Protein AF-0000000087749338 (afdb_homodimer)

pLDDT: mean 83.45, std 19.47, range [20.22, 98.44]

Organism: NCBI:txid74557

Secondary structure (DSSP, 8-state):
-EE-SSEEEEE----SSPPP-SSTTHHHHHTTTS-HHHHHHHTTTT-EEEEE--GGGGHHHHHTTTT-EEEEEEE-SSSS--EEEESSHHHHHHHHHTT-EEEEEEPHHHHHHHHHHHHHHHT-GGGGB-TT--BSEEEEEEEEPTT-EEEEEB-SSEEEEEEEES-EEEEEE--S-SS-SS-B-TTS--HHHHHHHHHHHTTT-TT--SS----SGGG-EEEEE-TT-EEEE-TT-EEEEEE-SSS-EEEEEEEEPP-BHHHHHHHHHHHHHTTSHHHHSBP--SSHHHHHHHHHHHHHHHHHHHTT--HHHHS-HHHHHH-SB----GGGS-------------------------------EEETT-HHHHH-TT----TT--EEE-TTEEEEEGGGS-GGG-SS--TT-S-GGGEEEEEE---STT---SEEEEEE--TTTHHHHHHHHH--S-B-GGGSS---HHHHHHHHHHHHTTSEEE--/-EE-SSEEEEE----S-PPP-SSTTHHHHHTTTS-HHHHHHHTTTT-EEEEE--GGGGHHHHHTT----SEEEEE-SSSS--EEEES-HHHHHHHHHTT-EEEEEPPHHHHHHHHHHHHHHHT-GGGGB-TT--BSEEEEEEEEPTT-EEEEEB-SSEEEEEEEES-EEEEEE--S-SS-SS-B-TTS--HHHHHHHHHHHTTT-TT--SS----SGGG-EEEEE-TT-EEEE-TT-EEEEEE-SSS-EEEEEEEEPP-BHHHHHHHHHHHHHTTSHHHHSBP--SSHHHHHHHHHHHHHHHHHHHTT--HHHHS-HHHHHH-SS----GGGS-------------------------------EEETT-HHHHH-TT----TT--EEE-TTEEEEEGGGS-GGG-SS--TT-S-GGGEEEEEE---STT---SEEEEEE--TTTHHHHHHHHH--S-B-GGGSS---HHHHHHHHHHHHTTSEEE--

Structure (mmCIF, N/CA/C/O backbone):
data_AF-0000000087749338-model_v1
#
loop_
_entity.id
_entity.type
_entity.pdbx_description
1 polymer 'JmjC domain-containing protein'
#
loop_
_atom_site.group_PDB
_atom_site.id
_atom_site.type_symbol
_atom_site.label_atom_id
_atom_site.label_alt_id
_atom_site.label_comp_id
_atom_site.label_asym_id
_atom_site.label_entity_id
_atom_site.label_seq_id
_atom_site.pdbx_PDB_ins_code
_atom_site.Cartn_x
_atom_site.Cartn_y
_atom_site.Cartn_z
_atom_site.occupancy
_atom_site.B_iso_or_equiv
_atom_site.auth_seq_id
_atom_site.auth_comp_id
_atom_site.auth_asym_id
_atom_site.auth_atom_id
_atom_site.pdbx_PDB_model_num
ATOM 1 N N . MET A 1 1 ? -3.67 -40.688 -21.156 1 41.41 1 MET A N 1
ATOM 2 C CA . MET A 1 1 ? -3.916 -39.312 -20.719 1 41.41 1 MET A CA 1
ATOM 3 C C . MET A 1 1 ? -5.41 -39.062 -20.594 1 41.41 1 MET A C 1
ATOM 5 O O . MET A 1 1 ? -6.16 -39.219 -21.562 1 41.41 1 MET A O 1
ATOM 9 N N . VAL A 1 2 ? -6.051 -39.406 -19.5 1 46.66 2 VAL A N 1
ATOM 10 C CA . VAL A 1 2 ? -7.473 -39.125 -19.312 1 46.66 2 VAL A CA 1
ATOM 11 C C . VAL A 1 2 ? -7.664 -37.75 -18.719 1 46.66 2 VAL A C 1
ATOM 13 O O . VAL A 1 2 ? -6.957 -37.344 -17.797 1 46.66 2 VAL A O 1
ATOM 16 N N . GLY A 1 3 ? -7.898 -36.625 -19.609 1 56.88 3 GLY A N 1
ATOM 17 C CA . GLY A 1 3 ? -8.086 -35.281 -19.078 1 56.88 3 GLY A CA 1
ATOM 18 C C . GLY A 1 3 ? -9.328 -34.594 -19.625 1 56.88 3 GLY A C 1
ATOM 19 O O . GLY A 1 3 ? -9.93 -35.062 -20.594 1 56.88 3 GLY A O 1
ATOM 20 N N . ASN A 1 4 ? -10.102 -33.938 -18.812 1 68.31 4 ASN A N 1
ATOM 21 C CA . ASN A 1 4 ? -11.109 -32.969 -19.25 1 68.31 4 ASN A CA 1
ATOM 22 C C . ASN A 1 4 ? -10.602 -31.547 -19.141 1 68.31 4 ASN A C 1
ATOM 24 O O . ASN A 1 4 ? -9.398 -31.312 -19.047 1 68.31 4 ASN A O 1
ATOM 28 N N . ASP A 1 5 ? -11.367 -30.656 -19.391 1 81.69 5 ASP A N 1
ATOM 29 C CA . ASP A 1 5 ? -10.984 -29.234 -19.406 1 81.69 5 ASP A CA 1
ATOM 30 C C . ASP A 1 5 ? -10.508 -28.781 -18.031 1 81.69 5 ASP A C 1
ATOM 32 O O . ASP A 1 5 ? -9.875 -27.734 -17.906 1 81.69 5 ASP A O 1
ATOM 36 N N . ILE A 1 6 ? -10.641 -29.719 -17.078 1 86.19 6 ILE A N 1
ATOM 37 C CA . ILE A 1 6 ? -10.336 -29.344 -15.711 1 86.19 6 ILE A CA 1
ATOM 38 C C . ILE A 1 6 ? -8.953 -29.875 -15.32 1 86.19 6 ILE A C 1
ATOM 40 O O . ILE A 1 6 ? -8.148 -29.141 -14.734 1 86.19 6 ILE A O 1
ATOM 44 N N . VAL A 1 7 ? -8.672 -31.219 -15.664 1 93.69 7 VAL A N 1
ATOM 45 C CA . VAL A 1 7 ? -7.465 -31.859 -15.164 1 93.69 7 VAL A CA 1
ATOM 46 C C . VAL A 1 7 ? -6.957 -32.875 -16.188 1 93.69 7 VAL A C 1
ATOM 48 O O . VAL A 1 7 ? -7.746 -33.5 -16.891 1 93.69 7 VAL A O 1
ATOM 51 N N . THR A 1 8 ? -5.691 -33 -16.344 1 94.88 8 THR A N 1
ATOM 52 C CA . THR A 1 8 ? -5.027 -34.094 -17.062 1 94.88 8 THR A CA 1
ATOM 53 C C . THR A 1 8 ? -4.359 -35.031 -16.078 1 94.88 8 THR A C 1
ATOM 55 O O . THR A 1 8 ? -3.725 -34.594 -15.109 1 94.88 8 THR A O 1
ATOM 58 N N . ILE A 1 9 ? -4.586 -36.344 -16.266 1 94.88 9 ILE A N 1
ATOM 59 C CA . ILE A 1 9 ? -4.012 -37.375 -15.398 1 94.88 9 ILE A CA 1
ATOM 60 C C . ILE A 1 9 ? -2.986 -38.188 -16.188 1 94.88 9 ILE A C 1
ATOM 62 O O . ILE A 1 9 ? -3.312 -38.812 -17.203 1 94.88 9 ILE A O 1
ATOM 66 N N . LEU A 1 10 ? -1.801 -38.188 -15.703 1 93.69 10 LEU A N 1
ATOM 67 C CA . LEU A 1 10 ? -0.714 -38.938 -16.297 1 93.69 10 LEU A CA 1
ATOM 68 C C . LEU A 1 10 ? -0.201 -40 -15.32 1 93.69 10 LEU A C 1
ATOM 70 O O . LEU A 1 10 ? -0.314 -39.844 -14.109 1 93.69 10 LEU A O 1
ATOM 74 N N . HIS A 1 11 ? 0.268 -41.094 -15.906 1 91.31 11 HIS A N 1
ATOM 75 C CA . HIS A 1 11 ? 0.876 -42.188 -15.117 1 91.31 11 HIS A CA 1
ATOM 76 C C . HIS A 1 11 ? 2.324 -42.406 -15.539 1 91.31 11 HIS A C 1
ATOM 78 O O . HIS A 1 11 ? 2.621 -42.5 -16.734 1 91.31 11 HIS A O 1
ATOM 84 N N . GLU A 1 12 ? 3.133 -42.344 -14.586 1 80.75 12 GLU A N 1
ATOM 85 C CA . GLU A 1 12 ? 4.535 -42.688 -14.812 1 80.75 12 GLU A CA 1
ATOM 86 C C . GLU A 1 12 ? 4.844 -44.094 -14.336 1 80.75 12 GLU A C 1
ATOM 88 O O . GLU A 1 12 ? 4.777 -44.375 -13.141 1 80.75 12 GLU A O 1
ATOM 93 N N . ASN A 1 13 ? 4.969 -45.125 -15.18 1 70 13 ASN A N 1
ATOM 94 C CA . ASN A 1 13 ? 5.148 -46.531 -14.844 1 70 13 ASN A CA 1
ATOM 95 C C . ASN A 1 13 ? 6.625 -46.906 -14.773 1 70 13 ASN A C 1
ATOM 97 O O . ASN A 1 13 ? 6.977 -47.969 -14.258 1 70 13 ASN A O 1
ATOM 101 N N . ASP A 1 14 ? 7.602 -46.312 -15.5 1 61.22 14 ASP A N 1
ATOM 102 C CA . ASP A 1 14 ? 8.953 -46.812 -15.719 1 61.22 14 ASP A CA 1
ATOM 103 C C . ASP A 1 14 ? 9.914 -46.312 -14.648 1 61.22 14 ASP A C 1
ATOM 105 O O . ASP A 1 14 ? 10.789 -45.5 -14.93 1 61.22 14 ASP A O 1
ATOM 109 N N . SER A 1 15 ? 9.531 -46.188 -13.352 1 55.75 15 SER A N 1
ATOM 110 C CA . SER A 1 15 ? 10.188 -45.188 -12.516 1 55.75 15 SER A CA 1
ATOM 111 C C . SER A 1 15 ? 11.43 -45.75 -11.844 1 55.75 15 SER A C 1
ATOM 113 O O . SER A 1 15 ? 11.453 -45.938 -10.625 1 55.75 15 SER A O 1
ATOM 115 N N . SER A 1 16 ? 12.141 -46.656 -12.461 1 57.56 16 SER A N 1
ATOM 116 C CA . SER A 1 16 ? 13.172 -47.25 -11.625 1 57.56 16 SER A CA 1
ATOM 117 C C . SER A 1 16 ? 14.039 -46.188 -10.961 1 57.56 16 SER A C 1
ATOM 119 O O . SER A 1 16 ? 14.484 -46.375 -9.828 1 57.56 16 SER A O 1
ATOM 121 N N . GLU A 1 17 ? 14.5 -45.062 -11.617 1 66 17 GLU A N 1
ATOM 122 C CA . GLU A 1 17 ? 15.367 -44.125 -10.898 1 66 17 GLU A CA 1
ATOM 123 C C . GLU A 1 17 ? 14.859 -42.719 -11 1 66 17 GLU A C 1
ATOM 125 O O . GLU A 1 17 ? 14.82 -42.125 -12.094 1 66 17 GLU A O 1
ATOM 130 N N . TYR A 1 18 ? 14.086 -42.312 -9.961 1 74.81 18 TYR A N 1
ATOM 131 C CA . TYR A 1 18 ? 13.695 -40.906 -9.93 1 74.81 18 TYR A CA 1
ATOM 132 C C . TYR A 1 18 ? 14.867 -40.031 -9.539 1 74.81 18 TYR A C 1
ATOM 134 O O . TYR A 1 18 ? 15.703 -40.406 -8.711 1 74.81 18 TYR A O 1
ATOM 142 N N . PRO A 1 19 ? 14.945 -38.844 -10.273 1 70.44 19 PRO A N 1
ATOM 143 C CA . PRO A 1 19 ? 15.984 -37.906 -9.844 1 70.44 19 PRO A CA 1
ATOM 144 C C . PRO A 1 19 ? 15.805 -37.438 -8.406 1 70.44 19 PRO A C 1
ATOM 146 O O . PRO A 1 19 ? 14.688 -37.469 -7.879 1 70.44 19 PRO A O 1
ATOM 149 N N . SER A 1 20 ? 16.953 -37.156 -7.812 1 70.81 20 SER A N 1
ATOM 150 C CA . SER A 1 20 ? 16.906 -36.625 -6.461 1 70.81 20 SER A CA 1
ATOM 151 C C . SER A 1 20 ? 16.141 -35.312 -6.418 1 70.81 20 SER A C 1
ATOM 153 O O . SER A 1 20 ? 16.328 -34.438 -7.273 1 70.81 20 SER A O 1
ATOM 155 N N . PHE A 1 21 ? 15.258 -35.281 -5.492 1 75.75 21 PHE A N 1
ATOM 156 C CA . PHE A 1 21 ? 14.461 -34.062 -5.359 1 75.75 21 PHE A CA 1
ATOM 157 C C . PHE A 1 21 ? 15.273 -32.938 -4.695 1 75.75 21 PHE A C 1
ATOM 159 O O . PHE A 1 21 ? 15.391 -32.906 -3.471 1 75.75 21 PHE A O 1
ATOM 166 N N . ASP A 1 22 ? 15.961 -32.094 -5.488 1 79.38 22 ASP A N 1
ATOM 167 C CA . ASP A 1 22 ? 16.781 -30.969 -5.039 1 79.38 22 ASP A CA 1
ATOM 168 C C . ASP A 1 22 ? 16.422 -29.703 -5.801 1 79.38 22 ASP A C 1
ATOM 170 O O . ASP A 1 22 ? 15.422 -29.656 -6.523 1 79.38 22 ASP A O 1
ATOM 174 N N . GLU A 1 23 ? 17.094 -28.688 -5.582 1 84.81 23 GLU A N 1
ATOM 175 C CA . GLU A 1 23 ? 16.766 -27.359 -6.102 1 84.81 23 GLU A CA 1
ATOM 176 C C . GLU A 1 23 ? 17.078 -27.25 -7.59 1 84.81 23 GLU A C 1
ATOM 178 O O . GLU A 1 23 ? 16.625 -26.328 -8.266 1 84.81 23 GLU A O 1
ATOM 183 N N . ASP A 1 24 ? 17.797 -28.188 -8.125 1 87.62 24 ASP A N 1
ATOM 184 C CA . ASP A 1 24 ? 18.172 -28.109 -9.539 1 87.62 24 ASP A CA 1
ATOM 185 C C . ASP A 1 24 ? 17.047 -28.609 -10.43 1 87.62 24 ASP A C 1
ATOM 187 O O . ASP A 1 24 ? 16.594 -29.75 -10.312 1 87.62 24 ASP A O 1
ATOM 191 N N . ASP A 1 25 ? 16.562 -27.828 -11.305 1 90.62 25 ASP A N 1
ATOM 192 C CA . ASP A 1 25 ? 15.508 -28.141 -12.258 1 90.62 25 ASP A CA 1
ATOM 193 C C . ASP A 1 25 ? 14.297 -28.75 -11.555 1 90.62 25 ASP A C 1
ATOM 195 O O . ASP A 1 25 ? 13.797 -29.812 -11.961 1 90.62 25 ASP A O 1
ATOM 199 N N . ILE A 1 26 ? 13.914 -28.188 -10.555 1 93.19 26 ILE A N 1
ATOM 200 C CA . ILE A 1 26 ? 12.914 -28.75 -9.664 1 93.19 26 ILE A CA 1
ATOM 201 C C . ILE A 1 26 ? 11.578 -28.875 -10.398 1 93.19 26 ILE A C 1
ATOM 203 O O . ILE A 1 26 ? 10.852 -29.859 -10.219 1 93.19 26 ILE A O 1
ATOM 207 N N . LEU A 1 27 ? 11.227 -27.891 -11.219 1 96 27 LEU A N 1
ATOM 208 C CA . LEU A 1 27 ? 9.953 -27.969 -11.93 1 96 27 LEU A CA 1
ATOM 209 C C . LEU A 1 27 ? 9.914 -29.172 -12.859 1 96 27 LEU A C 1
ATOM 211 O O . LEU A 1 27 ? 8.906 -29.875 -12.922 1 96 27 LEU A O 1
ATOM 215 N N . SER A 1 28 ? 11.023 -29.422 -13.57 1 93.75 28 SER A N 1
ATOM 216 C CA . SER A 1 28 ? 11.094 -30.578 -14.453 1 93.75 28 SER A CA 1
ATOM 217 C C . SER A 1 28 ? 10.914 -31.875 -13.672 1 93.75 28 SER A C 1
ATOM 219 O O . SER A 1 28 ? 10.297 -32.812 -14.164 1 93.75 28 SER A O 1
ATOM 221 N N . LYS A 1 29 ? 11.453 -31.906 -12.5 1 91.12 29 LYS A N 1
ATOM 222 C CA . LYS A 1 29 ? 11.32 -33.094 -11.648 1 91.12 29 LYS A CA 1
ATOM 223 C C . LYS A 1 29 ? 9.883 -33.25 -11.164 1 91.12 29 LYS A C 1
ATOM 225 O O . LYS A 1 29 ? 9.359 -34.375 -11.133 1 91.12 29 LYS A O 1
ATOM 230 N N . LEU A 1 30 ? 9.258 -32.156 -10.805 1 93.75 30 LEU A N 1
ATOM 231 C CA . LEU A 1 30 ? 7.891 -32.188 -10.305 1 93.75 30 LEU A CA 1
ATOM 232 C C . LEU A 1 30 ? 6.922 -32.656 -11.375 1 93.75 30 LEU A C 1
ATOM 234 O O . LEU A 1 30 ? 6.012 -33.438 -11.094 1 93.75 30 LEU A O 1
ATOM 238 N N . VAL A 1 31 ? 7.199 -32.281 -12.641 1 94.81 31 VAL A N 1
ATOM 239 C CA . VAL A 1 31 ? 6.191 -32.562 -13.656 1 94.81 31 VAL A CA 1
ATOM 240 C C . VAL A 1 31 ? 6.645 -33.719 -14.539 1 94.81 31 VAL A C 1
ATOM 242 O O . VAL A 1 31 ? 6.039 -34 -15.578 1 94.81 31 VAL A O 1
ATOM 245 N N . HIS A 1 32 ? 7.723 -34.281 -14.102 1 90.19 32 HIS A N 1
ATOM 246 C CA . HIS A 1 32 ? 8.18 -35.469 -14.844 1 90.19 32 HIS A CA 1
ATOM 247 C C . HIS A 1 32 ? 7.09 -36.531 -14.922 1 90.19 32 HIS A C 1
ATOM 249 O O . HIS A 1 32 ? 6.449 -36.844 -13.914 1 90.19 32 HIS A O 1
ATOM 255 N N . PRO A 1 33 ? 6.766 -37.156 -16.078 1 90.38 33 PRO A N 1
ATOM 256 C CA . PRO A 1 33 ? 7.594 -37.188 -17.297 1 90.38 33 PRO A CA 1
ATOM 257 C C . PRO A 1 33 ? 7.164 -36.125 -18.312 1 90.38 33 PRO A C 1
ATOM 259 O O . PRO A 1 33 ? 7.621 -36.125 -19.453 1 90.38 33 PRO A O 1
ATOM 262 N N . LEU A 1 34 ? 6.332 -35.281 -18.016 1 92.25 34 LEU A N 1
ATOM 263 C CA . LEU A 1 34 ? 5.863 -34.219 -18.922 1 92.25 34 LEU A CA 1
ATOM 264 C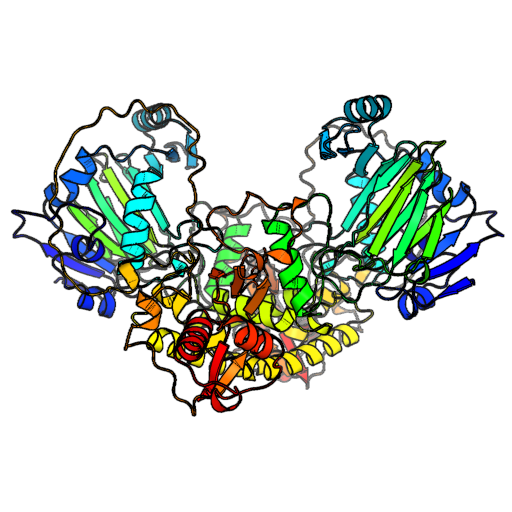 C . LEU A 1 34 ? 6.973 -33.219 -19.219 1 92.25 34 LEU A C 1
ATOM 266 O O . LEU A 1 34 ? 7.645 -32.75 -18.312 1 92.25 34 LEU A O 1
ATOM 270 N N . PRO A 1 35 ? 7.188 -32.906 -20.547 1 94.25 35 PRO A N 1
ATOM 271 C CA . PRO A 1 35 ? 8.18 -31.875 -20.859 1 94.25 35 PRO A CA 1
ATOM 272 C C . PRO A 1 35 ? 7.812 -30.516 -20.25 1 94.25 35 PRO A C 1
ATOM 274 O O . PRO A 1 35 ? 6.637 -30.156 -20.234 1 94.25 35 PRO A O 1
ATOM 277 N N . LEU A 1 36 ? 8.812 -29.844 -19.859 1 93.75 36 LEU A N 1
ATOM 278 C CA . LEU A 1 36 ? 8.633 -28.562 -19.188 1 93.75 36 LEU A CA 1
ATOM 279 C C . LEU A 1 36 ? 7.855 -27.578 -20.062 1 93.75 36 LEU A C 1
ATOM 281 O O . LEU A 1 36 ? 6.965 -26.891 -19.578 1 93.75 36 LEU A O 1
ATOM 285 N N . ASN A 1 37 ? 8.18 -27.5 -21.328 1 93.62 37 ASN A N 1
ATOM 286 C CA . ASN A 1 37 ? 7.52 -26.578 -22.234 1 93.62 37 ASN A CA 1
ATOM 287 C C . ASN A 1 37 ? 6.031 -26.891 -22.375 1 93.62 37 ASN A C 1
ATOM 289 O O . ASN A 1 37 ? 5.211 -25.969 -22.5 1 93.62 37 ASN A O 1
ATOM 293 N N . THR A 1 38 ? 5.73 -28.141 -22.344 1 95.88 38 THR A N 1
ATOM 294 C CA . THR A 1 38 ? 4.332 -28.547 -22.406 1 95.88 38 THR A CA 1
ATOM 295 C C . THR A 1 38 ? 3.582 -28.109 -21.156 1 95.88 38 THR A C 1
ATOM 297 O O . THR A 1 38 ? 2.461 -27.609 -21.234 1 95.88 38 THR A O 1
ATOM 300 N N . PHE A 1 39 ? 4.219 -28.328 -20.047 1 96.56 39 PHE A N 1
ATOM 301 C CA . PHE A 1 39 ? 3.594 -27.891 -18.797 1 96.56 39 PHE A CA 1
ATOM 302 C C . PHE A 1 39 ? 3.312 -26.406 -18.828 1 96.56 39 PHE A C 1
ATOM 304 O O . PHE A 1 39 ? 2.207 -25.969 -18.5 1 96.56 39 PHE A O 1
ATOM 311 N N . LYS A 1 40 ? 4.266 -25.609 -19.172 1 93.25 40 LYS A N 1
ATOM 312 C CA . LYS A 1 40 ? 4.156 -24.141 -19.141 1 93.25 40 LYS A CA 1
ATOM 313 C C . LYS A 1 40 ? 3.104 -23.656 -20.125 1 93.25 40 LYS A C 1
ATOM 315 O O . LYS A 1 40 ? 2.369 -22.703 -19.844 1 93.25 40 LYS A O 1
ATOM 320 N N . SER A 1 41 ? 3.008 -24.297 -21.234 1 92.62 41 SER A N 1
ATOM 321 C CA . SER A 1 41 ? 2.105 -23.828 -22.297 1 92.62 41 SER A CA 1
ATOM 322 C C . SER A 1 41 ? 0.677 -24.297 -22.031 1 92.62 41 SER A C 1
ATOM 324 O O . SER A 1 41 ? -0.278 -23.562 -22.297 1 92.62 41 SER A O 1
ATOM 326 N N . ASP A 1 42 ? 0.53 -25.5 -21.469 1 94.44 42 ASP A N 1
ATOM 327 C CA . ASP A 1 42 ? -0.79 -26.125 -21.484 1 94.44 42 ASP A CA 1
ATOM 328 C C . ASP A 1 42 ? -1.4 -26.172 -20.094 1 94.44 42 ASP A C 1
ATOM 330 O O . ASP A 1 42 ? -2.609 -26.359 -19.938 1 94.44 42 ASP A O 1
ATOM 334 N N . TYR A 1 43 ? -0.563 -26.016 -19.062 1 95.12 43 TYR A N 1
ATOM 335 C CA . TYR A 1 43 ? -1.105 -26.281 -17.734 1 95.12 43 TYR A CA 1
ATOM 336 C C . TYR A 1 43 ? -0.893 -25.094 -16.797 1 95.12 43 TYR A C 1
ATOM 338 O O . TYR A 1 43 ? -1.799 -24.719 -16.047 1 95.12 43 TYR A O 1
ATOM 346 N N . LEU A 1 44 ? 0.258 -24.516 -16.859 1 93.5 44 LEU A N 1
ATOM 347 C CA . LEU A 1 44 ? 0.583 -23.438 -15.93 1 93.5 44 LEU A CA 1
ATOM 348 C C . LEU A 1 44 ? -0.481 -22.344 -15.969 1 93.5 44 LEU A C 1
ATOM 350 O O . LEU A 1 44 ? -0.742 -21.766 -17.031 1 93.5 44 LEU A O 1
ATOM 354 N N . ARG A 1 45 ? -1.166 -22.156 -14.859 1 90.5 45 ARG A N 1
ATOM 355 C CA . ARG A 1 45 ? -2.182 -21.125 -14.617 1 90.5 45 ARG A CA 1
ATOM 356 C C . ARG A 1 45 ? -3.449 -21.422 -15.414 1 90.5 45 ARG A C 1
ATOM 358 O O . ARG A 1 45 ? -4.281 -20.531 -15.617 1 90.5 45 ARG A O 1
ATOM 365 N N . GLN A 1 46 ? -3.609 -22.594 -15.93 1 90.12 46 GLN A N 1
ATOM 366 C CA . GLN A 1 46 ? -4.734 -22.891 -16.812 1 90.12 46 GLN A CA 1
ATOM 367 C C . GLN A 1 46 ? -5.496 -24.125 -16.359 1 90.12 46 GLN A C 1
ATOM 369 O O . GLN A 1 46 ? -6.727 -24.094 -16.25 1 90.12 46 GLN A O 1
ATOM 374 N N . LYS A 1 47 ? -4.668 -25.141 -16.156 1 92.88 47 LYS A N 1
ATOM 375 C CA . LYS A 1 47 ? -5.285 -26.438 -15.953 1 92.88 47 LYS A CA 1
ATOM 376 C C . LYS A 1 47 ? -4.527 -27.25 -14.906 1 92.88 47 LYS A C 1
ATOM 378 O O . LYS A 1 47 ? -3.309 -27.125 -14.773 1 92.88 47 LYS A O 1
ATOM 383 N N . ALA A 1 48 ? -5.301 -28.141 -14.195 1 96.5 48 ALA A N 1
ATOM 384 C CA . ALA A 1 48 ? -4.66 -29 -13.211 1 96.5 48 ALA A CA 1
ATOM 385 C C . ALA A 1 48 ? -3.949 -30.172 -13.891 1 96.5 48 ALA A C 1
ATOM 387 O O . ALA A 1 48 ? -4.336 -30.594 -14.984 1 96.5 48 ALA A O 1
ATOM 388 N N . LEU A 1 49 ? -2.902 -30.672 -13.281 1 97.62 49 LEU A N 1
ATOM 389 C CA . LEU A 1 49 ? -2.109 -31.812 -13.758 1 97.62 49 LEU A CA 1
ATOM 390 C C . LEU A 1 49 ? -1.827 -32.781 -12.617 1 97.62 49 LEU A C 1
ATOM 392 O O . LEU A 1 49 ? -1.362 -32.375 -11.547 1 97.62 49 LEU A O 1
ATOM 396 N N . VAL A 1 50 ? -2.193 -34.031 -12.828 1 97.56 50 VAL A N 1
ATOM 397 C CA . VAL A 1 50 ? -1.883 -35.125 -11.883 1 97.56 50 VAL A CA 1
ATOM 398 C C . VAL A 1 50 ? -0.905 -36.094 -12.523 1 97.56 50 VAL A C 1
ATOM 400 O O . VAL A 1 50 ? -1.116 -36.562 -13.648 1 97.56 50 VAL A O 1
ATOM 403 N N . ILE A 1 51 ? 0.128 -36.375 -11.82 1 95.81 51 ILE A N 1
ATOM 404 C CA . ILE A 1 51 ? 1.064 -37.406 -12.258 1 95.81 51 ILE A CA 1
ATOM 405 C C . ILE A 1 51 ? 1.22 -38.469 -11.172 1 95.81 51 ILE A C 1
ATOM 407 O O . ILE A 1 51 ? 1.859 -38.219 -10.141 1 95.81 51 ILE A O 1
ATOM 411 N N . HIS A 1 52 ? 0.613 -39.625 -11.406 1 95 52 HIS A N 1
ATOM 412 C CA . HIS A 1 52 ? 0.827 -40.75 -10.516 1 95 52 HIS A CA 1
ATOM 413 C C . HIS A 1 52 ? 2.174 -41.406 -10.789 1 95 52 HIS A C 1
ATOM 415 O O . HIS A 1 52 ? 2.564 -41.594 -11.945 1 95 52 HIS A O 1
ATOM 421 N N . ALA A 1 53 ? 2.887 -41.688 -9.727 1 93 53 ALA A N 1
ATOM 422 C CA . ALA A 1 53 ? 4.18 -42.375 -9.812 1 93 53 ALA A CA 1
ATOM 423 C C . ALA A 1 53 ? 4.414 -43.281 -8.609 1 93 53 ALA A C 1
ATOM 425 O O . ALA A 1 53 ? 3.537 -43.406 -7.754 1 93 53 ALA A O 1
ATOM 426 N N . ALA A 1 54 ? 5.57 -43.938 -8.664 1 90.12 54 ALA A N 1
ATOM 427 C CA . ALA A 1 54 ? 5.914 -44.844 -7.566 1 90.12 54 ALA A CA 1
ATOM 428 C C . ALA A 1 54 ? 6.191 -44.062 -6.285 1 90.12 54 ALA A C 1
ATOM 430 O O . ALA A 1 54 ? 6.695 -42.938 -6.336 1 90.12 54 ALA A O 1
ATOM 431 N N . PRO A 1 55 ? 5.895 -44.656 -5.145 1 84.56 55 PRO A N 1
ATOM 432 C CA . PRO A 1 55 ? 6.129 -44 -3.861 1 84.56 55 PRO A CA 1
ATOM 433 C C . PRO A 1 55 ? 7.582 -43.562 -3.668 1 84.56 55 PRO A C 1
ATOM 435 O O . PRO A 1 55 ? 7.867 -42.656 -2.881 1 84.56 55 PRO A O 1
ATOM 438 N N . THR A 1 56 ? 8.508 -44.188 -4.387 1 84 56 THR A N 1
ATOM 439 C CA . THR A 1 56 ? 9.93 -43.938 -4.234 1 84 56 THR A CA 1
ATOM 440 C C . THR A 1 56 ? 10.281 -42.562 -4.793 1 84 56 THR A C 1
ATOM 442 O O . THR A 1 56 ? 11.367 -42.031 -4.52 1 84 56 THR A O 1
ATOM 445 N N . ARG A 1 57 ? 9.406 -41.938 -5.496 1 87 57 ARG A N 1
ATOM 446 C CA . ARG A 1 57 ? 9.633 -40.656 -6.121 1 87 57 ARG A CA 1
ATOM 447 C C . ARG A 1 57 ? 9.984 -39.594 -5.074 1 87 57 ARG A C 1
ATOM 449 O O . ARG A 1 57 ? 10.852 -38.75 -5.301 1 87 57 ARG A O 1
ATOM 456 N N . PHE A 1 58 ? 9.336 -39.719 -3.908 1 84.25 58 PHE A N 1
ATOM 457 C CA . PHE A 1 58 ? 9.531 -38.656 -2.904 1 84.25 58 PHE A CA 1
ATOM 458 C C . PHE A 1 58 ? 10.133 -39.25 -1.633 1 84.25 58 PHE A C 1
ATOM 460 O O . PHE A 1 58 ? 10.047 -38.656 -0.562 1 84.25 58 PHE A O 1
ATOM 467 N N . GLU A 1 59 ? 10.734 -40.375 -1.789 1 76.56 59 GLU A N 1
ATOM 468 C CA . GLU A 1 59 ? 11.297 -41.094 -0.641 1 76.56 59 GLU A CA 1
ATOM 469 C C . GLU A 1 59 ? 12.414 -40.281 0.015 1 76.56 59 GLU A C 1
ATOM 471 O O . GLU A 1 59 ? 12.539 -40.25 1.24 1 76.56 59 GLU A O 1
ATOM 476 N N . GLN A 1 60 ? 13.156 -39.594 -0.788 1 72.81 60 GLN A N 1
ATOM 477 C CA . GLN A 1 60 ? 14.273 -38.812 -0.261 1 72.81 60 GLN A CA 1
ATOM 478 C C . GLN A 1 60 ? 13.773 -37.656 0.606 1 72.81 60 GLN A C 1
ATOM 480 O O . GLN A 1 60 ? 14.414 -37.281 1.594 1 72.81 60 GLN A O 1
ATOM 485 N N . LEU A 1 61 ? 12.727 -37.062 0.215 1 71.06 61 LEU A N 1
ATOM 486 C CA . LEU A 1 61 ? 12.148 -35.969 0.994 1 71.06 61 LEU A CA 1
ATOM 487 C C . LEU A 1 61 ? 11.734 -36.438 2.379 1 71.06 61 LEU A C 1
ATOM 489 O O . LEU A 1 61 ? 11.914 -35.75 3.369 1 71.06 61 LEU A O 1
ATOM 493 N N . ILE A 1 62 ? 11.297 -37.594 2.469 1 64.38 62 ILE A N 1
ATOM 494 C CA . ILE A 1 62 ? 10.844 -38.188 3.715 1 64.38 62 ILE A CA 1
ATOM 495 C C . ILE A 1 62 ? 12.047 -38.562 4.586 1 64.38 62 ILE A C 1
ATOM 497 O O . ILE A 1 62 ? 12.07 -38.25 5.777 1 64.38 62 ILE A O 1
ATOM 501 N N . ALA A 1 63 ? 12.992 -39.156 3.855 1 61.09 63 ALA A N 1
ATOM 502 C CA . ALA A 1 63 ? 14.164 -39.656 4.566 1 61.09 63 ALA A CA 1
ATOM 503 C C . ALA A 1 63 ? 14.977 -38.5 5.164 1 61.09 63 ALA A C 1
ATOM 505 O O . ALA A 1 63 ? 15.547 -38.625 6.246 1 61.09 63 ALA A O 1
ATOM 506 N N . SER A 1 64 ? 15.102 -37.469 4.434 1 58.06 64 SER A N 1
ATOM 507 C CA . SER A 1 64 ? 15.922 -36.344 4.883 1 58.06 64 SER A CA 1
ATOM 508 C C . SER A 1 64 ? 15.273 -35.625 6.066 1 58.06 64 SER A C 1
ATOM 510 O O . SER A 1 64 ? 15.93 -34.844 6.754 1 58.06 64 SER A O 1
ATOM 512 N N . GLY A 1 65 ? 14.297 -35.969 6.535 1 54.84 65 GLY A N 1
ATOM 513 C CA . GLY A 1 65 ? 13.656 -35.344 7.672 1 54.84 65 GLY A CA 1
ATOM 514 C C . GLY A 1 65 ? 13.266 -33.906 7.395 1 54.84 65 GLY A C 1
ATOM 515 O O . GLY A 1 65 ? 13.07 -33.125 8.328 1 54.84 65 GLY A O 1
ATOM 516 N N . MET A 1 66 ? 13.625 -33.469 6.273 1 53.81 66 MET A N 1
ATOM 517 C CA . MET A 1 66 ? 13.609 -32.094 5.793 1 53.81 66 MET A CA 1
ATOM 518 C C . MET A 1 66 ? 12.32 -31.391 6.203 1 53.81 66 MET A C 1
ATOM 520 O O . MET A 1 66 ? 12.195 -30.172 6.039 1 53.81 66 MET A O 1
ATOM 524 N N . CYS A 1 67 ? 11.461 -32.25 6.758 1 53.69 67 CYS A N 1
ATOM 525 C CA . CYS A 1 67 ? 10.25 -31.547 7.145 1 53.69 67 CYS A CA 1
ATOM 526 C C . CYS A 1 67 ? 10.406 -30.922 8.531 1 53.69 67 CYS A C 1
ATOM 528 O O . CYS A 1 67 ? 9.414 -30.766 9.258 1 53.69 67 CYS A O 1
ATOM 530 N N . ASN A 1 68 ? 11.68 -30.672 8.891 1 56.44 68 ASN A N 1
ATOM 531 C CA . ASN A 1 68 ? 11.695 -29.938 10.156 1 56.44 68 ASN A CA 1
ATOM 532 C C . ASN A 1 68 ? 10.688 -28.797 10.156 1 56.44 68 ASN A C 1
ATOM 534 O O . ASN A 1 68 ? 10.57 -28.078 9.156 1 56.44 68 ASN A O 1
ATOM 538 N N . LEU A 1 69 ? 9.781 -28.891 11.18 1 59.53 69 LEU A N 1
ATOM 539 C CA . LEU A 1 69 ? 8.602 -28.047 11.266 1 59.53 69 LEU A CA 1
ATOM 540 C C . LEU A 1 69 ? 8.883 -26.828 12.148 1 59.53 69 LEU A C 1
ATOM 542 O O . LEU A 1 69 ? 9.539 -26.953 13.188 1 59.53 69 LEU A O 1
ATOM 546 N N . ASP A 1 70 ? 8.719 -25.656 11.625 1 59.91 70 ASP A N 1
ATOM 547 C CA . ASP A 1 70 ? 8.867 -24.438 12.406 1 59.91 70 ASP A CA 1
ATOM 548 C C . ASP A 1 70 ? 7.582 -24.094 13.156 1 59.91 70 ASP A C 1
ATOM 550 O O . ASP A 1 70 ? 7.621 -23.656 14.305 1 59.91 70 ASP A O 1
ATOM 554 N N . GLN A 1 71 ? 6.453 -24.172 12.508 1 56.94 71 GLN A N 1
ATOM 555 C CA . GLN A 1 71 ? 5.164 -23.812 13.086 1 56.94 71 GLN A CA 1
ATOM 556 C C . GLN A 1 71 ? 4.062 -24.766 12.625 1 56.94 71 GLN A C 1
ATOM 558 O O . GLN A 1 71 ? 4.09 -25.25 11.5 1 56.94 71 GLN A O 1
ATOM 563 N N . ALA A 1 72 ? 3.328 -25.25 13.602 1 58 72 ALA A N 1
ATOM 564 C CA . ALA A 1 72 ? 2.248 -26.172 13.258 1 58 72 ALA A CA 1
ATOM 565 C C . ALA A 1 72 ? 0.888 -25.578 13.625 1 58 72 ALA A C 1
ATOM 567 O O . ALA A 1 72 ? 0.769 -24.828 14.594 1 58 72 ALA A O 1
ATOM 568 N N . TRP A 1 73 ? 0.027 -25.656 12.641 1 57.72 73 TRP A N 1
ATOM 569 C CA . TRP A 1 73 ? -1.384 -25.375 12.898 1 57.72 73 TRP A CA 1
ATOM 570 C C . TRP A 1 73 ? -2.174 -26.672 13.016 1 57.72 73 TRP A C 1
ATOM 572 O O . TRP A 1 73 ? -1.914 -27.641 12.297 1 57.72 73 TRP A O 1
ATOM 582 N N . VAL A 1 74 ? -2.98 -26.688 14.141 1 56.47 74 VAL A N 1
ATOM 583 C CA . VAL A 1 74 ? -3.742 -27.891 14.43 1 56.47 74 VAL A CA 1
ATOM 584 C C . VAL A 1 74 ? -5.223 -27.641 14.156 1 56.47 74 VAL A C 1
ATOM 586 O O . VAL A 1 74 ? -5.797 -26.656 14.625 1 56.47 74 VAL A O 1
ATOM 589 N N . LEU A 1 75 ? -5.711 -28.375 13.219 1 57.31 75 LEU A N 1
ATOM 590 C CA . LEU A 1 75 ? -7.156 -28.438 13.047 1 57.31 75 LEU A CA 1
ATOM 591 C C . LEU A 1 75 ? -7.781 -29.406 14.047 1 57.31 75 LEU A C 1
ATOM 593 O O . LEU A 1 75 ? -7.5 -30.594 14.016 1 57.31 75 LEU A O 1
ATOM 597 N N . THR A 1 76 ? -8.617 -28.734 15.055 1 55 76 THR A N 1
ATOM 598 C CA . THR A 1 76 ? -9.148 -29.5 16.172 1 55 76 THR A CA 1
ATOM 599 C C . THR A 1 76 ? -10.352 -30.328 15.727 1 55 76 THR A C 1
ATOM 601 O O . THR A 1 76 ? -11.062 -29.953 14.789 1 55 76 THR A O 1
ATOM 604 N N . LYS A 1 77 ? -10.453 -31.641 16.219 1 55.34 77 LYS A N 1
ATOM 605 C CA . LYS A 1 77 ? -11.492 -32.625 15.93 1 55.34 77 LYS A CA 1
ATOM 606 C C . LYS A 1 77 ? -12.836 -32.188 16.5 1 55.34 77 LYS A C 1
ATOM 608 O O . LYS A 1 77 ? -13.883 -32.625 16.031 1 55.34 77 LYS A O 1
ATOM 613 N N . GLU A 1 78 ? -12.945 -31.312 17.406 1 50.75 78 GLU A N 1
ATOM 614 C CA . GLU A 1 78 ? -14.266 -31.047 17.969 1 50.75 78 GLU A CA 1
ATOM 615 C C . GLU A 1 78 ? -15.078 -30.125 17.062 1 50.75 78 GLU A C 1
ATOM 617 O O . GLU A 1 78 ? -14.602 -29.719 16 1 50.75 78 GLU A O 1
ATOM 622 N N . LYS A 1 79 ? -16.266 -29.562 17.516 1 48.22 79 LYS A N 1
ATOM 623 C CA . LYS A 1 79 ? -17.266 -28.812 16.766 1 48.22 79 LYS A CA 1
ATOM 624 C C . LYS A 1 79 ? -16.672 -27.547 16.172 1 48.22 79 LYS A C 1
ATOM 626 O O . LYS A 1 79 ? -17.234 -26.953 15.25 1 48.22 79 LYS A O 1
ATOM 631 N N . LYS A 1 80 ? -15.711 -27.219 16.781 1 48.12 80 LYS A N 1
ATOM 632 C CA . LYS A 1 80 ? -15.203 -25.969 16.234 1 48.12 80 LYS A CA 1
ATOM 633 C C . LYS A 1 80 ? -13.828 -26.156 15.602 1 48.12 80 LYS A C 1
ATOM 635 O O . LYS A 1 80 ? -12.867 -26.531 16.281 1 48.12 80 LYS A O 1
ATOM 640 N N . ILE A 1 81 ? -13.719 -26.453 14.312 1 48.41 81 ILE A N 1
ATOM 641 C CA . ILE A 1 81 ? -12.5 -26.578 13.516 1 48.41 81 ILE A CA 1
ATOM 642 C C . ILE A 1 81 ? -11.711 -25.266 13.594 1 48.41 81 ILE A C 1
ATOM 644 O O . ILE A 1 81 ? -12.078 -24.266 12.961 1 48.41 81 ILE A O 1
ATOM 648 N N . GLU A 1 82 ? -10.867 -25.125 14.688 1 56.38 82 GLU A N 1
ATOM 649 C CA . GLU A 1 82 ? -10.031 -23.938 14.773 1 56.38 82 GLU A CA 1
ATOM 650 C C . GLU A 1 82 ? -8.555 -24.297 14.641 1 56.38 82 GLU A C 1
ATOM 652 O O . GLU A 1 82 ? -8.133 -25.391 15.023 1 56.38 82 GLU A O 1
ATOM 657 N N . SER A 1 83 ? -7.883 -23.578 13.758 1 60.66 83 SER A N 1
ATOM 658 C CA . SER A 1 83 ? -6.434 -23.719 13.664 1 60.66 83 SER A CA 1
ATOM 659 C C . SER A 1 83 ? -5.738 -23.078 14.867 1 60.66 83 SER A C 1
ATOM 661 O O . SER A 1 83 ? -6.082 -21.969 15.273 1 60.66 83 SER A O 1
ATOM 663 N N . VAL A 1 84 ? -5.113 -23.938 15.648 1 63.03 84 VAL A N 1
ATOM 664 C CA . VAL A 1 84 ? -4.34 -23.453 16.797 1 63.03 84 VAL A CA 1
ATOM 665 C C . VAL A 1 84 ? -2.85 -23.531 16.469 1 63.03 84 VAL A C 1
ATOM 667 O O . VAL A 1 84 ? -2.371 -24.531 15.938 1 63.03 84 VAL A O 1
ATOM 670 N N . LYS A 1 85 ? -2.199 -22.5 16.734 1 66.44 85 LYS A N 1
ATOM 671 C CA . LYS A 1 85 ? -0.756 -22.438 16.531 1 66.44 85 LYS A CA 1
ATOM 672 C C . LYS A 1 85 ? -0.006 -23.125 17.672 1 66.44 85 LYS A C 1
ATOM 674 O O . LYS A 1 85 ? -0.329 -22.906 18.844 1 66.44 85 LYS A O 1
ATOM 679 N N . VAL A 1 86 ? 0.844 -24.078 17.266 1 64.81 86 VAL A N 1
ATOM 680 C CA . VAL A 1 86 ? 1.696 -24.719 18.266 1 64.81 86 VAL A CA 1
ATOM 681 C C . VAL A 1 86 ? 3.162 -24.406 17.969 1 64.81 86 VAL A C 1
ATOM 683 O O . VAL A 1 86 ? 3.527 -24.141 16.812 1 64.81 86 VAL A O 1
ATOM 686 N N . HIS A 1 87 ? 4.008 -24.312 18.984 1 62.66 87 HIS A N 1
ATOM 687 C CA . HIS A 1 87 ? 5.355 -23.766 18.859 1 62.66 87 HIS A CA 1
ATOM 688 C C . HIS A 1 87 ? 6.402 -24.859 18.875 1 62.66 87 HIS A C 1
ATOM 690 O O . HIS A 1 87 ? 7.605 -24.594 18.875 1 62.66 87 HIS A O 1
ATOM 696 N N . SER A 1 88 ? 5.965 -26.109 19.062 1 62.69 88 SER A N 1
ATOM 697 C CA . SER A 1 88 ? 6.949 -27.188 19.062 1 62.69 88 SER A CA 1
ATOM 698 C C . SER A 1 88 ? 6.422 -28.422 18.344 1 62.69 88 SER A C 1
ATOM 700 O O . SER A 1 88 ? 5.211 -28.641 18.281 1 62.69 88 SER A O 1
ATOM 702 N N . VAL A 1 89 ? 7.379 -29.188 17.734 1 64.75 89 VAL A N 1
ATOM 703 C CA . VAL A 1 89 ? 7.047 -30.422 17.047 1 64.75 89 VAL A CA 1
ATOM 704 C C . VAL A 1 89 ? 6.395 -31.406 18.016 1 64.75 89 VAL A C 1
ATOM 706 O O . VAL A 1 89 ? 5.441 -32.094 17.672 1 64.75 89 VAL A O 1
ATOM 709 N N . GLN A 1 90 ? 6.902 -31.375 19.141 1 65.81 90 GLN A N 1
ATOM 710 C CA . GLN A 1 90 ? 6.371 -32.281 20.156 1 65.81 90 GLN A CA 1
ATOM 711 C C . GLN A 1 90 ? 4.91 -31.969 20.469 1 65.81 90 GLN A C 1
ATOM 713 O O . GLN A 1 90 ? 4.086 -32.875 20.562 1 65.81 90 GLN A O 1
ATOM 718 N N . GLU A 1 91 ? 4.723 -30.719 20.562 1 69 91 GLU A N 1
ATOM 719 C CA . GLU A 1 91 ? 3.34 -30.312 20.797 1 69 91 GLU A CA 1
ATOM 720 C C . GLU A 1 91 ? 2.439 -30.688 19.625 1 69 91 GLU A C 1
ATOM 722 O O . GLU A 1 91 ? 1.316 -31.156 19.828 1 69 91 GLU A O 1
ATOM 727 N N . ALA A 1 92 ? 2.977 -30.516 18.484 1 69.56 92 ALA A N 1
ATOM 728 C CA . ALA A 1 92 ? 2.213 -30.859 17.281 1 69.56 92 ALA A CA 1
ATOM 729 C C . ALA A 1 92 ? 1.906 -32.344 17.25 1 69.56 92 ALA A C 1
ATOM 731 O O . ALA A 1 92 ? 0.78 -32.75 16.938 1 69.56 92 ALA A O 1
ATOM 732 N N . LEU A 1 93 ? 2.824 -33.094 17.578 1 69.06 93 LEU A N 1
ATOM 733 C CA . LEU A 1 93 ? 2.67 -34.562 17.547 1 69.06 93 LEU A CA 1
ATOM 734 C C . LEU A 1 93 ? 1.665 -35 18.609 1 69.06 93 LEU A C 1
ATOM 736 O O . LEU A 1 93 ? 0.889 -35.938 18.359 1 69.06 93 LEU A O 1
ATOM 740 N N . THR A 1 94 ? 1.744 -34.344 19.641 1 70.12 94 THR A N 1
ATOM 741 C CA . THR A 1 94 ? 0.799 -34.656 20.703 1 70.12 94 THR A CA 1
ATOM 742 C C . THR A 1 94 ? -0.635 -34.406 20.25 1 70.12 94 THR A C 1
ATOM 744 O O . THR A 1 94 ? -1.516 -35.25 20.469 1 70.12 94 THR A O 1
ATOM 747 N N . LEU A 1 95 ? -0.726 -33.406 19.625 1 69.88 95 LEU A N 1
ATOM 748 C CA . LEU A 1 95 ? -2.062 -33.062 19.156 1 69.88 95 LEU A CA 1
ATOM 749 C C . LEU A 1 95 ? -2.498 -34 18.031 1 69.88 95 LEU A C 1
ATOM 751 O O . LEU A 1 95 ? -3.666 -34.375 17.969 1 69.88 95 LEU A O 1
ATOM 755 N N . HIS A 1 96 ? -1.628 -34.344 17.234 1 75.5 96 HIS A N 1
ATOM 756 C CA . HIS A 1 96 ? -1.948 -35.281 16.172 1 75.5 96 HIS A CA 1
ATOM 757 C C . HIS A 1 96 ? -2.35 -36.625 16.734 1 75.5 96 HIS A C 1
ATOM 759 O O . HIS A 1 96 ? -3.311 -37.25 16.266 1 75.5 96 HIS A O 1
ATOM 765 N N . ARG A 1 97 ? -1.642 -36.969 17.672 1 73.94 97 ARG A N 1
ATOM 766 C CA . ARG A 1 97 ? -1.942 -38.25 18.312 1 73.94 97 ARG A CA 1
ATOM 767 C C . ARG A 1 97 ? -3.312 -38.219 18.984 1 73.94 97 ARG A C 1
ATOM 769 O O . ARG A 1 97 ? -4 -39.25 19.062 1 73.94 97 ARG A O 1
ATOM 776 N N . ALA A 1 98 ? -3.557 -37 19.375 1 71.44 98 ALA A N 1
ATOM 777 C CA . ALA A 1 98 ? -4.855 -36.812 20.031 1 71.44 98 ALA A CA 1
ATOM 778 C C . ALA A 1 98 ? -5.98 -36.781 19 1 71.44 98 ALA A C 1
ATOM 780 O O . ALA A 1 98 ? -7.148 -36.625 19.344 1 71.44 98 ALA A O 1
ATOM 781 N N . GLY A 1 99 ? -5.633 -36.906 17.734 1 73.44 99 GLY A N 1
ATOM 782 C CA . GLY A 1 99 ? -6.652 -37.062 16.719 1 73.44 99 GLY A CA 1
ATOM 783 C C . GLY A 1 99 ? -6.812 -35.812 15.859 1 73.44 99 GLY A C 1
ATOM 784 O O . GLY A 1 99 ? -7.688 -35.75 14.992 1 73.44 99 GLY A O 1
ATOM 785 N N . HIS A 1 100 ? -5.914 -34.875 16.094 1 75.12 100 HIS A N 1
ATOM 786 C CA . HIS A 1 100 ? -6.035 -33.625 15.336 1 75.12 100 HIS A CA 1
ATOM 787 C C . HIS A 1 100 ? -5.164 -33.656 14.086 1 75.12 100 HIS A C 1
ATOM 789 O O . HIS A 1 100 ? -4.094 -34.281 14.086 1 75.12 100 HIS A O 1
ATOM 795 N N . SER A 1 101 ? -5.758 -33.062 13.023 1 76.94 101 SER A N 1
ATOM 796 C CA . SER A 1 101 ? -4.949 -32.875 11.828 1 76.94 101 SER A CA 1
ATOM 797 C C . SER A 1 101 ? -4.031 -31.656 11.969 1 76.94 101 SER A C 1
ATOM 799 O O . SER A 1 101 ? -4.379 -30.688 12.641 1 76.94 101 SER A O 1
ATOM 801 N N . LEU A 1 102 ? -2.873 -31.875 11.344 1 77.31 102 LEU A N 1
ATOM 802 C CA . LEU A 1 102 ? -1.857 -30.844 11.492 1 77.31 102 LEU A CA 1
ATOM 803 C C . LEU A 1 102 ? -1.539 -30.188 10.148 1 77.31 102 LEU A C 1
ATOM 805 O O . LEU A 1 102 ? -1.468 -30.875 9.125 1 77.31 102 LEU A O 1
ATOM 809 N N . TYR A 1 103 ? -1.452 -28.906 10.203 1 78.69 103 TYR A N 1
ATOM 810 C CA . TYR A 1 103 ? -0.89 -28.094 9.125 1 78.69 103 TYR A CA 1
ATOM 811 C C . TYR A 1 103 ? 0.371 -27.375 9.586 1 78.69 103 TYR A C 1
ATOM 813 O O . TYR A 1 103 ? 0.336 -26.609 10.555 1 78.69 103 TYR A O 1
ATOM 821 N N . MET A 1 104 ? 1.478 -27.719 8.922 1 78.81 104 MET A N 1
ATOM 822 C CA . MET A 1 104 ? 2.746 -27.172 9.391 1 78.81 104 MET A CA 1
ATOM 823 C C . MET A 1 104 ? 3.486 -26.453 8.266 1 78.81 104 MET A C 1
ATOM 825 O O . MET A 1 104 ? 3.414 -26.875 7.109 1 78.81 104 MET A O 1
ATOM 829 N N . ARG A 1 105 ? 4.145 -25.422 8.695 1 80.75 105 ARG A N 1
ATOM 830 C CA . ARG A 1 105 ? 5.07 -24.797 7.758 1 80.75 105 ARG A CA 1
ATOM 831 C C . ARG A 1 105 ? 6.426 -25.5 7.777 1 80.75 105 ARG A C 1
ATOM 833 O O . ARG A 1 105 ? 6.914 -25.891 8.844 1 80.75 105 ARG A O 1
ATOM 840 N N . SER A 1 106 ? 7.02 -25.609 6.617 1 79.25 106 SER A N 1
ATOM 841 C CA . SER A 1 106 ? 8.336 -26.219 6.523 1 79.25 106 SER A CA 1
ATOM 842 C C . SER A 1 106 ? 9.398 -25.359 7.207 1 79.25 106 SER A C 1
ATOM 844 O O . SER A 1 106 ? 9.133 -24.203 7.57 1 79.25 106 SER A O 1
ATOM 846 N N . SER A 1 107 ? 10.516 -25.969 7.359 1 76.25 107 SER A N 1
ATOM 847 C CA . SER A 1 107 ? 11.648 -25.203 7.867 1 76.25 107 SER A CA 1
ATOM 848 C C . SER A 1 107 ? 12.055 -24.109 6.891 1 76.25 107 SER A C 1
ATOM 850 O O . SER A 1 107 ? 11.844 -24.234 5.684 1 76.25 107 SER A O 1
ATOM 852 N N . GLU A 1 108 ? 12.602 -23.109 7.449 1 80.88 108 GLU A N 1
ATOM 853 C CA . GLU A 1 108 ? 13.102 -22.016 6.625 1 80.88 108 GLU A CA 1
ATOM 854 C C . GLU A 1 108 ? 14.164 -22.5 5.648 1 80.88 108 GLU A C 1
ATOM 856 O O . GLU A 1 108 ? 14.266 -22 4.523 1 80.88 108 GLU A O 1
ATOM 861 N N . GLU A 1 109 ? 14.945 -23.422 6.035 1 80.88 109 GLU A N 1
ATOM 862 C CA . GLU A 1 109 ? 16.016 -23.969 5.199 1 80.88 109 GLU A CA 1
ATOM 863 C C . GLU A 1 109 ? 15.445 -24.625 3.943 1 80.88 109 GLU A C 1
ATOM 865 O O . GLU A 1 109 ? 15.93 -24.375 2.836 1 80.88 109 GLU A O 1
ATOM 870 N N . LEU A 1 110 ? 14.469 -25.422 4.152 1 83.44 110 LEU A N 1
ATOM 871 C CA . LEU A 1 110 ? 13.859 -26.109 3.018 1 83.44 110 LEU A CA 1
ATOM 872 C C . LEU A 1 110 ? 13.164 -25.125 2.088 1 83.44 110 LEU A C 1
ATOM 874 O O . LEU A 1 110 ? 13.312 -25.203 0.866 1 83.44 110 LEU A O 1
ATOM 878 N N . ALA A 1 111 ? 12.445 -24.266 2.662 1 88.12 111 ALA A N 1
ATOM 879 C CA . ALA A 1 111 ? 11.734 -23.266 1.874 1 88.12 111 ALA A CA 1
ATOM 880 C C . ALA A 1 111 ? 12.703 -22.391 1.088 1 88.12 111 ALA A C 1
ATOM 882 O O . ALA A 1 111 ? 12.477 -22.094 -0.087 1 88.12 111 ALA A O 1
ATOM 883 N N . SER A 1 112 ? 13.781 -21.969 1.734 1 87.94 112 SER A N 1
ATOM 884 C CA . SER A 1 112 ? 14.766 -21.094 1.103 1 87.94 112 SER A CA 1
ATOM 885 C C . SER A 1 112 ? 15.492 -21.812 -0.034 1 87.94 112 SER A C 1
ATOM 887 O O . SER A 1 112 ? 16.047 -21.156 -0.925 1 87.94 112 SER A O 1
ATOM 889 N N . LEU A 1 113 ? 15.445 -23.078 0.017 1 86.06 113 LEU A N 1
ATOM 890 C CA . LEU A 1 113 ? 16.109 -23.859 -1.017 1 86.06 113 LEU A CA 1
ATOM 891 C C . LEU A 1 113 ? 15.18 -24.109 -2.197 1 86.06 113 LEU A C 1
ATOM 893 O O . LEU A 1 113 ? 15.531 -23.828 -3.344 1 86.06 113 LEU A O 1
ATOM 897 N N . LEU A 1 114 ? 14.008 -24.516 -1.975 1 90.06 114 LEU A N 1
ATOM 898 C CA . LEU A 1 114 ? 13.156 -25.047 -3.035 1 90.06 114 LEU A CA 1
ATOM 899 C C . LEU A 1 114 ? 12.312 -23.938 -3.656 1 90.06 114 LEU A C 1
ATOM 901 O O . LEU A 1 114 ? 12.055 -23.953 -4.859 1 90.06 114 LEU A O 1
ATOM 905 N N . ILE A 1 115 ? 11.906 -23 -2.873 1 93.5 115 ILE A N 1
ATOM 906 C CA . ILE A 1 115 ? 10.945 -22 -3.352 1 93.5 115 ILE A CA 1
ATOM 907 C C . ILE A 1 115 ? 11.617 -21.109 -4.387 1 93.5 115 ILE A C 1
ATOM 909 O O . ILE A 1 115 ? 11.086 -20.906 -5.48 1 93.5 115 ILE A O 1
ATOM 913 N N . PRO A 1 116 ? 12.836 -20.578 -4.098 1 92.5 116 PRO A N 1
ATOM 914 C CA . PRO A 1 116 ? 13.469 -19.75 -5.133 1 92.5 116 PRO A CA 1
ATOM 915 C C . PRO A 1 116 ? 13.758 -20.547 -6.41 1 92.5 116 PRO A C 1
ATOM 917 O O . PRO A 1 116 ? 13.617 -20.016 -7.512 1 92.5 116 PRO A O 1
ATOM 920 N N . ALA A 1 117 ? 14.141 -21.766 -6.242 1 92.94 117 ALA A N 1
ATOM 921 C CA . ALA A 1 117 ? 14.43 -22.609 -7.395 1 92.94 117 ALA A CA 1
ATOM 922 C C . ALA A 1 117 ? 13.18 -22.828 -8.25 1 92.94 117 ALA A C 1
ATOM 924 O O . ALA A 1 117 ? 13.227 -22.703 -9.477 1 92.94 117 ALA A O 1
ATOM 925 N N . LEU A 1 118 ? 12.102 -23.125 -7.555 1 95.31 118 LEU A N 1
ATOM 926 C CA . LEU A 1 118 ? 10.844 -23.344 -8.273 1 95.31 118 LEU A CA 1
ATOM 927 C C . LEU A 1 118 ? 10.375 -22.047 -8.922 1 95.31 118 LEU A C 1
ATOM 929 O O . LEU A 1 118 ? 9.891 -22.047 -10.062 1 95.31 118 LEU A O 1
ATOM 933 N N . ALA A 1 119 ? 10.492 -20.953 -8.227 1 93.94 119 ALA A N 1
ATOM 934 C CA . ALA A 1 119 ? 10.117 -19.656 -8.766 1 93.94 119 ALA A CA 1
ATOM 935 C C . ALA A 1 119 ? 10.898 -19.328 -10.039 1 93.94 119 ALA A C 1
ATOM 937 O O . ALA A 1 119 ? 10.328 -18.844 -11.016 1 93.94 119 ALA A O 1
ATOM 938 N N . LYS A 1 120 ? 12.148 -19.625 -9.992 1 90.5 120 LYS A N 1
ATOM 939 C CA . LYS A 1 120 ? 12.992 -19.406 -11.164 1 90.5 120 LYS A CA 1
ATOM 940 C C . LYS A 1 120 ? 12.508 -20.234 -12.344 1 90.5 120 LYS A C 1
ATOM 942 O O . LYS A 1 120 ? 12.328 -19.719 -13.445 1 90.5 120 LYS A O 1
ATOM 947 N N . ASP A 1 121 ? 12.25 -21.469 -12.07 1 93.06 121 ASP A N 1
ATOM 948 C CA . ASP A 1 121 ? 11.82 -22.375 -13.141 1 93.06 121 ASP A CA 1
ATOM 949 C C . ASP A 1 121 ? 10.461 -21.953 -13.695 1 93.06 121 ASP A C 1
ATOM 951 O O . ASP A 1 121 ? 10.18 -22.141 -14.875 1 93.06 121 ASP A O 1
ATOM 955 N N . LEU A 1 122 ? 9.664 -21.312 -12.883 1 94 122 LEU A N 1
ATOM 956 C CA . LEU A 1 122 ? 8.32 -20.906 -13.281 1 94 122 LEU A CA 1
ATOM 957 C C . LEU A 1 122 ? 8.359 -19.594 -14.047 1 94 122 LEU A C 1
ATOM 959 O O . LEU A 1 122 ? 7.379 -19.203 -14.688 1 94 122 LEU A O 1
ATOM 963 N N . GLY A 1 123 ? 9.445 -18.844 -13.969 1 92.12 123 GLY A N 1
ATOM 964 C CA . GLY A 1 123 ? 9.578 -17.578 -14.672 1 92.12 123 GLY A CA 1
ATOM 965 C C . GLY A 1 123 ? 9.07 -16.391 -13.875 1 92.12 123 GLY A C 1
ATOM 966 O O . GLY A 1 123 ? 8.633 -15.391 -14.445 1 92.12 123 GLY A O 1
ATOM 967 N N . MET A 1 124 ? 9.125 -16.469 -12.57 1 93.25 124 MET A N 1
ATOM 968 C CA . MET A 1 124 ? 8.641 -15.383 -11.719 1 93.25 124 MET A CA 1
ATOM 969 C C . MET A 1 124 ? 9.625 -14.219 -11.711 1 93.25 124 MET A C 1
ATOM 971 O O . MET A 1 124 ? 9.242 -13.07 -11.477 1 93.25 124 MET A O 1
ATOM 975 N N . GLY A 1 125 ? 10.93 -14.508 -11.93 1 91.12 125 GLY A N 1
ATOM 976 C CA . GLY A 1 125 ? 11.953 -13.477 -12.023 1 91.12 125 GLY A CA 1
ATOM 977 C C . GLY A 1 125 ? 12.164 -12.734 -10.719 1 91.12 125 GLY A C 1
ATOM 978 O O . GLY A 1 125 ? 12.398 -13.352 -9.672 1 91.12 125 GLY A O 1
ATOM 979 N N . PHE A 1 126 ? 12.109 -11.367 -10.773 1 93.69 126 PHE A N 1
ATOM 980 C CA . PHE A 1 126 ? 12.406 -10.523 -9.625 1 93.69 126 PHE A CA 1
ATOM 981 C C . PHE A 1 126 ? 11.312 -10.656 -8.57 1 93.69 126 PHE A C 1
ATOM 983 O O . PHE A 1 126 ? 11.516 -10.266 -7.414 1 93.69 126 PHE A O 1
ATOM 990 N N . THR A 1 127 ? 10.188 -11.266 -8.898 1 94.62 127 THR A N 1
ATOM 991 C CA . THR A 1 127 ? 9.078 -11.375 -7.961 1 94.62 127 THR A CA 1
ATOM 992 C C . THR A 1 127 ? 9.203 -12.641 -7.113 1 94.62 127 THR A C 1
ATOM 994 O O . THR A 1 127 ? 8.297 -12.969 -6.348 1 94.62 127 THR A O 1
ATOM 997 N N . THR A 1 128 ? 10.32 -13.352 -7.246 1 92.75 128 THR A N 1
ATOM 998 C CA . THR A 1 128 ? 10.602 -14.484 -6.367 1 92.75 128 THR A CA 1
ATOM 999 C C . THR A 1 128 ? 10.562 -14.055 -4.902 1 92.75 128 THR A C 1
ATOM 1001 O O . THR A 1 128 ? 10.18 -14.836 -4.031 1 92.75 128 THR A O 1
ATOM 1004 N N . THR A 1 129 ? 10.906 -12.828 -4.715 1 92.12 129 THR A N 1
ATOM 1005 C CA . THR A 1 129 ? 10.875 -12.258 -3.375 1 92.12 129 THR A CA 1
ATOM 1006 C C . THR A 1 129 ? 10.109 -10.938 -3.367 1 92.12 129 THR A C 1
ATOM 1008 O O . THR A 1 129 ? 9.969 -10.289 -4.406 1 92.12 129 THR A O 1
ATOM 1011 N N . SER A 1 130 ? 9.625 -10.609 -2.176 1 91.81 130 SER A N 1
ATOM 1012 C CA . SER A 1 130 ? 9.07 -9.273 -1.975 1 91.81 130 SER A CA 1
ATOM 1013 C C . SER A 1 130 ? 10.172 -8.219 -1.932 1 91.81 130 SER A C 1
ATOM 1015 O O . SER A 1 130 ? 11.359 -8.555 -1.958 1 91.81 130 SER A O 1
ATOM 1017 N N . VAL A 1 131 ? 9.82 -6.984 -1.822 1 89.31 131 VAL A N 1
ATOM 1018 C CA . VAL A 1 131 ? 10.789 -5.891 -1.726 1 89.31 131 VAL A CA 1
ATOM 1019 C C . VAL A 1 131 ? 11.531 -5.977 -0.395 1 89.31 131 VAL A C 1
ATOM 1021 O O . VAL A 1 131 ? 12.586 -5.359 -0.226 1 89.31 131 VAL A O 1
ATOM 1024 N N . PHE A 1 132 ? 11.016 -6.723 0.551 1 88.19 132 PHE A N 1
ATOM 1025 C CA . PHE A 1 132 ? 11.656 -6.91 1.845 1 88.19 132 PHE A CA 1
ATOM 1026 C C . PHE A 1 132 ? 12.453 -8.211 1.872 1 88.19 132 PHE A C 1
ATOM 1028 O O . PHE A 1 132 ? 12.82 -8.695 2.943 1 88.19 132 PHE A O 1
ATOM 1035 N N . ASN A 1 133 ? 12.508 -8.883 0.724 1 87.56 133 ASN A N 1
ATOM 1036 C CA . ASN A 1 133 ? 13.312 -10.086 0.529 1 87.56 133 ASN A CA 1
ATOM 1037 C C . ASN A 1 133 ? 12.656 -11.305 1.156 1 87.56 133 ASN A C 1
ATOM 1039 O O . ASN A 1 133 ? 13.336 -12.266 1.526 1 87.56 133 ASN A O 1
ATOM 1043 N N . GLU A 1 134 ? 11.383 -11.156 1.333 1 90.38 134 GLU A N 1
ATOM 1044 C CA . GLU A 1 134 ? 10.625 -12.328 1.753 1 90.38 134 GLU A CA 1
ATOM 1045 C C . GLU A 1 134 ? 10.266 -13.211 0.56 1 90.38 134 GLU A C 1
ATOM 1047 O O . GLU A 1 134 ? 9.914 -12.703 -0.51 1 90.38 134 GLU A O 1
ATOM 1052 N N . LEU A 1 135 ? 10.289 -14.5 0.772 1 91.44 135 LEU A N 1
ATOM 1053 C CA . LEU A 1 135 ? 9.969 -15.422 -0.311 1 91.44 135 LEU A CA 1
ATOM 1054 C C . LEU A 1 135 ? 8.5 -15.289 -0.723 1 91.44 135 LEU A C 1
ATOM 1056 O O . LEU A 1 135 ? 7.621 -15.188 0.132 1 91.44 135 LEU A O 1
ATOM 1060 N N . ASN A 1 136 ? 8.297 -15.281 -1.972 1 92.19 136 ASN A N 1
ATOM 1061 C CA . ASN A 1 136 ? 6.93 -15.312 -2.48 1 92.19 136 ASN A CA 1
ATOM 1062 C C . ASN A 1 136 ? 6.453 -16.734 -2.721 1 92.19 136 ASN A C 1
ATOM 1064 O O . ASN A 1 136 ? 6.047 -17.078 -3.834 1 92.19 136 ASN A O 1
ATOM 1068 N N . GLY A 1 137 ? 6.445 -17.453 -1.73 1 94.19 137 GLY A N 1
ATOM 1069 C CA . GLY A 1 137 ? 6.031 -18.859 -1.673 1 94.19 137 GLY A CA 1
ATOM 1070 C C . GLY A 1 137 ? 6.258 -19.484 -0.314 1 94.19 137 GLY A C 1
ATOM 1071 O O . GLY A 1 137 ? 6.961 -18.922 0.528 1 94.19 137 GLY A O 1
ATOM 1072 N N . GLU A 1 138 ? 5.613 -20.625 -0.142 1 92.12 138 GLU A N 1
ATOM 1073 C CA . GLU A 1 138 ? 5.777 -21.344 1.116 1 92.12 138 GLU A CA 1
ATOM 1074 C C . GLU A 1 138 ? 5.594 -22.844 0.919 1 92.12 138 GLU A C 1
ATOM 1076 O O . GLU A 1 138 ? 5.074 -23.281 -0.11 1 92.12 138 GLU A O 1
ATOM 1081 N N . ILE A 1 139 ? 6.137 -23.531 1.817 1 90.38 139 ILE A N 1
ATOM 1082 C CA . ILE A 1 139 ? 5.961 -24.984 1.854 1 90.38 139 ILE A CA 1
ATOM 1083 C C . ILE A 1 139 ? 5.188 -25.375 3.109 1 90.38 139 ILE A C 1
ATOM 1085 O O . ILE A 1 139 ? 5.57 -25.016 4.223 1 90.38 139 ILE A O 1
ATOM 1089 N N . GLU A 1 140 ? 4.133 -26.078 2.842 1 87.75 140 GLU A N 1
ATOM 1090 C CA . GLU A 1 140 ? 3.299 -26.562 3.941 1 87.75 140 GLU A CA 1
ATOM 1091 C C . GLU A 1 140 ? 3.232 -28.078 3.965 1 87.75 140 GLU A C 1
ATOM 1093 O O . GLU A 1 140 ? 3.209 -28.719 2.912 1 87.75 140 GLU A O 1
ATOM 1098 N N . ILE A 1 141 ? 3.213 -28.547 5.152 1 85.38 141 ILE A N 1
ATOM 1099 C CA . ILE A 1 141 ? 3.037 -29.984 5.348 1 85.38 141 ILE A CA 1
ATOM 1100 C C . ILE A 1 141 ? 1.688 -30.266 6.008 1 85.38 141 ILE A C 1
ATOM 1102 O O . ILE A 1 141 ? 1.382 -29.688 7.062 1 85.38 141 ILE A O 1
ATOM 1106 N N . PHE A 1 142 ? 0.938 -31.109 5.379 1 87.38 142 PHE A N 1
ATOM 1107 C CA . PHE A 1 142 ? -0.386 -31.469 5.883 1 87.38 142 PHE A CA 1
ATOM 1108 C C . PHE A 1 142 ? -0.401 -32.875 6.422 1 87.38 142 PHE A C 1
ATOM 1110 O O . PHE A 1 142 ? -0.188 -33.844 5.676 1 87.38 142 PHE A O 1
ATOM 1117 N N . CYS A 1 143 ? -0.662 -32.969 7.656 1 85.5 143 CYS A N 1
ATOM 1118 C CA . CYS A 1 143 ? -0.841 -34.281 8.305 1 85.5 143 CYS A CA 1
ATOM 1119 C C . CYS A 1 143 ? -2.303 -34.5 8.672 1 85.5 143 CYS A C 1
ATOM 1121 O O . CYS A 1 143 ? -2.746 -34.125 9.75 1 85.5 143 CYS A O 1
ATOM 1123 N N . GLY A 1 144 ? -2.936 -35.125 7.797 1 86.44 144 GLY A N 1
ATOM 1124 C CA . GLY A 1 144 ? -4.363 -35.312 7.98 1 86.44 144 GLY A CA 1
ATOM 1125 C C . GLY A 1 144 ? -4.691 -36.625 8.664 1 86.44 144 GLY A C 1
ATOM 1126 O O . GLY A 1 144 ? -4.098 -37.656 8.359 1 86.44 144 GLY A O 1
ATOM 1127 N N . LYS A 1 145 ? -5.645 -36.562 9.594 1 85.12 145 LYS A N 1
ATOM 1128 C CA . LYS A 1 145 ? -6.164 -37.781 10.227 1 85.12 145 LYS A CA 1
ATOM 1129 C C . LYS A 1 145 ? -7.172 -38.5 9.32 1 85.12 145 LYS A C 1
ATOM 1131 O O . LYS A 1 145 ? -7.789 -37.844 8.461 1 85.12 145 LYS A O 1
ATOM 1136 N N . ALA A 1 146 ? -7.324 -39.75 9.609 1 86.44 146 ALA A N 1
ATOM 1137 C CA . ALA A 1 146 ? -8.305 -40.531 8.867 1 86.44 146 ALA A CA 1
ATOM 1138 C C . ALA A 1 146 ? -9.688 -39.875 8.945 1 86.44 146 ALA A C 1
ATOM 1140 O O . ALA A 1 146 ? -10.125 -39.469 10.016 1 86.44 146 ALA A O 1
ATOM 1141 N N . GLY A 1 147 ? -10.258 -39.656 7.715 1 86.44 147 GLY A N 1
ATOM 1142 C CA . GLY A 1 147 ? -11.625 -39.156 7.645 1 86.44 147 GLY A CA 1
ATOM 1143 C C . GLY A 1 147 ? -11.703 -37.656 7.617 1 86.44 147 GLY A C 1
ATOM 1144 O O . GLY A 1 147 ? -12.773 -37.062 7.422 1 86.44 147 GLY A O 1
ATOM 1145 N N . HIS A 1 148 ? -10.633 -37 7.777 1 86.06 148 HIS A N 1
ATOM 1146 C CA . HIS A 1 148 ? -10.625 -35.531 7.77 1 86.06 148 HIS A CA 1
ATOM 1147 C C . HIS A 1 148 ? -10.984 -35 6.391 1 86.06 148 HIS A C 1
ATOM 1149 O O . HIS A 1 148 ? -10.562 -35.531 5.371 1 86.06 148 HIS A O 1
ATOM 1155 N N . THR A 1 149 ? -11.781 -33.875 6.422 1 87.19 149 THR A N 1
ATOM 1156 C CA . THR A 1 149 ? -12.18 -33.25 5.164 1 87.19 149 THR A CA 1
ATOM 1157 C C . THR A 1 149 ? -11.969 -31.734 5.219 1 87.19 149 THR A C 1
ATOM 1159 O O . THR A 1 149 ? -12.297 -31.094 6.219 1 87.19 149 THR A O 1
ATOM 1162 N N . THR A 1 150 ? -11.266 -31.219 4.293 1 87.56 150 THR A N 1
ATOM 1163 C CA . THR A 1 150 ? -11.289 -29.781 4.027 1 87.56 150 THR A CA 1
ATOM 1164 C C . THR A 1 150 ? -12.305 -29.453 2.938 1 87.56 150 THR A C 1
ATOM 1166 O O . THR A 1 150 ? -12.164 -29.891 1.794 1 87.56 150 THR A O 1
ATOM 1169 N N . ASP A 1 151 ? -13.258 -28.703 3.244 1 88.44 151 ASP A N 1
ATOM 1170 C CA . ASP A 1 151 ? -14.398 -28.469 2.361 1 88.44 151 ASP A CA 1
ATOM 1171 C C . ASP A 1 151 ? -14.016 -27.531 1.214 1 88.44 151 ASP A C 1
ATOM 1173 O O . ASP A 1 151 ? -12.891 -27.031 1.156 1 88.44 151 ASP A O 1
ATOM 1177 N N . TRP A 1 152 ? -14.938 -27.344 0.321 1 90.69 152 TRP A N 1
ATOM 1178 C CA . TRP A 1 152 ? -14.727 -26.609 -0.926 1 90.69 152 TRP A CA 1
ATOM 1179 C C . TRP A 1 152 ? -14.156 -25.219 -0.656 1 90.69 152 TRP A C 1
ATOM 1181 O O . TRP A 1 152 ? -14.672 -24.484 0.184 1 90.69 152 TRP A O 1
ATOM 1191 N N . HIS A 1 153 ? -13.102 -24.859 -1.329 1 92.12 153 HIS A N 1
ATOM 1192 C CA . HIS A 1 153 ? -12.477 -23.547 -1.343 1 92.12 153 HIS A CA 1
ATOM 1193 C C . HIS A 1 153 ? -11.531 -23.391 -2.527 1 92.12 153 HIS A C 1
ATOM 1195 O O . HIS A 1 153 ? -11.258 -24.375 -3.234 1 92.12 153 HIS A O 1
ATOM 1201 N N . PHE A 1 154 ? -11.148 -22.266 -2.875 1 93.19 154 PHE A N 1
ATOM 1202 C CA . PHE A 1 154 ? -10.047 -22.078 -3.814 1 93.19 154 PHE A CA 1
ATOM 1203 C C . PHE A 1 154 ? -9.031 -21.078 -3.273 1 93.19 154 PHE A C 1
ATOM 1205 O O . PHE A 1 154 ? -9.383 -20.188 -2.512 1 93.19 154 PHE A O 1
ATOM 1212 N N . ASP A 1 155 ? -7.82 -21.359 -3.566 1 93.81 155 ASP A N 1
ATOM 1213 C CA . ASP A 1 155 ? -6.691 -20.5 -3.232 1 93.81 155 ASP A CA 1
ATOM 1214 C C . ASP A 1 155 ? -6.363 -19.547 -4.383 1 93.81 155 ASP A C 1
ATOM 1216 O O . ASP A 1 155 ? -6.859 -19.719 -5.5 1 93.81 155 ASP A O 1
ATOM 1220 N N . PHE A 1 156 ? -5.605 -18.5 -4.055 1 93.75 156 PHE A N 1
ATOM 1221 C CA . PHE A 1 156 ? -5.215 -17.594 -5.117 1 93.75 156 PHE A CA 1
ATOM 1222 C C . PHE A 1 156 ? -3.805 -17.906 -5.605 1 93.75 156 PHE A C 1
ATOM 1224 O O . PHE A 1 156 ? -3.357 -17.359 -6.617 1 93.75 156 PHE A O 1
ATOM 1231 N N . MET A 1 157 ? -3.102 -18.828 -5 1 93.44 157 MET A N 1
ATOM 1232 C CA . MET A 1 157 ? -1.748 -19.234 -5.363 1 93.44 157 MET A CA 1
ATOM 1233 C C . MET A 1 157 ? -1.775 -20.438 -6.293 1 93.44 157 MET A C 1
ATOM 1235 O O . MET A 1 157 ? -2.756 -21.188 -6.316 1 93.44 157 MET A O 1
ATOM 1239 N N . GLY A 1 158 ? -0.704 -20.578 -7.102 1 94.75 158 GLY A N 1
ATOM 1240 C CA . GLY A 1 158 ? -0.458 -21.875 -7.723 1 94.75 158 GLY A CA 1
ATOM 1241 C C . GLY A 1 158 ? 0.148 -22.891 -6.773 1 94.75 158 GLY A C 1
ATOM 1242 O O . GLY A 1 158 ? 1.064 -22.562 -6.012 1 94.75 158 GLY A O 1
ATOM 1243 N N . ASN A 1 159 ? -0.38 -24.141 -6.852 1 97.31 159 ASN A N 1
ATOM 1244 C CA . ASN A 1 159 ? 0.012 -25.109 -5.84 1 97.31 159 ASN A CA 1
ATOM 1245 C C . ASN A 1 159 ? 0.542 -26.406 -6.473 1 97.31 159 ASN A C 1
ATOM 1247 O O . ASN A 1 159 ? 0.003 -26.875 -7.477 1 97.31 159 ASN A O 1
ATOM 1251 N N . PHE A 1 160 ? 1.617 -26.922 -5.961 1 97.75 160 PHE A N 1
ATOM 1252 C CA . PHE A 1 160 ? 2.137 -28.266 -6.215 1 97.75 160 PHE A CA 1
ATOM 1253 C C . PHE A 1 160 ? 2.02 -29.141 -4.969 1 97.75 160 PHE A C 1
ATOM 1255 O O . PHE A 1 160 ? 2.748 -28.938 -3.994 1 97.75 160 PHE A O 1
ATOM 1262 N N . THR A 1 161 ? 1.127 -30.078 -5.004 1 97.31 161 THR A N 1
ATOM 1263 C CA . THR A 1 161 ? 0.932 -30.984 -3.877 1 97.31 161 THR A CA 1
ATOM 1264 C C . THR A 1 161 ? 1.611 -32.344 -4.133 1 97.31 161 THR A C 1
ATOM 1266 O O . THR A 1 161 ? 1.39 -32.969 -5.172 1 97.31 161 THR A O 1
ATOM 1269 N N . LEU A 1 162 ? 2.434 -32.719 -3.199 1 94.31 162 LEU A N 1
ATOM 1270 C CA . LEU A 1 162 ? 3.107 -34.031 -3.232 1 94.31 162 LEU A CA 1
ATOM 1271 C C . LEU A 1 162 ? 2.537 -34.969 -2.172 1 94.31 162 LEU A C 1
ATOM 1273 O O . LEU A 1 162 ? 2.602 -34.656 -0.977 1 94.31 162 LEU A O 1
ATOM 1277 N N . GLN A 1 163 ? 1.997 -36.031 -2.641 1 94.19 163 GLN A N 1
ATOM 1278 C CA . GLN A 1 163 ? 1.5 -37.031 -1.685 1 94.19 163 GLN A CA 1
ATOM 1279 C C . GLN A 1 163 ? 2.629 -37.938 -1.179 1 94.19 163 GLN A C 1
ATOM 1281 O O . GLN A 1 163 ? 3.236 -38.656 -1.955 1 94.19 163 GLN A O 1
ATOM 1286 N N . LEU A 1 164 ? 2.834 -37.906 0.11 1 88.38 164 LEU A N 1
ATOM 1287 C CA . LEU A 1 164 ? 3.984 -38.594 0.684 1 88.38 164 LEU A CA 1
ATOM 1288 C C . LEU A 1 164 ? 3.564 -39.906 1.33 1 88.38 164 LEU A C 1
ATOM 1290 O O . LEU A 1 164 ? 4.25 -40.906 1.185 1 88.38 164 LEU A O 1
ATOM 1294 N N . GLN A 1 165 ? 2.545 -39.844 2.105 1 87.81 165 GLN A N 1
ATOM 1295 C CA . GLN A 1 165 ? 2.023 -41.031 2.801 1 87.81 165 GLN A CA 1
ATOM 1296 C C . GLN A 1 165 ? 0.497 -41.031 2.797 1 87.81 165 GLN A C 1
ATOM 1298 O O . GLN A 1 165 ? -0.134 -39.969 2.863 1 87.81 165 GLN A O 1
ATOM 1303 N N . GLY A 1 166 ? -0.036 -42.25 2.775 1 91.38 166 GLY A N 1
ATOM 1304 C CA . GLY A 1 166 ? -1.486 -42.375 2.766 1 91.38 166 GLY A CA 1
ATOM 1305 C C . GLY A 1 166 ? -2.117 -41.812 1.507 1 91.38 166 GLY A C 1
ATOM 1306 O O . GLY A 1 166 ? -1.416 -41.469 0.545 1 91.38 166 GLY A O 1
ATOM 1307 N N . THR A 1 167 ? -3.453 -41.844 1.496 1 94.44 167 THR A N 1
ATOM 1308 C CA . THR A 1 167 ? -4.141 -41.375 0.298 1 94.44 167 THR A CA 1
ATOM 1309 C C . THR A 1 167 ? -5.109 -40.219 0.636 1 94.44 167 THR A C 1
ATOM 1311 O O . THR A 1 167 ? -5.629 -40.156 1.753 1 94.44 167 THR A O 1
ATOM 1314 N N . LYS A 1 168 ? -5.293 -39.281 -0.296 1 95.38 168 LYS A N 1
ATOM 1315 C CA . LYS A 1 168 ? -6.273 -38.188 -0.247 1 95.38 168 LYS A CA 1
ATOM 1316 C C . LYS A 1 168 ? -7.055 -38.094 -1.555 1 95.38 168 LYS A C 1
ATOM 1318 O O . LYS A 1 168 ? -6.48 -38.219 -2.639 1 95.38 168 LYS A O 1
ATOM 1323 N N . THR A 1 169 ? -8.281 -37.969 -1.352 1 96.75 169 THR A N 1
ATOM 1324 C CA . THR A 1 169 ? -9.125 -37.75 -2.525 1 96.75 169 THR A CA 1
ATOM 1325 C C . THR A 1 169 ? -9.438 -36.281 -2.713 1 96.75 169 THR A C 1
ATOM 1327 O O . THR A 1 169 ? -9.906 -35.594 -1.789 1 96.75 169 THR A O 1
ATOM 1330 N N . TRP A 1 170 ? -9.133 -35.812 -3.957 1 96.19 170 TRP A N 1
ATOM 1331 C CA . TRP A 1 170 ? -9.352 -34.406 -4.336 1 96.19 170 TRP A CA 1
ATOM 1332 C C . TRP A 1 170 ? -10.508 -34.312 -5.328 1 96.19 170 TRP A C 1
ATOM 1334 O O . TRP A 1 170 ? -10.539 -35 -6.336 1 96.19 170 TRP A O 1
ATOM 1344 N N . LYS A 1 171 ? -11.422 -33.469 -4.98 1 93.31 171 LYS A N 1
ATOM 1345 C CA . LYS A 1 171 ? -12.422 -33.031 -5.949 1 93.31 171 LYS A CA 1
ATOM 1346 C C . LYS A 1 171 ? -12.094 -31.672 -6.512 1 93.31 171 LYS A C 1
ATOM 1348 O O . LYS A 1 171 ? -11.906 -30.703 -5.758 1 93.31 171 LYS A O 1
ATOM 1353 N N . LEU A 1 172 ? -11.969 -31.578 -7.82 1 94.12 172 LEU A N 1
ATOM 1354 C CA . LEU A 1 172 ? -11.539 -30.344 -8.484 1 94.12 172 LEU A CA 1
ATOM 1355 C C . LEU A 1 172 ? -12.633 -29.812 -9.406 1 94.12 172 LEU A C 1
ATOM 1357 O O . LEU A 1 172 ? -13.281 -30.594 -10.117 1 94.12 172 LEU A O 1
ATOM 1361 N N . LYS A 1 173 ? -12.859 -28.562 -9.359 1 90.69 173 LYS A N 1
ATOM 1362 C CA . LYS A 1 173 ? -13.812 -27.859 -10.219 1 90.69 173 LYS A CA 1
ATOM 1363 C C . LYS A 1 173 ? -13.258 -26.516 -10.68 1 90.69 173 LYS A C 1
ATOM 1365 O O . LYS A 1 173 ? -12.633 -25.797 -9.898 1 90.69 173 LYS A O 1
ATOM 1370 N N . LYS A 1 174 ? -13.438 -26.219 -11.938 1 86.06 174 LYS A N 1
ATOM 1371 C CA . LYS A 1 174 ? -12.977 -24.938 -12.469 1 86.06 174 LYS A CA 1
ATOM 1372 C C . LYS A 1 174 ? -13.789 -23.781 -11.898 1 86.06 174 LYS A C 1
ATOM 1374 O O . LYS A 1 174 ? -15 -23.906 -11.695 1 86.06 174 LYS A O 1
ATOM 1379 N N . SER A 1 175 ? -13.086 -22.75 -11.625 1 81.75 175 SER A N 1
ATOM 1380 C CA . SER A 1 175 ? -13.789 -21.531 -11.242 1 81.75 175 SER A CA 1
ATOM 1381 C C . SER A 1 175 ? -13.93 -20.578 -12.422 1 81.75 175 SER A C 1
ATOM 1383 O O . SER A 1 175 ? -13.281 -20.766 -13.461 1 81.75 175 SER A O 1
ATOM 1385 N N . ASN A 1 176 ? -14.719 -19.578 -12.25 1 81.81 176 ASN A N 1
ATOM 1386 C CA . ASN A 1 176 ? -14.898 -18.547 -13.258 1 81.81 176 ASN A CA 1
ATOM 1387 C C . ASN A 1 176 ? -14.031 -17.328 -12.961 1 81.81 176 ASN A C 1
ATOM 1389 O O . ASN A 1 176 ? -14.219 -16.266 -13.562 1 81.81 176 ASN A O 1
ATOM 1393 N N . ILE A 1 177 ? -13.133 -17.484 -12.055 1 88.56 177 ILE A N 1
ATOM 1394 C CA . ILE A 1 177 ? -12.312 -16.344 -11.68 1 88.56 177 ILE A CA 1
ATOM 1395 C C . ILE A 1 177 ? -10.859 -16.609 -12.078 1 88.56 177 ILE A C 1
ATOM 1397 O O . ILE A 1 177 ? -10.078 -17.156 -11.289 1 88.56 177 ILE A O 1
ATOM 1401 N N . PRO A 1 178 ? -10.531 -16.172 -13.242 1 89.81 178 PRO A N 1
ATOM 1402 C CA . PRO A 1 178 ? -9.109 -16.297 -13.578 1 89.81 178 PRO A CA 1
ATOM 1403 C C . PRO A 1 178 ? -8.227 -15.344 -12.766 1 89.81 178 PRO A C 1
ATOM 1405 O O . PRO A 1 178 ? -8.641 -14.227 -12.461 1 89.81 178 PRO A O 1
ATOM 1408 N N . HIS A 1 179 ? -7.113 -15.797 -12.359 1 92.75 179 HIS A N 1
ATOM 1409 C CA . HIS A 1 179 ? -6.098 -15.016 -11.664 1 92.75 179 HIS A CA 1
ATOM 1410 C C . HIS A 1 179 ? -6.68 -14.32 -10.445 1 92.75 179 HIS A C 1
ATOM 1412 O O . HIS A 1 179 ? -6.551 -13.102 -10.289 1 92.75 179 HIS A O 1
ATOM 1418 N N . PRO A 1 180 ? -7.258 -15.102 -9.594 1 94.31 180 PRO A N 1
ATOM 1419 C CA . PRO A 1 180 ? -7.797 -14.453 -8.398 1 94.31 180 PRO A CA 1
ATOM 1420 C C . PRO A 1 180 ? -6.715 -13.797 -7.543 1 94.31 180 PRO A C 1
ATOM 1422 O O . PRO A 1 180 ? -5.613 -14.328 -7.418 1 94.31 180 PRO A O 1
ATOM 1425 N N . VAL A 1 181 ? -7.051 -12.617 -7 1 93.81 181 VAL A N 1
ATOM 1426 C CA . VAL A 1 181 ? -6.082 -11.922 -6.164 1 93.81 181 VAL A CA 1
ATOM 1427 C C . VAL A 1 181 ? -6.328 -12.258 -4.695 1 93.81 181 VAL A C 1
ATOM 1429 O O . VAL A 1 181 ? -5.547 -11.867 -3.822 1 93.81 181 VAL A O 1
ATOM 1432 N N . ARG A 1 182 ? -7.402 -12.922 -4.422 1 92.75 182 ARG A N 1
ATOM 1433 C CA . ARG A 1 182 ? -7.75 -13.461 -3.111 1 92.75 182 ARG A CA 1
ATOM 1434 C C . ARG A 1 182 ? -8.375 -14.844 -3.238 1 92.75 182 ARG A C 1
ATOM 1436 O O . ARG A 1 182 ? -8.945 -15.18 -4.281 1 92.75 182 ARG A O 1
ATOM 1443 N N . GLY A 1 183 ? -8.258 -15.625 -2.145 1 93 183 GLY A N 1
ATOM 1444 C CA . GLY A 1 183 ? -8.945 -16.906 -2.123 1 93 183 GLY A CA 1
ATOM 1445 C C . GLY A 1 183 ? -10.414 -16.781 -1.767 1 93 183 GLY A C 1
ATOM 1446 O O . GLY A 1 183 ? -10.93 -15.68 -1.608 1 93 183 GLY A O 1
ATOM 1447 N N . CYS A 1 184 ? -11.023 -17.844 -1.785 1 91.62 184 CYS A N 1
ATOM 1448 C CA . CYS A 1 184 ? -12.406 -17.984 -1.329 1 91.62 184 CYS A CA 1
ATOM 1449 C C . CYS A 1 184 ? -12.555 -19.219 -0.444 1 91.62 184 CYS A C 1
ATOM 1451 O O . CYS A 1 184 ? -12.305 -20.344 -0.886 1 91.62 184 CYS A O 1
ATOM 1453 N N . THR A 1 185 ? -12.836 -18.953 0.796 1 86.25 185 THR A N 1
ATOM 1454 C CA . THR A 1 185 ? -12.977 -20.031 1.776 1 86.25 185 THR A CA 1
ATOM 1455 C C . THR A 1 185 ? -14.344 -19.969 2.451 1 86.25 185 THR A C 1
ATOM 1457 O O . THR A 1 185 ? -14.492 -19.375 3.521 1 86.25 185 THR A O 1
ATOM 1460 N N . PRO A 1 186 ? -15.32 -20.688 2.111 1 74.31 186 PRO A N 1
ATOM 1461 C CA . PRO A 1 186 ? -16.703 -20.578 2.592 1 74.31 186 PRO A CA 1
ATOM 1462 C C . PRO A 1 186 ? -16.891 -21.156 3.988 1 74.31 186 PRO A C 1
ATOM 1464 O O . PRO A 1 186 ? -17.953 -21 4.59 1 74.31 186 PRO A O 1
ATOM 1467 N N . HIS A 1 187 ? -15.992 -21.766 4.672 1 69.5 187 HIS A N 1
ATOM 1468 C CA . HIS A 1 187 ? -16.312 -22.469 5.902 1 69.5 187 HIS A CA 1
ATOM 1469 C C . HIS A 1 187 ? -15.703 -21.781 7.117 1 69.5 187 HIS A C 1
ATOM 1471 O O . HIS A 1 187 ? -16.031 -22.125 8.258 1 69.5 187 HIS A O 1
ATOM 1477 N N . TYR A 1 188 ? -14.812 -20.906 7.047 1 67.31 188 TYR A N 1
ATOM 1478 C CA . TYR A 1 188 ? -14.211 -20.469 8.305 1 67.31 188 TYR A CA 1
ATOM 1479 C C . TYR A 1 188 ? -13.938 -18.969 8.289 1 67.31 188 TYR A C 1
ATOM 1481 O O . TYR A 1 188 ? -13.188 -18.453 9.125 1 67.31 188 TYR A O 1
ATOM 1489 N N . LYS A 1 189 ? -14.758 -18.359 7.566 1 74 189 LYS A N 1
ATOM 1490 C CA . LYS A 1 189 ? -14.367 -16.953 7.512 1 74 189 LYS A CA 1
ATOM 1491 C C . LYS A 1 189 ? -15.398 -16.062 8.203 1 74 189 LYS A C 1
ATOM 1493 O O . LYS A 1 189 ? -16.578 -16.422 8.289 1 74 189 LYS A O 1
ATOM 1498 N N . THR A 1 190 ? -14.906 -14.977 8.734 1 86.19 190 THR A N 1
ATOM 1499 C CA . THR A 1 190 ? -15.766 -13.938 9.297 1 86.19 190 THR A CA 1
ATOM 1500 C C . THR A 1 190 ? -16.547 -13.227 8.195 1 86.19 190 THR A C 1
ATOM 1502 O O . THR A 1 190 ? -16.219 -13.344 7.016 1 86.19 190 THR A O 1
ATOM 1505 N N . GLN A 1 191 ? -17.594 -12.602 8.586 1 90.06 191 GLN A N 1
ATOM 1506 C CA . GLN A 1 191 ? -18.422 -11.859 7.645 1 90.06 191 GLN A CA 1
ATOM 1507 C C . GLN A 1 191 ? -17.594 -10.859 6.852 1 90.06 191 GLN A C 1
ATOM 1509 O O . GLN A 1 191 ? -17.766 -10.719 5.641 1 90.06 191 GLN A O 1
ATOM 1514 N N . ASP A 1 192 ? -16.672 -10.18 7.531 1 89.62 192 ASP A N 1
ATOM 1515 C CA . ASP A 1 192 ? -15.844 -9.172 6.883 1 89.62 192 ASP A CA 1
ATOM 1516 C C . ASP A 1 192 ? -14.984 -9.797 5.781 1 89.62 192 ASP A C 1
ATOM 1518 O O . ASP A 1 192 ? -14.828 -9.211 4.711 1 89.62 192 ASP A O 1
ATOM 1522 N N . VAL A 1 193 ? -14.492 -10.945 6.07 1 91.25 193 VAL A N 1
ATOM 1523 C CA . VAL A 1 193 ? -13.641 -11.625 5.094 1 91.25 193 VAL A CA 1
ATOM 1524 C C . VAL A 1 193 ? -14.484 -12.07 3.898 1 91.25 193 VAL A C 1
ATOM 1526 O O . VAL A 1 193 ? -14.055 -11.938 2.75 1 91.25 193 VAL A O 1
ATOM 1529 N N . VAL A 1 194 ? -15.672 -12.562 4.18 1 92.75 194 VAL A N 1
ATOM 1530 C CA . VAL A 1 194 ? -16.562 -13.008 3.119 1 92.75 194 VAL A CA 1
ATOM 1531 C C . VAL A 1 194 ? -16.938 -11.828 2.221 1 92.75 194 VAL A C 1
ATOM 1533 O O . VAL A 1 194 ? -16.891 -11.938 0.994 1 92.75 194 VAL A O 1
ATOM 1536 N N . GLU A 1 195 ? -17.25 -10.719 2.818 1 93.38 195 GLU A N 1
ATOM 1537 C CA . GLU A 1 195 ? -17.578 -9.508 2.062 1 93.38 195 GLU A CA 1
ATOM 1538 C C . GLU A 1 195 ? -16.422 -9.094 1.157 1 93.38 195 GLU A C 1
ATOM 1540 O O . GLU A 1 195 ? -16.641 -8.727 -0 1 93.38 195 GLU A O 1
ATOM 1545 N N . GLN A 1 196 ? -15.273 -9.156 1.736 1 94 196 GLN A N 1
ATOM 1546 C CA . GLN A 1 196 ? -14.086 -8.781 0.975 1 94 196 GLN A CA 1
ATOM 1547 C C . GLN A 1 196 ? -13.883 -9.711 -0.219 1 94 196 GLN A C 1
ATOM 1549 O O . GLN A 1 196 ? -13.625 -9.25 -1.333 1 94 196 GLN A O 1
ATOM 1554 N N . GLN A 1 197 ? -14.016 -10.984 0.006 1 94.19 197 GLN A N 1
ATOM 1555 C CA . GLN A 1 197 ? -13.82 -11.961 -1.062 1 94.19 197 GLN A CA 1
ATOM 1556 C C . GLN A 1 197 ? -14.883 -11.805 -2.146 1 94.19 197 GLN A C 1
ATOM 1558 O O . GLN A 1 197 ? -14.57 -11.836 -3.34 1 94.19 197 GLN A O 1
ATOM 1563 N N . LEU A 1 198 ? -16.109 -11.547 -1.731 1 94.69 198 LEU A N 1
ATOM 1564 C CA . LEU A 1 198 ? -17.203 -11.383 -2.68 1 94.69 198 LEU A CA 1
ATOM 1565 C C . LEU A 1 198 ? -16.984 -10.164 -3.566 1 94.69 198 LEU A C 1
ATOM 1567 O O . LEU A 1 198 ? -17.078 -10.258 -4.793 1 94.69 198 LEU A O 1
ATOM 1571 N N . LYS A 1 199 ? -16.672 -9.047 -2.939 1 95.94 199 LYS A N 1
ATOM 1572 C CA . LYS A 1 199 ? -16.562 -7.836 -3.744 1 95.94 199 LYS A CA 1
ATOM 1573 C C . LYS A 1 199 ? -15.383 -7.934 -4.711 1 95.94 199 LYS A C 1
ATOM 1575 O O . LYS A 1 199 ? -15.445 -7.43 -5.832 1 95.94 199 LYS A O 1
ATOM 1580 N N . LEU A 1 200 ? -14.328 -8.586 -4.355 1 96.12 200 LEU A N 1
ATOM 1581 C CA . LEU A 1 200 ? -13.164 -8.703 -5.23 1 96.12 200 LEU A CA 1
ATOM 1582 C C . LEU A 1 200 ? -13.461 -9.641 -6.395 1 96.12 200 LEU A C 1
ATOM 1584 O O . LEU A 1 200 ? -13.156 -9.32 -7.547 1 96.12 200 LEU A O 1
ATOM 1588 N N . HIS A 1 201 ? -14.047 -10.781 -6.105 1 95.75 201 HIS A N 1
ATOM 1589 C CA . HIS A 1 201 ? -14.312 -11.742 -7.168 1 95.75 201 HIS A CA 1
ATOM 1590 C C . HIS A 1 201 ? -15.398 -11.242 -8.109 1 95.75 201 HIS A C 1
ATOM 1592 O O . HIS A 1 201 ? -15.406 -11.578 -9.297 1 95.75 201 HIS A O 1
ATOM 1598 N N . ARG A 1 202 ? -16.203 -10.398 -7.609 1 95.12 202 ARG A N 1
ATOM 1599 C CA . ARG A 1 202 ? -17.297 -9.875 -8.43 1 95.12 202 ARG A CA 1
ATOM 1600 C C . ARG A 1 202 ? -16.781 -8.781 -9.367 1 95.12 202 ARG A C 1
ATOM 1602 O O . ARG A 1 202 ? -17.516 -8.336 -10.258 1 95.12 202 ARG A O 1
ATOM 1609 N N . LEU A 1 203 ? -15.562 -8.344 -9.164 1 94.5 203 LEU A N 1
ATOM 1610 C CA . LEU A 1 203 ? -14.93 -7.508 -10.172 1 94.5 203 LEU A CA 1
ATOM 1611 C C . LEU A 1 203 ? -14.781 -8.258 -11.492 1 94.5 203 LEU A C 1
ATOM 1613 O O . LEU A 1 203 ? -14.852 -7.656 -12.57 1 94.5 203 LEU A O 1
ATOM 1617 N N . THR A 1 204 ? -14.547 -9.516 -11.391 1 93.38 204 THR A N 1
ATOM 1618 C CA . THR A 1 204 ? -14.375 -10.367 -12.562 1 93.38 204 THR A CA 1
ATOM 1619 C C . THR A 1 204 ? -15.711 -10.945 -13.008 1 93.38 204 THR A C 1
ATOM 1621 O O . THR A 1 204 ? -16.031 -10.938 -14.195 1 93.38 204 THR A O 1
ATOM 1624 N N . ASP A 1 205 ? -16.469 -11.414 -12.07 1 92.19 205 ASP A N 1
ATOM 1625 C CA . ASP A 1 205 ? -17.781 -12.016 -12.32 1 92.19 205 ASP A CA 1
ATOM 1626 C C . ASP A 1 205 ? -18.828 -11.438 -11.375 1 92.19 205 ASP A C 1
ATOM 1628 O O . ASP A 1 205 ? -18.938 -11.867 -10.227 1 92.19 205 ASP A O 1
ATOM 1632 N N . PRO A 1 206 ? -19.625 -10.57 -11.836 1 89.94 206 PRO A N 1
ATOM 1633 C CA . PRO A 1 206 ? -20.625 -9.914 -10.984 1 89.94 206 PRO A CA 1
ATOM 1634 C C . PRO A 1 206 ? -21.578 -10.906 -10.32 1 89.94 206 PRO A C 1
ATOM 1636 O O . PRO A 1 206 ? -22.219 -10.57 -9.32 1 89.94 206 PRO A O 1
ATOM 1639 N N . ASN A 1 207 ? -21.641 -12.148 -10.859 1 88.81 207 ASN A N 1
ATOM 1640 C CA . ASN A 1 207 ? -22.578 -13.141 -10.328 1 88.81 207 ASN A CA 1
ATOM 1641 C C . ASN A 1 207 ? -21.859 -14.156 -9.438 1 88.81 207 ASN A C 1
ATOM 1643 O O . ASN A 1 207 ? -22.438 -15.18 -9.07 1 88.81 207 ASN A O 1
ATOM 1647 N N . PHE A 1 208 ? -20.656 -13.844 -9.156 1 91.81 208 PHE A N 1
ATOM 1648 C CA . PHE A 1 208 ? -19.906 -14.773 -8.32 1 91.81 208 PHE A CA 1
ATOM 1649 C C . PHE A 1 208 ? -20.609 -15 -6.988 1 91.81 208 PHE A C 1
ATOM 1651 O O . PHE A 1 208 ? -21.031 -14.047 -6.328 1 91.81 208 PHE A O 1
ATOM 1658 N N . GLY A 1 209 ? -20.734 -16.234 -6.621 1 86.38 209 GLY A N 1
ATOM 1659 C CA . GLY A 1 209 ? -21.297 -16.625 -5.336 1 86.38 209 GLY A CA 1
ATOM 1660 C C . GLY A 1 209 ? -20.281 -17.297 -4.426 1 86.38 209 GLY A C 1
ATOM 1661 O O . GLY A 1 209 ? -19.25 -17.797 -4.891 1 86.38 209 GLY A O 1
ATOM 1662 N N . TYR A 1 210 ? -20.516 -17.25 -3.111 1 79.75 210 TYR A N 1
ATOM 1663 C CA . TYR A 1 210 ? -19.578 -17.75 -2.109 1 79.75 210 TYR A CA 1
ATOM 1664 C C . TYR A 1 210 ? -19.75 -19.266 -1.916 1 79.75 210 TYR A C 1
ATOM 1666 O O . TYR A 1 210 ? -19.766 -19.75 -0.784 1 79.75 210 TYR A O 1
ATOM 1674 N N . ASN A 1 211 ? -20.219 -19.938 -2.859 1 76.5 211 ASN A N 1
ATOM 1675 C CA . ASN A 1 211 ? -20.328 -21.391 -2.887 1 76.5 211 ASN A CA 1
ATOM 1676 C C . ASN A 1 211 ? -20.031 -21.938 -4.277 1 76.5 211 ASN A C 1
ATOM 1678 O O . ASN A 1 211 ? -20.312 -21.281 -5.285 1 76.5 211 ASN A O 1
ATOM 1682 N N . PRO A 1 212 ? -19.234 -23.062 -4.355 1 65.75 212 PRO A N 1
ATOM 1683 C CA . PRO A 1 212 ? -18.906 -23.625 -5.672 1 65.75 212 PRO A CA 1
ATOM 1684 C C . PRO A 1 212 ? -20.141 -24.031 -6.465 1 65.75 212 PRO A C 1
ATOM 1686 O O . PRO A 1 212 ? -20.047 -24.344 -7.652 1 65.75 212 PRO A O 1
ATOM 1689 N N . GLN A 1 213 ? -21.25 -23.516 -6.211 1 63.22 213 GLN A N 1
ATOM 1690 C CA . GLN A 1 213 ? -22.484 -23.922 -6.852 1 63.22 213 GLN A CA 1
ATOM 1691 C C . GLN A 1 213 ? -22.406 -25.375 -7.32 1 63.22 213 GLN A C 1
ATOM 1693 O O . GLN A 1 213 ? -21.984 -25.641 -8.445 1 63.22 213 GLN A O 1
ATOM 1698 N N . MET A 1 214 ? -22.438 -26.312 -6.391 1 61.34 214 MET A N 1
ATOM 1699 C CA . MET A 1 214 ? -22.297 -27.734 -6.699 1 61.34 214 MET A CA 1
ATOM 1700 C C . MET A 1 214 ? -23.531 -28.25 -7.441 1 61.34 214 MET A C 1
ATOM 1702 O O . MET A 1 214 ? -24.656 -28.078 -6.984 1 61.34 214 MET A O 1
ATOM 1706 N N . GLY A 1 215 ? -23.625 -27.906 -8.703 1 52.56 215 GLY A N 1
ATOM 1707 C CA . GLY A 1 215 ? -24.734 -28.594 -9.359 1 52.56 215 GLY A CA 1
ATOM 1708 C C . GLY A 1 215 ? -24.641 -30.094 -9.281 1 52.56 215 GLY A C 1
ATOM 1709 O O . GLY A 1 215 ? -24.422 -30.656 -8.211 1 52.56 215 GLY A O 1
ATOM 1710 N N . THR A 1 216 ? -24.609 -30.703 -10.508 1 54.91 216 THR A N 1
ATOM 1711 C CA . THR A 1 216 ? -24.578 -32.156 -10.719 1 54.91 216 THR A CA 1
ATOM 1712 C C . THR A 1 216 ? -23.156 -32.688 -10.672 1 54.91 216 THR A C 1
ATOM 1714 O O . THR A 1 216 ? -22.203 -31.906 -10.805 1 54.91 216 THR A O 1
ATOM 1717 N N . GLU A 1 217 ? -22.953 -33.938 -10.086 1 55.72 217 GLU A N 1
ATOM 1718 C CA . GLU A 1 217 ? -21.703 -34.656 -10.078 1 55.72 217 GLU A CA 1
ATOM 1719 C C . GLU A 1 217 ? -20.891 -34.406 -11.344 1 55.72 217 GLU A C 1
ATOM 1721 O O . GLU A 1 217 ? -19.672 -34.562 -11.359 1 55.72 217 GLU A O 1
ATOM 1726 N N . GLU A 1 218 ? -21.5 -33.719 -12.273 1 61.25 218 GLU A N 1
ATOM 1727 C CA . GLU A 1 218 ? -20.812 -33.531 -13.547 1 61.25 218 GLU A CA 1
ATOM 1728 C C . GLU A 1 218 ? -19.938 -32.281 -13.516 1 61.25 218 GLU A C 1
ATOM 1730 O O . GLU A 1 218 ? -19.094 -32.094 -14.391 1 61.25 218 GLU A O 1
ATOM 1735 N N . ASP A 1 219 ? -19.953 -31.641 -12.297 1 77.25 219 ASP A N 1
ATOM 1736 C CA . ASP A 1 219 ? -19.328 -30.328 -12.328 1 77.25 219 ASP A CA 1
ATOM 1737 C C . ASP A 1 219 ? -17.906 -30.391 -11.758 1 77.25 219 ASP A C 1
ATOM 1739 O O . ASP A 1 219 ? -17.156 -29.406 -11.828 1 77.25 219 ASP A O 1
ATOM 1743 N N . TYR A 1 220 ? -17.578 -31.578 -11.18 1 87.06 220 TYR A N 1
ATOM 1744 C CA . TYR A 1 220 ? -16.234 -31.688 -10.625 1 87.06 220 TYR A CA 1
ATOM 1745 C C . TYR A 1 220 ? -15.602 -33.031 -11 1 87.06 220 TYR A C 1
ATOM 1747 O O . TYR A 1 220 ? -16.281 -33.938 -11.484 1 87.06 220 TYR A O 1
ATOM 1755 N N . ILE A 1 221 ? -14.328 -33.156 -10.945 1 90.94 221 ILE A N 1
ATOM 1756 C CA . ILE A 1 221 ? -13.586 -34.406 -11.125 1 90.94 221 ILE A CA 1
ATOM 1757 C C . ILE A 1 221 ? -12.977 -34.844 -9.789 1 90.94 221 ILE A C 1
ATOM 1759 O O . ILE A 1 221 ? -12.492 -34 -9.023 1 90.94 221 ILE A O 1
ATOM 1763 N N . SER A 1 222 ? -13.094 -36.156 -9.523 1 93.44 222 SER A N 1
ATOM 1764 C CA . SER A 1 222 ? -12.531 -36.719 -8.297 1 93.44 222 SER A CA 1
ATOM 1765 C C . SER A 1 222 ? -11.266 -37.5 -8.594 1 93.44 222 SER A C 1
ATOM 1767 O O . SER A 1 222 ? -11.258 -38.375 -9.469 1 93.44 222 SER A O 1
ATOM 1769 N N . ILE A 1 223 ? -10.203 -37.219 -7.891 1 95.44 223 ILE A N 1
ATOM 1770 C CA . ILE A 1 223 ? -8.922 -37.875 -8.07 1 95.44 223 ILE A CA 1
ATOM 1771 C C . ILE A 1 223 ? -8.344 -38.281 -6.715 1 95.44 223 ILE A C 1
ATOM 1773 O O . ILE A 1 223 ? -8.336 -37.469 -5.781 1 95.44 223 ILE A O 1
ATOM 1777 N N . THR A 1 224 ? -7.898 -39.469 -6.645 1 97.06 224 THR A N 1
ATOM 1778 C CA . THR A 1 224 ? -7.242 -39.938 -5.422 1 97.06 224 THR A CA 1
ATOM 1779 C C . THR A 1 224 ? -5.727 -39.938 -5.594 1 97.06 224 THR A C 1
ATOM 1781 O O . THR A 1 224 ? -5.199 -40.594 -6.492 1 97.06 224 THR A O 1
ATOM 1784 N N . LEU A 1 225 ? -5.074 -39.219 -4.75 1 97.5 225 LEU A N 1
ATOM 1785 C CA . LEU A 1 225 ? -3.617 -39.188 -4.754 1 97.5 225 LEU A CA 1
ATOM 1786 C C . LEU A 1 225 ? -3.043 -40.312 -3.889 1 97.5 225 LEU A C 1
ATOM 1788 O O . LEU A 1 225 ? -3.539 -40.562 -2.791 1 97.5 225 LEU A O 1
ATOM 1792 N N . GLN A 1 226 ? -2.047 -40.938 -4.422 1 94.56 226 GLN A N 1
ATOM 1793 C CA . GLN A 1 226 ? -1.293 -41.969 -3.711 1 94.56 226 GLN A CA 1
ATOM 1794 C C . GLN A 1 226 ? 0.165 -41.562 -3.531 1 94.56 226 GLN A C 1
ATOM 1796 O O . GLN A 1 226 ? 0.646 -40.656 -4.207 1 94.56 226 GLN A O 1
ATOM 1801 N N . PRO A 1 227 ? 0.807 -42.219 -2.512 1 90.94 227 PRO A N 1
ATOM 1802 C CA . PRO A 1 227 ? 2.219 -41.844 -2.354 1 90.94 227 PRO A CA 1
ATOM 1803 C C . PRO A 1 227 ? 2.982 -41.875 -3.676 1 90.94 227 PRO A C 1
ATOM 1805 O O . PRO A 1 227 ? 2.883 -42.812 -4.441 1 90.94 227 PRO A O 1
ATOM 1808 N N . GLY A 1 228 ? 3.68 -40.719 -3.953 1 91.19 228 GLY A N 1
ATOM 1809 C CA . GLY A 1 228 ? 4.41 -40.562 -5.203 1 91.19 228 GLY A CA 1
ATOM 1810 C C . GLY A 1 228 ? 3.689 -39.688 -6.211 1 91.19 228 GLY A C 1
ATOM 1811 O O . GLY A 1 228 ? 4.277 -39.281 -7.211 1 91.19 228 GLY A O 1
ATOM 1812 N N . THR A 1 229 ? 2.445 -39.375 -5.914 1 95.81 229 THR A N 1
ATOM 1813 C CA . THR A 1 229 ? 1.648 -38.562 -6.832 1 95.81 229 THR A CA 1
ATOM 1814 C C . THR A 1 229 ? 1.958 -37.094 -6.656 1 95.81 229 THR A C 1
ATOM 1816 O O . THR A 1 229 ? 2.109 -36.594 -5.531 1 95.81 229 THR A O 1
ATOM 1819 N N . MET A 1 230 ? 2.088 -36.375 -7.773 1 96.56 230 MET A N 1
ATOM 1820 C CA . MET A 1 230 ? 2.145 -34.906 -7.805 1 96.56 230 MET A CA 1
ATOM 1821 C C . MET A 1 230 ? 0.872 -34.344 -8.406 1 96.56 230 MET A C 1
ATOM 1823 O O . MET A 1 230 ? 0.412 -34.781 -9.453 1 96.56 230 MET A O 1
ATOM 1827 N N . LEU A 1 231 ? 0.276 -33.375 -7.746 1 98.38 231 LEU A N 1
ATOM 1828 C CA . LEU A 1 231 ? -0.864 -32.594 -8.242 1 98.38 231 LEU A CA 1
ATOM 1829 C C . LEU A 1 231 ? -0.52 -31.125 -8.359 1 98.38 231 LEU A C 1
ATOM 1831 O O . LEU A 1 231 ? -0.173 -30.484 -7.363 1 98.38 231 LEU A O 1
ATOM 1835 N N . TYR A 1 232 ? -0.528 -30.578 -9.586 1 98.12 232 TYR A N 1
ATOM 1836 C CA . TYR A 1 232 ? -0.517 -29.141 -9.797 1 98.12 232 TYR A CA 1
ATOM 1837 C C . TYR A 1 232 ? -1.926 -28.609 -10.047 1 98.12 232 TYR A C 1
ATOM 1839 O O . TYR A 1 232 ? -2.682 -29.188 -10.836 1 98.12 232 TYR A O 1
ATOM 1847 N N . PHE A 1 233 ? -2.324 -27.562 -9.43 1 96.88 233 PHE A N 1
ATOM 1848 C CA . PHE A 1 233 ? -3.562 -26.875 -9.781 1 96.88 233 PHE A CA 1
ATOM 1849 C C . PHE A 1 233 ? -3.41 -25.359 -9.633 1 96.88 233 PHE A C 1
ATOM 1851 O O . PHE A 1 233 ? -2.756 -24.891 -8.695 1 96.88 233 PHE A O 1
ATOM 1858 N N . PRO A 1 234 ? -3.887 -24.594 -10.602 1 94.94 234 PRO A N 1
ATOM 1859 C CA . PRO A 1 234 ? -3.729 -23.141 -10.602 1 94.94 234 PRO A CA 1
ATOM 1860 C C . PRO A 1 234 ? -4.613 -22.453 -9.562 1 94.94 234 PRO A C 1
ATOM 1862 O O . PRO A 1 234 ? -5.551 -23.062 -9.039 1 94.94 234 PRO A O 1
ATOM 1865 N N . GLY A 1 235 ? -4.227 -21.203 -9.266 1 93.81 235 GLY A N 1
ATOM 1866 C CA . GLY A 1 235 ? -5.09 -20.391 -8.422 1 93.81 235 GLY A CA 1
ATOM 1867 C C . GLY A 1 235 ? -6.5 -20.266 -8.969 1 93.81 235 GLY A C 1
ATOM 1868 O O . GLY A 1 235 ? -6.691 -20.125 -10.18 1 93.81 235 GLY A O 1
ATOM 1869 N N . GLY A 1 236 ? -7.441 -20.281 -8.039 1 92.69 236 GLY A N 1
ATOM 1870 C CA . GLY A 1 236 ? -8.828 -20.094 -8.43 1 92.69 236 GLY A CA 1
ATOM 1871 C C . GLY A 1 236 ? -9.578 -21.406 -8.578 1 92.69 236 GLY A C 1
ATOM 1872 O O . GLY A 1 236 ? -10.805 -21.422 -8.656 1 92.69 236 GLY A O 1
ATOM 1873 N N . MET A 1 237 ? -8.906 -22.5 -8.648 1 93.19 237 MET A N 1
ATOM 1874 C CA . MET A 1 237 ? -9.57 -23.797 -8.82 1 93.19 237 MET A CA 1
ATOM 1875 C C . MET A 1 237 ? -10.234 -24.25 -7.527 1 93.19 237 MET A C 1
ATOM 1877 O O . MET A 1 237 ? -9.57 -24.359 -6.496 1 93.19 237 MET A O 1
ATOM 1881 N N . TRP A 1 238 ? -11.531 -24.5 -7.652 1 93.12 238 TRP A N 1
ATOM 1882 C CA . TRP A 1 238 ? -12.242 -25.062 -6.504 1 93.12 238 TRP A CA 1
ATOM 1883 C C . TRP A 1 238 ? -11.727 -26.469 -6.184 1 93.12 238 TRP A C 1
ATOM 1885 O O . TRP A 1 238 ? -11.516 -27.281 -7.086 1 93.12 238 TRP A O 1
ATOM 1895 N N . HIS A 1 239 ? -11.555 -26.703 -4.891 1 94.31 239 HIS A N 1
ATOM 1896 C CA . HIS A 1 239 ? -11.156 -28.047 -4.516 1 94.31 239 HIS A CA 1
ATOM 1897 C C . HIS A 1 239 ? -11.68 -28.422 -3.131 1 94.31 239 HIS A C 1
ATOM 1899 O O . HIS A 1 239 ? -11.875 -27.531 -2.285 1 94.31 239 HIS A O 1
ATOM 1905 N N . ARG A 1 240 ? -12.016 -29.562 -2.973 1 92.62 240 ARG A N 1
ATOM 1906 C CA . ARG A 1 240 ? -12.391 -30.25 -1.737 1 92.62 240 ARG A CA 1
ATOM 1907 C C . ARG A 1 240 ? -11.508 -31.469 -1.499 1 92.62 240 ARG A C 1
ATOM 1909 O O . ARG A 1 240 ? -11.305 -32.281 -2.404 1 92.62 240 ARG A O 1
ATOM 1916 N N . VAL A 1 241 ? -10.961 -31.625 -0.319 1 93.81 241 VAL A N 1
ATOM 1917 C CA . VAL A 1 241 ? -9.953 -32.625 -0.053 1 93.81 241 VAL A CA 1
ATOM 1918 C C . VAL A 1 241 ? -10.422 -33.562 1.081 1 93.81 241 VAL A C 1
ATOM 1920 O O . VAL A 1 241 ? -10.781 -33.062 2.156 1 93.81 241 VAL A O 1
ATOM 1923 N N . GLU A 1 242 ? -10.336 -34.844 0.812 1 93.94 242 GLU A N 1
ATOM 1924 C CA . GLU A 1 242 ? -10.789 -35.812 1.783 1 93.94 242 GLU A CA 1
ATOM 1925 C C . GLU A 1 242 ? -9.703 -36.875 2.055 1 93.94 242 GLU A C 1
ATOM 1927 O O . GLU A 1 242 ? -9.219 -37.531 1.128 1 93.94 242 GLU A O 1
ATOM 1932 N N . CYS A 1 243 ? -9.398 -37 3.307 1 91.69 243 CYS A N 1
ATOM 1933 C CA . CYS A 1 243 ? -8.5 -38.094 3.691 1 91.69 243 CYS A CA 1
ATOM 1934 C C . CYS A 1 243 ? -9.234 -39.438 3.719 1 91.69 243 CYS A C 1
ATOM 1936 O O . CYS A 1 243 ? -10.414 -39.469 4.066 1 91.69 243 CYS A O 1
ATOM 1938 N N . ALA A 1 244 ? -8.469 -40.469 3.406 1 91 244 ALA A N 1
ATOM 1939 C CA . ALA A 1 244 ? -9.055 -41.781 3.492 1 91 244 ALA A CA 1
ATOM 1940 C C . ALA A 1 244 ? -9.539 -42.094 4.91 1 91 244 ALA A C 1
ATOM 1942 O O . ALA A 1 244 ? -8.984 -41.562 5.879 1 91 244 ALA A O 1
ATOM 1943 N N . ASP A 1 245 ? -10.484 -43 4.988 1 87.38 245 ASP A N 1
ATOM 1944 C CA . ASP A 1 245 ? -11.094 -43.281 6.277 1 87.38 245 ASP A CA 1
ATOM 1945 C C . ASP A 1 245 ? -10.203 -44.219 7.102 1 87.38 245 ASP A C 1
ATOM 1947 O O . ASP A 1 245 ? -10.32 -44.281 8.328 1 87.38 245 ASP A O 1
ATOM 1951 N N . ASP A 1 246 ? -9.359 -44.844 6.492 1 88.5 246 ASP A N 1
ATOM 1952 C CA . ASP A 1 246 ? -8.703 -45.938 7.18 1 88.5 246 ASP A CA 1
ATOM 1953 C C . ASP A 1 246 ? -7.242 -45.625 7.48 1 88.5 246 ASP A C 1
ATOM 1955 O O . ASP A 1 246 ? -6.539 -46.438 8.102 1 88.5 246 ASP A O 1
ATOM 1959 N N . GLN A 1 247 ? -6.762 -44.531 7.051 1 87 247 GLN A N 1
ATOM 1960 C CA . GLN A 1 247 ? -5.352 -44.25 7.277 1 87 247 GLN A CA 1
ATOM 1961 C C . GLN A 1 247 ? -5.105 -42.75 7.355 1 87 247 GLN A C 1
ATOM 1963 O O . GLN A 1 247 ? -5.832 -41.938 6.742 1 87 247 GLN A O 1
ATOM 1968 N N . ASP A 1 248 ? -4.07 -42.438 8.133 1 86.56 248 ASP A N 1
ATOM 1969 C CA . ASP A 1 248 ? -3.58 -41.062 8.148 1 86.56 248 ASP A CA 1
ATOM 1970 C C . ASP A 1 248 ? -2.877 -40.719 6.836 1 86.56 248 ASP A C 1
ATOM 1972 O O . ASP A 1 248 ? -2.494 -41.625 6.078 1 86.56 248 ASP A O 1
ATOM 1976 N N . SER A 1 249 ? -2.852 -39.438 6.551 1 89.31 249 SER A N 1
ATOM 1977 C CA . SER A 1 249 ? -2.252 -39 5.301 1 89.31 249 SER A CA 1
ATOM 1978 C C . SER A 1 249 ? -1.271 -37.844 5.539 1 89.31 249 SER A C 1
ATOM 1980 O O . SER A 1 249 ? -1.514 -37 6.383 1 89.31 249 SER A O 1
ATOM 1982 N N . ILE A 1 250 ? -0.124 -37.875 4.812 1 85.94 250 ILE A N 1
ATOM 1983 C CA . ILE A 1 250 ? 0.846 -36.781 4.844 1 85.94 250 ILE A CA 1
ATOM 1984 C C . ILE A 1 250 ? 1.104 -36.281 3.426 1 85.94 250 ILE A C 1
ATOM 1986 O O . ILE A 1 250 ? 1.367 -37.062 2.518 1 85.94 250 ILE A O 1
ATOM 1990 N N . SER A 1 251 ? 0.975 -35.031 3.236 1 91.38 251 SER A N 1
ATOM 1991 C CA . SER A 1 251 ? 1.295 -34.406 1.957 1 91.38 251 SER A CA 1
ATOM 1992 C C . SER A 1 251 ? 2.084 -33.125 2.154 1 91.38 251 SER A C 1
ATOM 1994 O O . SER A 1 251 ? 2.049 -32.531 3.232 1 91.38 251 SER A O 1
ATOM 1996 N N . MET A 1 252 ? 2.867 -32.781 1.166 1 89.94 252 MET A N 1
ATOM 1997 C CA . MET A 1 252 ? 3.613 -31.531 1.116 1 89.94 252 MET A CA 1
ATOM 1998 C C . MET A 1 252 ? 3.096 -30.641 -0.004 1 89.94 252 MET A C 1
ATOM 2000 O O . MET A 1 252 ? 2.885 -31.094 -1.127 1 89.94 252 MET A O 1
ATOM 2004 N N . ASN A 1 253 ? 2.885 -29.422 0.363 1 94.38 253 ASN A N 1
ATOM 2005 C CA . ASN A 1 253 ? 2.381 -28.469 -0.61 1 94.38 253 ASN A CA 1
ATOM 2006 C C . ASN A 1 253 ? 3.363 -27.312 -0.827 1 94.38 253 ASN A C 1
ATOM 2008 O O . ASN A 1 253 ? 3.805 -26.688 0.132 1 94.38 253 ASN A O 1
ATOM 2012 N N . LEU A 1 254 ? 3.82 -27.109 -2.043 1 95.06 254 LEU A N 1
ATOM 2013 C CA . LEU A 1 254 ? 4.531 -25.891 -2.441 1 95.06 254 LEU A CA 1
ATOM 2014 C C . LEU A 1 254 ? 3.57 -24.875 -3.037 1 95.06 254 LEU A C 1
ATOM 2016 O O . LEU A 1 254 ? 3.055 -25.062 -4.141 1 95.06 254 LEU A O 1
ATOM 2020 N N . SER A 1 255 ? 3.314 -23.828 -2.281 1 96.25 255 SER A N 1
ATOM 2021 C CA . SER A 1 255 ? 2.406 -22.766 -2.697 1 96.25 255 SER A CA 1
ATOM 2022 C C . SER A 1 255 ? 3.176 -21.547 -3.205 1 96.25 255 SER A C 1
ATOM 2024 O O . SER A 1 255 ? 3.963 -20.953 -2.465 1 96.25 255 SER A O 1
ATOM 2026 N N . MET A 1 256 ? 2.982 -21.172 -4.422 1 95.94 256 MET A N 1
ATOM 2027 C CA . MET A 1 256 ? 3.721 -20.078 -5.035 1 95.94 256 MET A CA 1
ATOM 2028 C C . MET A 1 256 ? 2.867 -18.812 -5.09 1 95.94 256 MET A C 1
ATOM 2030 O O . MET A 1 256 ? 1.818 -18.797 -5.738 1 95.94 256 MET A O 1
ATOM 2034 N N . PHE A 1 257 ? 3.385 -17.75 -4.363 1 90.69 257 PHE A N 1
ATOM 2035 C CA . PHE A 1 257 ? 2.658 -16.484 -4.332 1 90.69 257 PHE A CA 1
ATOM 2036 C C . PHE A 1 257 ? 2.938 -15.672 -5.59 1 90.69 257 PHE A C 1
ATOM 2038 O O . PHE A 1 257 ? 4.082 -15.586 -6.039 1 90.69 257 PHE A O 1
ATOM 2045 N N . SER A 1 258 ? 1.979 -15.227 -6.16 1 79.25 258 SER A N 1
ATOM 2046 C CA . SER A 1 258 ? 2.143 -14.461 -7.395 1 79.25 258 SER A CA 1
ATOM 2047 C C . SER A 1 258 ? 2.094 -12.961 -7.121 1 79.25 258 SER A C 1
ATOM 2049 O O . SER A 1 258 ? 1.455 -12.516 -6.164 1 79.25 258 SER A O 1
ATOM 2051 N N . THR A 1 259 ? 2.869 -12.156 -7.844 1 93.25 259 THR A N 1
ATOM 2052 C CA . THR A 1 259 ? 2.822 -10.703 -7.871 1 93.25 259 THR A CA 1
ATOM 2053 C C . THR A 1 259 ? 2.096 -10.211 -9.117 1 93.25 259 THR A C 1
ATOM 2055 O O . THR A 1 259 ? 2.652 -10.242 -10.219 1 93.25 259 THR A O 1
ATOM 2058 N N . PRO A 1 260 ? 0.902 -9.742 -8.93 1 95.94 260 PRO A N 1
ATOM 2059 C CA . PRO A 1 260 ? 0.159 -9.258 -10.102 1 95.94 260 PRO A CA 1
ATOM 2060 C C . PRO A 1 260 ? 0.793 -8.023 -10.734 1 95.94 260 PRO A C 1
ATOM 2062 O O . PRO A 1 260 ? 1.406 -7.215 -10.039 1 95.94 260 PRO A O 1
ATOM 2065 N N . TYR A 1 261 ? 0.635 -7.855 -12.023 1 97.25 261 TYR A N 1
ATOM 2066 C CA . TYR A 1 261 ? 1.162 -6.703 -12.742 1 97.25 261 TYR A CA 1
ATOM 2067 C C . TYR A 1 261 ? 0.583 -5.402 -12.195 1 97.25 261 TYR A C 1
ATOM 2069 O O . TYR A 1 261 ? 1.254 -4.367 -12.195 1 97.25 261 TYR A O 1
ATOM 2077 N N . VAL A 1 262 ? -0.627 -5.445 -11.703 1 97.62 262 VAL A N 1
ATOM 2078 C CA . VAL A 1 262 ? -1.271 -4.23 -11.211 1 97.62 262 VAL A CA 1
ATOM 2079 C C . VAL A 1 262 ? -0.442 -3.631 -10.078 1 97.62 262 VAL A C 1
ATOM 2081 O O . VAL A 1 262 ? -0.325 -2.408 -9.961 1 97.62 262 VAL A O 1
ATOM 2084 N N . ASP A 1 263 ? 0.15 -4.449 -9.281 1 96.69 263 ASP A N 1
ATOM 2085 C CA . ASP A 1 263 ? 0.939 -3.961 -8.156 1 96.69 263 ASP A CA 1
ATOM 2086 C C . ASP A 1 263 ? 2.24 -3.318 -8.633 1 96.69 263 ASP A C 1
ATOM 2088 O O . ASP A 1 263 ? 2.609 -2.236 -8.172 1 96.69 263 ASP A O 1
ATOM 2092 N N . VAL A 1 264 ? 2.896 -3.959 -9.57 1 96.94 264 VAL A N 1
ATOM 2093 C CA . VAL A 1 264 ? 4.152 -3.455 -10.117 1 96.94 264 VAL A CA 1
ATOM 2094 C C . VAL A 1 264 ? 3.908 -2.121 -10.82 1 96.94 264 VAL A C 1
ATOM 2096 O O . VAL A 1 264 ? 4.648 -1.157 -10.602 1 96.94 264 VAL A O 1
ATOM 2099 N N . MET A 1 265 ? 2.869 -2.08 -11.547 1 97.62 265 MET A N 1
ATOM 2100 C CA . MET A 1 265 ? 2.586 -0.911 -12.375 1 97.62 265 MET A CA 1
ATOM 2101 C C . MET A 1 265 ? 2.115 0.26 -11.516 1 97.62 265 MET A C 1
ATOM 2103 O O . MET A 1 265 ? 2.516 1.402 -11.75 1 97.62 265 MET A O 1
ATOM 2107 N N . THR A 1 266 ? 1.255 0.051 -10.562 1 97.5 266 THR A N 1
ATOM 2108 C CA . THR A 1 266 ? 0.76 1.14 -9.727 1 97.5 266 THR A CA 1
ATOM 2109 C C . THR A 1 266 ? 1.868 1.674 -8.82 1 97.5 266 THR A C 1
ATOM 2111 O O . THR A 1 266 ? 1.906 2.869 -8.523 1 97.5 266 THR A O 1
ATOM 2114 N N . ASP A 1 267 ? 2.766 0.8 -8.398 1 97.44 267 ASP A N 1
ATOM 2115 C CA . ASP A 1 267 ? 3.93 1.261 -7.648 1 97.44 267 ASP A CA 1
ATOM 2116 C C . ASP A 1 267 ? 4.797 2.188 -8.492 1 97.44 267 ASP A C 1
ATOM 2118 O O . ASP A 1 267 ? 5.266 3.223 -8.016 1 97.44 267 ASP A O 1
ATOM 2122 N N . ALA A 1 268 ? 5.023 1.757 -9.711 1 98 268 ALA A N 1
ATOM 2123 C CA . ALA A 1 268 ? 5.816 2.582 -10.617 1 98 268 ALA A CA 1
ATOM 2124 C C . ALA A 1 268 ? 5.152 3.936 -10.852 1 98 268 ALA A C 1
ATOM 2126 O O . ALA A 1 268 ? 5.82 4.973 -10.852 1 98 268 ALA A O 1
ATOM 2127 N N . LEU A 1 269 ? 3.865 3.926 -11.039 1 98 269 LEU A N 1
ATOM 2128 C CA . LEU A 1 269 ? 3.127 5.168 -11.25 1 98 269 LEU A CA 1
ATOM 2129 C C . LEU A 1 269 ? 3.229 6.07 -10.023 1 98 269 LEU A C 1
ATOM 2131 O O . LEU A 1 269 ? 3.486 7.27 -10.148 1 98 269 LEU A O 1
ATOM 2135 N N . ARG A 1 270 ? 3.023 5.488 -8.898 1 97.94 270 ARG A N 1
ATOM 2136 C CA . ARG A 1 270 ? 3.127 6.266 -7.668 1 97.94 270 ARG A CA 1
ATOM 2137 C C . ARG A 1 270 ? 4.492 6.934 -7.555 1 97.94 270 ARG A C 1
ATOM 2139 O O . ARG A 1 270 ? 4.586 8.125 -7.246 1 97.94 270 ARG A O 1
ATOM 2146 N N . ASN A 1 271 ? 5.523 6.133 -7.793 1 98.31 271 ASN A N 1
ATOM 2147 C CA . ASN A 1 271 ? 6.883 6.664 -7.77 1 98.31 271 ASN A CA 1
ATOM 2148 C C . ASN A 1 271 ? 7.027 7.879 -8.68 1 98.31 271 ASN A C 1
ATOM 2150 O O . ASN A 1 271 ? 7.547 8.914 -8.266 1 98.31 271 ASN A O 1
ATOM 2154 N N . PHE A 1 272 ? 6.539 7.805 -9.852 1 98.25 272 PHE A N 1
ATOM 2155 C CA . PHE A 1 272 ? 6.648 8.859 -10.852 1 98.25 272 PHE A CA 1
ATOM 2156 C C . PHE A 1 272 ? 5.859 10.086 -10.438 1 98.25 272 PHE A C 1
ATOM 2158 O O . PHE A 1 272 ? 6.348 11.219 -10.555 1 98.25 272 PHE A O 1
ATOM 2165 N N . LEU A 1 273 ? 4.676 9.844 -9.93 1 98 273 LEU A N 1
ATOM 2166 C CA . LEU A 1 273 ? 3.764 10.93 -9.602 1 98 273 LEU A CA 1
ATOM 2167 C C . LEU A 1 273 ? 4.254 11.711 -8.391 1 98 273 LEU A C 1
ATOM 2169 O O . LEU A 1 273 ? 3.961 12.898 -8.25 1 98 273 LEU A O 1
ATOM 2173 N N . LEU A 1 274 ? 5.035 11.125 -7.547 1 97.25 274 LEU A N 1
ATOM 2174 C CA . LEU A 1 274 ? 5.578 11.766 -6.355 1 97.25 274 LEU A CA 1
ATOM 2175 C C . LEU A 1 274 ? 6.527 12.898 -6.73 1 97.25 274 LEU A C 1
ATOM 2177 O O . LEU A 1 274 ? 6.875 13.727 -5.891 1 97.25 274 LEU A O 1
ATOM 2181 N N . LYS A 1 275 ? 6.922 12.977 -7.961 1 96 275 LYS A N 1
ATOM 2182 C CA . LYS A 1 275 ? 7.809 14.047 -8.414 1 96 275 LYS A CA 1
ATOM 2183 C C . LYS A 1 275 ? 7.082 15.391 -8.438 1 96 275 LYS A C 1
ATOM 2185 O O . LYS A 1 275 ? 7.719 16.438 -8.438 1 96 275 LYS A O 1
ATOM 2190 N N . SER A 1 276 ? 5.781 15.312 -8.43 1 96.12 276 SER A N 1
ATOM 2191 C CA . SER A 1 276 ? 4.977 16.516 -8.57 1 96.12 276 SER A CA 1
ATOM 2192 C C . SER A 1 276 ? 4.395 16.953 -7.23 1 96.12 276 SER A C 1
ATOM 2194 O O . SER A 1 276 ? 3.877 16.125 -6.477 1 96.12 276 SER A O 1
ATOM 2196 N N . ASP A 1 277 ? 4.418 18.297 -7.051 1 95.06 277 ASP A N 1
ATOM 2197 C CA . ASP A 1 277 ? 3.842 18.859 -5.836 1 95.06 277 ASP A CA 1
ATOM 2198 C C . ASP A 1 277 ? 2.348 18.562 -5.742 1 95.06 277 ASP A C 1
ATOM 2200 O O . ASP A 1 277 ? 1.838 18.25 -4.668 1 95.06 277 ASP A O 1
ATOM 2204 N N . ALA A 1 278 ? 1.702 18.656 -6.836 1 95.94 278 ALA A N 1
ATOM 2205 C CA . ALA A 1 278 ? 0.251 18.484 -6.859 1 95.94 278 ALA A CA 1
ATOM 2206 C C . ALA A 1 278 ? -0.154 17.094 -6.395 1 95.94 278 ALA A C 1
ATOM 2208 O O . ALA A 1 278 ? -1.2 16.922 -5.762 1 95.94 278 ALA A O 1
ATOM 2209 N N . TRP A 1 279 ? 0.669 16.125 -6.711 1 97.44 279 TRP A N 1
ATOM 2210 C CA . TRP A 1 279 ? 0.375 14.75 -6.344 1 97.44 279 TRP A CA 1
ATOM 2211 C C . TRP A 1 279 ? 0.781 14.469 -4.898 1 97.44 279 TRP A C 1
ATOM 2213 O O . TRP A 1 279 ? 0.161 13.648 -4.223 1 97.44 279 TRP A O 1
ATOM 2223 N N . ARG A 1 280 ? 1.818 15.156 -4.363 1 95.94 280 ARG A N 1
ATOM 2224 C CA . ARG A 1 280 ? 2.268 15.008 -2.982 1 95.94 280 ARG A CA 1
ATOM 2225 C C . ARG A 1 280 ? 1.367 15.781 -2.023 1 95.94 280 ARG A C 1
ATOM 2227 O O . ARG A 1 280 ? 1.343 15.5 -0.824 1 95.94 280 ARG A O 1
ATOM 2234 N N . ALA A 1 281 ? 0.681 16.734 -2.561 1 94.56 281 ALA A N 1
ATOM 2235 C CA . ALA A 1 281 ? -0.186 17.547 -1.715 1 94.56 281 ALA A CA 1
ATOM 2236 C C . ALA A 1 281 ? -1.263 16.703 -1.049 1 94.56 281 ALA A C 1
ATOM 2238 O O . ALA A 1 281 ? -1.811 15.781 -1.669 1 94.56 281 ALA A O 1
ATOM 2239 N N . ASP A 1 282 ? -1.592 17.062 0.164 1 94.25 282 ASP A N 1
ATOM 2240 C CA . ASP A 1 282 ? -2.602 16.328 0.928 1 94.25 282 ASP A CA 1
ATOM 2241 C C . ASP A 1 282 ? -4.008 16.688 0.451 1 94.25 282 ASP A C 1
ATOM 2243 O O . ASP A 1 282 ? -4.246 17.797 -0.036 1 94.25 282 ASP A O 1
ATOM 2247 N N . VAL A 1 283 ? -4.879 15.812 0.703 1 94.25 283 VAL A N 1
ATOM 2248 C CA . VAL A 1 283 ? -6.293 16.062 0.435 1 94.25 283 VAL A CA 1
ATOM 2249 C C . VAL A 1 283 ? -6.82 17.141 1.374 1 94.25 283 VAL A C 1
ATOM 2251 O O . VAL A 1 283 ? -6.719 17.016 2.598 1 94.25 283 VAL A O 1
ATOM 2254 N N . TYR A 1 284 ? -7.203 18.156 0.845 1 91.62 284 TYR A N 1
ATOM 2255 C CA . TYR A 1 284 ? -7.82 19.312 1.5 1 91.62 284 TYR A CA 1
ATOM 2256 C C . TYR A 1 284 ? -8.867 19.953 0.602 1 91.62 284 TYR A C 1
ATOM 2258 O O . TYR A 1 284 ? -8.625 20.188 -0.583 1 91.62 284 TYR A O 1
ATOM 2266 N N . TYR A 1 285 ? -10.07 20.125 1.146 1 92.69 285 TYR A N 1
ATOM 2267 C CA . TYR A 1 285 ? -11.133 20.734 0.346 1 92.69 285 TYR A CA 1
ATOM 2268 C C . TYR A 1 285 ? -12.18 21.391 1.235 1 92.69 285 TYR A C 1
ATOM 2270 O O . TYR A 1 285 ? -12.328 21.016 2.404 1 92.69 285 TYR A O 1
ATOM 2278 N N . HIS A 1 286 ? -12.922 22.359 0.644 1 89.81 286 HIS A N 1
ATOM 2279 C CA . HIS A 1 286 ? -13.977 23.031 1.39 1 89.81 286 HIS A CA 1
ATOM 2280 C C . HIS A 1 286 ? -15.352 22.75 0.794 1 89.81 286 HIS A C 1
ATOM 2282 O O . HIS A 1 286 ? -16.375 23.156 1.354 1 89.81 286 HIS A O 1
ATOM 2288 N N . SER A 1 287 ? -15.344 22.141 -0.358 1 94.62 287 SER A N 1
ATOM 2289 C CA . SER A 1 287 ? -16.594 21.734 -0.995 1 94.62 287 SER A CA 1
ATOM 2290 C C . SER A 1 287 ? -16.391 20.5 -1.871 1 94.62 287 SER A C 1
ATOM 2292 O O . SER A 1 287 ? -15.258 20.172 -2.234 1 94.62 287 SER A O 1
ATOM 2294 N N . VAL A 1 288 ? -17.469 19.859 -2.178 1 96.44 288 VAL A N 1
ATOM 2295 C CA . VAL A 1 288 ? -17.438 18.703 -3.062 1 96.44 288 VAL A CA 1
ATOM 2296 C C . VAL A 1 288 ? -16.906 19.109 -4.43 1 96.44 288 VAL A C 1
ATOM 2298 O O . VAL A 1 288 ? -16.047 18.422 -5 1 96.44 288 VAL A O 1
ATOM 2301 N N . GLN A 1 289 ? -17.344 20.234 -4.879 1 97.12 289 GLN A N 1
ATOM 2302 C CA . GLN A 1 289 ? -16.938 20.703 -6.195 1 97.12 289 GLN A CA 1
ATOM 2303 C C . GLN A 1 289 ? -15.43 20.969 -6.242 1 97.12 289 GLN A C 1
ATOM 2305 O O . GLN A 1 289 ? -14.766 20.609 -7.211 1 97.12 289 GLN A O 1
ATOM 2310 N N . GLU A 1 290 ? -14.914 21.578 -5.211 1 96.19 290 GLU A N 1
ATOM 2311 C CA . GLU A 1 290 ? -13.484 21.859 -5.148 1 96.19 290 GLU A CA 1
ATOM 2312 C C . GLU A 1 290 ? -12.672 20.562 -5.191 1 96.19 290 GLU A C 1
ATOM 2314 O O . GLU A 1 290 ? -11.664 20.484 -5.895 1 96.19 290 GLU A O 1
ATOM 2319 N N . ALA A 1 291 ? -13.125 19.594 -4.441 1 97.06 291 ALA A N 1
ATOM 2320 C CA . ALA A 1 291 ? -12.453 18.312 -4.438 1 97.06 291 ALA A CA 1
ATOM 2321 C C . ALA A 1 291 ? -12.477 17.672 -5.824 1 97.06 291 ALA A C 1
ATOM 2323 O O . ALA A 1 291 ? -11.453 17.172 -6.309 1 97.06 291 ALA A O 1
ATOM 2324 N N . HIS A 1 292 ? -13.625 17.719 -6.492 1 98.06 292 HIS A N 1
ATOM 2325 C CA . HIS A 1 292 ? -13.781 17.109 -7.812 1 98.06 292 HIS A CA 1
ATOM 2326 C C . HIS A 1 292 ? -12.922 17.828 -8.852 1 98.06 292 HIS A C 1
ATOM 2328 O O . HIS A 1 292 ? -12.32 17.203 -9.719 1 98.06 292 HIS A O 1
ATOM 2334 N N . ASP A 1 293 ? -12.898 19.156 -8.742 1 97.88 293 ASP A N 1
ATOM 2335 C CA . ASP A 1 293 ? -12.078 19.922 -9.672 1 97.88 293 ASP A CA 1
ATOM 2336 C C . ASP A 1 293 ? -10.609 19.547 -9.547 1 97.88 293 ASP A C 1
ATOM 2338 O O . ASP A 1 293 ? -9.906 19.422 -10.555 1 97.88 293 ASP A O 1
ATOM 2342 N N . HIS A 1 294 ? -10.195 19.422 -8.336 1 97.31 294 HIS A N 1
ATOM 2343 C CA . HIS A 1 294 ? -8.805 19.047 -8.117 1 97.31 294 HIS A CA 1
ATOM 2344 C C . HIS A 1 294 ? -8.516 17.672 -8.68 1 97.31 294 HIS A C 1
ATOM 2346 O O . HIS A 1 294 ? -7.492 17.469 -9.344 1 97.31 294 HIS A O 1
ATOM 2352 N N . VAL A 1 295 ? -9.359 16.719 -8.453 1 98.06 295 VAL A N 1
ATOM 2353 C CA . VAL A 1 295 ? -9.188 15.352 -8.953 1 98.06 295 VAL A CA 1
ATOM 2354 C C . VAL A 1 295 ? -9.188 15.352 -10.477 1 98.06 295 VAL A C 1
ATOM 2356 O O . VAL A 1 295 ? -8.406 14.633 -11.109 1 98.06 295 VAL A O 1
ATOM 2359 N N . GLN A 1 296 ? -10.062 16.156 -11.023 1 97.94 296 GLN A N 1
ATOM 2360 C CA . GLN A 1 296 ? -10.086 16.25 -12.484 1 97.94 296 GLN A CA 1
ATOM 2361 C C . GLN A 1 296 ? -8.75 16.75 -13.023 1 97.94 296 GLN A C 1
ATOM 2363 O O . GLN A 1 296 ? -8.25 16.234 -14.023 1 97.94 296 GLN A O 1
ATOM 2368 N N . MET A 1 297 ? -8.242 17.719 -12.391 1 97.94 297 MET A N 1
ATOM 2369 C CA . MET A 1 297 ? -6.93 18.234 -12.773 1 97.94 297 MET A CA 1
ATOM 2370 C C . MET A 1 297 ? -5.871 17.141 -12.703 1 97.94 297 MET A C 1
ATOM 2372 O O . MET A 1 297 ? -5.043 17.016 -13.602 1 97.94 297 MET A O 1
ATOM 2376 N N . LEU A 1 298 ? -5.883 16.344 -11.711 1 98 298 LEU A N 1
ATOM 2377 C CA . LEU A 1 298 ? -4.91 15.273 -11.531 1 98 298 LEU A CA 1
ATOM 2378 C C . LEU A 1 298 ? -5.102 14.188 -12.578 1 98 298 LEU A C 1
ATOM 2380 O O . LEU A 1 298 ? -4.125 13.625 -13.086 1 98 298 LEU A O 1
ATOM 2384 N N . LEU A 1 299 ? -6.359 13.82 -12.867 1 97.44 299 LEU A N 1
ATOM 2385 C CA . LEU A 1 299 ? -6.625 12.836 -13.914 1 97.44 299 LEU A CA 1
ATOM 2386 C C . LEU A 1 299 ? -6.047 13.289 -15.25 1 97.44 299 LEU A C 1
ATOM 2388 O O . LEU A 1 299 ? -5.465 12.484 -15.984 1 97.44 299 LEU A O 1
ATOM 2392 N N . ASN A 1 300 ? -6.199 14.562 -15.531 1 96.5 300 ASN A N 1
ATOM 2393 C CA . ASN A 1 300 ? -5.629 15.117 -16.75 1 96.5 300 ASN A CA 1
ATOM 2394 C C . ASN A 1 300 ? -4.105 15.023 -16.75 1 96.5 300 ASN A C 1
ATOM 2396 O O . ASN A 1 300 ? -3.5 14.664 -17.766 1 96.5 300 ASN A O 1
ATOM 2400 N N . ASP A 1 301 ? -3.523 15.352 -15.656 1 97.19 301 ASP A N 1
ATOM 2401 C CA . ASP A 1 301 ? -2.07 15.273 -15.531 1 97.19 301 ASP A CA 1
ATOM 2402 C C . ASP A 1 301 ? -1.587 13.828 -15.648 1 97.19 301 ASP A C 1
ATOM 2404 O O . ASP A 1 301 ? -0.537 13.562 -16.234 1 97.19 301 ASP A O 1
ATOM 2408 N N . LEU A 1 302 ? -2.324 12.914 -15.07 1 97 302 LEU A N 1
ATOM 2409 C CA . LEU A 1 302 ? -1.978 11.492 -15.055 1 97 302 LEU A CA 1
ATOM 2410 C C . LEU A 1 302 ? -1.826 10.961 -16.469 1 97 302 LEU A C 1
ATOM 2412 O O . LEU A 1 302 ? -0.868 10.242 -16.781 1 97 302 LEU A O 1
ATOM 2416 N N . THR A 1 303 ? -2.693 11.297 -17.359 1 93.94 303 THR A N 1
ATOM 2417 C CA . THR A 1 303 ? -2.643 10.844 -18.75 1 93.94 303 THR A CA 1
ATOM 2418 C C . THR A 1 303 ? -1.36 11.32 -19.422 1 93.94 303 THR A C 1
ATOM 2420 O O . THR A 1 303 ? -0.708 10.555 -20.141 1 93.94 303 THR A O 1
ATOM 2423 N N . LYS A 1 304 ? -1.027 12.492 -19.125 1 93.38 304 LYS A N 1
ATOM 2424 C CA . LYS A 1 304 ? 0.193 13.047 -19.703 1 93.38 304 LYS A CA 1
ATOM 2425 C C . LYS A 1 304 ? 1.431 12.336 -19.172 1 93.38 304 LYS A C 1
ATOM 2427 O O . LYS A 1 304 ? 2.357 12.031 -19.922 1 93.38 304 LYS A O 1
ATOM 2432 N N . ARG A 1 305 ? 1.442 12.102 -17.938 1 94.38 305 ARG A N 1
ATOM 2433 C CA . ARG A 1 305 ? 2.586 11.484 -17.281 1 94.38 305 ARG A CA 1
ATOM 2434 C C . ARG A 1 305 ? 2.793 10.055 -17.766 1 94.38 305 ARG A C 1
ATOM 2436 O O . ARG A 1 305 ? 3.928 9.617 -17.969 1 94.38 305 ARG A O 1
ATOM 2443 N N . ILE A 1 306 ? 1.742 9.32 -17.969 1 94.69 306 ILE A N 1
ATOM 2444 C CA . ILE A 1 306 ? 1.822 7.934 -18.406 1 94.69 306 ILE A CA 1
ATOM 2445 C C . ILE A 1 306 ? 2.516 7.863 -19.766 1 94.69 306 ILE A C 1
ATOM 2447 O O . ILE A 1 306 ? 3.283 6.934 -20.031 1 94.69 306 ILE A O 1
ATOM 2451 N N . ASP A 1 307 ? 2.311 8.867 -20.578 1 93.25 307 ASP A N 1
ATOM 2452 C CA . ASP A 1 307 ? 2.885 8.898 -21.922 1 93.25 307 ASP A CA 1
ATOM 2453 C C . ASP A 1 307 ? 4.402 9.062 -21.859 1 93.25 307 ASP A C 1
ATOM 2455 O O . ASP A 1 307 ? 5.098 8.797 -22.844 1 93.25 307 ASP A O 1
ATOM 2459 N N . GLU A 1 308 ? 4.902 9.438 -20.75 1 94.31 308 GLU A N 1
ATOM 2460 C CA . GLU A 1 308 ? 6.336 9.672 -20.594 1 94.31 308 GLU A CA 1
ATOM 2461 C C . GLU A 1 308 ? 7.062 8.398 -20.188 1 94.31 308 GLU A C 1
ATOM 2463 O O . GLU A 1 308 ? 8.297 8.328 -20.25 1 94.31 308 GLU A O 1
ATOM 2468 N N . LEU A 1 309 ? 6.391 7.383 -19.797 1 96.44 309 LEU A N 1
ATOM 2469 C CA . LEU A 1 309 ? 7.008 6.168 -19.266 1 96.44 309 LEU A CA 1
ATOM 2470 C C . LEU A 1 309 ? 7.191 5.133 -20.375 1 96.44 309 LEU A C 1
ATOM 2472 O O . LEU A 1 309 ? 6.359 5.023 -21.281 1 96.44 309 LEU A O 1
ATOM 2476 N N . THR A 1 310 ? 8.25 4.398 -20.266 1 97.06 310 THR A N 1
ATOM 2477 C CA . THR A 1 310 ? 8.492 3.227 -21.109 1 97.06 310 THR A CA 1
ATOM 2478 C C . THR A 1 310 ? 8.609 1.97 -20.25 1 97.06 310 THR A C 1
ATOM 2480 O O . THR A 1 310 ? 8.852 2.055 -19.047 1 97.06 310 THR A O 1
ATOM 2483 N N . PRO A 1 311 ? 8.445 0.812 -20.891 1 98.06 311 PRO A N 1
ATOM 2484 C CA . PRO A 1 311 ? 8.586 -0.43 -20.125 1 98.06 311 PRO A CA 1
ATOM 2485 C C . PRO A 1 311 ? 9.938 -0.547 -19.438 1 98.06 311 PRO A C 1
ATOM 2487 O O . PRO A 1 311 ? 10.023 -1.026 -18.297 1 98.06 311 PRO A O 1
ATOM 2490 N N . ALA A 1 312 ? 10.969 -0.005 -20.062 1 98.12 312 ALA A N 1
ATOM 2491 C CA . ALA A 1 312 ? 12.32 -0.128 -19.531 1 98.12 312 ALA A CA 1
ATOM 2492 C C . ALA A 1 312 ? 12.492 0.738 -18.281 1 98.12 312 ALA A C 1
ATOM 2494 O O . ALA A 1 312 ? 13.344 0.458 -17.438 1 98.12 312 ALA A O 1
ATOM 2495 N N . ASP A 1 313 ? 11.711 1.824 -18.188 1 98.44 313 ASP A N 1
ATOM 2496 C CA . ASP A 1 313 ? 11.734 2.621 -16.953 1 98.44 313 ASP A CA 1
ATOM 2497 C C . ASP A 1 313 ? 11.25 1.803 -15.758 1 98.44 313 ASP A C 1
ATOM 2499 O O . ASP A 1 313 ? 11.812 1.897 -14.672 1 98.44 313 ASP A O 1
ATOM 2503 N N . ILE A 1 314 ? 10.25 1.007 -16.016 1 98.31 314 ILE A N 1
ATOM 2504 C CA . ILE A 1 314 ? 9.547 0.286 -14.953 1 98.31 314 ILE A CA 1
ATOM 2505 C C . ILE A 1 314 ? 10.297 -1.004 -14.625 1 98.31 314 ILE A C 1
ATOM 2507 O O . ILE A 1 314 ? 10.469 -1.346 -13.453 1 98.31 314 ILE A O 1
ATOM 2511 N N . LEU A 1 315 ? 10.68 -1.688 -15.664 1 98 315 LEU A N 1
ATOM 2512 C CA . LEU A 1 315 ? 11.375 -2.965 -15.523 1 98 315 LEU A CA 1
ATOM 2513 C C . LEU A 1 315 ? 12.703 -2.949 -16.266 1 98 315 LEU A C 1
ATOM 2515 O O . LEU A 1 315 ? 12.812 -3.516 -17.359 1 98 315 LEU A O 1
ATOM 2519 N N . PRO A 1 316 ? 13.711 -2.352 -15.648 1 97.75 316 PRO A N 1
ATOM 2520 C CA . PRO A 1 316 ? 15.016 -2.387 -16.328 1 97.75 316 PRO A CA 1
ATOM 2521 C C . PRO A 1 316 ? 15.547 -3.805 -16.5 1 97.75 316 PRO A C 1
ATOM 2523 O O . PRO A 1 316 ? 15.141 -4.719 -15.773 1 97.75 316 PRO A O 1
ATOM 2526 N N . GLU A 1 317 ? 16.438 -3.934 -17.406 1 96.69 317 GLU A N 1
ATOM 2527 C CA . GLU A 1 317 ? 16.953 -5.242 -17.812 1 96.69 317 GLU A CA 1
ATOM 2528 C C . GLU A 1 317 ? 17.547 -5.988 -16.625 1 96.69 317 GLU A C 1
ATOM 2530 O O . GLU A 1 317 ? 17.281 -7.176 -16.422 1 96.69 317 GLU A O 1
ATOM 2535 N N . ARG A 1 318 ? 18.297 -5.344 -15.836 1 96.12 318 ARG A N 1
ATOM 2536 C CA . ARG A 1 318 ? 18.969 -5.992 -14.719 1 96.12 318 ARG A CA 1
ATOM 2537 C C . ARG A 1 318 ? 17.969 -6.598 -13.75 1 96.12 318 ARG A C 1
ATOM 2539 O O . ARG A 1 318 ? 18.172 -7.699 -13.234 1 96.12 318 ARG A O 1
ATOM 2546 N N . LEU A 1 319 ? 16.953 -5.863 -13.438 1 95.94 319 LEU A N 1
ATOM 2547 C CA . LEU A 1 319 ? 15.914 -6.359 -12.539 1 95.94 319 LEU A CA 1
ATOM 2548 C C . LEU A 1 319 ? 15.305 -7.652 -13.07 1 95.94 319 LEU A C 1
ATOM 2550 O O . LEU A 1 319 ? 15.117 -8.609 -12.312 1 95.94 319 LEU A O 1
ATOM 2554 N N . LEU A 1 320 ? 15.062 -7.66 -14.328 1 95.56 320 LEU A N 1
ATOM 2555 C CA . LEU A 1 320 ? 14.43 -8.805 -14.969 1 95.56 320 LEU A CA 1
ATOM 2556 C C . LEU A 1 320 ? 15.383 -10 -15.016 1 95.56 320 LEU A C 1
ATOM 2558 O O . LEU A 1 320 ? 14.953 -11.148 -14.891 1 95.56 320 LEU A O 1
ATOM 2562 N N . MET A 1 321 ? 16.625 -9.742 -15.125 1 92.75 321 MET A N 1
ATOM 2563 C CA . MET A 1 321 ? 17.594 -10.812 -15.359 1 92.75 321 MET A CA 1
ATOM 2564 C C . MET A 1 321 ? 18.156 -11.328 -14.039 1 92.75 321 MET A C 1
ATOM 2566 O O . MET A 1 321 ? 18.406 -12.523 -13.891 1 92.75 321 MET A O 1
ATOM 2570 N N . HIS A 1 322 ? 18.297 -10.344 -13.008 1 88.56 322 HIS A N 1
ATOM 2571 C CA . HIS A 1 322 ? 19.078 -10.719 -11.836 1 88.56 322 HIS A CA 1
ATOM 2572 C C . HIS A 1 322 ? 18.297 -10.508 -10.555 1 88.56 322 HIS A C 1
ATOM 2574 O O . HIS A 1 322 ? 18.781 -10.805 -9.461 1 88.56 322 HIS A O 1
ATOM 2580 N N . GLY A 1 323 ? 17.156 -10.047 -10.68 1 89.31 323 GLY A N 1
ATOM 2581 C CA . GLY A 1 323 ? 16.328 -9.867 -9.492 1 89.31 323 GLY A CA 1
ATOM 2582 C C . GLY A 1 323 ? 16.688 -8.617 -8.703 1 89.31 323 GLY A C 1
ATOM 2583 O O . GLY A 1 323 ? 17.328 -7.707 -9.234 1 89.31 323 GLY A O 1
ATOM 2584 N N . ARG A 1 324 ? 16.25 -8.586 -7.516 1 85.31 324 ARG A N 1
ATOM 2585 C CA . ARG A 1 324 ? 16.312 -7.371 -6.711 1 85.31 324 ARG A CA 1
ATOM 2586 C C . ARG A 1 324 ? 17.719 -7.16 -6.145 1 85.31 324 ARG A C 1
ATOM 2588 O O . ARG A 1 324 ? 18.109 -6.027 -5.855 1 85.31 324 ARG A O 1
ATOM 2595 N N . ASP A 1 325 ? 18.344 -8.398 -5.68 1 68.81 325 ASP A N 1
ATOM 2596 C CA . ASP A 1 325 ? 19.625 -8.328 -4.98 1 68.81 325 ASP A CA 1
ATOM 2597 C C . ASP A 1 325 ? 20.75 -7.973 -5.941 1 68.81 325 ASP A C 1
ATOM 2599 O O . ASP A 1 325 ? 20.828 -8.5 -7.051 1 68.81 325 ASP A O 1
ATOM 2603 N N . GLY A 1 326 ? 21 -6.922 -6.348 1 51.5 326 GLY A N 1
ATOM 2604 C CA . GLY A 1 326 ? 22.078 -6.344 -7.137 1 51.5 326 GLY A CA 1
ATOM 2605 C C . GLY A 1 326 ? 23.312 -7.227 -7.199 1 51.5 326 GLY A C 1
ATOM 2606 O O . GLY A 1 326 ? 24.375 -6.777 -7.617 1 51.5 326 GLY A O 1
ATOM 2607 N N . GLN A 1 327 ? 23.391 -8.359 -6.473 1 42.84 327 GLN A N 1
ATOM 2608 C CA . GLN A 1 327 ? 24.688 -9.023 -6.531 1 42.84 327 GLN A CA 1
ATOM 2609 C C . GLN A 1 327 ? 24.984 -9.508 -7.949 1 42.84 327 GLN A C 1
ATOM 2611 O O . GLN A 1 327 ? 24.172 -10.188 -8.57 1 42.84 327 GLN A O 1
ATOM 2616 N N . LEU A 1 328 ? 25.797 -8.805 -8.641 1 39.09 328 LEU A N 1
ATOM 2617 C CA . LEU A 1 328 ? 26.406 -9.383 -9.828 1 39.09 328 LEU A CA 1
ATOM 2618 C C . LEU A 1 328 ? 27.109 -10.695 -9.5 1 39.09 328 LEU A C 1
ATOM 2620 O O . LEU A 1 328 ? 28.047 -10.719 -8.695 1 39.09 328 LEU A O 1
ATOM 2624 N N . ASN A 1 329 ? 26.5 -11.742 -9.297 1 37.09 329 ASN A N 1
ATOM 2625 C CA . ASN A 1 329 ? 27.438 -12.867 -9.281 1 37.09 329 ASN A CA 1
ATOM 2626 C C . ASN A 1 329 ? 28.531 -12.688 -10.32 1 37.09 329 ASN A C 1
ATOM 2628 O O . ASN A 1 329 ? 28.281 -12.219 -11.43 1 37.09 329 ASN A O 1
ATOM 2632 N N . GLN A 1 330 ? 29.812 -12.617 -9.883 1 35 330 GLN A N 1
ATOM 2633 C CA . GLN A 1 330 ? 30.938 -12.617 -10.812 1 35 330 GLN A CA 1
ATOM 2634 C C . GLN A 1 330 ? 30.688 -13.57 -11.977 1 35 330 GLN A C 1
ATOM 2636 O O . GLN A 1 330 ? 31.328 -13.461 -13.023 1 35 330 GLN A O 1
ATOM 2641 N N . ASP A 1 331 ? 30.078 -14.695 -11.664 1 35.56 331 ASP A N 1
ATOM 2642 C CA . ASP A 1 331 ? 29.953 -15.656 -12.766 1 35.56 331 ASP A CA 1
ATOM 2643 C C . ASP A 1 331 ? 29.047 -15.117 -13.867 1 35.56 331 ASP A C 1
ATOM 2645 O O . ASP A 1 331 ? 28.875 -15.758 -14.906 1 35.56 331 ASP A O 1
ATOM 2649 N N . ASP A 1 332 ? 28.25 -14.227 -13.461 1 34.91 332 ASP A N 1
ATOM 2650 C CA . ASP A 1 332 ? 27.172 -13.977 -14.422 1 34.91 332 ASP A CA 1
ATOM 2651 C C . ASP A 1 332 ? 27.688 -13.219 -15.633 1 34.91 332 ASP A C 1
ATOM 2653 O O . ASP A 1 332 ? 26.922 -12.859 -16.531 1 34.91 332 ASP A O 1
ATOM 2657 N N . ILE A 1 333 ? 28.875 -12.609 -15.516 1 31.75 333 ILE A N 1
ATOM 2658 C CA . ILE A 1 333 ? 29.359 -12.164 -16.812 1 31.75 333 ILE A CA 1
ATOM 2659 C C . ILE A 1 333 ? 29.844 -13.359 -17.625 1 31.75 333 ILE A C 1
ATOM 2661 O O . ILE A 1 333 ? 30.172 -13.227 -18.812 1 31.75 333 ILE A O 1
ATOM 2665 N N . HIS A 1 334 ? 30.484 -14.336 -16.922 1 29.61 334 HIS A N 1
ATOM 2666 C CA . HIS A 1 334 ? 31.094 -15.391 -17.719 1 29.61 334 HIS A CA 1
ATOM 2667 C C . HIS A 1 334 ? 30.062 -16.422 -18.141 1 29.61 334 HIS A C 1
ATOM 2669 O O . HIS A 1 334 ? 29.75 -17.344 -17.391 1 29.61 334 HIS A O 1
ATOM 2675 N N . ASP A 1 335 ? 29.031 -16.125 -18.766 1 28.61 335 ASP A N 1
ATOM 2676 C CA . ASP A 1 335 ? 28.234 -17.266 -19.188 1 28.61 335 ASP A CA 1
ATOM 2677 C C . ASP A 1 335 ? 29.094 -18.328 -19.859 1 28.61 335 ASP A C 1
ATOM 2679 O O . ASP A 1 335 ? 28.594 -19.125 -20.656 1 28.61 335 ASP A O 1
ATOM 2683 N N . SER A 1 336 ? 30.469 -18.125 -19.906 1 23.61 336 SER A N 1
ATOM 2684 C CA . SER A 1 336 ? 31 -19.297 -20.609 1 23.61 336 SER A CA 1
ATOM 2685 C C . SER A 1 336 ? 30.984 -20.531 -19.703 1 23.61 336 SER A C 1
ATOM 2687 O O . SER A 1 336 ? 31.156 -20.422 -18.484 1 23.61 336 SER A O 1
ATOM 2689 N N . HIS A 1 337 ? 30.438 -21.719 -20.062 1 23.22 337 HIS A N 1
ATOM 2690 C CA . HIS A 1 337 ? 30.078 -23.062 -19.609 1 23.22 337 HIS A CA 1
ATOM 2691 C C . HIS A 1 337 ? 31.297 -23.766 -19 1 23.22 337 HIS A C 1
ATOM 2693 O O . HIS A 1 337 ? 31.266 -24.969 -18.781 1 23.22 337 HIS A O 1
ATOM 2699 N N . ASP A 1 338 ? 32.5 -23.156 -18.734 1 22.06 338 ASP A N 1
ATOM 2700 C CA . ASP A 1 338 ? 33.406 -24.297 -18.547 1 22.06 338 ASP A CA 1
ATOM 2701 C C . ASP A 1 338 ? 33.281 -24.891 -17.156 1 22.06 338 ASP A C 1
ATOM 2703 O O . ASP A 1 338 ? 33.5 -24.203 -16.156 1 22.06 338 ASP A O 1
ATOM 2707 N N . ASP A 1 339 ? 32.469 -25.906 -16.875 1 22.08 339 ASP A N 1
ATOM 2708 C CA . ASP A 1 339 ? 31.969 -26.656 -15.719 1 22.08 339 ASP A CA 1
ATOM 2709 C C . ASP A 1 339 ? 33.125 -27.375 -15.008 1 22.08 339 ASP A C 1
ATOM 2711 O O . ASP A 1 339 ? 32.875 -28.219 -14.141 1 22.08 339 ASP A O 1
ATOM 2715 N N . ASN A 1 340 ? 34.438 -27.344 -15.195 1 20.23 340 ASN A N 1
ATOM 2716 C CA . ASN A 1 340 ? 35.062 -28.594 -14.773 1 20.23 340 ASN A CA 1
ATOM 2717 C C . ASN A 1 340 ? 35.406 -28.578 -13.281 1 20.23 340 ASN A C 1
ATOM 2719 O O . ASN A 1 340 ? 36.281 -29.312 -12.82 1 20.23 340 ASN A O 1
ATOM 2723 N N . GLU A 1 341 ? 34.906 -27.703 -12.414 1 20.81 341 GLU A N 1
ATOM 2724 C CA . GLU A 1 341 ? 35.719 -27.672 -11.219 1 20.81 341 GLU A CA 1
ATOM 2725 C C . GLU A 1 341 ? 35.5 -28.875 -10.328 1 20.81 341 GLU A C 1
ATOM 2727 O O . GLU A 1 341 ? 34.344 -29.344 -10.211 1 20.81 341 GLU A O 1
ATOM 2732 N N . ASP A 1 342 ? 36.531 -29.672 -9.922 1 20.69 342 ASP A N 1
ATOM 2733 C CA . ASP A 1 342 ? 36.781 -30.891 -9.156 1 20.69 342 ASP A CA 1
ATOM 2734 C C . ASP A 1 342 ? 36.438 -30.688 -7.68 1 20.69 342 ASP A C 1
ATOM 2736 O O . ASP A 1 342 ? 36.75 -29.641 -7.105 1 20.69 342 ASP A O 1
ATOM 2740 N N . ASP A 1 343 ? 35.469 -31.516 -7.117 1 20.98 343 ASP A N 1
ATOM 2741 C CA . ASP A 1 343 ? 34.719 -31.641 -5.879 1 20.98 343 ASP A CA 1
ATOM 2742 C C . ASP A 1 343 ? 35.625 -32.125 -4.734 1 20.98 343 ASP A C 1
ATOM 2744 O O . ASP A 1 343 ? 35.562 -33.281 -4.352 1 20.98 343 ASP A O 1
ATOM 2748 N N . SER A 1 344 ? 36.875 -31.672 -4.41 1 21.67 344 SER A N 1
ATOM 2749 C CA . SER A 1 344 ? 37.5 -32.438 -3.336 1 21.67 344 SER A CA 1
ATOM 2750 C C . SER A 1 344 ? 36.844 -32.125 -1.989 1 21.67 344 SER A C 1
ATOM 2752 O O . SER A 1 344 ? 36.469 -30.984 -1.72 1 21.67 344 SER A O 1
ATOM 2754 N N . ASP A 1 345 ? 36.406 -33.188 -1.217 1 21.48 345 ASP A N 1
ATOM 2755 C CA . ASP A 1 345 ? 35.531 -33.5 -0.083 1 21.48 345 ASP A CA 1
ATOM 2756 C C . ASP A 1 345 ? 36.219 -33.125 1.238 1 21.48 345 ASP A C 1
ATOM 2758 O O . ASP A 1 345 ? 35.75 -33.531 2.309 1 21.48 345 ASP A O 1
ATOM 2762 N N . GLU A 1 346 ? 37.156 -32.25 1.498 1 22.16 346 GLU A N 1
ATOM 2763 C CA . GLU A 1 346 ? 37.719 -32.406 2.828 1 22.16 346 GLU A CA 1
ATOM 2764 C C . GLU A 1 346 ? 36.75 -31.969 3.914 1 22.16 346 GLU A C 1
ATOM 2766 O O . GLU A 1 346 ? 36.062 -30.953 3.76 1 22.16 346 GLU A O 1
ATOM 2771 N N . GLU A 1 347 ? 36.406 -32.781 4.914 1 23.41 347 GLU A N 1
ATOM 2772 C CA . GLU A 1 347 ? 35.5 -32.938 6.039 1 23.41 347 GLU A CA 1
ATOM 2773 C C . GLU A 1 347 ? 35.844 -31.953 7.164 1 23.41 347 GLU A C 1
ATOM 2775 O O . GLU A 1 347 ? 36.844 -32.156 7.875 1 23.41 347 GLU A O 1
ATOM 2780 N N . GLU A 1 348 ? 36.156 -30.688 7.094 1 22.56 348 GLU A N 1
ATOM 2781 C CA . GLU A 1 348 ? 36.562 -30.016 8.328 1 22.56 348 GLU A CA 1
ATOM 2782 C C . GLU A 1 348 ? 35.406 -29.859 9.281 1 22.56 348 GLU A C 1
ATOM 2784 O O . GLU A 1 348 ? 34.25 -29.703 8.852 1 22.56 348 GLU A O 1
ATOM 2789 N N . ASN A 1 349 ? 35.5 -30.188 10.617 1 22.67 349 ASN A N 1
ATOM 2790 C CA . ASN A 1 349 ? 34.781 -30.234 11.875 1 22.67 349 ASN A CA 1
ATOM 2791 C C . ASN A 1 349 ? 34.281 -28.859 12.289 1 22.67 349 ASN A C 1
ATOM 2793 O O . ASN A 1 349 ? 35.062 -27.922 12.414 1 22.67 349 ASN A O 1
ATOM 2797 N N . ALA A 1 350 ? 32.906 -28.562 12.086 1 24.41 350 ALA A N 1
ATOM 2798 C CA . ALA A 1 350 ? 32.219 -27.281 12.227 1 24.41 350 ALA A CA 1
ATOM 2799 C C . ALA A 1 350 ? 31.938 -26.953 13.688 1 24.41 350 ALA A C 1
ATOM 2801 O O . ALA A 1 350 ? 31.078 -27.578 14.312 1 24.41 350 ALA A O 1
ATOM 2802 N N . ASN A 1 351 ? 32.875 -26.844 14.617 1 24.69 351 ASN A N 1
ATOM 2803 C CA . ASN A 1 351 ? 32.469 -26.25 15.891 1 24.69 351 ASN A CA 1
ATOM 2804 C C . ASN A 1 351 ? 31.719 -24.953 15.695 1 24.69 351 ASN A C 1
ATOM 2806 O O . ASN A 1 351 ? 32.219 -24 15.102 1 24.69 351 ASN A O 1
ATOM 2810 N N . GLU A 1 352 ? 30.375 -25.094 15.695 1 25.48 352 GLU A N 1
ATOM 2811 C CA . GLU A 1 352 ? 29.391 -24.062 15.336 1 25.48 352 GLU A CA 1
ATOM 2812 C C . GLU A 1 352 ? 29.297 -22.984 16.422 1 25.48 352 GLU A C 1
ATOM 2814 O O . GLU A 1 352 ? 28.672 -23.203 17.453 1 25.48 352 GLU A O 1
ATOM 2819 N N . GLU A 1 353 ? 30.406 -22.438 17.047 1 27.97 353 GLU A N 1
ATOM 2820 C CA . GLU A 1 353 ? 30.141 -21.203 17.781 1 27.97 353 GLU A CA 1
ATOM 2821 C C . GLU A 1 353 ? 29.156 -20.312 17.016 1 27.97 353 GLU A C 1
ATOM 2823 O O . GLU A 1 353 ? 29.312 -20.109 15.812 1 27.97 353 GLU A O 1
ATOM 2828 N N . ASP A 1 354 ? 27.938 -20.281 17.594 1 27.86 354 ASP A N 1
ATOM 2829 C CA . ASP A 1 354 ? 26.844 -19.453 17.109 1 27.86 354 ASP A CA 1
ATOM 2830 C C . ASP A 1 354 ? 27.266 -18 16.953 1 27.86 354 ASP A C 1
ATOM 2832 O O . ASP A 1 354 ? 27.219 -17.219 17.906 1 27.86 354 ASP A O 1
ATOM 2836 N N . GLU A 1 355 ? 28.531 -17.719 16.625 1 29.62 355 GLU A N 1
ATOM 2837 C CA . GLU A 1 355 ? 28.656 -16.328 16.172 1 29.62 355 GLU A CA 1
ATOM 2838 C C . GLU A 1 355 ? 27.484 -15.93 15.273 1 29.62 355 GLU A C 1
ATOM 2840 O O . GLU A 1 355 ? 27.141 -16.656 14.336 1 29.62 355 GLU A O 1
ATOM 2845 N N . HIS A 1 356 ? 26.484 -15.305 15.969 1 31.3 356 HIS A N 1
ATOM 2846 C CA . HIS A 1 356 ? 25.609 -14.523 15.102 1 31.3 356 HIS A CA 1
ATOM 2847 C C . HIS A 1 356 ? 26.359 -13.992 13.891 1 31.3 356 HIS A C 1
ATOM 2849 O O . HIS A 1 356 ? 27.219 -13.117 14.031 1 31.3 356 HIS A O 1
ATOM 2855 N N . ASP A 1 357 ? 26.703 -14.852 13.062 1 30.36 357 ASP A N 1
ATOM 2856 C CA . ASP A 1 357 ? 27.172 -14.492 11.734 1 30.36 357 ASP A CA 1
ATOM 2857 C C . ASP A 1 357 ? 26.359 -13.32 11.164 1 30.36 357 ASP A C 1
ATOM 2859 O O . ASP A 1 357 ? 25.172 -13.461 10.898 1 30.36 357 ASP A O 1
ATOM 2863 N N . GLN A 1 358 ? 26.547 -12.141 11.789 1 32.94 358 GLN A N 1
ATOM 2864 C CA . GLN A 1 358 ? 26.25 -11.047 10.875 1 32.94 358 GLN A CA 1
ATOM 2865 C C . GLN A 1 358 ? 26.484 -11.469 9.422 1 32.94 358 GLN A C 1
ATOM 2867 O O . GLN A 1 358 ? 27.625 -11.758 9.031 1 32.94 358 GLN A O 1
ATOM 2872 N N . ASP A 1 359 ? 25.688 -12.312 8.938 1 35.28 359 ASP A N 1
ATOM 2873 C CA . ASP A 1 359 ? 25.75 -12.562 7.5 1 35.28 359 ASP A CA 1
ATOM 2874 C C . ASP A 1 359 ? 26.375 -11.383 6.762 1 35.28 359 ASP A C 1
ATOM 2876 O O . ASP A 1 359 ? 25.859 -10.258 6.828 1 35.28 359 ASP A O 1
ATOM 2880 N N . ASP A 1 360 ? 27.594 -11.281 6.758 1 36.91 360 ASP A N 1
ATOM 2881 C CA . ASP A 1 360 ? 28.297 -10.484 5.762 1 36.91 360 ASP A CA 1
ATOM 2882 C C . ASP A 1 360 ? 27.5 -10.383 4.469 1 36.91 360 ASP A C 1
ATOM 2884 O O . ASP A 1 360 ? 27.578 -11.258 3.607 1 36.91 360 ASP A O 1
ATOM 2888 N N . VAL A 1 361 ? 26.344 -9.984 4.625 1 40.94 361 VAL A N 1
ATOM 2889 C CA . VAL A 1 361 ? 25.844 -9.609 3.307 1 40.94 361 VAL A CA 1
ATOM 2890 C C . VAL A 1 361 ? 26.969 -9.016 2.471 1 40.94 361 VAL A C 1
ATOM 2892 O O . VAL A 1 361 ? 27.484 -7.941 2.785 1 40.94 361 VAL A O 1
ATOM 2895 N N . GLU A 1 362 ? 27.859 -9.742 2.066 1 46.12 362 GLU A N 1
ATOM 2896 C CA . GLU A 1 362 ? 28.828 -9.273 1.071 1 46.12 362 GLU A CA 1
ATOM 2897 C C . GLU A 1 362 ? 28.188 -8.266 0.117 1 46.12 362 GLU A C 1
ATOM 2899 O O . GLU A 1 362 ? 27.266 -8.609 -0.627 1 46.12 362 GLU A O 1
ATOM 2904 N N . ASN A 1 363 ? 27.969 -7.102 0.618 1 56.31 363 ASN A N 1
ATOM 2905 C CA . ASN A 1 363 ? 27.531 -6.027 -0.265 1 56.31 363 ASN A CA 1
ATOM 2906 C C . ASN A 1 363 ? 28.281 -6.047 -1.591 1 56.31 363 ASN A C 1
ATOM 2908 O O . ASN A 1 363 ? 29.516 -5.953 -1.611 1 56.31 363 ASN A O 1
ATOM 2912 N N . ASN A 1 364 ? 27.75 -6.723 -2.605 1 77.38 364 ASN A N 1
ATOM 2913 C CA . ASN A 1 364 ? 28.391 -6.828 -3.906 1 77.38 364 ASN A CA 1
ATOM 2914 C C . ASN A 1 364 ? 28.391 -5.492 -4.645 1 77.38 364 ASN A C 1
ATOM 2916 O O . ASN A 1 364 ? 27.328 -4.953 -4.953 1 77.38 364 ASN A O 1
ATOM 2920 N N . VAL A 1 365 ? 29.484 -4.789 -4.598 1 91.88 365 VAL A N 1
ATOM 2921 C CA . VAL A 1 365 ? 29.734 -3.539 -5.312 1 91.88 365 VAL A CA 1
ATOM 2922 C C . VAL A 1 365 ? 30.234 -3.84 -6.723 1 91.88 365 VAL A C 1
ATOM 2924 O O . VAL A 1 365 ? 31.188 -4.609 -6.895 1 91.88 365 VAL A O 1
ATOM 2927 N N . VAL A 1 366 ? 29.578 -3.342 -7.699 1 93.62 366 VAL A N 1
ATOM 2928 C CA . VAL A 1 366 ? 30.016 -3.51 -9.078 1 93.62 366 VAL A CA 1
ATOM 2929 C C . VAL A 1 366 ? 31.141 -2.514 -9.383 1 93.62 366 VAL A C 1
ATOM 2931 O O . VAL A 1 366 ? 30.953 -1.303 -9.25 1 93.62 366 VAL A O 1
ATOM 2934 N N . ASP A 1 367 ? 32.281 -3.018 -9.797 1 95.38 367 ASP A N 1
ATOM 2935 C CA . ASP A 1 367 ? 33.406 -2.16 -10.156 1 95.38 367 ASP A CA 1
ATOM 2936 C C . ASP A 1 367 ? 33.5 -1.973 -11.672 1 95.38 367 ASP A C 1
ATOM 2938 O O . ASP A 1 367 ? 33.875 -2.889 -12.391 1 95.38 367 ASP A O 1
ATOM 2942 N N . LEU A 1 368 ? 33.219 -0.78 -12.148 1 96.38 368 LEU A N 1
ATOM 2943 C CA . LEU A 1 368 ? 33.156 -0.543 -13.586 1 96.38 368 LEU A CA 1
ATOM 2944 C C . LEU A 1 368 ? 34.531 -0.371 -14.195 1 96.38 368 LEU A C 1
ATOM 2946 O O . LEU A 1 368 ? 34.656 -0.254 -15.414 1 96.38 368 LEU A O 1
ATOM 2950 N N . SER A 1 369 ? 35.531 -0.38 -13.391 1 92.94 369 SER A N 1
ATOM 2951 C CA . SER A 1 369 ? 36.906 -0.347 -13.875 1 92.94 369 SER A CA 1
ATOM 2952 C C . SER A 1 369 ? 37.5 -1.754 -13.992 1 92.94 369 SER A C 1
ATOM 2954 O O . SER A 1 369 ? 38.656 -1.923 -14.352 1 92.94 369 SER A O 1
ATOM 2956 N N . ASP A 1 370 ? 36.719 -2.715 -13.656 1 93.69 370 ASP A N 1
ATOM 2957 C CA . ASP A 1 370 ? 37.125 -4.105 -13.773 1 93.69 370 ASP A CA 1
ATOM 2958 C C . ASP A 1 370 ? 37.625 -4.414 -15.195 1 93.69 370 ASP A C 1
ATOM 2960 O O . ASP A 1 370 ? 36.875 -4.207 -16.156 1 93.69 370 ASP A O 1
ATOM 2964 N N . PRO A 1 371 ? 38.781 -4.934 -15.312 1 94.5 371 PRO A N 1
ATOM 2965 C CA . PRO A 1 371 ? 39.344 -5.23 -16.641 1 94.5 371 PRO A CA 1
ATOM 2966 C C . PRO A 1 371 ? 38.469 -6.207 -17.438 1 94.5 371 PRO A C 1
ATOM 2968 O O . PRO A 1 371 ? 38.375 -6.109 -18.656 1 94.5 371 PRO A O 1
ATOM 2971 N N . ASN A 1 372 ? 37.875 -7.094 -16.75 1 93.75 372 ASN A N 1
ATOM 2972 C CA . ASN A 1 372 ? 37 -8.039 -17.438 1 93.75 372 ASN A CA 1
ATOM 2973 C C . ASN A 1 372 ? 35.812 -7.336 -18.094 1 93.75 372 ASN A C 1
ATOM 2975 O O . ASN A 1 372 ? 35.375 -7.711 -19.188 1 93.75 372 ASN A O 1
ATOM 2979 N N . LEU A 1 373 ? 35.312 -6.344 -17.469 1 93.62 373 LEU A N 1
ATOM 2980 C CA . LEU A 1 373 ? 34.219 -5.559 -18.031 1 93.62 373 LEU A CA 1
ATOM 2981 C C . LEU A 1 373 ? 34.719 -4.695 -19.188 1 93.62 373 LEU A C 1
ATOM 2983 O O . LEU A 1 373 ? 34.062 -4.609 -20.219 1 93.62 373 LEU A O 1
ATOM 2987 N N . LEU A 1 374 ? 35.812 -4.156 -19 1 94.88 374 LEU A N 1
ATOM 2988 C CA . LEU A 1 374 ? 36.344 -3.227 -20 1 94.88 374 LEU A CA 1
ATOM 2989 C C . LEU A 1 374 ? 36.75 -3.959 -21.281 1 94.88 374 LEU A C 1
ATOM 2991 O O . LEU A 1 374 ? 36.688 -3.381 -22.359 1 94.88 374 LEU A O 1
ATOM 2995 N N . THR A 1 375 ? 37.031 -5.234 -21.125 1 95.12 375 THR A N 1
ATOM 2996 C CA . THR A 1 375 ? 37.469 -5.965 -22.312 1 95.12 375 THR A CA 1
ATOM 2997 C C . THR A 1 375 ? 36.344 -6.809 -22.875 1 95.12 375 THR A C 1
ATOM 2999 O O . THR A 1 375 ? 36.5 -7.43 -23.938 1 95.12 375 THR A O 1
ATOM 3002 N N . ASP A 1 376 ? 35.25 -6.875 -22.219 1 94.5 376 ASP A N 1
ATOM 3003 C CA . ASP A 1 376 ? 34.125 -7.652 -22.688 1 94.5 376 ASP A CA 1
ATOM 3004 C C . ASP A 1 376 ? 33.562 -7.086 -24 1 94.5 376 ASP A C 1
ATOM 3006 O O . ASP A 1 376 ? 32.969 -6.008 -24.016 1 94.5 376 ASP A O 1
ATOM 3010 N N . SER A 1 377 ? 33.625 -7.754 -25.062 1 93.06 377 SER A N 1
ATOM 3011 C CA . SER A 1 377 ? 33.281 -7.273 -26.406 1 93.06 377 SER A CA 1
ATOM 3012 C C . SER A 1 377 ? 31.781 -7.258 -26.609 1 93.06 377 SER A C 1
ATOM 3014 O O . SER A 1 377 ? 31.281 -6.648 -27.547 1 93.06 377 SER A O 1
ATOM 3016 N N . THR A 1 378 ? 31.047 -7.848 -25.719 1 92.06 378 THR A N 1
ATOM 3017 C CA . THR A 1 378 ? 29.594 -7.887 -25.859 1 92.06 378 THR A CA 1
ATOM 3018 C C . THR A 1 378 ? 28.984 -6.57 -25.391 1 92.06 378 THR A C 1
ATOM 3020 O O . THR A 1 378 ? 27.828 -6.285 -25.688 1 92.06 378 THR A O 1
ATOM 3023 N N . ILE A 1 379 ? 29.719 -5.863 -24.656 1 94.25 379 ILE A N 1
ATOM 3024 C CA . ILE A 1 379 ? 29.25 -4.555 -24.203 1 94.25 379 ILE A CA 1
ATOM 3025 C C . ILE A 1 379 ? 29.469 -3.523 -25.312 1 94.25 379 ILE A C 1
ATOM 3027 O O . ILE A 1 379 ? 30.594 -3.098 -25.562 1 94.25 379 ILE A O 1
ATOM 3031 N N . VAL A 1 380 ? 28.438 -3.223 -26.016 1 91.25 380 VAL A N 1
ATOM 3032 C CA . VAL A 1 380 ? 28.516 -2.291 -27.141 1 91.25 380 VAL A CA 1
ATOM 3033 C C . VAL A 1 380 ? 27.406 -1.244 -27.016 1 91.25 380 VAL A C 1
ATOM 3035 O O . VAL A 1 380 ? 26.266 -1.569 -26.656 1 91.25 380 VAL A O 1
ATOM 3038 N N . VAL A 1 381 ? 27.75 0.008 -27.203 1 92.88 381 VAL A N 1
ATOM 3039 C CA . VAL A 1 381 ? 26.797 1.11 -27.266 1 92.88 381 VAL A CA 1
ATOM 3040 C C . VAL A 1 381 ? 26.938 1.838 -28.594 1 92.88 381 VAL A C 1
ATOM 3042 O O . VAL A 1 381 ? 28.031 2.275 -28.953 1 92.88 381 VAL A O 1
ATOM 3045 N N . GLU A 1 382 ? 25.844 1.917 -29.312 1 90.31 382 GLU A N 1
ATOM 3046 C CA . GLU A 1 382 ? 25.875 2.637 -30.578 1 90.31 382 GLU A CA 1
ATOM 3047 C C . GLU A 1 382 ? 26.016 4.141 -30.359 1 90.31 382 GLU A C 1
ATOM 3049 O O . GLU A 1 382 ? 25.297 4.719 -29.531 1 90.31 382 GLU A O 1
ATOM 3054 N N . PRO A 1 383 ? 26.859 4.738 -31.125 1 86.88 383 PRO A N 1
ATOM 3055 C CA . PRO A 1 383 ? 27.047 6.18 -30.953 1 86.88 383 PRO A CA 1
ATOM 3056 C C . PRO A 1 383 ? 25.781 6.984 -31.219 1 86.88 383 PRO A C 1
ATOM 3058 O O . PRO A 1 383 ? 25.625 8.094 -30.703 1 86.88 383 PRO A O 1
ATOM 3061 N N . SER A 1 384 ? 24.859 6.398 -32 1 88.62 384 SER A N 1
ATOM 3062 C CA . SER A 1 384 ? 23.641 7.113 -32.375 1 88.62 384 SER A CA 1
ATOM 3063 C C . SER A 1 384 ? 22.531 6.832 -31.359 1 88.62 384 SER A C 1
ATOM 3065 O O . SER A 1 384 ? 21.438 7.398 -31.469 1 88.62 384 SER A O 1
ATOM 3067 N N . ALA A 1 385 ? 22.859 5.969 -30.438 1 93.5 385 ALA A N 1
ATOM 3068 C CA . ALA A 1 385 ? 21.828 5.637 -29.453 1 93.5 385 ALA A CA 1
ATOM 3069 C C . ALA A 1 385 ? 21.438 6.867 -28.641 1 93.5 385 ALA A C 1
ATOM 3071 O O . ALA A 1 385 ? 22.281 7.688 -28.297 1 93.5 385 ALA A O 1
ATOM 3072 N N . GLN A 1 386 ? 20.141 6.992 -28.422 1 95.38 386 GLN A N 1
ATOM 3073 C CA . GLN A 1 386 ? 19.625 8.094 -27.609 1 95.38 386 GLN A CA 1
ATOM 3074 C C . GLN A 1 386 ? 19.188 7.609 -26.234 1 95.38 386 GLN A C 1
ATOM 3076 O O . GLN A 1 386 ? 18.484 6.605 -26.125 1 95.38 386 GLN A O 1
ATOM 3081 N N . PHE A 1 387 ? 19.641 8.352 -25.219 1 96.5 387 PHE A N 1
ATOM 3082 C CA . PHE A 1 387 ? 19.344 7.984 -23.844 1 96.5 387 PHE A CA 1
ATOM 3083 C C . PHE A 1 387 ? 18.672 9.141 -23.109 1 96.5 387 PHE A C 1
ATOM 3085 O O . PHE A 1 387 ? 18.812 10.297 -23.5 1 96.5 387 PHE A O 1
ATOM 3092 N N . ARG A 1 388 ? 17.906 8.852 -22.156 1 97 388 ARG A N 1
ATOM 3093 C CA . ARG A 1 388 ? 17.422 9.805 -21.156 1 97 388 ARG A CA 1
ATOM 3094 C C . ARG A 1 388 ? 17.5 9.211 -19.75 1 97 388 ARG A C 1
ATOM 3096 O O . ARG A 1 388 ? 17.641 7.996 -19.594 1 97 388 ARG A O 1
ATOM 3103 N N . LEU A 1 389 ? 17.484 10.047 -18.781 1 97.12 389 LEU A N 1
ATOM 3104 C CA . LEU A 1 389 ? 17.406 9.562 -17.406 1 97.12 389 LEU A CA 1
ATOM 3105 C C . LEU A 1 389 ? 16.078 8.859 -17.156 1 97.12 389 LEU A C 1
ATOM 3107 O O . LEU A 1 389 ? 15.031 9.297 -17.656 1 97.12 389 LEU A O 1
ATOM 3111 N N . ASN A 1 390 ? 16.109 7.762 -16.484 1 97.56 390 ASN A N 1
ATOM 3112 C CA . ASN A 1 390 ? 14.906 7.082 -16 1 97.56 390 ASN A CA 1
ATOM 3113 C C . ASN A 1 390 ? 14.242 7.855 -14.867 1 97.56 390 ASN A C 1
ATOM 3115 O O . ASN A 1 390 ? 14.828 8.039 -13.805 1 97.56 390 ASN A O 1
ATOM 3119 N N . PRO A 1 391 ? 13.031 8.281 -15.094 1 96.31 391 PRO A N 1
ATOM 3120 C CA . PRO A 1 391 ? 12.383 9.102 -14.07 1 96.31 391 PRO A CA 1
ATOM 3121 C C . PRO A 1 391 ? 12.078 8.32 -12.797 1 96.31 391 PRO A C 1
ATOM 3123 O O . PRO A 1 391 ? 11.719 8.914 -11.773 1 96.31 391 PRO A O 1
ATOM 3126 N N . LEU A 1 392 ? 12.242 7.023 -12.766 1 97.81 392 LEU A N 1
ATOM 3127 C CA . LEU A 1 392 ? 11.938 6.199 -11.602 1 97.81 392 LEU A CA 1
ATOM 3128 C C . LEU A 1 392 ? 13.211 5.828 -10.852 1 97.81 392 LEU A C 1
ATOM 3130 O O . LEU A 1 392 ? 13.18 4.977 -9.961 1 97.81 392 LEU A O 1
ATOM 3134 N N . ALA A 1 393 ? 14.289 6.457 -11.203 1 97.56 393 ALA A N 1
ATOM 3135 C CA . ALA A 1 393 ? 15.578 6.105 -10.625 1 97.56 393 ALA A CA 1
ATOM 3136 C C . ALA A 1 393 ? 16.125 7.246 -9.773 1 97.56 393 ALA A C 1
ATOM 3138 O O . ALA A 1 393 ? 15.789 8.414 -9.992 1 97.56 393 ALA A O 1
ATOM 3139 N N . ASN A 1 394 ? 16.891 6.918 -8.789 1 97.44 394 ASN A N 1
ATOM 3140 C CA . ASN A 1 394 ? 17.656 7.867 -7.988 1 97.44 394 ASN A CA 1
ATOM 3141 C C . ASN A 1 394 ? 19.109 7.422 -7.832 1 97.44 394 ASN A C 1
ATOM 3143 O O . ASN A 1 394 ? 19.375 6.273 -7.473 1 97.44 394 ASN A O 1
ATOM 3147 N N . LEU A 1 395 ? 19.969 8.258 -8.203 1 97.56 395 LEU A N 1
ATOM 3148 C CA . LEU A 1 395 ? 21.406 8.008 -8.047 1 97.56 395 LEU A CA 1
ATOM 3149 C C . LEU A 1 395 ? 22 8.953 -7.008 1 97.56 395 LEU A C 1
ATOM 3151 O O . LEU A 1 395 ? 21.812 10.172 -7.078 1 97.56 395 LEU A O 1
ATOM 3155 N N . MET A 1 396 ? 22.719 8.406 -6.051 1 96.88 396 MET A N 1
ATOM 3156 C CA . MET A 1 396 ? 23.391 9.25 -5.059 1 96.88 396 MET A CA 1
ATOM 3157 C C . MET A 1 396 ? 24.812 8.781 -4.816 1 96.88 396 MET A C 1
ATOM 3159 O O . MET A 1 396 ? 25.125 7.598 -4.957 1 96.88 396 MET A O 1
ATOM 3163 N N . ALA A 1 397 ? 25.641 9.734 -4.547 1 96.5 397 ALA A N 1
ATOM 3164 C CA . ALA A 1 397 ? 26.984 9.383 -4.086 1 96.5 397 ALA A CA 1
ATOM 3165 C C . ALA A 1 397 ? 26.953 8.828 -2.662 1 96.5 397 ALA A C 1
ATOM 3167 O O . ALA A 1 397 ? 26.172 9.297 -1.828 1 96.5 397 ALA A O 1
ATOM 3168 N N . PHE A 1 398 ? 27.766 7.844 -2.402 1 95.88 398 PHE A N 1
ATOM 3169 C CA . PHE A 1 398 ? 27.844 7.293 -1.054 1 95.88 398 PHE A CA 1
ATOM 3170 C C . PHE A 1 398 ? 28.172 8.375 -0.04 1 95.88 398 PHE A C 1
ATOM 3172 O O . PHE A 1 398 ? 27.672 8.359 1.087 1 95.88 398 PHE A O 1
ATOM 3179 N N . THR A 1 399 ? 28.906 9.352 -0.453 1 94.75 399 THR A N 1
ATOM 3180 C CA . THR A 1 399 ? 29.375 10.422 0.421 1 94.75 399 THR A CA 1
ATOM 3181 C C . THR A 1 399 ? 28.25 11.414 0.708 1 94.75 399 THR A C 1
ATOM 3183 O O . THR A 1 399 ? 28.391 12.297 1.559 1 94.75 399 THR A O 1
ATOM 3186 N N . ASP A 1 400 ? 27.172 11.305 -0.008 1 93.81 400 ASP A N 1
ATOM 3187 C CA . ASP A 1 400 ? 26 12.109 0.328 1 93.81 400 ASP A CA 1
ATOM 3188 C C . ASP A 1 400 ? 25.438 11.727 1.691 1 93.81 400 ASP A C 1
ATOM 3190 O O . ASP A 1 400 ? 24.688 12.492 2.305 1 93.81 400 ASP A O 1
ATOM 3194 N N . ILE A 1 401 ? 25.703 10.516 2.131 1 93 401 ILE A N 1
ATOM 3195 C CA . ILE A 1 401 ? 25.281 10.023 3.441 1 93 401 ILE A CA 1
ATOM 3196 C C . ILE A 1 401 ? 26.344 10.391 4.484 1 93 401 ILE A C 1
ATOM 3198 O O . ILE A 1 401 ? 27.484 9.914 4.418 1 93 401 ILE A O 1
ATOM 3202 N N . PRO A 1 402 ? 25.953 11.188 5.355 1 90.25 402 PRO A N 1
ATOM 3203 C CA . PRO A 1 402 ? 26.938 11.531 6.387 1 90.25 402 PRO A CA 1
ATOM 3204 C C . PRO A 1 402 ? 27.516 10.305 7.074 1 90.25 402 PRO A C 1
ATOM 3206 O O . PRO A 1 402 ? 26.797 9.336 7.328 1 90.25 402 PRO A O 1
ATOM 3209 N N . SER A 1 403 ? 28.797 10.391 7.512 1 89.5 403 SER A N 1
ATOM 3210 C CA . SER A 1 403 ? 29.547 9.242 8 1 89.5 403 SER A CA 1
ATOM 3211 C C . SER A 1 403 ? 28.969 8.711 9.312 1 89.5 403 SER A C 1
ATOM 3213 O O . SER A 1 403 ? 29.047 7.516 9.602 1 89.5 403 SER A O 1
ATOM 3215 N N . ILE A 1 404 ? 28.344 9.555 10.062 1 86.88 404 ILE A N 1
ATOM 3216 C CA . ILE A 1 404 ? 27.812 9.172 11.367 1 86.88 404 ILE A CA 1
ATOM 3217 C C . ILE A 1 404 ? 26.703 8.133 11.188 1 86.88 404 ILE A C 1
ATOM 3219 O O . ILE A 1 404 ? 26.359 7.41 12.125 1 86.88 404 ILE A O 1
ATOM 3223 N N . HIS A 1 405 ? 26.188 8.094 9.953 1 89.38 405 HIS A N 1
ATOM 3224 C CA . HIS A 1 405 ? 25.047 7.215 9.719 1 89.38 405 HIS A CA 1
ATOM 3225 C C . HIS A 1 405 ? 25.484 5.898 9.078 1 89.38 405 HIS A C 1
ATOM 3227 O O . HIS A 1 405 ? 24.656 4.992 8.898 1 89.38 405 HIS A O 1
ATOM 3233 N N . HIS A 1 406 ? 26.719 5.762 8.727 1 90.06 406 HIS A N 1
ATOM 3234 C CA . HIS A 1 406 ? 27.188 4.566 8.031 1 90.06 406 HIS A CA 1
ATOM 3235 C C . HIS A 1 406 ? 27.016 3.324 8.898 1 90.06 406 HIS A C 1
ATOM 3237 O O . HIS A 1 406 ? 27.312 3.348 10.094 1 90.06 406 HIS A O 1
ATOM 3243 N N . THR A 1 407 ? 26.516 2.32 8.281 1 86.38 407 THR A N 1
ATOM 3244 C CA . THR A 1 407 ? 26.344 1.048 8.977 1 86.38 407 THR A CA 1
ATOM 3245 C C . THR A 1 407 ? 27.703 0.421 9.281 1 86.38 407 THR A C 1
ATOM 3247 O O . THR A 1 407 ? 27.891 -0.184 10.336 1 86.38 407 THR A O 1
ATOM 3250 N N . ARG A 1 408 ? 28.578 0.517 8.32 1 85 408 ARG A N 1
ATOM 3251 C CA . ARG A 1 408 ? 29.922 -0.044 8.438 1 85 408 ARG A CA 1
ATOM 3252 C C . ARG A 1 408 ? 30.922 0.746 7.598 1 85 408 ARG A C 1
ATOM 3254 O O . ARG A 1 408 ? 30.531 1.413 6.637 1 85 408 ARG A O 1
ATOM 3261 N N . PRO A 1 409 ? 32.062 0.675 8.055 1 86.88 409 PRO A N 1
ATOM 3262 C CA . PRO A 1 409 ? 33.062 1.263 7.168 1 86.88 409 PRO A CA 1
ATOM 3263 C C . PRO A 1 409 ? 33.188 0.529 5.836 1 86.88 409 PRO A C 1
ATOM 3265 O O . PRO A 1 409 ? 33 -0.692 5.781 1 86.88 409 PRO A O 1
ATOM 3268 N N . ARG A 1 410 ? 33.344 1.23 4.828 1 90.69 410 ARG A N 1
ATOM 3269 C CA . ARG A 1 410 ? 33.406 0.633 3.498 1 90.69 410 ARG A CA 1
ATOM 3270 C C . ARG A 1 410 ? 34.875 0.318 3.133 1 90.69 410 ARG A C 1
ATOM 3272 O O . ARG A 1 410 ? 35.438 0.918 2.211 1 90.69 410 ARG A O 1
ATOM 3279 N N . LEU A 1 411 ? 35.375 -0.696 3.729 1 88.19 411 LEU A N 1
ATOM 3280 C CA . LEU A 1 411 ? 36.75 -1.111 3.498 1 88.19 411 LEU A CA 1
ATOM 3281 C C . LEU A 1 411 ? 36.875 -1.878 2.186 1 88.19 411 LEU A C 1
ATOM 3283 O O . LEU A 1 411 ? 38 -2.068 1.677 1 88.19 411 LEU A O 1
ATOM 3287 N N . ASP A 1 412 ? 35.812 -2.252 1.61 1 86.38 412 ASP A N 1
ATOM 3288 C CA . ASP A 1 412 ? 35.781 -3.033 0.377 1 86.38 412 ASP A CA 1
ATOM 3289 C C . ASP A 1 412 ? 35.938 -2.135 -0.847 1 86.38 412 ASP A C 1
ATOM 3291 O O . ASP A 1 412 ? 36.094 -2.625 -1.969 1 86.38 412 ASP A O 1
ATOM 3295 N N . VAL A 1 413 ? 35.938 -0.834 -0.579 1 90.88 413 VAL A N 1
ATOM 3296 C CA . VAL A 1 413 ? 36.031 0.129 -1.669 1 90.88 413 VAL A CA 1
ATOM 3297 C C . VAL A 1 413 ? 37.281 0.988 -1.478 1 90.88 413 VAL A C 1
ATOM 3299 O O . VAL A 1 413 ? 37.5 1.521 -0.39 1 90.88 413 VAL A O 1
ATOM 3302 N N . GLN A 1 414 ? 38.094 1.079 -2.512 1 90.81 414 GLN A N 1
ATOM 3303 C CA . GLN A 1 414 ? 39.375 1.821 -2.43 1 90.81 414 GLN A CA 1
ATOM 3304 C C . GLN A 1 414 ? 39.094 3.312 -2.225 1 90.81 414 GLN A C 1
ATOM 3306 O O . GLN A 1 414 ? 39.781 3.961 -1.431 1 90.81 414 GLN A O 1
ATOM 3311 N N . ASP A 1 415 ? 38.188 3.875 -2.951 1 94.25 415 ASP A N 1
ATOM 3312 C CA . ASP A 1 415 ? 37.844 5.293 -2.889 1 94.25 415 ASP A CA 1
ATOM 3313 C C . ASP A 1 415 ? 36.344 5.488 -2.779 1 94.25 415 ASP A C 1
ATOM 3315 O O . ASP A 1 415 ? 35.625 5.406 -3.779 1 94.25 415 ASP A O 1
ATOM 3319 N N . VAL A 1 416 ? 35.906 5.879 -1.646 1 94.81 416 VAL A N 1
ATOM 3320 C CA . VAL A 1 416 ? 34.469 5.988 -1.373 1 94.81 416 VAL A CA 1
ATOM 3321 C C . VAL A 1 416 ? 33.875 7.176 -2.137 1 94.81 416 VAL A C 1
ATOM 3323 O O . VAL A 1 416 ? 32.656 7.27 -2.316 1 94.81 416 VAL A O 1
ATOM 3326 N N . GLU A 1 417 ? 34.719 8.102 -2.609 1 95.25 417 GLU A N 1
ATOM 3327 C CA . GLU A 1 417 ? 34.281 9.242 -3.389 1 95.25 417 GLU A CA 1
ATOM 3328 C C . GLU A 1 417 ? 33.75 8.805 -4.754 1 95.25 417 GLU A C 1
ATOM 3330 O O . GLU A 1 417 ? 33.062 9.578 -5.441 1 95.25 417 GLU A O 1
ATOM 3335 N N . LYS A 1 418 ? 34.094 7.609 -5.133 1 97.44 418 LYS A N 1
ATOM 3336 C CA . LYS A 1 418 ? 33.688 7.086 -6.438 1 97.44 418 LYS A CA 1
ATOM 3337 C C . LYS A 1 418 ? 32.625 6.012 -6.297 1 97.44 418 LYS A C 1
ATOM 3339 O O . LYS A 1 418 ? 32.312 5.316 -7.262 1 97.44 418 LYS A O 1
ATOM 3344 N N . LEU A 1 419 ? 32.156 5.809 -5.094 1 97 419 LEU A N 1
ATOM 3345 C CA . LEU A 1 419 ? 31.094 4.844 -4.801 1 97 419 LEU A CA 1
ATOM 3346 C C . LEU A 1 419 ? 29.719 5.492 -4.906 1 97 419 LEU A C 1
ATOM 3348 O O . LEU A 1 419 ? 29.484 6.547 -4.309 1 97 419 LEU A O 1
ATOM 3352 N N . PHE A 1 420 ? 28.859 4.867 -5.703 1 97.75 420 PHE A N 1
ATOM 3353 C CA . PHE A 1 420 ? 27.516 5.391 -5.922 1 97.75 420 PHE A CA 1
ATOM 3354 C C . PHE A 1 420 ? 26.469 4.34 -5.59 1 97.75 420 PHE A C 1
ATOM 3356 O O . PHE A 1 420 ? 26.75 3.141 -5.629 1 97.75 420 PHE A O 1
ATOM 3363 N N . ILE A 1 421 ? 25.297 4.801 -5.184 1 96.5 421 ILE A N 1
ATOM 3364 C CA . ILE A 1 421 ? 24.156 3.963 -4.871 1 96.5 421 ILE A CA 1
ATOM 3365 C C . ILE A 1 421 ? 23 4.293 -5.82 1 96.5 421 ILE A C 1
ATOM 3367 O O . ILE A 1 421 ? 22.578 5.445 -5.918 1 96.5 421 ILE A O 1
ATOM 3371 N N . LEU A 1 422 ? 22.547 3.309 -6.512 1 97.19 422 LEU A N 1
ATOM 3372 C CA . LEU A 1 422 ? 21.422 3.453 -7.43 1 97.19 422 LEU A CA 1
ATOM 3373 C C . LEU A 1 422 ? 20.172 2.766 -6.879 1 97.19 422 LEU A C 1
ATOM 3375 O O . LEU A 1 422 ? 20.234 1.604 -6.469 1 97.19 422 LEU A O 1
ATOM 3379 N N . ASN A 1 423 ? 19.094 3.521 -6.797 1 96.75 423 ASN A N 1
ATOM 3380 C CA . ASN A 1 423 ? 17.781 3 -6.426 1 96.75 423 ASN A CA 1
ATOM 3381 C C . ASN A 1 423 ? 16.797 3.055 -7.598 1 96.75 423 ASN A C 1
ATOM 3383 O O . ASN A 1 423 ? 16.656 4.094 -8.242 1 96.75 423 ASN A O 1
ATOM 3387 N N . ILE A 1 424 ? 16.188 1.913 -7.84 1 97 424 ILE A N 1
ATOM 3388 C CA . ILE A 1 424 ? 15.203 1.84 -8.914 1 97 424 ILE A CA 1
ATOM 3389 C C . ILE A 1 424 ? 13.836 1.482 -8.336 1 97 424 ILE A C 1
ATOM 3391 O O . ILE A 1 424 ? 13.711 0.532 -7.559 1 97 424 ILE A O 1
ATOM 3395 N N . GLY A 1 425 ? 12.82 2.254 -8.734 1 97.12 425 GLY A N 1
ATOM 3396 C CA . GLY A 1 425 ? 11.461 1.934 -8.328 1 97.12 425 GLY A CA 1
ATOM 3397 C C . GLY A 1 425 ? 11.273 1.926 -6.82 1 97.12 425 GLY A C 1
ATOM 3398 O O . GLY A 1 425 ? 11.547 0.92 -6.16 1 97.12 425 GLY A O 1
ATOM 3399 N N . PHE A 1 426 ? 10.742 2.938 -6.258 1 97.31 426 PHE A N 1
ATOM 3400 C CA . PHE A 1 426 ? 10.531 3.01 -4.816 1 97.31 426 PHE A CA 1
ATOM 3401 C C . PHE A 1 426 ? 9.195 3.682 -4.504 1 97.31 426 PHE A C 1
ATOM 3403 O O . PHE A 1 426 ? 9.102 4.473 -3.561 1 97.31 426 PHE A O 1
ATOM 3410 N N . GLY A 1 427 ? 8.188 3.295 -5.293 1 96.19 427 GLY A N 1
ATOM 3411 C CA . GLY A 1 427 ? 6.828 3.781 -5.109 1 96.19 427 GLY A CA 1
ATOM 3412 C C . GLY A 1 427 ? 6.02 2.941 -4.137 1 96.19 427 GLY A C 1
ATOM 3413 O O . GLY A 1 427 ? 4.863 3.254 -3.852 1 96.19 427 GLY A O 1
ATOM 3414 N N . HIS A 1 428 ? 6.629 1.881 -3.619 1 92.75 428 HIS A N 1
ATOM 3415 C CA . HIS A 1 428 ? 5.977 1.067 -2.6 1 92.75 428 HIS A CA 1
ATOM 3416 C C . HIS A 1 428 ? 5.609 1.906 -1.38 1 92.75 428 HIS A C 1
ATOM 3418 O O . HIS A 1 428 ? 6.25 2.922 -1.101 1 92.75 428 HIS A O 1
ATOM 3424 N N . ALA A 1 429 ? 4.59 1.432 -0.65 1 89.69 429 ALA A N 1
ATOM 3425 C CA . ALA A 1 429 ? 4.117 2.191 0.505 1 89.69 429 ALA A CA 1
ATOM 3426 C C . ALA A 1 429 ? 5.25 2.428 1.503 1 89.69 429 ALA A C 1
ATOM 3428 O O . ALA A 1 429 ? 5.289 3.461 2.174 1 89.69 429 ALA A O 1
ATOM 3429 N N . SER A 1 430 ? 6.184 1.518 1.523 1 91.44 430 SER A N 1
ATOM 3430 C CA . SER A 1 430 ? 7.32 1.646 2.428 1 91.44 430 SER A CA 1
ATOM 3431 C C . SER A 1 430 ? 8.445 2.461 1.792 1 91.44 430 SER A C 1
ATOM 3433 O O . SER A 1 430 ? 9.453 2.754 2.441 1 91.44 430 SER A O 1
ATOM 3435 N N . TYR A 1 431 ? 8.383 2.748 0.565 1 94.69 431 TYR A N 1
ATOM 3436 C CA . TYR A 1 431 ? 9.367 3.482 -0.223 1 94.69 431 TYR A CA 1
ATOM 3437 C C . TYR A 1 431 ? 10.641 2.664 -0.411 1 94.69 431 TYR A C 1
ATOM 3439 O O . TYR A 1 431 ? 11.695 3.215 -0.729 1 94.69 431 TYR A O 1
ATOM 3447 N N . THR A 1 432 ? 10.516 1.356 -0.122 1 94.38 432 THR A N 1
ATOM 3448 C CA . THR A 1 432 ? 11.625 0.456 -0.408 1 94.38 432 THR A CA 1
ATOM 3449 C C . THR A 1 432 ? 11.828 0.309 -1.913 1 94.38 432 THR A C 1
ATOM 3451 O O . THR A 1 432 ? 10.859 0.188 -2.668 1 94.38 432 THR A O 1
ATOM 3454 N N . SER A 1 433 ? 13.055 0.287 -2.299 1 96.06 433 SER A N 1
ATOM 3455 C CA . SER A 1 433 ? 13.367 0.198 -3.721 1 96.06 433 SER A CA 1
ATOM 3456 C C . SER A 1 433 ? 13.141 -1.215 -4.25 1 96.06 433 SER A C 1
ATOM 3458 O O . SER A 1 433 ? 13.422 -2.195 -3.557 1 96.06 433 SER A O 1
ATOM 3460 N N . CYS A 1 434 ? 12.688 -1.288 -5.449 1 95.69 434 CYS A N 1
ATOM 3461 C CA . CYS A 1 434 ? 12.57 -2.57 -6.137 1 95.69 434 CYS A CA 1
ATOM 3462 C C . CYS A 1 434 ? 13.945 -3.174 -6.402 1 95.69 434 CYS A C 1
ATOM 3464 O O . CYS A 1 434 ? 14.094 -4.398 -6.406 1 95.69 434 CYS A O 1
ATOM 3466 N N . MET A 1 435 ? 14.875 -2.301 -6.652 1 95.44 435 MET A N 1
ATOM 3467 C CA . MET A 1 435 ? 16.266 -2.705 -6.855 1 95.44 435 MET A CA 1
ATOM 3468 C C . MET A 1 435 ? 17.219 -1.648 -6.312 1 95.44 435 MET A C 1
ATOM 3470 O O . MET A 1 435 ? 17 -0.45 -6.492 1 95.44 435 MET A O 1
ATOM 3474 N N . ARG A 1 436 ? 18.219 -2.021 -5.664 1 94.75 436 ARG A N 1
ATOM 3475 C CA . ARG A 1 436 ? 19.297 -1.185 -5.117 1 94.75 436 ARG A CA 1
ATOM 3476 C C . ARG A 1 436 ? 20.656 -1.731 -5.492 1 94.75 436 ARG A C 1
ATOM 3478 O O . ARG A 1 436 ? 20.984 -2.885 -5.191 1 94.75 436 ARG A O 1
ATOM 3485 N N . VAL A 1 437 ? 21.516 -0.909 -6.148 1 94.88 437 VAL A N 1
ATOM 3486 C CA . VAL A 1 437 ? 22.812 -1.356 -6.633 1 94.88 437 VAL A CA 1
ATOM 3487 C C . VAL A 1 437 ? 23.891 -0.377 -6.188 1 94.88 437 VAL A C 1
ATOM 3489 O O . VAL A 1 437 ? 23.719 0.84 -6.277 1 94.88 437 VAL A O 1
ATOM 3492 N N . GLU A 1 438 ? 24.969 -0.89 -5.715 1 95.12 438 GLU A N 1
ATOM 3493 C CA . GLU A 1 438 ? 26.172 -0.096 -5.469 1 95.12 438 GLU A CA 1
ATOM 3494 C C . GLU A 1 438 ? 27.219 -0.329 -6.555 1 95.12 438 GLU A C 1
ATOM 3496 O O . GLU A 1 438 ? 27.438 -1.466 -6.98 1 95.12 438 GLU A O 1
ATOM 3501 N N . PHE A 1 439 ? 27.828 0.725 -7.016 1 96.44 439 PHE A N 1
ATOM 3502 C CA . PHE A 1 439 ? 28.875 0.55 -8.016 1 96.44 439 PHE A CA 1
ATOM 3503 C C . PHE A 1 439 ? 29.938 1.621 -7.863 1 96.44 439 PHE A C 1
ATOM 3505 O O . PHE A 1 439 ? 29.688 2.689 -7.301 1 96.44 439 PHE A O 1
ATOM 3512 N N . VAL A 1 440 ? 31.141 1.315 -8.297 1 97.25 440 VAL A N 1
ATOM 3513 C CA . VAL A 1 440 ? 32.25 2.242 -8.289 1 97.25 440 VAL A CA 1
ATOM 3514 C C . VAL A 1 440 ? 32.688 2.562 -9.719 1 97.25 440 VAL A C 1
ATOM 3516 O O . VAL A 1 440 ? 32.688 1.682 -10.578 1 97.25 440 VAL A O 1
ATOM 3519 N N . VAL A 1 441 ? 33.031 3.775 -9.93 1 97.56 441 VAL A N 1
ATOM 3520 C CA . VAL A 1 441 ? 33.469 4.195 -11.25 1 97.56 441 VAL A CA 1
ATOM 3521 C C . VAL A 1 441 ? 34.969 4.559 -11.18 1 97.56 441 VAL A C 1
ATOM 3523 O O . VAL A 1 441 ? 35.5 4.832 -10.102 1 97.56 441 VAL A O 1
ATOM 3526 N N . SER A 1 442 ? 35.656 4.531 -12.328 1 95.44 442 SER 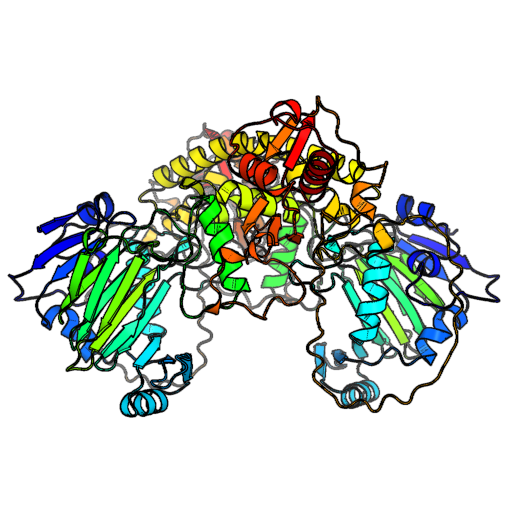A N 1
ATOM 3527 C CA . SER A 1 442 ? 37.062 4.926 -12.414 1 95.44 442 SER A CA 1
ATOM 3528 C C . SER A 1 442 ? 37.188 6.441 -12.516 1 95.44 442 SER A C 1
ATOM 3530 O O . SER A 1 442 ? 36.219 7.152 -12.703 1 95.44 442 SER A O 1
ATOM 3532 N N . ASP A 1 443 ? 38.469 6.914 -12.398 1 95.5 443 ASP A N 1
ATOM 3533 C CA . ASP A 1 443 ? 38.781 8.328 -12.594 1 95.5 443 ASP A CA 1
ATOM 3534 C C . ASP A 1 443 ? 38.375 8.797 -13.984 1 95.5 443 ASP A C 1
ATOM 3536 O O . ASP A 1 443 ? 37.938 9.938 -14.172 1 95.5 443 ASP A O 1
ATOM 3540 N N . ALA A 1 444 ? 38.469 7.91 -14.883 1 93.81 444 ALA A N 1
ATOM 3541 C CA . ALA A 1 444 ? 38.188 8.234 -16.266 1 93.81 444 ALA A CA 1
ATOM 3542 C C . ALA A 1 444 ? 36.656 8.328 -16.484 1 93.81 444 ALA A C 1
ATOM 3544 O O . ALA A 1 444 ? 36.188 9.086 -17.344 1 93.81 444 ALA A O 1
ATOM 3545 N N . GLN A 1 445 ? 35.875 7.613 -15.734 1 95.44 445 GLN A N 1
ATOM 3546 C CA . GLN A 1 445 ? 34.438 7.516 -15.914 1 95.44 445 GLN A CA 1
ATOM 3547 C C . GLN A 1 445 ? 33.719 8.609 -15.133 1 95.44 445 GLN A C 1
ATOM 3549 O O . GLN A 1 445 ? 32.625 9.023 -15.508 1 95.44 445 GLN A O 1
ATOM 3554 N N . LEU A 1 446 ? 34.25 9.055 -14.102 1 96.19 446 LEU A N 1
ATOM 3555 C CA . LEU A 1 446 ? 33.594 9.938 -13.133 1 96.19 446 LEU A CA 1
ATOM 3556 C C . LEU A 1 446 ? 33.156 11.227 -13.797 1 96.19 446 LEU A C 1
ATOM 3558 O O . LEU A 1 446 ? 32 11.664 -13.602 1 96.19 446 LEU A O 1
ATOM 3562 N N . PRO A 1 447 ? 33.938 11.883 -14.617 1 93.69 447 PRO A N 1
ATOM 3563 C CA . PRO A 1 447 ? 33.469 13.109 -15.258 1 93.69 447 PRO A CA 1
ATOM 3564 C C . PRO A 1 447 ? 32.25 12.891 -16.141 1 93.69 447 PRO A C 1
ATOM 3566 O O . PRO A 1 447 ? 31.344 13.719 -16.156 1 93.69 447 PRO A O 1
ATOM 3569 N N . THR A 1 448 ? 32.281 11.781 -16.844 1 93.75 448 THR A N 1
ATOM 3570 C CA . THR A 1 448 ? 31.125 11.453 -17.688 1 93.75 448 THR A CA 1
ATOM 3571 C C . THR A 1 448 ? 29.875 11.227 -16.844 1 93.75 448 THR A C 1
ATOM 3573 O O . THR A 1 448 ? 28.797 11.711 -17.188 1 93.75 448 THR A O 1
ATOM 3576 N N . LEU A 1 449 ? 30 10.484 -15.781 1 96.25 449 LEU A N 1
ATOM 3577 C CA . LEU A 1 449 ? 28.875 10.234 -14.898 1 96.25 449 LEU A CA 1
ATOM 3578 C C . LEU A 1 449 ? 28.312 11.539 -14.352 1 96.25 449 LEU A C 1
ATOM 3580 O O . LEU A 1 449 ? 27.094 11.734 -14.336 1 96.25 449 LEU A O 1
ATOM 3584 N N . LYS A 1 450 ? 29.172 12.43 -13.922 1 94.31 450 LYS A N 1
ATOM 3585 C CA . LYS A 1 450 ? 28.734 13.719 -13.391 1 94.31 450 LYS A CA 1
ATOM 3586 C C . LYS A 1 450 ? 27.969 14.516 -14.453 1 94.31 450 LYS A C 1
ATOM 3588 O O . LYS A 1 450 ? 26.969 15.172 -14.148 1 94.31 450 LYS A O 1
ATOM 3593 N N . LYS A 1 451 ? 28.438 14.453 -15.656 1 93.25 451 LYS A N 1
ATOM 3594 C CA . LYS A 1 451 ? 27.75 15.125 -16.75 1 93.25 451 LYS A CA 1
ATOM 3595 C C . LYS A 1 451 ? 26.359 14.531 -16.984 1 93.25 451 LYS A C 1
ATOM 3597 O O . LYS A 1 451 ? 25.406 15.266 -17.203 1 93.25 451 LYS A O 1
ATOM 3602 N N . ILE A 1 452 ? 26.297 13.211 -16.953 1 94.81 452 ILE A N 1
ATOM 3603 C CA . ILE A 1 452 ? 25.031 12.516 -17.141 1 94.81 452 ILE A CA 1
ATOM 3604 C C . ILE A 1 452 ? 24.031 12.938 -16.062 1 94.81 452 ILE A C 1
ATOM 3606 O O . ILE A 1 452 ? 22.875 13.227 -16.344 1 94.81 452 ILE A O 1
ATOM 3610 N N . ILE A 1 453 ? 24.453 13.023 -14.836 1 94.25 453 ILE A N 1
ATOM 3611 C CA . ILE A 1 453 ? 23.625 13.383 -13.695 1 94.25 453 ILE A CA 1
ATOM 3612 C C . ILE A 1 453 ? 23.062 14.789 -13.891 1 94.25 453 ILE A C 1
ATOM 3614 O O . ILE A 1 453 ? 21.922 15.07 -13.516 1 94.25 453 ILE A O 1
ATOM 3618 N N . ALA A 1 454 ? 23.766 15.57 -14.539 1 91.19 454 ALA A N 1
ATOM 3619 C CA . ALA A 1 454 ? 23.406 16.984 -14.68 1 91.19 454 ALA A CA 1
ATOM 3620 C C . ALA A 1 454 ? 22.5 17.188 -15.875 1 91.19 454 ALA A C 1
ATOM 3622 O O . ALA A 1 454 ? 21.859 18.25 -16 1 91.19 454 ALA A O 1
ATOM 3623 N N . ILE A 1 455 ? 22.422 16.141 -16.703 1 88 455 ILE A N 1
ATOM 3624 C CA . ILE A 1 455 ? 21.672 16.297 -17.938 1 88 455 ILE A CA 1
ATOM 3625 C C . ILE A 1 455 ? 20.172 16.203 -17.641 1 88 455 ILE A C 1
ATOM 3627 O O . ILE A 1 455 ? 19.734 15.328 -16.891 1 88 455 ILE A O 1
ATOM 3631 N N . LYS A 1 456 ? 19.375 17.078 -18.203 1 83.12 456 LYS A N 1
ATOM 3632 C CA . LYS A 1 456 ? 17.938 17.109 -17.953 1 83.12 456 LYS A CA 1
ATOM 3633 C C . LYS A 1 456 ? 17.172 16.594 -19.172 1 83.12 456 LYS A C 1
ATOM 3635 O O . LYS A 1 456 ? 15.969 16.312 -19.078 1 83.12 456 LYS A O 1
ATOM 3640 N N . SER A 1 457 ? 17.875 16.438 -20.344 1 87.56 457 SER A N 1
ATOM 3641 C CA . SER A 1 457 ? 17.219 16.062 -21.578 1 87.56 457 SER A CA 1
ATOM 3642 C C . SER A 1 457 ? 17.859 14.797 -22.172 1 87.56 457 SER A C 1
ATOM 3644 O O . SER A 1 457 ? 18.828 14.273 -21.625 1 87.56 457 SER A O 1
ATOM 3646 N N . ALA A 1 458 ? 17.188 14.328 -23.219 1 93.56 458 ALA A N 1
ATOM 3647 C CA . ALA A 1 458 ? 17.75 13.188 -23.938 1 93.56 458 ALA A CA 1
ATOM 3648 C C . ALA A 1 458 ? 19.109 13.539 -24.531 1 93.56 458 ALA A C 1
ATOM 3650 O O . ALA A 1 458 ? 19.375 14.695 -24.875 1 93.56 458 ALA A O 1
ATOM 3651 N N . PHE A 1 459 ? 19.984 12.547 -24.609 1 93.75 459 PHE A N 1
ATOM 3652 C CA . PHE A 1 459 ? 21.344 12.781 -25.094 1 93.75 459 PHE A CA 1
ATOM 3653 C C . PHE A 1 459 ? 21.844 11.594 -25.891 1 93.75 459 PHE A C 1
ATOM 3655 O O . PHE A 1 459 ? 21.234 10.523 -25.891 1 93.75 459 PHE A O 1
ATOM 3662 N N . THR A 1 460 ? 22.859 11.828 -26.609 1 92 460 THR A N 1
ATOM 3663 C CA . THR A 1 460 ? 23.578 10.789 -27.344 1 92 460 THR A CA 1
ATOM 3664 C C . THR A 1 460 ? 25.031 10.703 -26.875 1 92 460 THR A C 1
ATOM 3666 O O . THR A 1 460 ? 25.562 11.664 -26.328 1 92 460 THR A O 1
ATOM 3669 N N . PRO A 1 461 ? 25.609 9.555 -27.047 1 86.88 461 PRO A N 1
ATOM 3670 C CA . PRO A 1 461 ? 27.016 9.422 -26.656 1 86.88 461 PRO A CA 1
ATOM 3671 C C . PRO A 1 461 ? 27.922 10.445 -27.344 1 86.88 461 PRO A C 1
ATOM 3673 O O . PRO A 1 461 ? 28.984 10.789 -26.812 1 86.88 461 PRO A O 1
ATOM 3676 N N . LYS A 1 462 ? 27.594 10.945 -28.438 1 81 462 LYS A N 1
ATOM 3677 C CA . LYS A 1 462 ? 28.391 11.93 -29.172 1 81 462 LYS A CA 1
ATOM 3678 C C . LYS A 1 462 ? 28.469 13.242 -28.406 1 81 462 LYS A C 1
ATOM 3680 O O . LYS A 1 462 ? 29.359 14.07 -28.672 1 81 462 LYS A O 1
ATOM 3685 N N . ASP A 1 463 ? 27.531 13.367 -27.547 1 80.5 463 ASP A N 1
ATOM 3686 C CA . ASP A 1 463 ? 27.484 14.594 -26.766 1 80.5 463 ASP A CA 1
ATOM 3687 C C . ASP A 1 463 ? 28.641 14.656 -25.75 1 80.5 463 ASP A C 1
ATOM 3689 O O . ASP A 1 463 ? 28.906 15.703 -25.172 1 80.5 463 ASP A O 1
ATOM 3693 N N . PHE A 1 464 ? 29.25 13.469 -25.672 1 81.62 464 PHE A N 1
ATOM 3694 C CA . PHE A 1 464 ? 30.359 13.445 -24.734 1 81.62 464 PHE A CA 1
ATOM 3695 C C . PHE A 1 464 ? 31.688 13.547 -25.469 1 81.62 464 PHE A C 1
ATOM 3697 O O . PHE A 1 464 ? 31.828 13.055 -26.594 1 81.62 464 PHE A O 1
ATOM 3704 N N . ASP A 1 465 ? 32.656 14.289 -24.953 1 70.69 465 ASP A N 1
ATOM 3705 C CA . ASP A 1 465 ? 33.875 14.664 -25.625 1 70.69 465 ASP A CA 1
ATOM 3706 C C . ASP A 1 465 ? 34.75 13.43 -25.938 1 70.69 465 ASP A C 1
ATOM 3708 O O . ASP A 1 465 ? 35.406 13.367 -26.969 1 70.69 465 ASP A O 1
ATOM 3712 N N . LYS A 1 466 ? 34.781 12.484 -25.047 1 74.88 466 LYS A N 1
ATOM 3713 C CA . LYS A 1 466 ? 35.656 11.32 -25.266 1 74.88 466 LYS A CA 1
ATOM 3714 C C . LYS A 1 466 ? 34.844 10.039 -25.312 1 74.88 466 LYS A C 1
ATOM 3716 O O . LYS A 1 466 ? 34.156 9.688 -24.344 1 74.88 466 LYS A O 1
ATOM 3721 N N . TRP A 1 467 ? 34.844 9.469 -26.562 1 82.19 467 TRP A N 1
ATOM 3722 C CA . TRP A 1 467 ? 34.188 8.172 -26.75 1 82.19 467 TRP A CA 1
ATOM 3723 C C . TRP A 1 467 ? 35.188 7.031 -26.5 1 82.19 467 TRP A C 1
ATOM 3725 O O . TRP A 1 467 ? 35.75 6.492 -27.438 1 82.19 467 TRP A O 1
ATOM 3735 N N . THR A 1 468 ? 35.375 6.777 -25.25 1 89.38 468 THR A N 1
ATOM 3736 C CA . THR A 1 468 ? 36.344 5.77 -24.828 1 89.38 468 THR A CA 1
ATOM 3737 C C . THR A 1 468 ? 35.625 4.48 -24.422 1 89.38 468 THR A C 1
ATOM 3739 O O . THR A 1 468 ? 34.406 4.453 -24.297 1 89.38 468 THR A O 1
ATOM 3742 N N . ARG A 1 469 ? 36.344 3.486 -24.375 1 92.62 469 ARG A N 1
ATOM 3743 C CA . ARG A 1 469 ? 35.812 2.213 -23.891 1 92.62 469 ARG A CA 1
ATOM 3744 C C . ARG A 1 469 ? 35.219 2.371 -22.5 1 92.62 469 ARG A C 1
ATOM 3746 O O . ARG A 1 469 ? 34.156 1.788 -22.219 1 92.62 469 ARG A O 1
ATOM 3753 N N . GLU A 1 470 ? 35.812 3.199 -21.656 1 92.88 470 GLU A N 1
ATOM 3754 C CA . GLU A 1 470 ? 35.312 3.467 -20.312 1 92.88 470 GLU A CA 1
ATOM 3755 C C . GLU A 1 470 ? 33.938 4.09 -20.359 1 92.88 470 GLU A C 1
ATOM 3757 O O . GLU A 1 470 ? 33.062 3.709 -19.578 1 92.88 470 GLU A O 1
ATOM 3762 N N . THR A 1 471 ? 33.781 4.945 -21.234 1 92.19 471 THR A N 1
ATOM 3763 C CA . THR A 1 471 ? 32.469 5.613 -21.375 1 92.19 471 THR A CA 1
ATOM 3764 C C . THR A 1 471 ? 31.422 4.633 -21.875 1 92.19 471 THR A C 1
ATOM 3766 O O . THR A 1 471 ? 30.281 4.652 -21.406 1 92.19 471 THR A O 1
ATOM 3769 N N . GLN A 1 472 ? 31.812 3.809 -22.781 1 92.88 472 GLN A N 1
ATOM 3770 C CA . GLN A 1 472 ? 30.875 2.814 -23.312 1 92.88 472 GLN A CA 1
ATOM 3771 C C . GLN A 1 472 ? 30.406 1.868 -22.219 1 92.88 472 GLN A C 1
ATOM 3773 O O . GLN A 1 472 ? 29.203 1.6 -22.094 1 92.88 472 GLN A O 1
ATOM 3778 N N . VAL A 1 473 ? 31.312 1.411 -21.469 1 95.44 473 VAL A N 1
ATOM 3779 C CA . VAL A 1 473 ? 31 0.485 -20.391 1 95.44 473 VAL A CA 1
ATOM 3780 C C . VAL A 1 473 ? 30.094 1.173 -19.375 1 95.44 473 VAL A C 1
ATOM 3782 O O . VAL A 1 473 ? 29.109 0.583 -18.906 1 95.44 473 VAL A O 1
ATOM 3785 N N . LEU A 1 474 ? 30.359 2.453 -19.062 1 96.25 474 LEU A N 1
ATOM 3786 C CA . LEU A 1 474 ? 29.547 3.211 -18.125 1 96.25 474 LEU A CA 1
ATOM 3787 C C . LEU A 1 474 ? 28.109 3.355 -18.625 1 96.25 474 LEU A C 1
ATOM 3789 O O . LEU A 1 474 ? 27.156 3.053 -17.906 1 96.25 474 LEU A O 1
ATOM 3793 N N . LEU A 1 475 ? 27.969 3.75 -19.859 1 95.56 475 LEU A N 1
ATOM 3794 C CA . LEU A 1 475 ? 26.656 3.975 -20.438 1 95.56 475 LEU A CA 1
ATOM 3795 C C . LEU A 1 475 ? 25.859 2.67 -20.516 1 95.56 475 LEU A C 1
ATOM 3797 O O . LEU A 1 475 ? 24.672 2.643 -20.188 1 95.56 475 LEU A O 1
ATOM 3801 N N . HIS A 1 476 ? 26.547 1.625 -20.969 1 96.5 476 HIS A N 1
ATOM 3802 C CA . HIS A 1 476 ? 25.906 0.317 -21.031 1 96.5 476 HIS A CA 1
ATOM 3803 C C . HIS A 1 476 ? 25.406 -0.127 -19.656 1 96.5 476 HIS A C 1
ATOM 3805 O O . HIS A 1 476 ? 24.281 -0.594 -19.531 1 96.5 476 HIS A O 1
ATOM 3811 N N . PHE A 1 477 ? 26.25 0.073 -18.688 1 97.06 477 PHE A N 1
ATOM 3812 C CA . PHE A 1 477 ? 25.906 -0.329 -17.328 1 97.06 477 PHE A CA 1
ATOM 3813 C C . PHE A 1 477 ? 24.719 0.468 -16.812 1 97.06 477 PHE A C 1
ATOM 3815 O O . PHE A 1 477 ? 23.766 -0.105 -16.281 1 97.06 477 PHE A O 1
ATOM 3822 N N . LEU A 1 478 ? 24.75 1.796 -16.984 1 97.88 478 LEU A N 1
ATOM 3823 C CA . LEU A 1 478 ? 23.688 2.67 -16.484 1 97.88 478 LEU A CA 1
ATOM 3824 C C . LEU A 1 478 ? 22.359 2.357 -17.141 1 97.88 478 LEU A C 1
ATOM 3826 O O . LEU A 1 478 ? 21.297 2.484 -16.516 1 97.88 478 LEU A O 1
ATOM 3830 N N . CYS A 1 479 ? 22.406 1.972 -18.359 1 97.38 479 CYS A N 1
ATOM 3831 C CA . CYS A 1 479 ? 21.188 1.557 -19.047 1 97.38 479 CYS A CA 1
ATOM 3832 C C . CYS A 1 479 ? 20.703 0.2 -18.547 1 97.38 479 CYS A C 1
ATOM 3834 O O . CYS A 1 479 ? 19.516 0.014 -18.297 1 97.38 479 CYS A O 1
ATOM 3836 N N . HIS A 1 480 ? 21.656 -0.701 -18.344 1 96.75 480 HIS A N 1
ATOM 3837 C CA . HIS A 1 480 ? 21.344 -2.053 -17.891 1 96.75 480 HIS A CA 1
ATOM 3838 C C . HIS A 1 480 ? 20.688 -2.037 -16.516 1 96.75 480 HIS A C 1
ATOM 3840 O O . HIS A 1 480 ? 19.688 -2.742 -16.281 1 96.75 480 HIS A O 1
ATOM 3846 N N . VAL A 1 481 ? 21.156 -1.135 -15.648 1 96.94 481 VAL A N 1
ATOM 3847 C CA . VAL A 1 481 ? 20.672 -1.123 -14.273 1 96.94 481 VAL A CA 1
ATOM 3848 C C . VAL A 1 481 ? 19.484 -0.177 -14.156 1 96.94 481 VAL A C 1
ATOM 3850 O O . VAL A 1 481 ? 18.859 -0.068 -13.094 1 96.94 481 VAL A O 1
ATOM 3853 N N . GLY A 1 482 ? 19.172 0.549 -15.164 1 97.75 482 GLY A N 1
ATOM 3854 C CA . GLY A 1 482 ? 17.922 1.28 -15.219 1 97.75 482 GLY A CA 1
ATOM 3855 C C . GLY A 1 482 ? 18.062 2.73 -14.797 1 97.75 482 GLY A C 1
ATOM 3856 O O . GLY A 1 482 ? 17.062 3.385 -14.469 1 97.75 482 GLY A O 1
ATOM 3857 N N . TYR A 1 483 ? 19.359 3.273 -14.75 1 98.19 483 TYR A N 1
ATOM 3858 C CA . TYR A 1 483 ? 19.5 4.707 -14.516 1 98.19 483 TYR A CA 1
ATOM 3859 C C . TYR A 1 483 ? 19.219 5.496 -15.789 1 98.19 483 TYR A C 1
ATOM 3861 O O . TYR A 1 483 ? 18.703 6.621 -15.734 1 98.19 483 TYR A O 1
ATOM 3869 N N . LEU A 1 484 ? 19.531 4.879 -16.859 1 97.88 484 LEU A N 1
ATOM 3870 C CA . LEU A 1 484 ? 19.234 5.43 -18.172 1 97.88 484 LEU A CA 1
ATOM 3871 C C . LEU A 1 484 ? 18.234 4.543 -18.922 1 97.88 484 LEU A C 1
ATOM 3873 O O . LEU A 1 484 ? 18.234 3.324 -18.734 1 97.88 484 LEU A O 1
ATOM 3877 N N . THR A 1 485 ? 17.422 5.129 -19.719 1 97.81 485 THR A N 1
ATOM 3878 C CA . THR A 1 485 ? 16.547 4.422 -20.641 1 97.81 485 THR A CA 1
ATOM 3879 C C . THR A 1 485 ? 16.906 4.746 -22.078 1 97.81 485 THR A C 1
ATOM 3881 O O . THR A 1 485 ? 17.047 5.914 -22.453 1 97.81 485 THR A O 1
ATOM 3884 N N . LYS A 1 486 ? 17.125 3.721 -22.828 1 96.25 486 LYS A N 1
ATOM 3885 C CA . LYS A 1 486 ? 17.422 3.895 -24.25 1 96.25 486 LYS A CA 1
ATOM 3886 C C . LYS A 1 486 ? 16.156 4.195 -25.047 1 96.25 486 LYS A C 1
ATOM 3888 O O . LYS A 1 486 ? 15.18 3.445 -24.969 1 96.25 486 LYS A O 1
ATOM 3893 N N . LEU A 1 487 ? 16.062 5.188 -25.828 1 93.81 487 LEU A N 1
ATOM 3894 C CA . LEU A 1 487 ? 14.898 5.617 -26.594 1 93.81 487 LEU A CA 1
ATOM 3895 C C . LEU A 1 487 ? 14.938 5.059 -28.016 1 93.81 487 LEU A C 1
ATOM 3897 O O . LEU A 1 487 ? 13.898 4.742 -28.594 1 93.81 487 LEU A O 1
ATOM 3901 N N . LYS A 1 488 ? 16.078 5.172 -28.656 1 85.38 488 LYS A N 1
ATOM 3902 C CA . LYS A 1 488 ? 16.297 4.684 -30.016 1 85.38 488 LYS A CA 1
ATOM 3903 C C . LYS A 1 488 ? 17.641 3.961 -30.141 1 85.38 488 LYS A C 1
ATOM 3905 O O . LYS A 1 488 ? 18.594 4.293 -29.422 1 85.38 488 LYS A O 1
ATOM 3910 N N . MET B 1 1 ? 3.016 42.938 13.602 1 40.94 1 MET B N 1
ATOM 3911 C CA . MET B 1 1 ? 3.193 41.688 12.844 1 40.94 1 MET B CA 1
ATOM 3912 C C . MET B 1 1 ? 4.598 41.625 12.25 1 40.94 1 MET B C 1
ATOM 3914 O O . MET B 1 1 ? 5.004 42.5 11.492 1 40.94 1 MET B O 1
ATOM 3918 N N . VAL B 1 2 ? 5.617 41.188 12.992 1 46.34 2 VAL B N 1
ATOM 3919 C CA . VAL B 1 2 ? 6.965 41.094 12.453 1 46.34 2 VAL B CA 1
ATOM 3920 C C . VAL B 1 2 ? 7.137 39.719 11.781 1 46.34 2 VAL B C 1
ATOM 3922 O O . VAL B 1 2 ? 6.734 38.688 12.328 1 46.34 2 VAL B O 1
ATOM 3925 N N . GLY B 1 3 ? 6.867 39.562 10.375 1 56.72 3 GLY B N 1
ATOM 3926 C CA . GLY B 1 3 ? 7.02 38.281 9.695 1 56.72 3 GLY B CA 1
ATOM 3927 C C . GLY B 1 3 ? 7.918 38.375 8.477 1 56.72 3 GLY B C 1
ATOM 3928 O O . GLY B 1 3 ? 8.234 39.469 7.996 1 56.72 3 GLY B O 1
ATOM 3929 N N . ASN B 1 4 ? 8.82 37.438 8.297 1 68.12 4 ASN B N 1
ATOM 3930 C CA . ASN B 1 4 ? 9.484 37.219 7.02 1 68.12 4 ASN B CA 1
ATOM 3931 C C . ASN B 1 4 ? 8.844 36.062 6.246 1 68.12 4 ASN B C 1
ATOM 3933 O O . ASN B 1 4 ? 7.711 35.688 6.531 1 68.12 4 ASN B O 1
ATOM 3937 N N . ASP B 1 5 ? 9.359 35.719 5.219 1 81.62 5 ASP B N 1
ATOM 3938 C CA . ASP B 1 5 ? 8.797 34.688 4.34 1 81.62 5 ASP B CA 1
ATOM 3939 C C . ASP B 1 5 ? 8.719 33.344 5.051 1 81.62 5 ASP B C 1
ATOM 3941 O O . ASP B 1 5 ? 8.031 32.438 4.59 1 81.62 5 ASP B O 1
ATOM 3945 N N . ILE B 1 6 ? 9.273 33.344 6.266 1 86 6 ILE B N 1
ATOM 3946 C CA . ILE B 1 6 ? 9.367 32.062 6.969 1 86 6 ILE B CA 1
ATOM 3947 C C . ILE B 1 6 ? 8.273 31.984 8.031 1 86 6 ILE B C 1
ATOM 3949 O O . ILE B 1 6 ? 7.605 30.953 8.156 1 86 6 ILE B O 1
ATOM 3953 N N . VAL B 1 7 ? 8.086 33.125 8.844 1 93.69 7 VAL B N 1
ATOM 3954 C CA . VAL B 1 7 ? 7.203 33.062 10 1 93.69 7 VAL B CA 1
ATOM 3955 C C . VAL B 1 7 ? 6.543 34.438 10.227 1 93.69 7 VAL B C 1
ATOM 3957 O O . VAL B 1 7 ? 7.141 35.469 9.953 1 93.69 7 VAL B O 1
ATOM 3960 N N . THR B 1 8 ? 5.32 34.469 10.617 1 94.88 8 THR B N 1
ATOM 3961 C CA . THR B 1 8 ? 4.625 35.625 11.156 1 94.88 8 THR B CA 1
ATOM 3962 C C . THR B 1 8 ? 4.445 35.5 12.664 1 94.88 8 THR B C 1
ATOM 3964 O O . THR B 1 8 ? 4.094 34.438 13.172 1 94.88 8 THR B O 1
ATOM 3967 N N . ILE B 1 9 ? 4.777 36.594 13.398 1 94.88 9 ILE B N 1
ATOM 3968 C CA . ILE B 1 9 ? 4.656 36.625 14.852 1 94.88 9 ILE B CA 1
ATOM 3969 C C . ILE B 1 9 ? 3.561 37.594 15.258 1 94.88 9 ILE B C 1
ATOM 3971 O O . ILE B 1 9 ? 3.623 38.781 14.922 1 94.88 9 ILE B O 1
ATOM 3975 N N . LEU B 1 10 ? 2.604 37.094 15.938 1 93.62 10 LEU B N 1
ATOM 3976 C CA . LEU B 1 10 ? 1.505 37.906 16.453 1 93.62 10 LEU B CA 1
ATOM 3977 C C . LEU B 1 10 ? 1.483 37.875 17.984 1 93.62 10 LEU B C 1
ATOM 3979 O O . LEU B 1 10 ? 1.957 36.906 18.594 1 93.62 10 LEU B O 1
ATOM 3983 N N . HIS B 1 11 ? 1.009 38.969 18.531 1 91.25 11 HIS B N 1
ATOM 3984 C CA . HIS B 1 11 ? 0.838 39.094 19.969 1 91.25 11 HIS B CA 1
ATOM 3985 C C . HIS B 1 11 ? -0.619 39.344 20.344 1 91.25 11 HIS B C 1
ATOM 3987 O O . HIS B 1 11 ? -1.267 40.219 19.75 1 91.25 11 HIS B O 1
ATOM 3993 N N . GLU B 1 12 ? -1.094 38.531 21.156 1 80.81 12 GLU B N 1
ATOM 3994 C CA . GLU B 1 12 ? -2.434 38.75 21.703 1 80.81 12 GLU B CA 1
ATOM 3995 C C . GLU B 1 12 ? -2.373 39.344 23.109 1 80.81 12 GLU B C 1
ATOM 3997 O O . GLU B 1 12 ? -1.892 38.688 24.031 1 80.81 12 GLU B O 1
ATOM 4002 N N . ASN B 1 13 ? -2.633 40.594 23.328 1 69.12 13 ASN B N 1
ATOM 4003 C CA . ASN B 1 13 ? -2.508 41.312 24.594 1 69.12 13 ASN B CA 1
ATOM 4004 C C . ASN B 1 13 ? -3.824 41.312 25.359 1 69.12 13 ASN B C 1
ATOM 4006 O O . ASN B 1 13 ? -3.852 41.656 26.547 1 69.12 13 ASN B O 1
ATOM 4010 N N . ASP B 1 14 ? -5.051 41.219 24.781 1 61.91 14 ASP B N 1
ATOM 4011 C CA . ASP B 1 14 ? -6.32 41.531 25.422 1 61.91 14 ASP B CA 1
ATOM 4012 C C . ASP B 1 14 ? -6.902 40.25 26.078 1 61.91 14 ASP B C 1
ATOM 4014 O O . ASP B 1 14 ? -7.617 39.5 25.438 1 61.91 14 ASP B O 1
ATOM 4018 N N . SER B 1 15 ? -6.121 39.594 26.922 1 55.38 15 SER B N 1
ATOM 4019 C CA . SER B 1 15 ? -6.219 38.188 27.281 1 55.38 15 SER B CA 1
ATOM 4020 C C . SER B 1 15 ? -7.391 37.906 28.219 1 55.38 15 SER B C 1
ATOM 4022 O O . SER B 1 15 ? -7.449 36.875 28.875 1 55.38 15 SER B O 1
ATOM 4024 N N . SER B 1 16 ? -8.25 38.844 28.578 1 57.5 16 SER B N 1
ATOM 4025 C CA . SER B 1 16 ? -8.938 38.531 29.812 1 57.5 16 SER B CA 1
ATOM 4026 C C . SER B 1 16 ? -9.688 37.219 29.719 1 57.5 16 SER B C 1
ATOM 4028 O O . SER B 1 16 ? -9.773 36.469 30.703 1 57.5 16 SER B O 1
ATOM 4030 N N . GLU B 1 17 ? -10.414 36.812 28.609 1 65.44 17 GLU B N 1
ATOM 4031 C CA . GLU B 1 17 ? -11.148 35.531 28.688 1 65.44 17 GLU B CA 1
ATOM 4032 C C . GLU B 1 17 ? -10.898 34.688 27.438 1 65.44 17 GLU B C 1
ATOM 4034 O O . GLU B 1 17 ? -11.289 35.062 26.328 1 65.44 17 GLU B O 1
ATOM 4039 N N . TYR B 1 18 ? -9.883 33.75 27.594 1 74.19 18 TYR B N 1
ATOM 4040 C CA . TYR B 1 18 ? -9.703 32.812 26.484 1 74.19 18 TYR B CA 1
ATOM 4041 C C . TYR B 1 18 ? -10.805 31.766 26.5 1 74.19 18 TYR B C 1
ATOM 4043 O O . TYR B 1 18 ? -11.258 31.328 27.562 1 74.19 18 TYR B O 1
ATOM 4051 N N . PRO B 1 19 ? -11.273 31.469 25.25 1 69.44 19 PRO B N 1
ATOM 4052 C CA . PRO B 1 19 ? -12.242 30.375 25.188 1 69.44 19 PRO B CA 1
ATOM 4053 C C . PRO B 1 19 ? -11.68 29.047 25.719 1 69.44 19 PRO B C 1
ATOM 4055 O O . PRO B 1 19 ? -10.461 28.844 25.688 1 69.44 19 PRO B O 1
ATOM 4058 N N . SER B 1 20 ? -12.594 28.266 26.234 1 69.5 20 SER B N 1
ATOM 4059 C CA . SER B 1 20 ? -12.195 26.922 26.688 1 69.5 20 SER B CA 1
ATOM 4060 C C . SER B 1 20 ? -11.664 26.094 25.531 1 69.5 20 SER B C 1
ATOM 4062 O O . SER B 1 20 ? -12.242 26.078 24.453 1 69.5 20 SER B O 1
ATOM 4064 N N . PHE B 1 21 ? -10.539 25.547 25.797 1 75.19 21 PHE B N 1
ATOM 4065 C CA . PHE B 1 21 ? -9.922 24.719 24.766 1 75.19 21 PHE B CA 1
ATOM 4066 C C . PHE B 1 21 ? -10.625 23.375 24.656 1 75.19 21 PHE B C 1
ATOM 4068 O O . PHE B 1 21 ? -10.359 22.469 25.453 1 75.19 21 PHE B O 1
ATOM 4075 N N . ASP B 1 22 ? -11.641 23.25 23.781 1 78.88 22 ASP B N 1
ATOM 4076 C CA . ASP B 1 22 ? -12.422 22.047 23.531 1 78.88 22 ASP B CA 1
ATOM 4077 C C . ASP B 1 22 ? -12.516 21.734 22.031 1 78.88 22 ASP B C 1
ATOM 4079 O O . ASP B 1 22 ? -11.812 22.359 21.234 1 78.88 22 ASP B O 1
ATOM 4083 N N . GLU B 1 23 ? -13.234 20.797 21.688 1 84.56 23 GLU B N 1
ATOM 4084 C CA . GLU B 1 23 ? -13.281 20.281 20.312 1 84.56 23 GLU B CA 1
ATOM 4085 C C . GLU B 1 23 ? -14.062 21.219 19.391 1 84.56 23 GLU B C 1
ATOM 4087 O O . GLU B 1 23 ? -13.977 21.109 18.172 1 84.56 23 GLU B O 1
ATOM 4092 N N . ASP B 1 24 ? -14.758 22.156 19.953 1 87.31 24 ASP B N 1
ATOM 4093 C CA . ASP B 1 24 ? -15.57 23.047 19.125 1 87.31 24 ASP B CA 1
ATOM 4094 C C . ASP B 1 24 ? -14.719 24.172 18.531 1 87.31 24 ASP B C 1
ATOM 4096 O O . ASP B 1 24 ? -14.102 24.953 19.281 1 87.31 24 ASP B O 1
ATOM 4100 N N . ASP B 1 25 ? -14.664 24.312 17.281 1 90.5 25 ASP B N 1
ATOM 4101 C CA . ASP B 1 25 ? -13.93 25.344 16.562 1 90.5 25 ASP B CA 1
ATOM 4102 C C . ASP B 1 25 ? -12.484 25.438 17.047 1 90.5 25 ASP B C 1
ATOM 4104 O O . ASP B 1 25 ? -12 26.531 17.375 1 90.5 25 ASP B O 1
ATOM 4108 N N . ILE B 1 26 ? -11.898 24.375 17.156 1 93.12 26 ILE B N 1
ATOM 4109 C CA . ILE B 1 26 ? -10.594 24.281 17.812 1 93.12 26 ILE B CA 1
ATOM 4110 C C . ILE B 1 26 ? -9.562 25.062 17 1 93.12 26 ILE B C 1
ATOM 4112 O O . ILE B 1 26 ? -8.68 25.719 17.578 1 93.12 26 ILE B O 1
ATOM 4116 N N . LEU B 1 27 ? -9.633 25.016 15.68 1 95.88 27 LEU B N 1
ATOM 4117 C CA . LEU B 1 27 ? -8.656 25.734 14.867 1 95.88 27 LEU B CA 1
ATOM 4118 C C . LEU B 1 27 ? -8.75 27.234 15.109 1 95.88 27 LEU B C 1
ATOM 4120 O O . LEU B 1 27 ? -7.723 27.906 15.242 1 95.88 27 LEU B O 1
ATOM 4124 N N . SER B 1 28 ? -9.969 27.766 15.195 1 93.69 28 SER B N 1
ATOM 4125 C CA . SER B 1 28 ? -10.156 29.188 15.477 1 93.69 28 SER B CA 1
ATOM 4126 C C . SER B 1 28 ? -9.562 29.562 16.828 1 93.69 28 SER B C 1
ATOM 4128 O O . SER B 1 28 ? -9.008 30.656 16.984 1 93.69 28 SER B O 1
ATOM 4130 N N . LYS B 1 29 ? -9.672 28.688 17.766 1 90.94 29 LYS B N 1
ATOM 4131 C CA . LYS B 1 29 ? -9.117 28.922 19.094 1 90.94 29 LYS B CA 1
ATOM 4132 C C . LYS B 1 29 ? -7.594 28.891 19.062 1 90.94 29 LYS B C 1
ATOM 4134 O O . LYS B 1 29 ? -6.938 29.703 19.703 1 90.94 29 LYS B O 1
ATOM 4139 N N . LEU B 1 30 ? -7.055 27.953 18.312 1 93.56 30 LEU B N 1
ATOM 4140 C CA . LEU B 1 30 ? -5.609 27.797 18.219 1 93.56 30 LEU B CA 1
ATOM 4141 C C . LEU B 1 30 ? -4.973 29.016 17.562 1 93.56 30 LEU B C 1
ATOM 4143 O O . LEU B 1 30 ? -3.916 29.484 18 1 93.56 30 LEU B O 1
ATOM 4147 N N . VAL B 1 31 ? -5.684 29.609 16.594 1 94.75 31 VAL B N 1
ATOM 4148 C CA . VAL B 1 31 ? -5.02 30.656 15.82 1 94.75 31 VAL B CA 1
ATOM 4149 C C . VAL B 1 31 ? -5.559 32.031 16.234 1 94.75 31 VAL B C 1
ATOM 4151 O O . VAL B 1 31 ? -5.285 33.031 15.57 1 94.75 31 VAL B O 1
ATOM 4154 N N . HIS B 1 32 ? -6.355 31.969 17.25 1 90.06 32 HIS B N 1
ATOM 4155 C CA . HIS B 1 32 ? -6.852 33.25 17.75 1 90.06 32 HIS B CA 1
ATOM 4156 C C . HIS B 1 32 ? -5.703 34.188 18.109 1 90.06 32 HIS B C 1
ATOM 4158 O O . HIS B 1 32 ? -4.738 33.781 18.75 1 90.06 32 HIS B O 1
ATOM 4164 N N . PRO B 1 33 ? -5.695 35.5 17.703 1 90.25 33 PRO B N 1
ATOM 4165 C CA . PRO B 1 33 ? -6.848 36.25 17.219 1 90.25 33 PRO B CA 1
ATOM 4166 C C . PRO B 1 33 ? -6.918 36.281 15.688 1 90.25 33 PRO B C 1
ATOM 4168 O O . PRO B 1 33 ? -7.703 37.062 15.125 1 90.25 33 PRO B O 1
ATOM 4171 N N . LEU B 1 34 ? -6.16 35.594 15.008 1 92.25 34 LEU B N 1
ATOM 4172 C CA . LEU B 1 34 ? -6.152 35.562 13.555 1 92.25 34 LEU B CA 1
ATOM 4173 C C . LEU B 1 34 ? -7.43 34.938 13.008 1 92.25 34 LEU B C 1
ATOM 4175 O O . LEU B 1 34 ? -7.836 33.875 13.469 1 92.25 34 LEU B O 1
ATOM 4179 N N . PRO B 1 35 ? -8.094 35.625 12.016 1 94.12 35 PRO B N 1
ATOM 4180 C CA . PRO B 1 35 ? -9.266 35 11.414 1 94.12 35 PRO B CA 1
ATOM 4181 C C . PRO B 1 35 ? -8.922 33.688 10.719 1 94.12 35 PRO B C 1
ATOM 4183 O O . PRO B 1 35 ? -7.859 33.562 10.102 1 94.12 35 PRO B O 1
ATOM 4186 N N . LEU B 1 36 ? -9.836 32.781 10.797 1 93.69 36 LEU B N 1
ATOM 4187 C CA . LEU B 1 36 ? -9.633 31.453 10.266 1 93.69 36 LEU B CA 1
ATOM 4188 C C . LEU B 1 36 ? -9.32 31.484 8.773 1 93.69 36 LEU B C 1
ATOM 4190 O O . LEU B 1 36 ? -8.43 30.781 8.305 1 93.69 36 LEU B O 1
ATOM 4194 N N . ASN B 1 37 ? -10.016 32.281 8.031 1 93.75 37 ASN B N 1
ATOM 4195 C CA . ASN B 1 37 ? -9.82 32.375 6.59 1 93.75 37 ASN B CA 1
ATOM 4196 C C . ASN B 1 37 ? -8.422 32.875 6.246 1 93.75 37 AS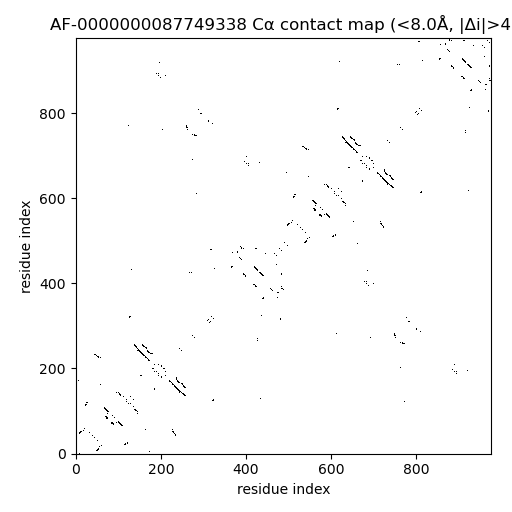N B C 1
ATOM 4198 O O . ASN B 1 37 ? -7.824 32.438 5.258 1 93.75 37 ASN B O 1
ATOM 4202 N N . THR B 1 38 ? -7.961 33.75 7.055 1 95.94 38 THR B N 1
ATOM 4203 C CA . THR B 1 38 ? -6.613 34.281 6.848 1 95.94 38 THR B CA 1
ATOM 4204 C C . THR B 1 38 ? -5.57 33.188 7.102 1 95.94 38 THR B C 1
ATOM 4206 O O . THR B 1 38 ? -4.617 33.062 6.332 1 95.94 38 THR B O 1
ATOM 4209 N N . PHE B 1 39 ? -5.793 32.469 8.164 1 96.5 39 PHE B N 1
ATOM 4210 C CA . PHE B 1 39 ? -4.871 31.391 8.445 1 96.5 39 PHE B CA 1
ATOM 4211 C C . PHE B 1 39 ? -4.828 30.406 7.281 1 96.5 39 PHE B C 1
ATOM 4213 O O . PHE B 1 39 ? -3.746 30.031 6.824 1 96.5 39 PHE B O 1
ATOM 4220 N N . LYS B 1 40 ? -5.934 29.953 6.801 1 93.31 40 LYS B N 1
ATOM 4221 C CA . LYS B 1 40 ? -6.027 28.938 5.758 1 93.31 40 LYS B CA 1
ATOM 4222 C C . LYS B 1 40 ? -5.422 29.438 4.449 1 93.31 40 LYS B C 1
ATOM 4224 O O . LYS B 1 40 ? -4.773 28.672 3.727 1 93.31 40 LYS B O 1
ATOM 4229 N N . SER B 1 41 ? -5.605 30.688 4.164 1 92.81 41 SER B N 1
ATOM 4230 C CA . SER B 1 41 ? -5.152 31.219 2.885 1 92.81 41 SER B CA 1
ATOM 4231 C C . SER B 1 41 ? -3.668 31.562 2.922 1 92.81 41 SER B C 1
ATOM 4233 O O . SER B 1 41 ? -2.955 31.359 1.937 1 92.81 41 SER B O 1
ATOM 4235 N N . ASP B 1 42 ? -3.172 32 4.09 1 94.44 42 ASP B N 1
ATOM 4236 C CA . ASP B 1 42 ? -1.854 32.625 4.094 1 94.44 42 ASP B CA 1
ATOM 4237 C C . ASP B 1 42 ? -0.832 31.766 4.82 1 94.44 42 ASP B C 1
ATOM 4239 O O . ASP B 1 42 ? 0.376 31.953 4.664 1 94.44 42 ASP B O 1
ATOM 4243 N N . TYR B 1 43 ? -1.315 30.812 5.633 1 95.12 43 TYR B N 1
ATOM 4244 C CA . TYR B 1 43 ? -0.348 30.141 6.492 1 95.12 43 TYR B CA 1
ATOM 4245 C C . TYR B 1 43 ? -0.42 28.625 6.309 1 95.12 43 TYR B C 1
ATOM 4247 O O . TYR B 1 43 ? 0.612 27.953 6.219 1 95.12 43 TYR B O 1
ATOM 4255 N N . LEU B 1 44 ? -1.597 28.109 6.219 1 93.56 44 LEU B N 1
ATOM 4256 C CA . LEU B 1 44 ? -1.758 26.672 6.16 1 93.56 44 LEU B CA 1
ATOM 4257 C C . LEU B 1 44 ? -0.925 26.078 5.027 1 93.56 44 LEU B C 1
ATOM 4259 O O . LEU B 1 44 ? -1.095 26.453 3.865 1 93.56 44 LEU B O 1
ATOM 4263 N N . ARG B 1 45 ? 0.033 25.234 5.371 1 90.62 45 ARG B N 1
ATOM 4264 C CA . ARG B 1 45 ? 0.917 24.484 4.477 1 90.62 45 ARG B CA 1
ATOM 4265 C C . ARG B 1 45 ? 1.891 25.422 3.77 1 90.62 45 ARG B C 1
ATOM 4267 O O . ARG B 1 45 ? 2.479 25.062 2.748 1 90.62 45 ARG B O 1
ATOM 4274 N N . GLN B 1 46 ? 2.043 26.641 4.227 1 90.12 46 GLN B N 1
ATOM 4275 C CA . GLN B 1 46 ? 2.857 27.625 3.508 1 90.12 46 GLN B CA 1
ATOM 4276 C C . GLN B 1 46 ? 3.896 28.25 4.43 1 90.12 46 GLN B C 1
ATOM 4278 O O . GLN B 1 46 ? 5.078 28.328 4.082 1 90.12 46 GLN B O 1
ATOM 4283 N N . LYS B 1 47 ? 3.33 28.703 5.547 1 92.88 47 LYS B N 1
ATOM 4284 C CA . LYS B 1 47 ? 4.156 29.562 6.398 1 92.88 47 LYS B CA 1
ATOM 4285 C C . LYS B 1 47 ? 3.891 29.281 7.875 1 92.88 47 LYS B C 1
ATOM 4287 O O . LYS B 1 47 ? 2.77 28.938 8.258 1 92.88 47 LYS B O 1
ATOM 4292 N N . ALA B 1 48 ? 4.965 29.5 8.695 1 96.5 48 ALA B N 1
ATOM 4293 C CA . ALA B 1 48 ? 4.793 29.328 10.141 1 96.5 48 ALA B CA 1
ATOM 4294 C C . ALA B 1 48 ? 4.078 30.516 10.758 1 96.5 48 ALA B C 1
ATOM 4296 O O . ALA B 1 48 ? 4.152 31.641 10.234 1 96.5 48 ALA B O 1
ATOM 4297 N N . LEU B 1 49 ? 3.357 30.297 11.836 1 97.62 49 LEU B N 1
ATOM 4298 C CA . LEU B 1 49 ? 2.623 31.312 12.586 1 97.62 49 LEU B CA 1
ATOM 4299 C C . LEU B 1 49 ? 2.855 31.156 14.086 1 97.62 49 LEU B C 1
ATOM 4301 O O . LEU B 1 49 ? 2.703 30.062 14.633 1 97.62 49 LEU B O 1
ATOM 4305 N N . VAL B 1 50 ? 3.305 32.219 14.719 1 97.56 50 VAL B N 1
ATOM 4306 C CA . VAL B 1 50 ? 3.465 32.281 16.172 1 97.56 50 VAL B CA 1
ATOM 4307 C C . VAL B 1 50 ? 2.482 33.281 16.766 1 97.56 50 VAL B C 1
ATOM 4309 O O . VAL B 1 50 ? 2.383 34.406 16.297 1 97.56 50 VAL B O 1
ATOM 4312 N N . ILE B 1 51 ? 1.782 32.844 17.734 1 95.81 51 ILE B N 1
ATOM 4313 C CA . ILE B 1 51 ? 0.907 33.719 18.484 1 95.81 51 ILE B CA 1
ATOM 4314 C C . ILE B 1 51 ? 1.255 33.688 19.969 1 95.81 51 ILE B C 1
ATOM 4316 O O . ILE B 1 51 ? 0.943 32.688 20.656 1 95.81 51 ILE B O 1
ATOM 4320 N N . HIS B 1 52 ? 1.911 34.719 20.453 1 95 52 HIS B N 1
ATOM 4321 C CA . HIS B 1 52 ? 2.146 34.875 21.891 1 95 52 HIS B CA 1
ATOM 4322 C C . HIS B 1 52 ? 0.889 35.344 22.609 1 95 52 HIS B C 1
ATOM 4324 O O . HIS B 1 52 ? 0.183 36.219 22.125 1 95 52 HIS B O 1
ATOM 4330 N N . ALA B 1 53 ? 0.597 34.688 23.703 1 92.88 53 ALA B N 1
ATOM 4331 C CA . ALA B 1 53 ? -0.551 35.062 24.531 1 92.88 53 ALA B CA 1
ATOM 4332 C C . ALA B 1 53 ? -0.264 34.812 26.016 1 92.88 53 ALA B C 1
ATOM 4334 O O . ALA B 1 53 ? 0.851 34.406 26.375 1 92.88 53 ALA B O 1
ATOM 4335 N N . ALA B 1 54 ? -1.279 35.125 26.812 1 89.88 54 ALA B N 1
ATOM 4336 C CA . ALA B 1 54 ? -1.128 34.938 28.266 1 89.88 54 ALA B CA 1
ATOM 4337 C C . ALA B 1 54 ? -1.087 33.469 28.609 1 89.88 54 ALA B C 1
ATOM 4339 O O . ALA B 1 54 ? -1.722 32.625 27.938 1 89.88 54 ALA B O 1
ATOM 4340 N N . PRO B 1 55 ? -0.359 33.094 29.656 1 84.31 55 PRO B N 1
ATOM 4341 C CA . PRO B 1 55 ? -0.254 31.703 30.078 1 84.31 55 PRO B CA 1
ATOM 4342 C C . PRO B 1 55 ? -1.612 31.078 30.375 1 84.31 55 PRO B C 1
ATOM 4344 O O . PRO B 1 55 ? -1.751 29.844 30.328 1 84.31 55 PRO B O 1
ATOM 4347 N N . THR B 1 56 ? -2.613 31.891 30.656 1 83.5 56 THR B N 1
ATOM 4348 C CA . THR B 1 56 ? -3.936 31.406 31.031 1 83.5 56 THR B CA 1
ATOM 4349 C C . THR B 1 56 ? -4.637 30.797 29.812 1 83.5 56 THR B C 1
ATOM 4351 O O . THR B 1 56 ? -5.633 30.078 29.969 1 83.5 56 THR B O 1
ATOM 4354 N N . ARG B 1 57 ? -4.133 30.984 28.656 1 86.5 57 ARG B N 1
ATOM 4355 C CA . ARG B 1 57 ? -4.727 30.5 27.422 1 86.5 57 ARG B CA 1
ATOM 4356 C C . ARG B 1 57 ? -4.867 28.984 27.438 1 86.5 57 ARG B C 1
ATOM 4358 O O . ARG B 1 57 ? -5.875 28.438 26.984 1 86.5 57 ARG B O 1
ATOM 4365 N N . PHE B 1 58 ? -3.873 28.312 28.047 1 83.44 58 PHE B N 1
ATOM 4366 C CA . PHE B 1 58 ? -3.879 26.859 28.016 1 83.44 58 PHE B CA 1
ATOM 4367 C C . PHE B 1 58 ? -3.963 26.266 29.422 1 83.44 58 PHE B C 1
ATOM 4369 O O . PHE B 1 58 ? -3.607 25.109 29.625 1 83.44 58 PHE B O 1
ATOM 4376 N N . GLU B 1 59 ? -4.426 27.078 30.312 1 75.81 59 GLU B N 1
ATOM 4377 C CA . GLU B 1 59 ? -4.488 26.672 31.719 1 75.81 59 GLU B CA 1
ATOM 4378 C C . GLU B 1 59 ? -5.422 25.469 31.906 1 75.81 59 GLU B C 1
ATOM 4380 O O . GLU B 1 59 ? -5.148 24.578 32.719 1 75.81 59 GLU B O 1
ATOM 4385 N N . GLN B 1 60 ? -6.473 25.453 31.156 1 71.81 60 GLN B N 1
ATOM 4386 C CA . GLN B 1 60 ? -7.445 24.375 31.281 1 71.81 60 GLN B CA 1
ATOM 4387 C C . GLN B 1 60 ? -6.852 23.047 30.844 1 71.81 60 GLN B C 1
ATOM 4389 O O . GLN B 1 60 ? -7.176 22 31.406 1 71.81 60 GLN B O 1
ATOM 4394 N N . LEU B 1 61 ? -6.098 23.062 29.828 1 70.38 61 LEU B N 1
ATOM 4395 C CA . LEU B 1 61 ? -5.441 21.844 29.359 1 70.38 61 LEU B CA 1
ATOM 4396 C C . LEU B 1 61 ? -4.527 21.266 30.438 1 70.38 61 LEU B C 1
ATOM 4398 O O . LEU B 1 61 ? -4.453 20.047 30.594 1 70.38 61 LEU B O 1
ATOM 4402 N N . ILE B 1 62 ? -3.938 22.062 31.172 1 63.12 62 ILE B N 1
ATOM 4403 C CA . ILE B 1 62 ? -3.021 21.672 32.25 1 63.12 62 ILE B CA 1
ATOM 4404 C C . ILE B 1 62 ? -3.811 21.094 33.406 1 63.12 62 ILE B C 1
ATOM 4406 O O . ILE B 1 62 ? -3.463 20.031 33.938 1 63.12 62 ILE B O 1
ATOM 4410 N N . ALA B 1 63 ? -4.883 21.859 33.688 1 60.25 63 ALA B N 1
ATOM 4411 C CA . ALA B 1 63 ? -5.688 21.484 34.844 1 60.25 63 ALA B CA 1
ATOM 4412 C C . ALA B 1 63 ? -6.371 20.125 34.625 1 60.25 63 ALA B C 1
ATOM 4414 O O . ALA B 1 63 ? -6.559 19.359 35.562 1 60.25 63 ALA B O 1
ATOM 4415 N N . SER B 1 64 ? -6.875 19.922 33.5 1 57.09 64 SER B N 1
ATOM 4416 C CA . SER B 1 64 ? -7.609 18.688 33.25 1 57.09 64 SER B CA 1
ATOM 4417 C C . SER B 1 64 ? -6.695 17.484 33.281 1 57.09 64 SER B C 1
ATOM 4419 O O . SER B 1 64 ? -7.168 16.344 33.375 1 57.09 64 SER B O 1
ATOM 4421 N N . GLY B 1 65 ? -5.566 17.547 33.688 1 54.28 65 GLY B N 1
ATOM 4422 C CA . GLY B 1 65 ? -4.668 16.422 33.875 1 54.28 65 GLY B CA 1
ATOM 4423 C C . GLY B 1 65 ? -4.449 15.609 32.594 1 54.28 65 GLY B C 1
ATOM 4424 O O . GLY B 1 65 ? -4.059 14.445 32.656 1 54.28 65 GLY B O 1
ATOM 4425 N N . MET B 1 66 ? -5.152 15.938 31.672 1 51.94 66 MET B N 1
ATOM 4426 C CA . MET B 1 66 ? -5.449 15.258 30.406 1 51.94 66 MET B CA 1
ATOM 4427 C C . MET B 1 66 ? -4.234 14.484 29.906 1 51.94 66 MET B C 1
ATOM 4429 O O . MET B 1 66 ? -4.316 13.789 28.891 1 51.94 66 MET B O 1
ATOM 4433 N N . CYS B 1 67 ? -3.148 14.695 30.688 1 50.31 67 CYS B N 1
ATOM 4434 C CA . CYS B 1 67 ? -2.098 13.953 29.984 1 50.31 67 CYS B CA 1
ATOM 4435 C C . CYS B 1 67 ? -2.076 12.492 30.438 1 50.31 67 CYS B C 1
ATOM 4437 O O . CYS B 1 67 ? -1.121 12.047 31.062 1 50.31 67 CYS B O 1
ATOM 4439 N N . ASN B 1 68 ? -3.24 11.977 30.797 1 53.38 68 ASN B N 1
ATOM 4440 C CA . ASN B 1 68 ? -3.004 10.539 30.922 1 53.38 68 ASN B CA 1
ATOM 4441 C C . ASN B 1 68 ? -2.164 10.016 29.766 1 53.38 68 ASN B C 1
ATOM 4443 O O . ASN B 1 68 ? -2.459 10.289 28.594 1 53.38 68 ASN B O 1
ATOM 4447 N N . LEU B 1 69 ? -0.913 9.664 30.156 1 57.53 69 LEU B N 1
ATOM 4448 C CA . LEU B 1 69 ? 0.118 9.266 29.203 1 57.53 69 LEU B CA 1
ATOM 4449 C C . LEU B 1 69 ? 0.036 7.773 28.906 1 57.53 69 LEU B C 1
ATOM 4451 O O . LEU B 1 69 ? -0.14 6.965 29.812 1 57.53 69 LEU B O 1
ATOM 4455 N N . ASP B 1 70 ? -0.238 7.395 27.719 1 58.62 70 ASP B N 1
ATOM 4456 C CA . ASP B 1 70 ? -0.262 5.988 27.328 1 58.62 70 ASP B CA 1
ATOM 4457 C C . ASP B 1 70 ? 1.152 5.453 27.125 1 58.62 70 ASP B C 1
ATOM 4459 O O . ASP B 1 70 ? 1.449 4.312 27.484 1 58.62 70 ASP B O 1
ATOM 4463 N N . GLN B 1 71 ? 2.018 6.176 26.469 1 56.31 71 GLN B N 1
ATOM 4464 C CA . GLN B 1 71 ? 3.373 5.746 26.141 1 56.31 71 GLN B CA 1
ATOM 4465 C C . GLN B 1 71 ? 4.352 6.918 26.203 1 56.31 71 GLN B C 1
ATOM 4467 O O . GLN B 1 71 ? 3.994 8.047 25.859 1 56.31 71 GLN B O 1
ATOM 4472 N N . ALA B 1 72 ? 5.426 6.707 26.922 1 57.69 72 ALA B N 1
ATOM 4473 C CA . ALA B 1 72 ? 6.434 7.762 27.016 1 57.69 72 ALA B CA 1
ATOM 4474 C C . ALA B 1 72 ? 7.762 7.301 26.422 1 57.69 72 ALA B C 1
ATOM 4476 O O . ALA B 1 72 ? 8.102 6.117 26.5 1 57.69 72 ALA B O 1
ATOM 4477 N N . TRP B 1 73 ? 8.273 8.148 25.562 1 57.81 73 TRP B N 1
ATOM 4478 C CA . TRP B 1 73 ? 9.648 7.984 25.094 1 57.81 73 TRP B CA 1
ATOM 4479 C C . TRP B 1 73 ? 10.594 8.906 25.859 1 57.81 73 TRP B C 1
ATOM 4481 O O . TRP B 1 73 ? 10.25 10.055 26.156 1 57.81 73 TRP B O 1
ATOM 4491 N N . VAL B 1 74 ? 11.672 8.211 26.344 1 56.09 74 VAL B N 1
ATOM 4492 C CA . VAL B 1 74 ? 12.633 8.938 27.156 1 56.09 74 VAL B CA 1
ATOM 4493 C C . VAL B 1 74 ? 13.914 9.18 26.359 1 56.09 74 VAL B C 1
ATOM 4495 O O . VAL B 1 74 ? 14.477 8.242 25.781 1 56.09 74 VAL B O 1
ATOM 4498 N N . LEU B 1 75 ? 14.188 10.406 26.125 1 57.5 75 LEU B N 1
ATOM 4499 C CA . LEU B 1 75 ? 15.508 10.773 25.625 1 57.5 75 LEU B CA 1
ATOM 4500 C C . LEU B 1 75 ? 16.531 10.836 26.75 1 57.5 75 LEU B C 1
ATOM 4502 O O . LEU B 1 75 ? 16.391 11.656 27.672 1 57.5 75 LEU B O 1
ATOM 4506 N N . THR B 1 76 ? 17.531 9.766 26.656 1 56.12 76 THR B N 1
ATOM 4507 C CA . THR B 1 76 ? 18.484 9.602 27.766 1 56.12 76 THR B CA 1
ATOM 4508 C C . THR B 1 76 ? 19.609 10.625 27.656 1 56.12 76 THR B C 1
ATOM 4510 O O . THR B 1 76 ? 19.953 11.078 26.562 1 56.12 76 THR B O 1
ATOM 4513 N N . LYS B 1 77 ? 20.016 11.273 28.844 1 56.09 77 LYS B N 1
ATOM 4514 C CA . LYS B 1 77 ? 21.047 12.297 29.016 1 56.09 77 LYS B CA 1
ATOM 4515 C C . LYS B 1 77 ? 22.438 11.742 28.672 1 56.09 77 LYS B C 1
ATOM 4517 O O . LYS B 1 77 ? 23.359 12.508 28.375 1 56.09 77 LYS B O 1
ATOM 4522 N N . GLU B 1 78 ? 22.641 10.516 28.625 1 50.88 78 GLU B N 1
ATOM 4523 C CA . GLU B 1 78 ? 24.031 10.109 28.406 1 50.88 78 GLU B CA 1
ATOM 4524 C C . GLU B 1 78 ? 24.406 10.227 26.938 1 50.88 78 GLU B C 1
ATOM 4526 O O . GLU B 1 78 ? 23.594 10.617 26.094 1 50.88 78 GLU B O 1
ATOM 4531 N N . LYS B 1 79 ? 25.578 9.75 26.469 1 48.22 79 LYS B N 1
ATOM 4532 C CA . LYS B 1 79 ? 26.203 9.906 25.172 1 48.22 79 LYS B CA 1
ATOM 4533 C C . LYS B 1 79 ? 25.312 9.352 24.062 1 48.22 79 LYS B C 1
ATOM 4535 O O . LYS B 1 79 ? 25.516 9.648 22.875 1 48.22 79 LYS B O 1
ATOM 4540 N N . LYS B 1 80 ? 24.562 8.57 24.5 1 48.31 80 LYS B N 1
ATOM 4541 C CA . LYS B 1 80 ? 23.75 8.016 23.422 1 48.31 80 LYS B CA 1
ATOM 4542 C C . LYS B 1 80 ? 22.281 8.375 23.578 1 48.31 80 LYS B C 1
ATOM 4544 O O . LYS B 1 80 ? 21.672 8.047 24.594 1 48.31 80 LYS B O 1
ATOM 4549 N N . ILE B 1 81 ? 21.781 9.453 22.938 1 48.47 81 ILE B N 1
ATOM 4550 C CA . ILE B 1 81 ? 20.391 9.891 22.891 1 48.47 81 ILE B CA 1
ATOM 4551 C C . ILE B 1 81 ? 19.516 8.781 22.297 1 48.47 81 ILE B C 1
ATOM 4553 O O . ILE B 1 81 ? 19.547 8.531 21.094 1 48.47 81 ILE B O 1
ATOM 4557 N N . GLU B 1 82 ? 19.094 7.816 23.203 1 57.09 82 GLU B N 1
ATOM 4558 C CA . GLU B 1 82 ? 18.188 6.781 22.703 1 57.09 82 GLU B CA 1
ATOM 4559 C C . GLU B 1 82 ? 16.797 6.926 23.312 1 57.09 82 GLU B C 1
ATOM 4561 O O . GLU B 1 82 ? 16.656 7.379 24.453 1 57.09 82 GLU B O 1
ATOM 4566 N N . SER B 1 83 ? 15.812 6.945 22.453 1 61.62 83 SER B N 1
ATOM 4567 C CA . SER B 1 83 ? 14.438 6.91 22.938 1 61.62 83 SER B CA 1
ATOM 4568 C C . SER B 1 83 ? 14.078 5.535 23.484 1 61.62 83 SER B C 1
ATOM 4570 O O . SER B 1 83 ? 14.391 4.512 22.875 1 61.62 83 SER B O 1
ATOM 4572 N N . VAL B 1 84 ? 13.82 5.508 24.781 1 63.62 84 VAL B N 1
ATOM 4573 C CA . VAL B 1 84 ? 13.375 4.273 25.406 1 63.62 84 VAL B CA 1
ATOM 4574 C C . VAL B 1 84 ? 11.875 4.352 25.703 1 63.62 84 VAL B C 1
ATOM 4576 O O . VAL B 1 84 ? 11.391 5.367 26.188 1 63.62 84 VAL B O 1
ATOM 4579 N N . LYS B 1 85 ? 11.227 3.359 25.312 1 67.25 85 LYS B N 1
ATOM 4580 C CA . LYS B 1 85 ? 9.789 3.273 25.562 1 67.25 85 LYS B CA 1
ATOM 4581 C C . LYS B 1 85 ? 9.5 2.807 26.984 1 67.25 85 LYS B C 1
ATOM 4583 O O . LYS B 1 85 ? 10.117 1.854 27.469 1 67.25 85 LYS B O 1
ATOM 4588 N N . VAL B 1 86 ? 8.727 3.672 27.688 1 65.44 86 VAL B N 1
ATOM 4589 C CA . VAL B 1 86 ? 8.289 3.27 29.016 1 65.44 86 VAL B CA 1
ATOM 4590 C C . VAL B 1 86 ? 6.773 3.115 29.047 1 65.44 86 VAL B C 1
ATOM 4592 O O . VAL B 1 86 ? 6.066 3.73 28.25 1 65.44 86 VAL B O 1
ATOM 4595 N N . HIS B 1 87 ? 6.238 2.211 29.906 1 63.5 87 HIS B N 1
ATOM 4596 C CA . HIS B 1 87 ? 4.84 1.796 29.828 1 63.5 87 HIS B CA 1
ATOM 4597 C C . HIS B 1 87 ? 4.035 2.363 31 1 63.5 87 HIS B C 1
ATOM 4599 O O . HIS B 1 87 ? 2.871 2.004 31.188 1 63.5 87 HIS B O 1
ATOM 4605 N N . SER B 1 88 ? 4.711 3.127 31.891 1 62.97 88 SER B N 1
ATOM 4606 C CA . SER B 1 88 ? 3.955 3.717 33 1 62.97 88 SER B CA 1
ATOM 4607 C C . SER B 1 88 ? 4.391 5.156 33.25 1 62.97 88 SER B C 1
ATOM 4609 O O . SER B 1 88 ? 5.535 5.523 32.969 1 62.97 88 SER B O 1
ATOM 4611 N N . VAL B 1 89 ? 3.404 5.957 33.75 1 64.56 89 VAL B N 1
ATOM 4612 C CA . VAL B 1 89 ? 3.67 7.348 34.094 1 64.56 89 VAL B CA 1
ATOM 4613 C C . VAL B 1 89 ? 4.738 7.406 35.188 1 64.56 89 VAL B C 1
ATOM 4615 O O . VAL B 1 89 ? 5.617 8.273 35.156 1 64.56 89 VAL B O 1
ATOM 4618 N N . GLN B 1 90 ? 4.613 6.516 36.031 1 66.19 90 GLN B N 1
ATOM 4619 C CA . GLN B 1 90 ? 5.566 6.488 37.125 1 66.19 90 GLN B CA 1
ATOM 4620 C C . GLN B 1 90 ? 6.988 6.266 36.625 1 66.19 90 GLN B C 1
ATOM 4622 O O . GLN B 1 90 ? 7.922 6.938 37.062 1 66.19 90 GLN B O 1
ATOM 4627 N N . GLU B 1 91 ? 7.016 5.367 35.75 1 69.5 91 GLU B N 1
ATOM 4628 C CA . GLU B 1 91 ? 8.328 5.117 35.156 1 69.5 91 GLU B CA 1
ATOM 4629 C C . GLU B 1 91 ? 8.844 6.348 34.406 1 69.5 91 GLU B C 1
ATOM 4631 O O . GLU B 1 91 ? 10.023 6.688 34.5 1 69.5 91 GLU B O 1
ATOM 4636 N N . ALA B 1 92 ? 7.938 6.965 33.719 1 69.75 92 ALA B N 1
ATOM 4637 C CA . ALA B 1 92 ? 8.312 8.164 32.969 1 69.75 92 ALA B CA 1
ATOM 4638 C C . ALA B 1 92 ? 8.789 9.266 33.906 1 69.75 92 ALA B C 1
ATOM 4640 O O . ALA B 1 92 ? 9.797 9.922 33.656 1 69.75 92 ALA B O 1
ATOM 4641 N N . LEU B 1 93 ? 8.133 9.406 34.938 1 69.44 93 LEU B N 1
ATOM 4642 C CA . LEU B 1 93 ? 8.469 10.445 35.906 1 69.44 93 LEU B CA 1
ATOM 4643 C C . LEU B 1 93 ? 9.812 10.164 36.562 1 69.44 93 LEU B C 1
ATOM 4645 O O . LEU B 1 93 ? 10.586 11.086 36.844 1 69.44 93 LEU B O 1
ATOM 4649 N N . THR B 1 94 ? 9.992 8.953 36.781 1 70.5 94 THR B N 1
ATOM 4650 C CA . THR B 1 94 ? 11.266 8.562 37.375 1 70.5 94 THR B CA 1
ATOM 4651 C C . THR B 1 94 ? 12.422 8.922 36.469 1 70.5 94 THR B C 1
ATOM 4653 O O . THR B 1 94 ? 13.43 9.477 36.906 1 70.5 94 THR B O 1
ATOM 4656 N N . LEU B 1 95 ? 12.172 8.672 35.312 1 70.38 95 LEU B N 1
ATOM 4657 C CA . LEU B 1 95 ? 13.227 8.953 34.344 1 70.38 95 LEU B CA 1
ATOM 4658 C C . LEU B 1 95 ? 13.406 10.461 34.156 1 70.38 95 LEU B C 1
ATOM 4660 O O . LEU B 1 95 ? 14.531 10.945 34.031 1 70.38 95 LEU B O 1
ATOM 4664 N N . HIS B 1 96 ? 12.375 11.141 34.188 1 75.62 96 HIS B N 1
ATOM 4665 C CA . HIS B 1 96 ? 12.461 12.586 34.062 1 75.62 96 HIS B CA 1
ATOM 4666 C C . HIS B 1 96 ? 13.203 13.188 35.25 1 75.62 96 HIS B C 1
ATOM 4668 O O . HIS B 1 96 ? 14.039 14.078 35.094 1 75.62 96 HIS B O 1
ATOM 4674 N N . ARG B 1 97 ? 12.891 12.672 36.312 1 74.19 97 ARG B N 1
ATOM 4675 C CA . ARG B 1 97 ? 13.547 13.141 37.531 1 74.19 97 ARG B CA 1
ATOM 4676 C C . ARG B 1 97 ? 15.039 12.828 37.5 1 74.19 97 ARG B C 1
ATOM 4678 O O . ARG B 1 97 ? 15.852 13.578 38.062 1 74.19 97 ARG B O 1
ATOM 4685 N N . ALA B 1 98 ? 15.211 11.734 36.812 1 71.88 98 ALA B N 1
ATOM 4686 C CA . ALA B 1 98 ? 16.609 11.336 36.688 1 71.88 98 ALA B CA 1
ATOM 4687 C C . ALA B 1 98 ? 17.344 12.203 35.656 1 71.88 98 ALA B C 1
ATOM 4689 O O . ALA B 1 98 ? 18.531 12.016 35.406 1 71.88 98 ALA B O 1
ATOM 4690 N N . GLY B 1 99 ? 16.625 13.125 35.062 1 73.88 99 GLY B N 1
ATOM 4691 C CA . GLY B 1 99 ? 17.281 14.094 34.188 1 73.88 99 GLY B CA 1
ATOM 4692 C C . GLY B 1 99 ? 16.984 13.852 32.719 1 73.88 99 GLY B C 1
ATOM 4693 O O . GLY B 1 99 ? 17.531 14.547 31.859 1 73.88 99 GLY B O 1
ATOM 4694 N N . HIS B 1 100 ? 16.094 12.938 32.469 1 75.88 100 HIS B N 1
ATOM 4695 C CA . HIS B 1 100 ? 15.805 12.617 31.094 1 75.88 100 HIS B CA 1
ATOM 4696 C C . HIS B 1 100 ? 14.594 13.391 30.594 1 75.88 100 HIS B C 1
ATOM 4698 O O . HIS B 1 100 ? 13.672 13.68 31.359 1 75.88 100 HIS B O 1
ATOM 4704 N N . SER B 1 101 ? 14.734 13.805 29.297 1 77.31 101 SER B N 1
ATOM 4705 C CA . SER B 1 101 ? 13.57 14.398 28.656 1 77.31 101 SER B CA 1
ATOM 4706 C C . SER B 1 101 ? 12.586 13.328 28.188 1 77.31 101 SER B C 1
ATOM 4708 O O . SER B 1 101 ? 12.992 12.219 27.828 1 77.31 101 SER B O 1
ATOM 4710 N N . LEU B 1 102 ? 11.328 13.75 28.312 1 77.75 102 LEU B N 1
ATOM 4711 C CA . LEU B 1 102 ? 10.281 12.789 28 1 77.75 102 LEU B CA 1
ATOM 4712 C C . LEU B 1 102 ? 9.469 13.242 26.781 1 77.75 102 LEU B C 1
ATOM 4714 O O . LEU B 1 102 ? 9.164 14.43 26.641 1 77.75 102 LEU B O 1
ATOM 4718 N N . TYR B 1 103 ? 9.211 12.312 25.922 1 79 103 TYR B N 1
ATOM 4719 C CA . TYR B 1 103 ? 8.227 12.438 24.859 1 79 103 TYR B CA 1
ATOM 4720 C C . TYR B 1 103 ? 7.09 11.438 25.031 1 79 103 TYR B C 1
ATOM 4722 O O . TYR B 1 103 ? 7.316 10.227 25.078 1 79 103 TYR B O 1
ATOM 4730 N N . MET B 1 104 ? 5.891 12 25.203 1 79.12 104 MET B N 1
ATOM 4731 C CA . MET B 1 104 ? 4.77 11.117 25.531 1 79.12 104 MET B CA 1
ATOM 4732 C C . MET B 1 104 ? 3.625 11.312 24.547 1 79.12 104 MET B C 1
ATOM 4734 O O . MET B 1 104 ? 3.369 12.43 24.094 1 79.12 104 MET B O 1
ATOM 4738 N N . ARG B 1 105 ? 3.008 10.188 24.281 1 80.69 105 ARG B N 1
ATOM 4739 C CA . ARG B 1 105 ? 1.759 10.281 23.531 1 80.69 105 ARG B CA 1
ATOM 4740 C C . ARG B 1 105 ? 0.583 10.562 24.469 1 80.69 105 ARG B C 1
ATOM 4742 O O . ARG B 1 105 ? 0.517 10.016 25.578 1 80.69 105 ARG B O 1
ATOM 4749 N N . SER B 1 106 ? -0.323 11.375 24 1 78.69 106 SER B N 1
ATOM 4750 C CA . SER B 1 106 ? -1.507 11.688 24.797 1 78.69 106 SER B CA 1
ATOM 4751 C C . SER B 1 106 ? -2.4 10.461 24.953 1 78.69 106 SER B C 1
ATOM 4753 O O . SER B 1 106 ? -2.193 9.445 24.297 1 78.69 106 SER B O 1
ATOM 4755 N N . SER B 1 107 ? -3.307 10.625 25.844 1 75.69 107 SER B N 1
ATOM 4756 C CA . SER B 1 107 ? -4.32 9.586 25.984 1 75.69 107 SER B CA 1
ATOM 4757 C C . SER B 1 107 ? -5.168 9.461 24.719 1 75.69 107 SER B C 1
ATOM 4759 O O . SER B 1 107 ? -5.328 10.438 23.984 1 75.69 107 SER B O 1
ATOM 4761 N N . GLU B 1 108 ? -5.656 8.305 24.547 1 80.06 108 GLU B N 1
ATOM 4762 C CA . GLU B 1 108 ? -6.547 8.062 23.422 1 80.06 108 GLU B CA 1
ATOM 4763 C C . GLU B 1 108 ? -7.785 8.953 23.5 1 80.06 108 GLU B C 1
ATOM 4765 O O . GLU B 1 108 ? -8.305 9.391 22.469 1 80.06 108 GLU B O 1
ATOM 4770 N N . GLU B 1 109 ? -8.266 9.211 24.656 1 80.31 109 GLU B N 1
ATOM 4771 C CA . GLU B 1 109 ? -9.453 10.039 24.844 1 80.31 109 GLU B CA 1
ATOM 4772 C C . GLU B 1 109 ? -9.227 11.461 24.344 1 80.31 109 GLU B C 1
ATOM 4774 O O . GLU B 1 109 ? -10.062 12.008 23.625 1 80.31 109 GLU B O 1
ATOM 4779 N N . LEU B 1 110 ? -8.133 11.992 24.719 1 82.69 110 LEU B N 1
ATOM 4780 C CA . LEU B 1 110 ? -7.824 13.352 24.297 1 82.69 110 LEU B CA 1
ATOM 4781 C C . LEU B 1 110 ? -7.609 13.422 22.797 1 82.69 110 LEU B C 1
ATOM 4783 O O . LEU B 1 110 ? -8.125 14.32 22.125 1 82.69 110 LEU B O 1
ATOM 4787 N N . ALA B 1 111 ? -6.867 12.508 22.312 1 87.62 111 ALA B N 1
ATOM 4788 C CA . ALA B 1 111 ? -6.594 12.469 20.875 1 87.62 111 ALA B CA 1
ATOM 4789 C C . ALA B 1 111 ? -7.883 12.289 20.078 1 87.62 111 ALA B C 1
ATOM 4791 O O . ALA B 1 111 ? -8.086 12.945 19.047 1 87.62 111 ALA B O 1
ATOM 4792 N N . SER B 1 112 ? -8.742 11.398 20.531 1 87.75 112 SER B N 1
ATOM 4793 C CA . SER B 1 112 ? -9.992 11.109 19.828 1 87.75 112 SER B CA 1
ATOM 4794 C C . SER B 1 112 ? -10.93 12.312 19.844 1 87.75 112 SER B C 1
ATOM 4796 O O . SER B 1 112 ? -11.82 12.414 19 1 87.75 112 SER B O 1
ATOM 4798 N N . LEU B 1 113 ? -10.695 13.156 20.766 1 85.75 113 LEU B N 1
ATOM 4799 C CA . LEU B 1 113 ? -11.531 14.344 20.875 1 85.75 113 LEU B CA 1
ATOM 4800 C C . LEU B 1 113 ? -11 15.477 20 1 85.75 113 LEU B C 1
ATOM 4802 O O . LEU B 1 113 ? -11.734 16.047 19.188 1 85.75 113 LEU B O 1
ATOM 4806 N N . LEU B 1 114 ? -9.766 15.766 20.062 1 89.75 114 LEU B N 1
ATOM 4807 C CA . LEU B 1 114 ? -9.227 16.984 19.5 1 89.75 114 LEU B CA 1
ATOM 4808 C C . LEU B 1 114 ? -8.789 16.766 18.047 1 89.75 114 LEU B C 1
ATOM 4810 O O . LEU B 1 114 ? -8.93 17.672 17.203 1 89.75 114 LEU B O 1
ATOM 4814 N N . ILE B 1 115 ? -8.297 15.617 17.75 1 93.5 115 ILE B N 1
ATOM 4815 C CA . ILE B 1 115 ? -7.695 15.391 16.438 1 93.5 115 ILE B CA 1
ATOM 4816 C C . ILE B 1 115 ? -8.781 15.406 15.359 1 93.5 115 ILE B C 1
ATOM 4818 O O . ILE B 1 115 ? -8.656 16.109 14.359 1 93.5 115 ILE B O 1
ATOM 4822 N N . PRO B 1 116 ? -9.906 14.672 15.555 1 92.62 116 PRO B N 1
ATOM 4823 C CA . PRO B 1 116 ? -10.945 14.75 14.531 1 92.62 116 PRO B CA 1
ATOM 4824 C C . PRO B 1 116 ? -11.508 16.156 14.367 1 92.62 116 PRO B C 1
ATOM 4826 O O . PRO B 1 116 ? -11.805 16.594 13.25 1 92.62 116 PRO B O 1
ATOM 4829 N N . ALA B 1 117 ? -11.641 16.844 15.461 1 92.94 117 ALA B N 1
ATOM 4830 C CA . ALA B 1 117 ? -12.156 18.203 15.422 1 92.94 117 ALA B CA 1
ATOM 4831 C C . ALA B 1 117 ? -11.227 19.125 14.633 1 92.94 117 ALA B C 1
ATOM 4833 O O . ALA B 1 117 ? -11.68 19.906 13.789 1 92.94 117 ALA B O 1
ATOM 4834 N N . LEU B 1 118 ? -9.953 18.984 14.938 1 95.38 118 LEU B N 1
ATOM 4835 C CA . LEU B 1 118 ? -8.977 19.812 14.227 1 95.38 118 LEU B CA 1
ATOM 4836 C C . LEU B 1 118 ? -8.922 19.438 12.75 1 95.38 118 LEU B C 1
ATOM 4838 O O . LEU B 1 118 ? -8.836 20.312 11.891 1 95.38 118 LEU B O 1
ATOM 4842 N N . ALA B 1 119 ? -8.961 18.156 12.469 1 94.25 119 ALA B N 1
ATOM 4843 C CA . ALA B 1 119 ? -8.969 17.688 11.086 1 94.25 119 ALA B CA 1
ATOM 4844 C C . ALA B 1 119 ? -10.148 18.266 10.312 1 94.25 119 ALA B C 1
ATOM 4846 O O . ALA B 1 119 ? -10 18.688 9.164 1 94.25 119 ALA B O 1
ATOM 4847 N N . LYS B 1 120 ? -11.273 18.266 10.945 1 90.88 120 LYS B N 1
ATOM 4848 C CA . LYS B 1 120 ? -12.469 18.844 10.328 1 90.88 120 LYS B CA 1
ATOM 4849 C C . LYS B 1 120 ? -12.266 20.312 10 1 90.88 120 LYS B C 1
ATOM 4851 O O . LYS B 1 120 ? -12.531 20.75 8.875 1 90.88 120 LYS B O 1
ATOM 4856 N N . ASP B 1 121 ? -11.766 21.016 10.953 1 93.06 121 ASP B N 1
ATOM 4857 C CA . ASP B 1 121 ? -11.57 22.453 10.766 1 93.06 121 ASP B CA 1
ATOM 4858 C C . ASP B 1 121 ? -10.531 22.734 9.68 1 93.06 121 ASP B C 1
ATOM 4860 O O . ASP B 1 121 ? -10.617 23.734 8.977 1 93.06 121 ASP B O 1
ATOM 4864 N N . LEU B 1 122 ? -9.617 21.812 9.5 1 94.12 122 LEU B N 1
ATOM 4865 C CA . LEU B 1 122 ? -8.547 21.984 8.523 1 94.12 122 LEU B CA 1
ATOM 4866 C C . LEU B 1 122 ? -9.016 21.609 7.125 1 94.12 122 LEU B C 1
ATOM 4868 O O . LEU B 1 122 ? -8.367 21.938 6.133 1 94.12 122 LEU B O 1
ATOM 4872 N N . GLY B 1 123 ? -10.109 20.859 7.008 1 92.25 123 GLY B N 1
ATOM 4873 C CA . GLY B 1 123 ? -10.633 20.453 5.715 1 92.25 123 GLY B CA 1
ATOM 4874 C C . GLY B 1 123 ? -10.07 19.125 5.227 1 92.25 123 GLY B C 1
ATOM 4875 O O . GLY B 1 123 ? -9.992 18.891 4.02 1 92.25 123 GLY B O 1
ATOM 4876 N N . MET B 1 124 ? -9.695 18.266 6.125 1 93.44 124 MET B N 1
ATOM 4877 C CA . MET B 1 124 ? -9.133 16.969 5.746 1 93.44 124 MET B CA 1
ATOM 4878 C C . MET B 1 124 ? -10.211 16.016 5.25 1 93.44 124 MET B C 1
ATOM 4880 O O . MET B 1 124 ? -9.938 15.109 4.469 1 93.44 124 MET B O 1
ATOM 4884 N N . GLY B 1 125 ? -11.461 16.203 5.727 1 91.44 125 GLY B N 1
ATOM 4885 C CA . GLY B 1 125 ? -12.594 15.414 5.27 1 91.44 125 GLY B CA 1
ATOM 4886 C C . GLY B 1 125 ? -12.477 13.945 5.637 1 91.44 125 GLY B C 1
ATOM 4887 O O . GLY B 1 125 ? -12.273 13.602 6.805 1 91.44 125 GLY B O 1
ATOM 4888 N N . PHE B 1 126 ? -12.625 13.047 4.621 1 93.94 126 PHE B N 1
ATOM 4889 C CA . PHE B 1 126 ? -12.648 11.602 4.84 1 93.94 126 PHE B CA 1
ATOM 4890 C C . PHE B 1 126 ? -11.273 11.094 5.254 1 93.94 126 PHE B C 1
ATOM 4892 O O . PHE B 1 126 ? -11.148 9.984 5.766 1 93.94 126 PHE B O 1
ATOM 4899 N N . THR B 1 127 ? -10.242 11.906 5.121 1 94.88 127 THR B N 1
ATOM 4900 C CA . THR B 1 127 ? -8.891 11.469 5.438 1 94.88 127 THR B CA 1
ATOM 4901 C C . THR B 1 127 ? -8.562 11.742 6.906 1 94.88 127 THR B C 1
ATOM 4903 O O . THR B 1 127 ? -7.422 11.562 7.336 1 94.88 127 THR B O 1
ATOM 4906 N N . THR B 1 128 ? -9.555 12.18 7.684 1 93.12 128 THR B N 1
ATOM 4907 C CA . THR B 1 128 ? -9.391 12.305 9.125 1 93.12 128 THR B CA 1
ATOM 4908 C C . THR B 1 128 ? -8.945 10.977 9.734 1 93.12 128 THR B C 1
ATOM 4910 O O . THR B 1 128 ? -8.203 10.953 10.719 1 93.12 128 THR B O 1
ATOM 4913 N N . THR B 1 129 ? -9.375 9.93 9.086 1 92.44 129 THR B N 1
ATOM 4914 C CA . THR B 1 129 ? -8.992 8.586 9.516 1 92.44 129 THR B CA 1
ATOM 4915 C C . THR B 1 129 ? -8.453 7.777 8.344 1 92.44 129 THR B C 1
ATOM 4917 O O . THR B 1 129 ? -8.742 8.078 7.188 1 92.44 129 THR B O 1
ATOM 4920 N N . SER B 1 130 ? -7.66 6.777 8.719 1 92 130 SER B N 1
ATOM 4921 C CA . SER B 1 130 ? -7.262 5.789 7.727 1 92 130 SER B CA 1
ATOM 4922 C C . SER B 1 130 ? -8.422 4.875 7.359 1 92 130 SER B C 1
ATOM 4924 O O . SER B 1 130 ? -9.5 4.957 7.957 1 92 130 SER B O 1
ATOM 4926 N N . VAL B 1 131 ? -8.227 3.988 6.441 1 89.56 131 VAL B N 1
ATOM 4927 C CA . VAL B 1 131 ? -9.25 3.029 6.039 1 89.56 131 VAL B CA 1
ATOM 4928 C C . VAL B 1 131 ? -9.508 2.039 7.172 1 89.56 131 VAL B C 1
ATOM 4930 O O . VAL B 1 131 ? -10.523 1.34 7.176 1 89.56 131 VAL B O 1
ATOM 4933 N N . PHE B 1 132 ? -8.617 1.968 8.133 1 88.56 132 PHE B N 1
ATOM 4934 C CA . PHE B 1 132 ? -8.781 1.09 9.281 1 88.56 132 PHE B CA 1
ATOM 4935 C C . PHE B 1 132 ? -9.336 1.86 10.477 1 88.56 132 PHE B C 1
ATOM 4937 O O . PHE B 1 132 ? -9.273 1.387 11.609 1 88.56 132 PHE B O 1
ATOM 4944 N N . ASN B 1 133 ? -9.664 3.133 10.242 1 87.75 133 ASN B N 1
ATOM 4945 C CA . ASN B 1 133 ? -10.32 3.99 11.227 1 87.75 133 ASN B CA 1
ATOM 4946 C C . ASN B 1 133 ? -9.336 4.492 12.273 1 87.75 133 ASN B C 1
ATOM 4948 O O . ASN B 1 133 ? -9.727 4.797 13.406 1 87.75 133 ASN B O 1
ATOM 4952 N N . GLU B 1 134 ? -8.102 4.445 11.875 1 90.44 134 GLU B N 1
ATOM 4953 C CA . GLU B 1 134 ? -7.098 5.066 12.734 1 90.44 134 GLU B CA 1
ATOM 4954 C C . GLU B 1 134 ? -7.02 6.57 12.484 1 90.44 134 GLU B C 1
ATOM 4956 O O . GLU B 1 134 ? -7.102 7.023 11.344 1 90.44 134 GLU B O 1
ATOM 4961 N N . LEU B 1 135 ? -6.805 7.316 13.531 1 91.5 135 LEU B N 1
ATOM 4962 C CA . LEU B 1 135 ? -6.723 8.766 13.391 1 91.5 135 LEU B CA 1
ATOM 4963 C C . LEU B 1 135 ? -5.496 9.164 12.578 1 91.5 135 LEU B C 1
ATOM 4965 O O . LEU B 1 135 ? -4.41 8.617 12.766 1 91.5 135 LEU B O 1
ATOM 4969 N N . ASN B 1 136 ? -5.699 10.078 11.711 1 92.31 136 ASN B N 1
ATOM 4970 C CA . ASN B 1 136 ? -4.574 10.648 10.977 1 92.31 136 ASN B CA 1
ATOM 4971 C C . ASN B 1 136 ? -4.016 11.883 11.68 1 92.31 136 ASN B C 1
ATOM 4973 O O . ASN B 1 136 ? -3.963 12.961 11.094 1 92.31 136 ASN B O 1
ATOM 4977 N N . GLY B 1 137 ? -3.578 11.688 12.805 1 94.31 137 GLY B N 1
ATOM 4978 C CA . GLY B 1 137 ? -2.988 12.672 13.695 1 94.31 137 GLY B CA 1
ATOM 4979 C C . GLY B 1 137 ? -2.686 12.133 15.078 1 94.31 137 GLY B C 1
ATOM 4980 O O . GLY B 1 137 ? -3.15 11.047 15.438 1 94.31 137 GLY B O 1
ATOM 4981 N N . GLU B 1 138 ? -1.868 12.883 15.781 1 91.94 138 GLU B N 1
ATOM 4982 C CA . GLU B 1 138 ? -1.523 12.469 17.141 1 91.94 138 GLU B CA 1
ATOM 4983 C C . GLU B 1 138 ? -1.203 13.68 18.016 1 91.94 138 GLU B C 1
ATOM 4985 O O . GLU B 1 138 ? -0.99 14.781 17.5 1 91.94 138 GLU B O 1
ATOM 4990 N N . ILE B 1 139 ? -1.317 13.453 19.25 1 90.19 139 ILE B N 1
ATOM 4991 C CA . ILE B 1 139 ? -0.94 14.461 20.234 1 90.19 139 ILE B CA 1
ATOM 4992 C C . ILE B 1 139 ? 0.242 13.953 21.062 1 90.19 139 ILE B C 1
ATOM 4994 O O . ILE B 1 139 ? 0.188 12.859 21.625 1 90.19 139 ILE B O 1
ATOM 4998 N N . GLU B 1 140 ? 1.25 14.773 21.047 1 87.69 140 GLU B N 1
ATOM 4999 C CA . GLU B 1 140 ? 2.447 14.438 21.812 1 87.69 140 GLU B CA 1
ATOM 5000 C C . GLU B 1 140 ? 2.734 15.492 22.875 1 87.69 140 GLU B C 1
ATOM 5002 O O . GLU B 1 140 ? 2.518 16.688 22.656 1 87.69 140 GLU B O 1
ATOM 5007 N N . ILE B 1 141 ? 3.205 15 23.969 1 85.25 141 ILE B N 1
ATOM 5008 C CA . ILE B 1 141 ? 3.633 15.883 25.047 1 85.25 141 ILE B CA 1
ATOM 5009 C C . ILE B 1 141 ? 5.145 15.781 25.219 1 85.25 141 ILE B C 1
ATOM 5011 O O . ILE B 1 141 ? 5.688 14.688 25.391 1 85.25 141 ILE B O 1
ATOM 5015 N N . PHE B 1 142 ? 5.762 16.922 25.203 1 87.5 142 PHE B N 1
ATOM 5016 C CA . PHE B 1 142 ? 7.211 16.984 25.344 1 87.5 142 PHE B CA 1
ATOM 5017 C C . PHE B 1 142 ? 7.594 17.594 26.688 1 87.5 142 PHE B C 1
ATOM 5019 O O . PHE B 1 142 ? 7.281 18.766 26.953 1 87.5 142 PHE B O 1
ATOM 5026 N N . CYS B 1 143 ? 8.242 16.828 27.453 1 85.56 143 CYS B N 1
ATOM 5027 C CA . CYS B 1 143 ? 8.797 17.297 28.719 1 85.56 143 CYS B CA 1
ATOM 5028 C C . CYS B 1 143 ? 10.32 17.391 28.641 1 85.56 143 CYS B C 1
ATOM 5030 O O . CYS B 1 143 ? 11.023 16.422 28.906 1 85.56 143 CYS B O 1
ATOM 5032 N N . GLY B 1 144 ? 10.719 18.516 28.312 1 86.38 144 GLY B N 1
ATOM 5033 C CA . GLY B 1 144 ? 12.141 18.719 28.125 1 86.38 144 GLY B CA 1
ATOM 5034 C C . GLY B 1 144 ? 12.852 19.203 29.375 1 86.38 144 GLY B C 1
ATOM 5035 O O . GLY B 1 144 ? 12.344 20.062 30.094 1 86.38 144 GLY B O 1
ATOM 5036 N N . LYS B 1 145 ? 14.031 18.641 29.609 1 85.19 145 LYS B N 1
ATOM 5037 C CA . LYS B 1 145 ? 14.891 19.109 30.703 1 85.19 145 LYS B CA 1
ATOM 5038 C C . LYS B 1 145 ? 15.648 20.375 30.297 1 85.19 145 LYS B C 1
ATOM 5040 O O . LYS B 1 145 ? 15.867 20.625 29.109 1 85.19 145 LYS B O 1
ATOM 5045 N N . ALA B 1 146 ? 16.062 21.062 31.328 1 86.25 146 ALA B N 1
ATOM 5046 C CA . ALA B 1 146 ? 16.859 22.266 31.094 1 86.25 146 ALA B CA 1
ATOM 5047 C C . ALA B 1 146 ? 18.094 21.953 30.234 1 86.25 146 ALA B C 1
ATOM 5049 O O . ALA B 1 146 ? 18.781 20.953 30.484 1 86.25 146 ALA B O 1
ATOM 5050 N N . GLY B 1 147 ? 18.203 22.734 29.109 1 86.38 147 GLY B N 1
ATOM 5051 C CA . GLY B 1 147 ? 19.391 22.609 28.281 1 86.38 147 GLY B CA 1
ATOM 5052 C C . GLY B 1 147 ? 19.234 21.594 27.172 1 86.38 147 GLY B C 1
ATOM 5053 O O . GLY B 1 147 ? 20.094 21.469 26.297 1 86.38 147 GLY B O 1
ATOM 5054 N N . HIS B 1 148 ? 18.188 20.891 27.156 1 86.12 148 HIS B N 1
ATOM 5055 C CA . HIS B 1 148 ? 17.969 19.875 26.141 1 86.12 148 HIS B CA 1
ATOM 5056 C C . HIS B 1 148 ? 17.797 20.516 24.766 1 86.12 148 HIS B C 1
ATOM 5058 O O . HIS B 1 148 ? 17.156 21.578 24.641 1 86.12 148 HIS B O 1
ATOM 5064 N N . THR B 1 149 ? 18.391 19.828 23.734 1 87.44 149 THR B N 1
ATOM 5065 C CA . THR B 1 149 ? 18.281 20.328 22.375 1 87.44 149 THR B CA 1
ATOM 5066 C C . THR B 1 149 ? 17.891 19.203 21.406 1 87.44 149 THR B C 1
ATOM 5068 O O . THR B 1 149 ? 18.422 18.109 21.484 1 87.44 149 THR B O 1
ATOM 5071 N N . THR B 1 150 ? 16.859 19.406 20.672 1 87.88 150 THR B N 1
ATOM 5072 C CA . THR B 1 150 ? 16.594 18.594 19.484 1 87.88 150 THR B CA 1
ATOM 5073 C C . THR B 1 150 ? 17.156 19.266 18.234 1 87.88 150 THR B C 1
ATOM 5075 O O . THR B 1 150 ? 16.734 20.375 17.875 1 87.88 150 THR B O 1
ATOM 5078 N N . ASP B 1 151 ? 18.047 18.656 17.609 1 88.69 151 ASP B N 1
ATOM 5079 C CA . ASP B 1 151 ? 18.797 19.266 16.516 1 88.69 151 ASP B CA 1
ATOM 5080 C C . ASP B 1 151 ? 17.953 19.375 15.25 1 88.69 151 ASP B C 1
ATOM 5082 O O . ASP B 1 151 ? 16.812 18.922 15.227 1 88.69 151 ASP B O 1
ATOM 5086 N N . TRP B 1 152 ? 18.5 19.984 14.266 1 90.88 152 TRP B N 1
ATOM 5087 C CA . TRP B 1 152 ? 17.812 20.344 13.023 1 90.88 152 TRP B CA 1
ATOM 5088 C C . TRP B 1 152 ? 17.172 19.109 12.398 1 90.88 152 TRP B C 1
ATOM 5090 O O . TRP B 1 152 ? 17.812 18.062 12.242 1 90.88 152 TRP B O 1
ATOM 5100 N N . HIS B 1 153 ? 15.922 19.188 12.047 1 92.31 153 HIS B N 1
ATOM 5101 C CA . HIS B 1 153 ? 15.141 18.203 11.305 1 92.31 153 HIS B CA 1
ATOM 5102 C C . HIS B 1 153 ? 13.859 18.797 10.75 1 92.31 153 HIS B C 1
ATOM 5104 O O . HIS B 1 153 ? 13.516 19.938 11.086 1 92.31 153 HIS B O 1
ATOM 5110 N N . PHE B 1 154 ? 13.242 18.203 9.852 1 93.31 154 PHE B N 1
ATOM 5111 C CA . PHE B 1 154 ? 11.883 18.594 9.484 1 93.31 154 PHE B CA 1
ATOM 5112 C C . PHE B 1 154 ? 10.961 17.391 9.453 1 93.31 154 PHE B C 1
ATOM 5114 O O . PHE B 1 154 ? 11.398 16.266 9.188 1 93.31 154 PHE B O 1
ATOM 5121 N N . ASP B 1 155 ? 9.758 17.625 9.836 1 93.94 155 ASP B N 1
ATOM 5122 C CA . ASP B 1 155 ? 8.688 16.641 9.805 1 93.94 155 ASP B CA 1
ATOM 5123 C C . ASP B 1 155 ? 7.879 16.734 8.508 1 93.94 155 ASP B C 1
ATOM 5125 O O . ASP B 1 155 ? 8.023 17.703 7.762 1 93.94 155 ASP B O 1
ATOM 5129 N N . PHE B 1 156 ? 7.129 15.68 8.227 1 93.88 156 PHE B N 1
ATOM 5130 C CA . PHE B 1 156 ? 6.297 15.734 7.027 1 93.88 156 PHE B CA 1
ATOM 5131 C C . PHE B 1 156 ? 4.863 16.109 7.387 1 93.88 156 PHE B C 1
ATOM 5133 O O . PHE B 1 156 ? 4.047 16.375 6.504 1 93.88 156 PHE B O 1
ATOM 5140 N N . MET B 1 157 ? 4.523 16.234 8.641 1 93.44 157 MET B N 1
ATOM 5141 C CA . MET B 1 157 ? 3.191 16.594 9.125 1 93.44 157 MET B CA 1
ATOM 5142 C C . MET B 1 157 ? 3.092 18.094 9.398 1 93.44 157 MET B C 1
ATOM 5144 O O . MET B 1 157 ? 4.105 18.75 9.617 1 93.44 157 MET B O 1
ATOM 5148 N N . GLY B 1 158 ? 1.855 18.609 9.328 1 94.81 158 GLY B N 1
ATOM 5149 C CA . GLY B 1 158 ? 1.607 19.922 9.93 1 94.81 158 GLY B CA 1
ATOM 5150 C C . GLY B 1 158 ? 1.482 19.859 11.438 1 94.81 158 GLY B C 1
ATOM 5151 O O . GLY B 1 158 ? 0.831 18.969 11.984 1 94.81 158 GLY B O 1
ATOM 5152 N N . ASN B 1 159 ? 2.125 20.875 12.102 1 97.31 159 ASN B N 1
ATOM 5153 C CA . ASN B 1 159 ? 2.213 20.781 13.562 1 97.31 159 ASN B CA 1
ATOM 5154 C C . ASN B 1 159 ? 1.693 22.062 14.227 1 97.31 159 ASN B C 1
ATOM 5156 O O . ASN 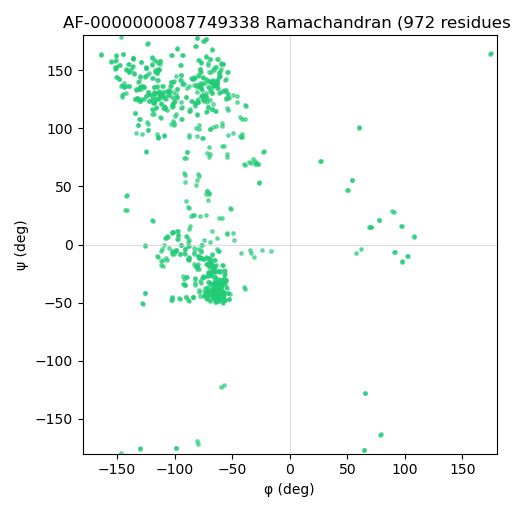B 1 159 ? 1.942 23.156 13.75 1 97.31 159 ASN B O 1
ATOM 5160 N N . PHE B 1 160 ? 0.929 21.906 15.266 1 97.69 160 PHE B N 1
ATOM 5161 C CA . PHE B 1 160 ? 0.547 22.953 16.219 1 97.69 160 PHE B CA 1
ATOM 5162 C C . PHE B 1 160 ? 1.173 22.688 17.578 1 97.69 160 PHE B C 1
ATOM 5164 O O . PHE B 1 160 ? 0.769 21.766 18.297 1 97.69 160 PHE B O 1
ATOM 5171 N N . THR B 1 161 ? 2.127 23.516 17.938 1 97.25 161 THR B N 1
ATOM 5172 C CA . THR B 1 161 ? 2.795 23.375 19.234 1 97.25 161 THR B CA 1
ATOM 5173 C C . THR B 1 161 ? 2.268 24.391 20.234 1 97.25 161 THR B C 1
ATOM 5175 O O . THR B 1 161 ? 2.234 25.594 19.938 1 97.25 161 THR B O 1
ATOM 5178 N N . LEU B 1 162 ? 1.857 23.891 21.359 1 94.12 162 LEU B N 1
ATOM 5179 C CA . LEU B 1 162 ? 1.397 24.734 22.469 1 94.12 162 LEU B CA 1
ATOM 5180 C C . LEU B 1 162 ? 2.4 24.703 23.625 1 94.12 162 LEU B C 1
ATOM 5182 O O . LEU B 1 162 ? 2.684 23.656 24.188 1 94.12 162 LEU B O 1
ATOM 5186 N N . GLN B 1 163 ? 2.906 25.875 23.922 1 94.19 163 GLN B N 1
ATOM 5187 C CA . GLN B 1 163 ? 3.814 25.953 25.062 1 94.19 163 GLN B CA 1
ATOM 5188 C C . GLN B 1 163 ? 3.043 26.062 26.375 1 94.19 163 GLN B C 1
ATOM 5190 O O . GLN B 1 163 ? 2.33 27.047 26.594 1 94.19 163 GLN B O 1
ATOM 5195 N N . LEU B 1 164 ? 3.262 25.125 27.234 1 88.31 164 LEU B N 1
ATOM 5196 C CA . LEU B 1 164 ? 2.461 25.047 28.453 1 88.31 164 LEU B CA 1
ATOM 5197 C C . LEU B 1 164 ? 3.244 25.562 29.656 1 88.31 164 LEU B C 1
ATOM 5199 O O . LEU B 1 164 ? 2.697 26.266 30.5 1 88.31 164 LEU B O 1
ATOM 5203 N N . GLN B 1 165 ? 4.438 25.109 29.781 1 87.75 165 GLN B N 1
ATOM 5204 C CA . GLN B 1 165 ? 5.312 25.5 30.875 1 87.75 165 GLN B CA 1
ATOM 5205 C C . GLN B 1 165 ? 6.742 25.703 30.391 1 87.75 165 GLN B C 1
ATOM 5207 O O . GLN B 1 165 ? 7.203 25.016 29.484 1 87.75 165 GLN B O 1
ATOM 5212 N N . GLY B 1 166 ? 7.406 26.656 31.094 1 91.31 166 GLY B N 1
ATOM 5213 C CA . GLY B 1 166 ? 8.773 26.938 30.703 1 91.31 166 GLY B CA 1
ATOM 5214 C C . GLY B 1 166 ? 8.891 27.516 29.297 1 91.31 166 GLY B C 1
ATOM 5215 O O . GLY B 1 166 ? 7.879 27.859 28.688 1 91.31 166 GLY B O 1
ATOM 5216 N N . THR B 1 167 ? 10.148 27.719 28.875 1 94.38 167 THR B N 1
ATOM 5217 C CA . THR B 1 167 ? 10.344 28.328 27.578 1 94.38 167 THR B CA 1
ATOM 5218 C C . THR B 1 167 ? 11.203 27.438 26.688 1 94.38 167 THR B C 1
ATOM 5220 O O . THR B 1 167 ? 12.031 26.672 27.172 1 94.38 167 THR B O 1
ATOM 5223 N N . LYS B 1 168 ? 10.922 27.438 25.344 1 95.38 168 LYS B N 1
ATOM 5224 C CA . LYS B 1 168 ? 11.703 26.781 24.297 1 95.38 168 LYS B CA 1
ATOM 5225 C C . LYS B 1 168 ? 12.008 27.75 23.156 1 95.38 168 LYS B C 1
ATOM 5227 O O . LYS B 1 168 ? 11.141 28.516 22.75 1 95.38 168 LYS B O 1
ATOM 5232 N N . THR B 1 169 ? 13.219 27.688 22.812 1 96.75 169 THR B N 1
ATOM 5233 C CA . THR B 1 169 ? 13.602 28.484 21.656 1 96.75 169 THR B CA 1
ATOM 5234 C C . THR B 1 169 ? 13.625 27.625 20.391 1 96.75 169 THR B C 1
ATOM 5236 O O . THR B 1 169 ? 14.281 26.578 20.359 1 96.75 169 THR B O 1
ATOM 5239 N N . TRP B 1 170 ? 12.875 28.125 19.359 1 96.25 170 TRP B N 1
ATOM 5240 C CA . TRP B 1 170 ? 12.773 27.453 18.062 1 96.25 170 TRP B CA 1
ATOM 5241 C C . TRP B 1 170 ? 13.523 28.234 16.984 1 96.25 170 TRP B C 1
ATOM 5243 O O . TRP B 1 170 ? 13.328 29.438 16.828 1 96.25 170 TRP B O 1
ATOM 5253 N N . LYS B 1 171 ? 14.383 27.547 16.344 1 93.38 171 LYS B N 1
ATOM 5254 C CA . LYS B 1 171 ? 14.953 28.062 15.109 1 93.38 171 LYS B CA 1
ATOM 5255 C C . LYS B 1 171 ? 14.273 27.453 13.891 1 93.38 171 LYS B C 1
ATOM 5257 O O . LYS B 1 171 ? 14.203 26.234 13.75 1 93.38 171 LYS B O 1
ATOM 5262 N N . LEU B 1 172 ? 13.727 28.297 13.023 1 94.12 172 LEU B N 1
ATOM 5263 C CA . LEU B 1 172 ? 12.938 27.859 11.875 1 94.12 172 LEU B CA 1
ATOM 5264 C C . LEU B 1 172 ? 13.602 28.281 10.57 1 94.12 172 LEU B C 1
ATOM 5266 O O . LEU B 1 172 ? 14.086 29.406 10.453 1 94.12 172 LEU B O 1
ATOM 5270 N N . LYS B 1 173 ? 13.656 27.406 9.648 1 90.62 173 LYS B N 1
ATOM 5271 C CA . LYS B 1 173 ? 14.172 27.656 8.312 1 90.62 173 LYS B CA 1
ATOM 5272 C C . LYS B 1 173 ? 13.32 26.969 7.25 1 90.62 173 LYS B C 1
ATOM 5274 O O . LYS B 1 173 ? 12.883 25.828 7.441 1 90.62 173 LYS B O 1
ATOM 5279 N N . LYS B 1 174 ? 13.047 27.672 6.18 1 86 174 LYS B N 1
ATOM 5280 C CA . LYS B 1 174 ? 12.266 27.094 5.09 1 86 174 LYS B CA 1
ATOM 5281 C C . LYS B 1 174 ? 13.047 26 4.367 1 86 174 LYS B C 1
ATOM 5283 O O . LYS B 1 174 ? 14.266 26.109 4.203 1 86 174 LYS B O 1
ATOM 5288 N N . SER B 1 175 ? 12.328 24.984 4.047 1 81.62 175 SER B N 1
ATOM 5289 C CA . SER B 1 175 ? 12.938 23.953 3.201 1 81.62 175 SER B CA 1
ATOM 5290 C C . SER B 1 175 ? 12.555 24.156 1.738 1 81.62 175 SER B C 1
ATOM 5292 O O . SER B 1 175 ? 11.641 24.922 1.427 1 81.62 175 SER B O 1
ATOM 5294 N N . ASN B 1 176 ? 13.219 23.453 0.894 1 81.88 176 ASN B N 1
ATOM 5295 C CA . ASN B 1 176 ? 12.914 23.469 -0.532 1 81.88 176 ASN B CA 1
ATOM 5296 C C . ASN B 1 176 ? 12.023 22.297 -0.929 1 81.88 176 ASN B C 1
ATOM 5298 O O . ASN B 1 176 ? 11.844 22.031 -2.117 1 81.88 176 ASN B O 1
ATOM 5302 N N . ILE B 1 177 ? 11.492 21.641 0.048 1 88.75 177 ILE B N 1
ATOM 5303 C CA . ILE B 1 177 ? 10.672 20.469 -0.254 1 88.75 177 ILE B CA 1
ATOM 5304 C C . ILE B 1 177 ? 9.227 20.734 0.143 1 88.75 177 ILE B C 1
ATOM 5306 O O . ILE B 1 177 ? 8.828 20.469 1.278 1 88.75 177 ILE B O 1
ATOM 5310 N N . PRO B 1 178 ? 8.484 21.203 -0.791 1 89.94 178 PRO B N 1
ATOM 5311 C CA . PRO B 1 178 ? 7.059 21.344 -0.47 1 89.94 178 PRO B CA 1
ATOM 5312 C C . PRO B 1 178 ? 6.359 19.984 -0.335 1 89.94 178 PRO B C 1
ATOM 5314 O O . PRO B 1 178 ? 6.684 19.047 -1.062 1 89.94 178 PRO B O 1
ATOM 5317 N N . HIS B 1 179 ? 5.504 19.859 0.593 1 92.81 179 HIS B N 1
ATOM 5318 C CA . HIS B 1 179 ? 4.664 18.688 0.81 1 92.81 179 HIS B CA 1
ATOM 5319 C C . HIS B 1 179 ? 5.508 17.422 0.904 1 92.81 179 HIS B C 1
ATOM 5321 O O . HIS B 1 179 ? 5.262 16.453 0.181 1 92.81 179 HIS B O 1
ATOM 5327 N N . PRO B 1 180 ? 6.426 17.453 1.806 1 94.5 180 PRO B N 1
ATOM 5328 C CA . PRO B 1 180 ? 7.223 16.219 1.928 1 94.5 180 PRO B CA 1
ATOM 5329 C C . PRO B 1 180 ? 6.387 15.016 2.346 1 94.5 180 PRO B C 1
ATOM 5331 O O . PRO B 1 180 ? 5.469 15.148 3.158 1 94.5 180 PRO B O 1
ATOM 5334 N N . VAL B 1 181 ? 6.715 13.859 1.752 1 93.75 181 VAL B N 1
ATOM 5335 C CA . VAL B 1 181 ? 5.98 12.648 2.1 1 93.75 181 VAL B CA 1
ATOM 5336 C C . VAL B 1 181 ? 6.73 11.875 3.184 1 93.75 181 VAL B C 1
ATOM 5338 O O . VAL B 1 181 ? 6.23 10.883 3.709 1 93.75 181 VAL B O 1
ATOM 5341 N N . ARG B 1 182 ? 7.914 12.305 3.482 1 92.88 182 ARG B N 1
ATOM 5342 C CA . ARG B 1 182 ? 8.734 11.797 4.582 1 92.88 182 ARG B CA 1
ATOM 5343 C C . ARG B 1 182 ? 9.477 12.938 5.277 1 92.88 182 ARG B C 1
ATOM 5345 O O . ARG B 1 182 ? 9.719 13.984 4.676 1 92.88 182 ARG B O 1
ATOM 5352 N N . GLY B 1 183 ? 9.828 12.695 6.551 1 93.25 183 GLY B N 1
ATOM 5353 C CA . GLY B 1 183 ? 10.656 13.664 7.25 1 93.25 183 GLY B CA 1
ATOM 5354 C C . GLY B 1 183 ? 12.133 13.531 6.918 1 93.25 183 GLY B C 1
ATOM 5355 O O . GLY B 1 183 ? 12.516 12.719 6.078 1 93.25 183 GLY B O 1
ATOM 5356 N N . CYS B 1 184 ? 12.852 14.359 7.457 1 91.81 184 CYS B N 1
ATOM 5357 C CA . CYS B 1 184 ? 14.312 14.328 7.406 1 91.81 184 CYS B CA 1
ATOM 5358 C C . CYS B 1 184 ? 14.906 14.578 8.789 1 91.81 184 CYS B C 1
ATOM 5360 O O . CYS B 1 184 ? 14.688 15.641 9.375 1 91.81 184 CYS B O 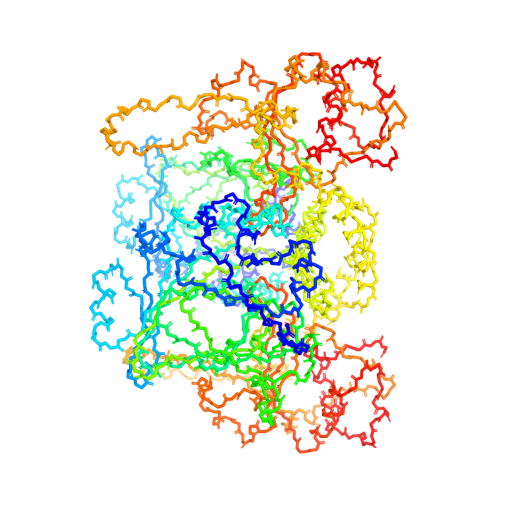1
ATOM 5362 N N . THR B 1 185 ? 15.523 13.547 9.289 1 86.62 185 THR B N 1
ATOM 5363 C CA . THR B 1 185 ? 16.125 13.625 10.617 1 86.62 185 THR B CA 1
ATOM 5364 C C . THR B 1 185 ? 17.609 13.297 10.57 1 86.62 185 THR B C 1
ATOM 5366 O O . THR B 1 185 ? 18 12.148 10.789 1 86.62 185 THR B O 1
ATOM 5369 N N . PRO B 1 186 ? 18.516 14.172 10.539 1 74.69 186 PRO B N 1
ATOM 5370 C CA . PRO B 1 186 ? 19.938 13.945 10.32 1 74.69 186 PRO B CA 1
ATOM 5371 C C . PRO B 1 186 ? 20.641 13.391 11.555 1 74.69 186 PRO B C 1
ATOM 5373 O O . PRO B 1 186 ? 21.797 12.961 11.469 1 74.69 186 PRO B O 1
ATOM 5376 N N . HIS B 1 187 ? 20.109 13.242 12.703 1 70.25 187 HIS B N 1
ATOM 5377 C CA . HIS B 1 187 ? 20.906 12.922 13.875 1 70.25 187 HIS B CA 1
ATOM 5378 C C . HIS B 1 187 ? 20.641 11.5 14.359 1 70.25 187 HIS B C 1
ATOM 5380 O O . HIS B 1 187 ? 21.359 10.992 15.219 1 70.25 187 HIS B O 1
ATOM 5386 N N . TYR B 1 188 ? 19.672 10.789 13.961 1 67.62 188 TYR B N 1
ATOM 5387 C CA . TYR B 1 188 ? 19.453 9.516 14.641 1 67.62 188 TYR B CA 1
ATOM 5388 C C . TYR B 1 188 ? 18.984 8.445 13.664 1 67.62 188 TYR B C 1
ATOM 5390 O O . TYR B 1 188 ? 18.484 7.395 14.078 1 67.62 188 TYR B O 1
ATOM 5398 N N . LYS B 1 189 ? 19.422 8.633 12.523 1 74.94 189 LYS B N 1
ATOM 5399 C CA . LYS B 1 189 ? 18.828 7.637 11.625 1 74.94 189 LYS B CA 1
ATOM 5400 C C . LYS B 1 189 ? 19.906 6.68 11.102 1 74.94 189 LYS B C 1
ATOM 5402 O O . LYS B 1 189 ? 21.078 7.035 11.031 1 74.94 189 LYS B O 1
ATOM 5407 N N . THR B 1 190 ? 19.469 5.469 10.812 1 86.56 190 THR B N 1
ATOM 5408 C CA . THR B 1 190 ? 20.312 4.473 10.164 1 86.56 190 THR B CA 1
ATOM 5409 C C . THR B 1 190 ? 20.594 4.863 8.719 1 86.56 190 THR B C 1
ATOM 5411 O O . THR B 1 190 ? 19.906 5.73 8.156 1 86.56 190 THR B O 1
ATOM 5414 N N . GLN B 1 191 ? 21.625 4.297 8.18 1 90.31 191 GLN B N 1
ATOM 5415 C CA . GLN B 1 191 ? 21.984 4.559 6.797 1 90.31 191 GLN B CA 1
ATOM 5416 C C . GLN B 1 191 ? 20.812 4.309 5.859 1 90.31 191 GLN B C 1
ATOM 5418 O O . GLN B 1 191 ? 20.562 5.09 4.938 1 90.31 191 GLN B O 1
ATOM 5423 N N . ASP B 1 192 ? 20.062 3.234 6.094 1 89.88 192 ASP B N 1
ATOM 5424 C CA . ASP B 1 192 ? 18.938 2.873 5.246 1 89.88 192 ASP B CA 1
ATOM 5425 C C . ASP B 1 192 ? 17.859 3.963 5.262 1 89.88 192 ASP B C 1
ATOM 5427 O O . ASP B 1 192 ? 17.281 4.289 4.219 1 89.88 192 ASP B O 1
ATOM 5431 N N . VAL B 1 193 ? 17.656 4.492 6.426 1 91.56 193 VAL B N 1
ATOM 5432 C CA . VAL B 1 193 ? 16.641 5.531 6.562 1 91.56 193 VAL B CA 1
ATOM 5433 C C . VAL B 1 193 ? 17.109 6.801 5.855 1 91.56 193 VAL B C 1
ATOM 5435 O O . VAL B 1 193 ? 16.312 7.461 5.176 1 91.56 193 VAL B O 1
ATOM 5438 N N . VAL B 1 194 ? 18.391 7.105 5.996 1 93 194 VAL B N 1
ATOM 5439 C CA . VAL B 1 194 ? 18.938 8.297 5.355 1 93 194 VAL B CA 1
ATOM 5440 C C . VAL B 1 194 ? 18.828 8.164 3.838 1 93 194 VAL B C 1
ATOM 5442 O O . VAL B 1 194 ? 18.406 9.094 3.154 1 93 194 VAL B O 1
ATOM 5445 N N . GLU B 1 195 ? 19.156 7.008 3.32 1 93.62 195 GLU B N 1
ATOM 5446 C CA . GLU B 1 195 ? 19.062 6.754 1.887 1 93.62 195 GLU B CA 1
ATOM 5447 C C . GLU B 1 195 ? 17.625 6.941 1.396 1 93.62 195 GLU B C 1
ATOM 5449 O O . GLU B 1 195 ? 17.391 7.535 0.341 1 93.62 195 GLU B O 1
ATOM 5454 N N . GLN B 1 196 ? 16.734 6.406 2.164 1 94.19 196 GLN B N 1
ATOM 5455 C CA . GLN B 1 196 ? 15.328 6.52 1.808 1 94.19 196 GLN B CA 1
ATOM 5456 C C . GLN B 1 196 ? 14.883 7.98 1.773 1 94.19 196 GLN B C 1
ATOM 5458 O O . GLN B 1 196 ? 14.219 8.414 0.831 1 94.19 196 GLN B O 1
ATOM 5463 N N . GLN B 1 197 ? 15.258 8.734 2.785 1 94.38 197 GLN B N 1
ATOM 5464 C CA . GLN B 1 197 ? 14.867 10.141 2.859 1 94.38 197 GLN B CA 1
ATOM 5465 C C . GLN B 1 197 ? 15.5 10.945 1.724 1 94.38 197 GLN B C 1
ATOM 5467 O O . GLN B 1 197 ? 14.828 11.766 1.091 1 94.38 197 GLN B O 1
ATOM 5472 N N . LEU B 1 198 ? 16.734 10.641 1.414 1 94.88 198 LEU B N 1
ATOM 5473 C CA . LEU B 1 198 ? 17.438 11.352 0.349 1 94.88 198 LEU B CA 1
ATOM 5474 C C . LEU B 1 198 ? 16.781 11.102 -1 1 94.88 198 LEU B C 1
ATOM 5476 O O . LEU B 1 198 ? 16.484 12.039 -1.74 1 94.88 198 LEU B O 1
ATOM 5480 N N . LYS B 1 199 ? 16.531 9.844 -1.294 1 96 199 LYS B N 1
ATOM 5481 C CA . LYS B 1 199 ? 15.992 9.555 -2.619 1 96 199 LYS B CA 1
ATOM 5482 C C . LYS B 1 199 ? 14.594 10.141 -2.783 1 96 199 LYS B C 1
ATOM 5484 O O . LYS B 1 199 ? 14.227 10.586 -3.869 1 96 199 LYS B O 1
ATOM 5489 N N . LEU B 1 200 ? 13.812 10.195 -1.769 1 96.19 200 LEU B N 1
ATOM 5490 C CA . LEU B 1 200 ? 12.461 10.734 -1.858 1 96.19 200 LEU B CA 1
ATOM 5491 C C . LEU B 1 200 ? 12.5 12.25 -2.027 1 96.19 200 LEU B C 1
ATOM 5493 O O . LEU B 1 200 ? 11.797 12.805 -2.881 1 96.19 200 LEU B O 1
ATOM 5497 N N . HIS B 1 201 ? 13.305 12.922 -1.221 1 95.88 201 HIS B N 1
ATOM 5498 C CA . HIS B 1 201 ? 13.344 14.383 -1.3 1 95.88 201 HIS B CA 1
ATOM 5499 C C . HIS B 1 201 ? 13.992 14.844 -2.602 1 95.88 201 HIS B C 1
ATOM 5501 O O . HIS B 1 201 ? 13.656 15.914 -3.119 1 95.88 201 HIS B O 1
ATOM 5507 N N . ARG B 1 202 ? 14.781 14.016 -3.145 1 95.25 202 ARG B N 1
ATOM 5508 C CA . ARG B 1 202 ? 15.461 14.375 -4.383 1 95.25 202 ARG B CA 1
ATOM 5509 C C . ARG B 1 202 ? 14.539 14.211 -5.586 1 95.25 202 ARG B C 1
ATOM 5511 O O . ARG B 1 202 ? 14.875 14.633 -6.691 1 95.25 202 ARG B O 1
ATOM 5518 N N . LEU B 1 203 ? 13.391 13.602 -5.375 1 94.62 203 LEU B N 1
ATOM 5519 C CA . LEU B 1 203 ? 12.352 13.648 -6.395 1 94.62 203 LEU B CA 1
ATOM 5520 C C . LEU B 1 203 ? 11.898 15.078 -6.648 1 94.62 203 LEU B C 1
ATOM 5522 O O . LEU B 1 203 ? 11.531 15.43 -7.773 1 94.62 203 LEU B O 1
ATOM 5526 N N . THR B 1 204 ? 11.891 15.844 -5.621 1 93.44 204 THR B N 1
ATOM 5527 C CA . THR B 1 204 ? 11.477 17.234 -5.699 1 93.44 204 THR B CA 1
ATOM 5528 C C . THR B 1 204 ? 12.664 18.141 -6.004 1 93.44 204 THR B C 1
ATOM 5530 O O . THR B 1 204 ? 12.586 19.016 -6.867 1 93.44 204 THR B O 1
ATOM 5533 N N . ASP B 1 205 ? 13.742 17.906 -5.32 1 92.31 205 ASP B N 1
ATOM 5534 C CA . ASP B 1 205 ? 14.969 18.688 -5.48 1 92.31 205 ASP B CA 1
ATOM 5535 C C . ASP B 1 205 ? 16.188 17.766 -5.633 1 92.31 205 ASP B C 1
ATOM 5537 O O . ASP B 1 205 ? 16.703 17.25 -4.637 1 92.31 205 ASP B O 1
ATOM 5541 N N . PRO B 1 206 ? 16.672 17.594 -6.789 1 90.12 206 PRO B N 1
ATOM 5542 C CA . PRO B 1 206 ? 17.781 16.672 -7.031 1 90.12 206 PRO B CA 1
ATOM 5543 C C . PRO B 1 206 ? 19.031 17.016 -6.227 1 90.12 206 PRO B C 1
ATOM 5545 O O . PRO B 1 206 ? 19.906 16.172 -6.039 1 90.12 206 PRO B O 1
ATOM 5548 N N . ASN B 1 207 ? 19.094 18.281 -5.715 1 88.94 207 ASN B N 1
ATOM 5549 C CA . ASN B 1 207 ? 2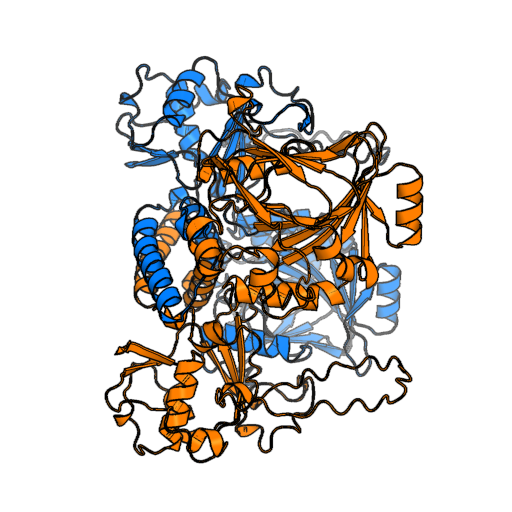0.266 18.719 -4.977 1 88.94 207 ASN B CA 1
ATOM 5550 C C . ASN B 1 207 ? 20.031 18.703 -3.471 1 88.94 207 ASN B C 1
ATOM 5552 O O . ASN B 1 207 ? 20.828 19.219 -2.703 1 88.94 207 ASN B O 1
ATOM 5556 N N . PHE B 1 208 ? 18.938 18.109 -3.117 1 91.94 208 PHE B N 1
ATOM 5557 C CA . PHE B 1 208 ? 18.641 18.062 -1.692 1 91.94 208 PHE B CA 1
ATOM 5558 C C . PHE B 1 208 ? 19.75 17.375 -0.918 1 91.94 208 PHE B C 1
ATOM 5560 O O . PHE B 1 208 ? 20.234 16.312 -1.307 1 91.94 208 PHE B O 1
ATOM 5567 N N . GLY B 1 209 ? 20.156 18.016 0.141 1 86.56 209 GLY B N 1
ATOM 5568 C CA . GLY B 1 209 ? 21.141 17.453 1.056 1 86.56 209 GLY B CA 1
ATOM 5569 C C . GLY B 1 209 ? 20.578 17.125 2.418 1 86.56 209 GLY B C 1
ATOM 5570 O O . GLY B 1 209 ? 19.531 17.656 2.809 1 86.56 209 GLY B O 1
ATOM 5571 N N . TYR B 1 210 ? 21.203 16.188 3.135 1 80.69 210 TYR B N 1
ATOM 5572 C CA . TYR B 1 210 ? 20.719 15.68 4.418 1 80.69 210 TYR B CA 1
ATOM 5573 C C . TYR B 1 210 ? 21.141 16.609 5.555 1 80.69 210 TYR B C 1
ATOM 5575 O O . TYR B 1 210 ? 21.578 16.141 6.605 1 80.69 210 TYR B O 1
ATOM 5583 N N . ASN B 1 211 ? 21.359 17.828 5.293 1 77.06 211 ASN B N 1
ATOM 5584 C CA . ASN B 1 211 ? 21.641 18.859 6.27 1 77.06 211 ASN B CA 1
ATOM 5585 C C . ASN B 1 211 ? 21.016 20.203 5.875 1 77.06 211 ASN B C 1
ATOM 5587 O O . ASN B 1 211 ? 20.859 20.484 4.688 1 77.06 211 ASN B O 1
ATOM 5591 N N . PRO B 1 212 ? 20.438 20.938 6.871 1 66.38 212 PRO B N 1
ATOM 5592 C CA . PRO B 1 212 ? 19.781 22.203 6.531 1 66.38 212 PRO B CA 1
ATOM 5593 C C . PRO B 1 212 ? 20.75 23.219 5.91 1 66.38 212 PRO B C 1
ATOM 5595 O O . PRO B 1 212 ? 20.328 24.266 5.418 1 66.38 212 PRO B O 1
ATOM 5598 N N . GLN B 1 213 ? 21.781 22.828 5.363 1 63.81 213 GLN B N 1
ATOM 5599 C CA . GLN B 1 213 ? 22.797 23.734 4.836 1 63.81 213 GLN B CA 1
ATOM 5600 C C . GLN B 1 213 ? 22.797 25.062 5.582 1 63.81 213 GLN B C 1
ATOM 5602 O O . GLN B 1 213 ? 22.078 25.984 5.195 1 63.81 213 GLN B O 1
ATOM 5607 N N . MET B 1 214 ? 23.266 25.078 6.824 1 61.69 214 MET B N 1
ATOM 5608 C CA . MET B 1 214 ? 23.25 26.266 7.672 1 61.69 214 MET B CA 1
ATOM 5609 C C . MET B 1 214 ? 24.234 27.312 7.164 1 61.69 214 MET B C 1
ATOM 5611 O O . MET B 1 214 ? 25.406 27 6.945 1 61.69 214 MET B O 1
ATOM 5615 N N . GLY B 1 215 ? 23.859 28.016 6.125 1 52.69 215 GLY B N 1
ATOM 5616 C CA . GLY B 1 215 ? 24.797 29.094 5.844 1 52.69 215 GLY B CA 1
ATOM 5617 C C . GLY B 1 215 ? 24.938 30.062 6.996 1 52.69 215 GLY B C 1
ATOM 5618 O O . GLY B 1 215 ? 25.156 29.656 8.141 1 52.69 215 GLY B O 1
ATOM 5619 N N . THR B 1 216 ? 24.641 31.359 6.656 1 54.66 216 THR B N 1
ATOM 5620 C CA . THR B 1 216 ? 24.734 32.5 7.566 1 54.66 216 THR B CA 1
ATOM 5621 C C . THR B 1 216 ? 23.484 32.625 8.414 1 54.66 216 THR B C 1
ATOM 5623 O O . THR B 1 216 ? 22.438 32.031 8.086 1 54.66 216 THR B O 1
ATOM 5626 N N . GLU B 1 217 ? 23.656 33.062 9.734 1 55.31 217 GLU B N 1
ATOM 5627 C CA . GLU B 1 217 ? 22.578 33.406 10.664 1 55.31 217 GLU B CA 1
ATOM 5628 C C . GLU B 1 217 ? 21.375 33.969 9.922 1 55.31 217 GLU B C 1
ATOM 5630 O O . GLU B 1 217 ? 20.266 33.969 10.438 1 55.31 217 GLU B O 1
ATOM 5635 N N . GLU B 1 218 ? 21.562 34.25 8.672 1 61 218 GLU B N 1
ATOM 5636 C CA . GLU B 1 218 ? 20.484 34.906 7.941 1 61 218 GLU B CA 1
ATOM 5637 C C . GLU B 1 218 ? 19.516 33.906 7.355 1 61 218 GLU B C 1
ATOM 5639 O O . GLU B 1 218 ? 18.406 34.25 6.945 1 61 218 GLU B O 1
ATOM 5644 N N . ASP B 1 219 ? 19.812 32.594 7.703 1 77.19 219 ASP B N 1
ATOM 5645 C CA . ASP B 1 219 ? 19.031 31.609 6.953 1 77.19 219 ASP B CA 1
ATOM 5646 C C . ASP B 1 219 ? 17.891 31.062 7.801 1 77.19 219 ASP B C 1
ATOM 5648 O O . ASP B 1 219 ? 17.031 30.328 7.297 1 77.19 219 ASP B O 1
ATOM 5652 N N . TYR B 1 220 ? 17.922 31.438 9.109 1 87.12 220 TYR B N 1
ATOM 5653 C CA . TYR B 1 220 ? 16.844 30.938 9.977 1 87.12 220 TYR B CA 1
ATOM 5654 C C . TYR B 1 220 ? 16.328 32.062 10.883 1 87.12 220 TYR B C 1
ATOM 5656 O O . TYR B 1 220 ? 16.938 33.125 10.992 1 87.12 220 TYR B O 1
ATOM 5664 N N . ILE B 1 221 ? 15.172 31.938 11.422 1 90.94 221 ILE B N 1
ATOM 5665 C CA . ILE B 1 221 ? 14.586 32.844 12.422 1 90.94 221 ILE B CA 1
ATOM 5666 C C . ILE B 1 221 ? 14.5 32.094 13.758 1 90.94 221 ILE B C 1
ATOM 5668 O O . ILE B 1 221 ? 14.172 30.922 13.812 1 90.94 221 ILE B O 1
ATOM 5672 N N . SER B 1 222 ? 14.883 32.844 14.805 1 93.38 222 SER B N 1
ATOM 5673 C CA . SER B 1 222 ? 14.82 32.281 16.156 1 93.38 222 SER B CA 1
ATOM 5674 C C . SER B 1 222 ? 13.648 32.875 16.938 1 93.38 222 SER B C 1
ATOM 5676 O O . SER B 1 222 ? 13.484 34.094 17 1 93.38 222 SER B O 1
ATOM 5678 N N . ILE B 1 223 ? 12.836 32.031 17.516 1 95.44 223 ILE B N 1
ATOM 5679 C CA . ILE B 1 223 ? 11.672 32.469 18.281 1 95.44 223 ILE B CA 1
ATOM 5680 C C . ILE B 1 223 ? 11.617 31.703 19.594 1 95.44 223 ILE B C 1
ATOM 5682 O O . ILE B 1 223 ? 11.781 30.469 19.625 1 95.44 223 ILE B O 1
ATOM 5686 N N . THR B 1 224 ? 11.391 32.406 20.625 1 97.06 224 THR B N 1
ATOM 5687 C CA . THR B 1 224 ? 11.227 31.797 21.938 1 97.06 224 THR B CA 1
ATOM 5688 C C . THR B 1 224 ? 9.75 31.703 22.312 1 97.06 224 THR B C 1
ATOM 5690 O O . THR B 1 224 ? 9.062 32.719 22.375 1 97.06 224 THR B O 1
ATOM 5693 N N . LEU B 1 225 ? 9.312 30.531 22.562 1 97.44 225 LEU B N 1
ATOM 5694 C CA . LEU B 1 225 ? 7.934 30.312 23 1 97.44 225 LEU B CA 1
ATOM 5695 C C . LEU B 1 225 ? 7.828 30.391 24.516 1 97.44 225 LEU B C 1
ATOM 5697 O O . LEU B 1 225 ? 8.672 29.859 25.234 1 97.44 225 LEU B O 1
ATOM 5701 N N . GLN B 1 226 ? 6.816 31.109 24.953 1 94.56 226 GLN B N 1
ATOM 5702 C CA . GLN B 1 226 ? 6.48 31.219 26.375 1 94.56 226 GLN B CA 1
ATOM 5703 C C . GLN B 1 226 ? 5.109 30.609 26.656 1 94.56 226 GLN B C 1
ATOM 5705 O O . GLN B 1 226 ? 4.316 30.391 25.734 1 94.56 226 GLN B O 1
ATOM 5710 N N . PRO B 1 227 ? 4.922 30.234 27.953 1 90.88 227 PRO B N 1
ATOM 5711 C CA . PRO B 1 227 ? 3.598 29.688 28.266 1 90.88 227 PRO B CA 1
ATOM 5712 C C . PRO B 1 227 ? 2.465 30.531 27.672 1 90.88 227 PRO B C 1
ATOM 5714 O O . PRO B 1 227 ? 2.451 31.75 27.828 1 90.88 227 PRO B O 1
ATOM 5717 N N . GLY B 1 228 ? 1.558 29.828 26.922 1 90.94 228 GLY B N 1
ATOM 5718 C CA . GLY B 1 228 ? 0.457 30.516 26.25 1 90.94 228 GLY B CA 1
ATOM 5719 C C . GLY B 1 228 ? 0.69 30.719 24.766 1 90.94 228 GLY B C 1
ATOM 5720 O O . GLY B 1 228 ? -0.236 31.062 24.031 1 90.94 228 GLY B O 1
ATOM 5721 N N . THR B 1 229 ? 1.901 30.438 24.344 1 95.88 229 THR B N 1
ATOM 5722 C CA . THR B 1 229 ? 2.244 30.641 22.938 1 95.88 229 THR B CA 1
ATOM 5723 C C . THR B 1 229 ? 1.807 29.438 22.094 1 95.88 229 THR B C 1
ATOM 5725 O O . THR B 1 229 ? 1.959 28.297 22.516 1 95.88 229 THR B O 1
ATOM 5728 N N . MET B 1 230 ? 1.231 29.703 20.906 1 96.5 230 MET B N 1
ATOM 5729 C CA . MET B 1 230 ? 0.965 28.703 19.891 1 96.5 230 MET B CA 1
ATOM 5730 C C . MET B 1 230 ? 1.885 28.891 18.688 1 96.5 230 MET B C 1
ATOM 5732 O O . MET B 1 230 ? 2.049 30.016 18.203 1 96.5 230 MET B O 1
ATOM 5736 N N . LEU B 1 231 ? 2.514 27.828 18.234 1 98.31 231 LEU B N 1
ATOM 5737 C CA . LEU B 1 231 ? 3.316 27.812 17.016 1 98.31 231 LEU B CA 1
ATOM 5738 C C . LEU B 1 231 ? 2.75 26.812 16.016 1 98.31 231 LEU B C 1
ATOM 5740 O O . LEU B 1 231 ? 2.65 25.625 16.312 1 98.31 231 LEU B O 1
ATOM 5744 N N . TYR B 1 232 ? 2.297 27.297 14.852 1 98.12 232 TYR B N 1
ATOM 5745 C CA . TYR B 1 232 ? 2.018 26.438 13.703 1 98.12 232 TYR B CA 1
ATOM 5746 C C . TYR B 1 232 ? 3.188 26.438 12.727 1 98.12 232 TYR B C 1
ATOM 5748 O O . TYR B 1 232 ? 3.729 27.5 12.398 1 98.12 232 TYR B O 1
ATOM 5756 N N . PHE B 1 233 ? 3.605 25.328 12.25 1 96.88 233 PHE B N 1
ATOM 5757 C CA . PHE B 1 233 ? 4.555 25.266 11.148 1 96.88 233 PHE B CA 1
ATOM 5758 C C . PHE B 1 233 ? 4.254 24.094 10.234 1 96.88 233 PHE B C 1
ATOM 5760 O O . PHE B 1 233 ? 3.861 23.016 10.695 1 96.88 233 PHE B O 1
ATOM 5767 N N . PRO B 1 234 ? 4.285 24.297 8.914 1 95.06 234 PRO B N 1
ATOM 5768 C CA . PRO B 1 234 ? 3.938 23.266 7.941 1 95.06 234 PRO B CA 1
ATOM 5769 C C . PRO B 1 234 ? 5.004 22.172 7.836 1 95.06 234 PRO B C 1
ATOM 5771 O O . PRO B 1 234 ? 6.133 22.359 8.297 1 95.06 234 PRO B O 1
ATOM 5774 N N . GLY B 1 235 ? 4.559 21.047 7.273 1 94 235 GLY B N 1
ATOM 5775 C CA . GLY B 1 235 ? 5.527 20 6.957 1 94 235 GLY B CA 1
ATOM 5776 C C . GLY B 1 235 ? 6.652 20.484 6.062 1 94 235 GLY B C 1
ATOM 5777 O O . GLY B 1 235 ? 6.422 21.281 5.141 1 94 235 GLY B O 1
ATOM 5778 N N . GLY B 1 236 ? 7.832 19.969 6.371 1 92.81 236 GLY B N 1
ATOM 5779 C CA . GLY B 1 236 ? 8.984 20.312 5.551 1 92.81 236 GLY B CA 1
ATOM 5780 C C . GLY B 1 236 ? 9.82 21.438 6.137 1 92.81 236 GLY B C 1
ATOM 5781 O O . GLY B 1 236 ? 10.953 21.672 5.699 1 92.81 236 GLY B O 1
ATOM 5782 N N . MET B 1 237 ? 9.328 22.156 7.086 1 93.25 237 MET B N 1
ATOM 5783 C CA . MET B 1 237 ? 10.07 23.266 7.672 1 93.25 237 MET B CA 1
ATOM 5784 C C . MET B 1 237 ? 11.172 22.75 8.602 1 93.25 237 MET B C 1
ATOM 5786 O O . MET B 1 237 ? 10.891 22.016 9.547 1 93.25 237 MET B O 1
ATOM 5790 N N . TRP B 1 238 ? 12.383 23.203 8.273 1 93.19 238 TRP B N 1
ATOM 5791 C CA . TRP B 1 238 ? 13.492 22.875 9.172 1 93.19 238 TRP B CA 1
ATOM 5792 C C . TRP B 1 238 ? 13.305 23.547 10.523 1 93.19 238 TRP B C 1
ATOM 5794 O O . TRP B 1 238 ? 12.93 24.719 10.594 1 93.19 238 TRP B O 1
ATOM 5804 N N . HIS B 1 239 ? 13.594 22.781 11.578 1 94.44 239 HIS B N 1
ATOM 5805 C CA . HIS B 1 239 ? 13.531 23.406 12.891 1 94.44 239 HIS B CA 1
ATOM 5806 C C . HIS B 1 239 ? 14.508 22.75 13.859 1 94.44 239 HIS B C 1
ATOM 5808 O O . HIS B 1 239 ? 14.836 21.562 13.719 1 94.44 239 HIS B O 1
ATOM 5814 N N . ARG B 1 240 ? 15.039 23.484 14.664 1 92.81 240 ARG B N 1
ATOM 5815 C CA . ARG B 1 240 ? 15.875 23.141 15.805 1 92.81 240 ARG B CA 1
ATOM 5816 C C . ARG B 1 240 ? 15.289 23.703 17.094 1 92.81 240 ARG B C 1
ATOM 5818 O O . ARG B 1 240 ? 14.914 24.875 17.156 1 92.81 240 ARG B O 1
ATOM 5825 N N . VAL B 1 241 ? 15.18 22.891 18.125 1 93.94 241 VAL B N 1
ATOM 5826 C CA . VAL B 1 241 ? 14.453 23.281 19.344 1 93.94 241 VAL B CA 1
ATOM 5827 C C . VAL B 1 241 ? 15.383 23.188 20.547 1 93.94 241 VAL B C 1
ATOM 5829 O O . VAL B 1 241 ? 16 22.141 20.781 1 93.94 241 VAL B O 1
ATOM 5832 N N . GLU B 1 242 ? 15.406 24.266 21.312 1 94 242 GLU B N 1
ATOM 5833 C CA . GLU B 1 242 ? 16.281 24.344 22.469 1 94 242 GLU B CA 1
ATOM 5834 C C . GLU B 1 242 ? 15.492 24.719 23.734 1 94 242 GLU B C 1
ATOM 5836 O O . GLU B 1 242 ? 14.836 25.766 23.766 1 94 242 GLU B O 1
ATOM 5841 N N . CYS B 1 243 ? 15.625 23.891 24.719 1 91.62 243 CYS B N 1
ATOM 5842 C CA . CYS B 1 243 ? 15.055 24.25 26.016 1 91.62 243 CYS B CA 1
ATOM 5843 C C . CYS B 1 243 ? 15.945 25.25 26.75 1 91.62 243 CYS B C 1
ATOM 5845 O O . CYS B 1 243 ? 17.172 25.203 26.625 1 91.62 243 CYS B O 1
ATOM 5847 N N . ALA B 1 244 ? 15.258 26.094 27.531 1 91.12 244 ALA B N 1
ATOM 5848 C CA . ALA B 1 244 ? 16.016 27.047 28.328 1 91.12 244 ALA B CA 1
ATOM 5849 C C . ALA B 1 244 ? 16.969 26.312 29.297 1 91.12 244 ALA B C 1
ATOM 5851 O O . ALA B 1 244 ? 16.688 25.188 29.703 1 91.12 244 ALA B O 1
ATOM 5852 N N . ASP B 1 245 ? 18.016 27.016 29.672 1 87.31 245 ASP B N 1
ATOM 5853 C CA . ASP B 1 245 ? 19.031 26.391 30.5 1 87.31 245 ASP B CA 1
ATOM 5854 C C . ASP B 1 245 ? 18.594 26.344 31.969 1 87.31 245 ASP B C 1
ATOM 5856 O O . ASP B 1 245 ? 19.109 25.547 32.75 1 87.31 245 ASP B O 1
ATOM 5860 N N . ASP B 1 246 ? 17.688 27.078 32.281 1 88.44 246 ASP B N 1
ATOM 5861 C CA . ASP B 1 246 ? 17.453 27.281 33.719 1 88.44 246 ASP B CA 1
ATOM 5862 C C . ASP B 1 246 ? 16.125 26.641 34.156 1 88.44 246 ASP B C 1
ATOM 5864 O O . ASP B 1 246 ? 15.789 26.656 35.312 1 88.44 246 ASP B O 1
ATOM 5868 N N . GLN B 1 247 ? 15.391 26.141 33.25 1 86.88 247 GLN B N 1
ATOM 5869 C CA . GLN B 1 247 ? 14.102 25.578 33.656 1 86.88 247 GLN B CA 1
ATOM 5870 C C . GLN B 1 247 ? 13.68 24.453 32.719 1 86.88 247 GLN B C 1
ATOM 5872 O O . GLN B 1 247 ? 14.062 24.422 31.547 1 86.88 247 GLN B O 1
ATOM 5877 N N . ASP B 1 248 ? 12.898 23.547 33.312 1 86.56 248 ASP B N 1
ATOM 5878 C CA . ASP B 1 248 ? 12.25 22.516 32.531 1 86.56 248 ASP B CA 1
ATOM 5879 C C . ASP B 1 248 ? 11.133 23.109 31.672 1 86.56 248 ASP B C 1
ATOM 5881 O O . ASP B 1 248 ? 10.656 24.203 31.938 1 86.56 248 ASP B O 1
ATOM 5885 N N . SER B 1 249 ? 10.852 22.422 30.609 1 89.31 249 SER B N 1
ATOM 5886 C CA . SER B 1 249 ? 9.828 22.906 29.688 1 89.31 249 SER B CA 1
ATOM 5887 C C . SER B 1 249 ? 8.828 21.812 29.344 1 89.31 249 SER B C 1
ATOM 5889 O O . SER B 1 249 ? 9.195 20.641 29.203 1 89.31 249 SER B O 1
ATOM 5891 N N . ILE B 1 250 ? 7.523 22.188 29.25 1 85.88 250 ILE B N 1
ATOM 5892 C CA . ILE B 1 250 ? 6.469 21.281 28.828 1 85.88 250 ILE B CA 1
ATOM 5893 C C . ILE B 1 250 ? 5.707 21.891 27.641 1 85.88 250 ILE B C 1
ATOM 5895 O O . ILE B 1 250 ? 5.289 23.047 27.703 1 85.88 250 ILE B O 1
ATOM 5899 N N . SER B 1 251 ? 5.586 21.156 26.609 1 91.44 251 SER B N 1
ATOM 5900 C CA . SER B 1 251 ? 4.793 21.578 25.453 1 91.44 251 SER B CA 1
ATOM 5901 C C . SER B 1 251 ? 3.932 20.438 24.922 1 91.44 251 SER B C 1
ATOM 5903 O O . SER B 1 251 ? 4.219 19.266 25.188 1 91.44 251 SER B O 1
ATOM 5905 N N . MET B 1 252 ? 2.838 20.797 24.312 1 89.69 252 MET B N 1
ATOM 5906 C CA . MET B 1 252 ? 1.946 19.859 23.641 1 89.69 252 MET B CA 1
ATOM 5907 C C . MET B 1 252 ? 1.945 20.094 22.125 1 89.69 252 MET B C 1
ATOM 5909 O O . MET B 1 252 ? 1.841 21.234 21.672 1 89.69 252 MET B O 1
ATOM 5913 N N . ASN B 1 253 ? 2.102 19.016 21.438 1 94.44 253 ASN B N 1
ATOM 5914 C CA . ASN B 1 253 ? 2.127 19.109 19.984 1 94.44 253 ASN B CA 1
ATOM 5915 C C . ASN B 1 253 ? 0.972 18.328 19.359 1 94.44 253 ASN B C 1
ATOM 5917 O O . ASN B 1 253 ? 0.773 17.156 19.656 1 94.44 253 ASN B O 1
ATOM 5921 N N . LEU B 1 254 ? 0.129 18.984 18.578 1 95 254 LEU B N 1
ATOM 5922 C CA . LEU B 1 254 ? -0.834 18.328 17.703 1 95 254 LEU B CA 1
ATOM 5923 C C . LEU B 1 254 ? -0.266 18.172 16.297 1 95 254 LEU B C 1
ATOM 5925 O O . LEU B 1 254 ? -0.099 19.156 15.57 1 95 254 LEU B O 1
ATOM 5929 N N . SER B 1 255 ? 0.058 16.922 15.953 1 96.31 255 SER B N 1
ATOM 5930 C CA . SER B 1 255 ? 0.626 16.609 14.648 1 96.31 255 SER B CA 1
ATOM 5931 C C . SER B 1 255 ? -0.427 16.016 13.719 1 96.31 255 SER B C 1
ATOM 5933 O O . SER B 1 255 ? -1.02 14.977 14.023 1 96.31 255 SER B O 1
ATOM 5935 N N . MET B 1 256 ? -0.685 16.641 12.625 1 96 256 MET B N 1
ATOM 5936 C CA . MET B 1 256 ? -1.722 16.203 11.695 1 96 256 MET B CA 1
ATOM 5937 C C . MET B 1 256 ? -1.111 15.484 10.492 1 96 256 MET B C 1
ATOM 5939 O O . MET B 1 256 ? -0.329 16.078 9.742 1 96 256 MET B O 1
ATOM 5943 N N . PHE B 1 257 ? -1.508 14.164 10.336 1 90.94 257 PHE B N 1
ATOM 5944 C CA . PHE B 1 257 ? -0.966 13.367 9.25 1 90.94 257 PHE B CA 1
ATOM 5945 C C . PHE B 1 257 ? -1.695 13.664 7.941 1 90.94 257 PHE B C 1
ATOM 5947 O O . PHE B 1 257 ? -2.922 13.797 7.926 1 90.94 257 PHE B O 1
ATOM 5954 N N . SER B 1 258 ? -0.98 13.805 6.973 1 79.06 258 SER B N 1
ATOM 5955 C CA . SER B 1 258 ? -1.513 14.141 5.656 1 79.06 258 SER B CA 1
ATOM 5956 C C . SER B 1 258 ? -1.773 12.883 4.832 1 79.06 258 SER B C 1
ATOM 5958 O O . SER B 1 258 ? -1.081 11.875 4.988 1 79.06 258 SER B O 1
ATOM 5960 N N . THR B 1 259 ? -2.855 12.797 4.098 1 93.44 259 THR B N 1
ATOM 5961 C CA . THR B 1 259 ? -3.076 11.812 3.047 1 93.44 259 THR B CA 1
ATOM 5962 C C . THR B 1 259 ? -2.881 12.43 1.668 1 93.44 259 THR B C 1
ATOM 5964 O O . THR B 1 259 ? -3.752 13.156 1.178 1 93.44 259 THR B O 1
ATOM 5967 N N . PRO B 1 260 ? -1.773 12.133 1.063 1 96 260 PRO B N 1
ATOM 5968 C CA . PRO B 1 260 ? -1.523 12.742 -0.248 1 96 260 PRO B CA 1
ATOM 5969 C C . PRO B 1 260 ? -2.49 12.242 -1.32 1 96 260 PRO B C 1
ATOM 5971 O O . PRO B 1 260 ? -2.953 11.102 -1.259 1 96 260 PRO B O 1
ATOM 5974 N N . TYR B 1 261 ? -2.781 13.047 -2.299 1 97.25 261 TYR B N 1
ATOM 5975 C CA . TYR B 1 261 ? -3.664 12.688 -3.402 1 97.25 261 TYR B CA 1
ATOM 5976 C C . TYR B 1 261 ? -3.125 11.477 -4.156 1 97.25 261 TYR B C 1
ATOM 5978 O O . TYR B 1 261 ? -3.896 10.664 -4.676 1 97.25 261 TYR B O 1
ATOM 5986 N N . VAL B 1 262 ? -1.832 11.32 -4.195 1 97.56 262 VAL B N 1
ATOM 5987 C CA . VAL B 1 262 ? -1.24 10.219 -4.945 1 97.56 262 VAL B CA 1
ATOM 5988 C C . VAL B 1 262 ? -1.736 8.891 -4.387 1 97.56 262 VAL B C 1
ATOM 5990 O O . VAL B 1 262 ? -1.98 7.945 -5.141 1 97.56 262 VAL B O 1
ATOM 5993 N N . ASP B 1 263 ? -1.916 8.805 -3.117 1 96.69 263 ASP B N 1
ATOM 5994 C CA . ASP B 1 263 ? -2.363 7.562 -2.498 1 96.69 263 ASP B CA 1
ATOM 5995 C C . ASP B 1 263 ? -3.822 7.273 -2.84 1 96.69 263 ASP B C 1
ATOM 5997 O O . ASP B 1 263 ? -4.168 6.148 -3.201 1 96.69 263 ASP B O 1
ATOM 6001 N N . VAL B 1 264 ? -4.652 8.289 -2.768 1 97 264 VAL B N 1
ATOM 6002 C CA . VAL B 1 264 ? -6.074 8.156 -3.07 1 97 264 VAL B CA 1
ATOM 6003 C C . VAL B 1 264 ? -6.254 7.758 -4.531 1 97 264 VAL B C 1
ATOM 6005 O O . VAL B 1 264 ? -7.008 6.832 -4.84 1 97 264 VAL B O 1
ATOM 6008 N N . MET B 1 265 ? -5.523 8.391 -5.355 1 97.69 265 MET B N 1
ATOM 6009 C CA . MET B 1 265 ? -5.688 8.203 -6.793 1 97.69 265 MET B CA 1
ATOM 6010 C C . MET B 1 265 ? -5.133 6.855 -7.234 1 97.69 265 MET B C 1
ATOM 6012 O O . MET B 1 265 ? -5.742 6.168 -8.055 1 97.69 265 MET B O 1
ATOM 6016 N N . THR B 1 266 ? -3.994 6.445 -6.762 1 97.5 266 THR B N 1
ATOM 6017 C CA . THR B 1 266 ? -3.414 5.168 -7.16 1 97.5 266 THR B CA 1
ATOM 6018 C C . THR B 1 266 ? -4.238 4.004 -6.617 1 97.5 266 THR B C 1
ATOM 6020 O O . THR B 1 266 ? -4.344 2.957 -7.258 1 97.5 266 THR B O 1
ATOM 6023 N N . ASP B 1 267 ? -4.809 4.18 -5.438 1 97.44 267 ASP B N 1
ATOM 6024 C CA . ASP B 1 267 ? -5.719 3.164 -4.914 1 97.44 267 ASP B CA 1
ATOM 6025 C C . ASP B 1 267 ? -6.934 2.996 -5.824 1 97.44 267 ASP B C 1
ATOM 6027 O O . ASP B 1 267 ? -7.355 1.873 -6.105 1 97.44 267 ASP B O 1
ATOM 6031 N N . ALA B 1 268 ? -7.48 4.125 -6.211 1 98.06 268 ALA B N 1
ATOM 6032 C CA . ALA B 1 268 ? -8.633 4.086 -7.113 1 98.06 268 ALA B CA 1
ATOM 6033 C C . ALA B 1 268 ? -8.266 3.404 -8.43 1 98.06 268 ALA B C 1
ATOM 6035 O O . ALA B 1 268 ? -9.039 2.588 -8.945 1 98.06 268 ALA B O 1
ATOM 6036 N N . LEU B 1 269 ? -7.129 3.725 -8.961 1 98 269 LEU B N 1
ATOM 6037 C CA . LEU B 1 269 ? -6.68 3.113 -10.203 1 98 269 LEU B CA 1
ATOM 6038 C C . LEU B 1 269 ? -6.5 1.608 -10.039 1 98 269 LEU B C 1
ATOM 6040 O O . LEU B 1 269 ? -6.949 0.83 -10.883 1 98 269 LEU B O 1
ATOM 6044 N N . ARG B 1 270 ? -5.863 1.234 -8.984 1 97.94 270 ARG B N 1
ATOM 6045 C CA . ARG B 1 270 ? -5.672 -0.189 -8.727 1 97.94 270 ARG B CA 1
ATOM 6046 C C . ARG B 1 270 ? -7.008 -0.923 -8.688 1 97.94 270 ARG B C 1
ATOM 6048 O O . ARG B 1 270 ? -7.16 -1.979 -9.305 1 97.94 270 ARG B O 1
ATOM 6055 N N . ASN B 1 271 ? -7.934 -0.331 -7.938 1 98.31 271 ASN B N 1
ATOM 6056 C CA . ASN B 1 271 ? -9.273 -0.909 -7.859 1 98.31 271 ASN B CA 1
ATOM 6057 C C . ASN B 1 271 ? -9.867 -1.13 -9.25 1 98.31 271 ASN B C 1
ATOM 6059 O O . ASN B 1 271 ? -10.359 -2.219 -9.547 1 98.31 271 ASN B O 1
ATOM 6063 N N . PHE B 1 272 ? -9.781 -0.189 -10.094 1 98.31 272 PHE B N 1
ATOM 6064 C CA . PHE B 1 272 ? -10.352 -0.23 -11.438 1 98.31 272 PHE B CA 1
ATOM 6065 C C . PHE B 1 272 ? -9.648 -1.271 -12.297 1 98.31 272 PHE B C 1
ATOM 6067 O O . PHE B 1 272 ? -10.297 -2.041 -13.008 1 98.31 272 PHE B O 1
ATOM 6074 N N . LEU B 1 273 ? -8.352 -1.281 -12.188 1 98.06 273 LEU B N 1
ATOM 6075 C CA . LEU B 1 273 ? -7.539 -2.137 -13.047 1 98.06 273 LEU B CA 1
ATOM 6076 C C . LEU B 1 273 ? -7.715 -3.605 -12.672 1 98.06 273 LEU B C 1
ATOM 6078 O O . LEU B 1 273 ? -7.562 -4.488 -13.523 1 98.06 273 LEU B O 1
ATOM 6082 N N . LEU B 1 274 ? -8.086 -3.898 -11.477 1 97.25 274 LEU B N 1
ATOM 6083 C CA . LEU B 1 274 ? -8.297 -5.262 -11 1 97.25 274 LEU B CA 1
ATOM 6084 C C . LEU B 1 274 ? -9.469 -5.914 -11.734 1 97.25 274 LEU B C 1
ATOM 6086 O O . LEU B 1 274 ? -9.641 -7.133 -11.672 1 97.25 274 LEU B O 1
ATOM 6090 N N . LYS B 1 275 ? -10.25 -5.156 -12.438 1 96.06 275 LYS B N 1
ATOM 6091 C CA . LYS B 1 275 ? -11.375 -5.699 -13.188 1 96.06 275 LYS B CA 1
ATOM 6092 C C . LYS B 1 275 ? -10.891 -6.516 -14.383 1 96.06 275 LYS B C 1
ATOM 6094 O O . LYS B 1 275 ? -11.641 -7.336 -14.922 1 96.06 275 LYS B O 1
ATOM 6099 N N . SER B 1 276 ? -9.664 -6.285 -14.758 1 96.12 276 SER B N 1
ATOM 6100 C CA . SER B 1 276 ? -9.125 -6.918 -15.961 1 96.12 276 SER B CA 1
ATOM 6101 C C . SER B 1 276 ? -8.203 -8.078 -15.609 1 96.12 276 SER B C 1
ATOM 6103 O O . SER B 1 276 ? -7.363 -7.965 -14.719 1 96.12 276 SER B O 1
ATOM 6105 N N . ASP B 1 277 ? -8.344 -9.148 -16.422 1 95.06 277 ASP B N 1
ATOM 6106 C CA . ASP B 1 277 ? -7.492 -10.32 -16.25 1 95.06 277 ASP B CA 1
ATOM 6107 C C . ASP B 1 277 ? -6.023 -9.969 -16.453 1 95.06 277 ASP B C 1
ATOM 6109 O O . ASP B 1 277 ? -5.156 -10.43 -15.711 1 95.06 277 ASP B O 1
ATOM 6113 N N . ALA B 1 278 ? -5.777 -9.164 -17.406 1 95.94 278 ALA B N 1
ATOM 6114 C CA . ALA B 1 278 ? -4.402 -8.828 -17.781 1 95.94 278 ALA B CA 1
ATOM 6115 C C . ALA B 1 278 ? -3.686 -8.133 -16.625 1 95.94 278 ALA B C 1
ATOM 6117 O O . ALA B 1 278 ? -2.479 -8.312 -16.438 1 95.94 278 ALA B O 1
ATOM 6118 N N . TRP B 1 279 ? -4.438 -7.355 -15.867 1 97.44 279 TRP B N 1
ATOM 6119 C CA . TRP B 1 279 ? -3.855 -6.617 -14.758 1 97.44 279 TRP B CA 1
ATOM 6120 C C . TRP B 1 279 ? -3.732 -7.5 -13.516 1 97.44 279 TRP B C 1
ATOM 6122 O O . TRP B 1 279 ? -2.824 -7.32 -12.703 1 97.44 279 TRP B O 1
ATOM 6132 N N . ARG B 1 280 ? -4.621 -8.516 -13.352 1 95.94 280 ARG B N 1
ATOM 6133 C CA . ARG B 1 280 ? -4.574 -9.445 -12.227 1 95.94 280 ARG B CA 1
ATOM 6134 C C . ARG B 1 280 ? -3.527 -10.531 -12.461 1 95.94 280 ARG B C 1
ATOM 6136 O O . ARG B 1 280 ? -3.078 -11.18 -11.516 1 95.94 280 ARG B O 1
ATOM 6143 N N . ALA B 1 281 ? -3.197 -10.711 -13.688 1 94.62 281 ALA B N 1
ATOM 6144 C CA . ALA B 1 281 ? -2.221 -11.75 -14.008 1 94.62 281 ALA B CA 1
ATOM 6145 C C . ALA B 1 281 ? -0.882 -11.477 -13.328 1 94.62 281 ALA B C 1
ATOM 6147 O O . ALA B 1 281 ? -0.448 -10.32 -13.25 1 94.62 281 ALA B O 1
ATOM 6148 N N . ASP B 1 282 ? -0.224 -12.531 -12.922 1 94.06 282 ASP B N 1
ATOM 6149 C CA . ASP B 1 282 ? 1.068 -12.422 -12.25 1 94.06 282 ASP B CA 1
ATOM 6150 C C . ASP B 1 282 ? 2.186 -12.141 -13.258 1 94.06 282 ASP B C 1
ATOM 6152 O O . ASP B 1 282 ? 2.094 -12.539 -14.422 1 94.06 282 ASP B O 1
ATOM 6156 N N . VAL B 1 283 ? 3.199 -11.586 -12.758 1 94.31 283 VAL B N 1
ATOM 6157 C CA . VAL B 1 283 ? 4.402 -11.367 -13.547 1 94.31 283 VAL B CA 1
ATOM 6158 C C . VAL B 1 283 ? 5.055 -12.711 -13.875 1 94.31 283 VAL B C 1
ATOM 6160 O O . VAL B 1 283 ? 5.363 -13.492 -12.977 1 94.31 283 VAL B O 1
ATOM 6163 N N . TYR B 1 284 ? 5.105 -13.008 -15.039 1 91.62 284 TYR B N 1
ATOM 6164 C CA . TYR B 1 284 ? 5.742 -14.18 -15.633 1 91.62 284 TYR B CA 1
ATOM 6165 C C . TYR B 1 284 ? 6.34 -13.852 -17 1 91.62 284 TYR B C 1
ATOM 6167 O O . TYR B 1 284 ? 5.688 -13.227 -17.828 1 91.62 284 TYR B O 1
ATOM 6175 N N . TYR B 1 285 ? 7.621 -14.203 -17.156 1 92.69 285 TYR B N 1
ATOM 6176 C CA . TYR B 1 285 ? 8.258 -13.906 -18.438 1 92.69 285 TYR B CA 1
ATOM 6177 C C . TYR B 1 285 ? 9.43 -14.844 -18.688 1 92.69 285 TYR B C 1
ATOM 6179 O O . TYR B 1 285 ? 10.008 -15.398 -17.75 1 92.69 285 TYR B O 1
ATOM 6187 N N . HIS B 1 286 ? 9.781 -15 -19.984 1 89.69 286 HIS B N 1
ATOM 6188 C CA . HIS B 1 286 ? 10.898 -15.852 -20.359 1 89.69 286 HIS B CA 1
ATOM 6189 C C . HIS B 1 286 ? 12.039 -15.039 -20.969 1 89.69 286 HIS B C 1
ATOM 6191 O O . HIS B 1 286 ? 13.117 -15.578 -21.219 1 89.69 286 HIS B O 1
ATOM 6197 N N . SER B 1 287 ? 11.742 -13.812 -21.25 1 94.62 287 SER B N 1
ATOM 6198 C CA . SER B 1 287 ? 12.766 -12.906 -21.766 1 94.62 287 SER B CA 1
ATOM 6199 C C . SER B 1 287 ? 12.469 -11.461 -21.375 1 94.62 287 SER B C 1
ATOM 6201 O O . SER B 1 287 ? 11.336 -11.125 -21.016 1 94.62 287 SER B O 1
ATOM 6203 N N . VAL B 1 288 ? 13.477 -10.641 -21.484 1 96.38 288 VAL B N 1
ATOM 6204 C CA . VAL B 1 288 ? 13.32 -9.219 -21.219 1 96.38 288 VAL B CA 1
ATOM 6205 C C . VAL B 1 288 ? 12.32 -8.609 -22.188 1 96.38 288 VAL B C 1
ATOM 6207 O O . VAL B 1 288 ? 11.438 -7.852 -21.797 1 96.38 288 VAL B O 1
ATOM 6210 N N . GLN B 1 289 ? 12.43 -9.008 -23.406 1 97.12 289 GLN B N 1
ATOM 6211 C CA . GLN B 1 289 ? 11.555 -8.461 -24.438 1 97.12 289 GLN B CA 1
ATOM 6212 C C . GLN B 1 289 ? 10.102 -8.82 -24.172 1 97.12 289 GLN B C 1
ATOM 6214 O O . GLN B 1 289 ? 9.211 -7.98 -24.312 1 97.12 289 GLN B O 1
ATOM 6219 N N . GLU B 1 290 ? 9.867 -10.039 -23.781 1 96.25 290 GLU B N 1
ATOM 6220 C CA . GLU B 1 290 ? 8.508 -10.477 -23.484 1 96.25 290 GLU B CA 1
ATOM 6221 C C . GLU B 1 290 ? 7.91 -9.664 -22.328 1 96.25 290 GLU B C 1
ATOM 6223 O O . GLU B 1 290 ? 6.75 -9.25 -22.391 1 96.25 290 GLU B O 1
ATOM 6228 N N . ALA B 1 291 ? 8.711 -9.469 -21.328 1 97.06 291 ALA B N 1
ATOM 6229 C CA . ALA B 1 291 ? 8.266 -8.664 -20.188 1 97.06 291 ALA B CA 1
ATOM 6230 C C . ALA B 1 291 ? 7.93 -7.242 -20.625 1 97.06 291 ALA B C 1
ATOM 6232 O O . ALA B 1 291 ? 6.887 -6.699 -20.25 1 97.06 291 ALA B O 1
ATOM 6233 N N . HIS B 1 292 ? 8.789 -6.629 -21.453 1 98.06 292 HIS B N 1
ATOM 6234 C CA . HIS B 1 292 ? 8.594 -5.258 -21.906 1 98.06 292 HIS B CA 1
ATOM 6235 C C . HIS B 1 292 ? 7.359 -5.145 -22.797 1 98.06 292 HIS B C 1
ATOM 6237 O O . HIS B 1 292 ? 6.609 -4.172 -22.703 1 98.06 292 HIS B O 1
ATOM 6243 N N . ASP B 1 293 ? 7.188 -6.145 -23.641 1 97.88 293 ASP B N 1
ATOM 6244 C CA . ASP B 1 293 ? 6.012 -6.145 -24.516 1 97.88 293 ASP B CA 1
ATOM 6245 C C . ASP B 1 293 ? 4.723 -6.168 -23.703 1 97.88 293 ASP B C 1
ATOM 6247 O O . ASP B 1 293 ? 3.764 -5.465 -24.016 1 97.88 293 ASP B O 1
ATOM 6251 N N . HIS B 1 294 ? 4.746 -6.992 -22.719 1 97.31 294 HIS B N 1
ATOM 6252 C CA . HIS B 1 294 ? 3.566 -7.078 -21.859 1 97.31 294 HIS B CA 1
ATOM 6253 C C . HIS B 1 294 ? 3.307 -5.758 -21.141 1 97.31 294 HIS B C 1
ATOM 6255 O O . HIS B 1 294 ? 2.168 -5.289 -21.094 1 97.31 294 HIS B O 1
ATOM 6261 N N . VAL B 1 295 ? 4.309 -5.137 -20.609 1 98.06 295 VAL B N 1
ATOM 6262 C CA . VAL B 1 295 ? 4.18 -3.863 -19.906 1 98.06 295 VAL B CA 1
ATOM 6263 C C . VAL B 1 295 ? 3.689 -2.789 -20.875 1 98.06 295 VAL B C 1
ATOM 6265 O O . VAL B 1 295 ? 2.855 -1.953 -20.516 1 98.06 295 VAL B O 1
ATOM 6268 N N . GLN B 1 296 ? 4.219 -2.844 -22.062 1 97.88 296 GLN B N 1
ATOM 6269 C CA . GLN B 1 296 ? 3.76 -1.885 -23.062 1 97.88 296 GLN B CA 1
ATOM 6270 C C . GLN B 1 296 ? 2.264 -2.031 -23.328 1 97.88 296 GLN B C 1
ATOM 6272 O O . GLN B 1 296 ? 1.545 -1.036 -23.438 1 97.88 296 GLN B O 1
ATOM 6277 N N . MET B 1 297 ? 1.85 -3.221 -23.453 1 97.94 297 MET B N 1
ATOM 6278 C CA . MET B 1 297 ? 0.425 -3.486 -23.625 1 97.94 297 MET B CA 1
ATOM 6279 C C . MET B 1 297 ? -0.387 -2.922 -22.469 1 97.94 297 MET B C 1
ATOM 6281 O O . MET B 1 297 ? -1.439 -2.316 -22.672 1 97.94 297 MET B O 1
ATOM 6285 N N . LEU B 1 298 ? 0.051 -3.072 -21.297 1 98 298 LEU B N 1
ATOM 6286 C CA . LEU B 1 298 ? -0.647 -2.588 -20.109 1 98 298 LEU B CA 1
ATOM 6287 C C . LEU B 1 298 ? -0.657 -1.064 -20.062 1 98 298 LEU B C 1
ATOM 6289 O O . LEU B 1 298 ? -1.658 -0.456 -19.672 1 98 298 LEU B O 1
ATOM 6293 N N . LEU B 1 299 ? 0.48 -0.425 -20.406 1 97.44 299 LEU B N 1
ATOM 6294 C CA . LEU B 1 299 ? 0.531 1.032 -20.453 1 97.44 299 LEU B CA 1
ATOM 6295 C C . LEU B 1 299 ? -0.504 1.58 -21.422 1 97.44 299 LEU B C 1
ATOM 6297 O O . LEU B 1 299 ? -1.172 2.574 -21.141 1 97.44 299 LEU B O 1
ATOM 6301 N N . ASN B 1 300 ? -0.628 0.917 -22.531 1 96.44 300 ASN B N 1
ATOM 6302 C CA . ASN B 1 300 ? -1.635 1.315 -23.516 1 96.44 300 ASN B CA 1
ATOM 6303 C C . ASN B 1 300 ? -3.047 1.17 -22.953 1 96.44 300 ASN B C 1
ATOM 6305 O O . ASN B 1 300 ? -3.887 2.053 -23.141 1 96.44 300 ASN B O 1
ATOM 6309 N N . ASP B 1 301 ? -3.287 0.088 -22.312 1 97.19 301 ASP B N 1
ATOM 6310 C CA . ASP B 1 301 ? -4.598 -0.144 -21.719 1 97.19 301 ASP B CA 1
ATOM 6311 C C . ASP B 1 301 ? -4.883 0.872 -20.609 1 97.19 301 ASP B C 1
ATOM 6313 O O . ASP B 1 301 ? -6.02 1.323 -20.453 1 97.19 301 ASP B O 1
ATOM 6317 N N . LEU B 1 302 ? -3.881 1.204 -19.844 1 97 302 LEU B N 1
ATOM 6318 C CA . LEU B 1 302 ? -4 2.129 -18.719 1 97 302 LEU B CA 1
ATOM 6319 C C . LEU B 1 302 ? -4.527 3.482 -19.188 1 97 302 LEU B C 1
ATOM 6321 O O . LEU B 1 302 ? -5.422 4.055 -18.547 1 97 302 LEU B O 1
ATOM 6325 N N . THR B 1 303 ? -4.051 4.004 -20.25 1 94 303 THR B N 1
ATOM 6326 C CA . THR B 1 303 ? -4.484 5.289 -20.797 1 94 303 THR B CA 1
ATOM 6327 C C . THR B 1 303 ? -5.969 5.258 -21.141 1 94 303 THR B C 1
ATOM 6329 O O . THR B 1 303 ? -6.703 6.199 -20.828 1 94 303 THR B O 1
ATOM 6332 N N . LYS B 1 304 ? -6.352 4.188 -21.672 1 93.62 304 LYS B N 1
ATOM 6333 C CA . LYS B 1 304 ? -7.758 4.039 -22.016 1 93.62 304 LYS B CA 1
ATOM 6334 C C . LYS B 1 304 ? -8.641 3.975 -20.781 1 93.62 304 LYS B C 1
ATOM 6336 O O . LYS B 1 304 ? -9.703 4.59 -20.734 1 93.62 304 LYS B O 1
ATOM 6341 N N . ARG B 1 305 ? -8.219 3.26 -19.844 1 94.5 305 ARG B N 1
ATOM 6342 C CA . ARG B 1 305 ? -8.984 3.066 -18.609 1 94.5 305 ARG B CA 1
ATOM 6343 C C . ARG B 1 305 ? -9.133 4.379 -17.844 1 94.5 305 ARG B C 1
ATOM 6345 O O . ARG B 1 305 ? -10.195 4.664 -17.297 1 94.5 305 ARG B O 1
ATOM 6352 N N . ILE B 1 306 ? -8.109 5.176 -17.797 1 94.88 306 ILE B N 1
ATOM 6353 C CA . ILE B 1 306 ? -8.133 6.441 -17.078 1 94.88 306 ILE B CA 1
ATOM 6354 C C . ILE B 1 306 ? -9.211 7.352 -17.672 1 94.88 306 ILE B C 1
ATOM 6356 O O . ILE B 1 306 ? -9.891 8.078 -16.938 1 94.88 306 ILE B O 1
ATOM 6360 N N . ASP B 1 307 ? -9.414 7.254 -18.953 1 93.31 307 ASP B N 1
ATOM 6361 C CA . ASP B 1 307 ? -10.391 8.094 -19.641 1 93.31 307 ASP B CA 1
ATOM 6362 C C . ASP B 1 307 ? -11.82 7.73 -19.234 1 93.31 307 ASP B C 1
ATOM 6364 O O . ASP B 1 307 ? -12.75 8.516 -19.438 1 93.31 307 ASP B O 1
ATOM 6368 N N . GLU B 1 308 ? -11.977 6.605 -18.641 1 94.31 308 GLU B N 1
ATOM 6369 C CA . GLU B 1 308 ? -13.305 6.137 -18.25 1 94.31 308 GLU B CA 1
ATOM 6370 C C . GLU B 1 308 ? -13.68 6.633 -16.859 1 94.31 308 GLU B C 1
ATOM 6372 O O . GLU B 1 308 ? -14.844 6.551 -16.453 1 94.31 308 GLU B O 1
ATOM 6377 N N . LEU B 1 309 ? -12.789 7.152 -16.109 1 96.5 309 LEU B N 1
ATOM 6378 C CA . LEU B 1 309 ? -13.031 7.535 -14.727 1 96.5 309 LEU B CA 1
ATOM 6379 C C . LEU B 1 309 ? -13.422 9.008 -14.625 1 96.5 309 LEU B C 1
ATOM 6381 O O . LEU B 1 309 ? -12.914 9.836 -15.391 1 96.5 309 LEU B O 1
ATOM 6385 N N . THR B 1 310 ? -14.266 9.305 -13.711 1 97.06 310 THR B N 1
ATOM 6386 C CA . THR B 1 310 ? -14.609 10.672 -13.328 1 97.06 310 THR B CA 1
ATOM 6387 C C . THR B 1 310 ? -14.266 10.922 -11.859 1 97.06 310 THR B C 1
ATOM 6389 O O . THR B 1 310 ? -14.109 9.984 -11.086 1 97.06 310 THR B O 1
ATOM 6392 N N . PRO B 1 311 ? -14.156 12.188 -11.5 1 98.06 311 PRO B N 1
ATOM 6393 C CA . PRO B 1 311 ? -13.875 12.492 -10.094 1 98.06 311 PRO B CA 1
ATOM 6394 C C . PRO B 1 311 ? -14.906 11.891 -9.141 1 98.06 311 PRO B C 1
ATOM 6396 O O . PRO B 1 311 ? -14.547 11.414 -8.062 1 98.06 311 PRO B O 1
ATOM 6399 N N . ALA B 1 312 ? -16.141 11.828 -9.594 1 98.12 312 ALA B N 1
ATOM 6400 C CA . ALA B 1 312 ? -17.219 11.344 -8.734 1 98.12 312 ALA B CA 1
ATOM 6401 C C . ALA B 1 312 ? -17.094 9.844 -8.508 1 98.12 312 ALA B C 1
ATOM 6403 O O . ALA B 1 312 ? -17.594 9.32 -7.504 1 98.12 312 ALA B O 1
ATOM 6404 N N . ASP B 1 313 ? -16.484 9.117 -9.461 1 98.44 313 ASP B N 1
ATOM 6405 C CA . ASP B 1 313 ? -16.219 7.699 -9.242 1 98.44 313 ASP B CA 1
ATOM 6406 C C . ASP B 1 313 ? -15.266 7.492 -8.07 1 98.44 313 ASP B C 1
ATOM 6408 O O . ASP B 1 313 ? -15.453 6.582 -7.262 1 98.44 313 ASP B O 1
ATOM 6412 N N . ILE B 1 314 ? -14.305 8.359 -7.988 1 98.31 314 ILE B N 1
ATOM 6413 C CA . ILE B 1 314 ? -13.203 8.211 -7.039 1 98.31 314 ILE B CA 1
ATOM 6414 C C . ILE B 1 314 ? -13.617 8.766 -5.68 1 98.31 314 ILE B C 1
ATOM 6416 O O . ILE B 1 314 ? -13.352 8.156 -4.645 1 98.31 314 ILE B O 1
ATOM 6420 N N . LEU B 1 315 ? -14.227 9.93 -5.727 1 98 315 LEU B N 1
ATOM 6421 C CA . LEU B 1 315 ? -14.656 10.617 -4.512 1 98 315 LEU B CA 1
ATOM 6422 C C . LEU B 1 315 ? -16.141 10.945 -4.57 1 98 315 LEU B C 1
ATOM 6424 O O . LEU B 1 315 ? -16.516 12.094 -4.816 1 98 315 LEU B O 1
ATOM 6428 N N . PRO B 1 316 ? -16.969 9.961 -4.273 1 97.81 316 PRO B N 1
ATOM 6429 C CA . PRO B 1 316 ? -18.406 10.273 -4.254 1 97.81 316 PRO B CA 1
ATOM 6430 C C . PRO B 1 316 ? -18.766 11.305 -3.193 1 97.81 316 PRO B C 1
ATOM 6432 O O . PRO B 1 316 ? -18.016 11.492 -2.227 1 97.81 316 PRO B O 1
ATOM 6435 N N . GLU B 1 317 ? -19.875 11.914 -3.391 1 96.75 317 GLU B N 1
ATOM 6436 C CA . GLU B 1 317 ? -20.297 13.031 -2.557 1 96.75 317 GLU B CA 1
ATOM 6437 C C . GLU B 1 317 ? -20.375 12.625 -1.088 1 96.75 317 GLU B C 1
ATOM 6439 O O . GLU B 1 317 ? -19.906 13.352 -0.212 1 96.75 317 GLU B O 1
ATOM 6444 N N . ARG B 1 318 ? -20.906 11.523 -0.815 1 96.19 318 ARG B N 1
ATOM 6445 C CA . ARG B 1 318 ? -21.094 11.094 0.567 1 96.19 318 ARG B CA 1
ATOM 6446 C C . ARG B 1 318 ? -19.766 10.977 1.292 1 96.19 318 ARG B C 1
ATOM 6448 O O . ARG B 1 318 ? -19.641 11.367 2.457 1 96.19 318 ARG B O 1
ATOM 6455 N N . LEU B 1 319 ? -18.812 10.398 0.645 1 96.06 319 LEU B N 1
ATOM 6456 C CA . LEU B 1 319 ? -17.484 10.25 1.232 1 96.06 319 LEU B CA 1
ATOM 6457 C C . LEU B 1 319 ? -16.906 11.617 1.61 1 96.06 319 LEU B C 1
ATOM 6459 O O . LEU B 1 319 ? -16.344 11.773 2.699 1 96.06 319 LEU B O 1
ATOM 6463 N N . LEU B 1 320 ? -17.094 12.555 0.745 1 95.69 320 LEU B N 1
ATOM 6464 C CA . LEU B 1 320 ? -16.547 13.891 0.94 1 95.69 320 LEU B CA 1
ATOM 6465 C C . LEU B 1 320 ? -17.281 14.625 2.053 1 95.69 320 LEU B C 1
ATOM 6467 O O . LEU B 1 320 ? -16.688 15.398 2.801 1 95.69 320 LEU B O 1
ATOM 6471 N N . MET B 1 321 ? -18.516 14.352 2.197 1 92.94 321 MET B N 1
ATOM 6472 C CA . MET B 1 321 ? -19.344 15.117 3.115 1 92.94 321 MET B CA 1
ATOM 6473 C C . MET B 1 321 ? -19.375 14.469 4.496 1 92.94 321 MET B C 1
ATOM 6475 O O . MET B 1 321 ? -19.406 15.164 5.512 1 92.94 321 MET B O 1
ATOM 6479 N N . HIS B 1 322 ? -19.312 13.031 4.504 1 88.88 322 HIS B N 1
ATOM 6480 C CA . HIS B 1 322 ? -19.609 12.367 5.766 1 88.88 322 HIS B CA 1
ATOM 6481 C C . HIS B 1 322 ? -18.484 11.43 6.172 1 88.88 322 HIS B C 1
ATOM 6483 O O . HIS B 1 322 ? -18.547 10.797 7.23 1 88.88 322 HIS B O 1
ATOM 6489 N N . GLY B 1 323 ? -17.531 11.367 5.402 1 89.44 323 GLY B N 1
ATOM 6490 C CA . GLY B 1 323 ? -16.406 10.523 5.754 1 89.44 323 GLY B CA 1
ATOM 6491 C C . GLY B 1 323 ? -16.656 9.055 5.5 1 89.44 323 GLY B C 1
ATOM 6492 O O . GLY B 1 323 ? -17.562 8.695 4.75 1 89.44 323 GLY B O 1
ATOM 6493 N N . ARG B 1 324 ? -15.844 8.258 6.086 1 85.44 324 ARG B N 1
ATOM 6494 C CA . ARG B 1 324 ? -15.82 6.832 5.77 1 85.44 324 ARG B CA 1
ATOM 6495 C C . ARG B 1 324 ? -16.969 6.102 6.457 1 85.44 324 ARG B C 1
ATOM 6497 O O . ARG B 1 324 ? -17.406 5.047 5.992 1 85.44 324 ARG B O 1
ATOM 6504 N N . ASP B 1 325 ? -17.234 6.574 7.805 1 69.12 325 ASP B N 1
ATOM 6505 C CA . ASP B 1 325 ? -18.219 5.871 8.633 1 69.12 325 ASP B CA 1
ATOM 6506 C C . ASP B 1 325 ? -19.641 6.086 8.109 1 69.12 325 ASP B C 1
ATOM 6508 O O . ASP B 1 325 ? -19.984 7.188 7.684 1 69.12 325 ASP B O 1
ATOM 6512 N N . GLY B 1 326 ? -20.141 5.477 7.273 1 51.72 326 GLY B N 1
ATOM 6513 C CA . GLY B 1 326 ? -21.469 5.422 6.688 1 51.72 326 GLY B CA 1
ATOM 6514 C C . GLY B 1 326 ? -22.562 5.906 7.629 1 51.72 326 GLY B C 1
ATOM 6515 O O . GLY B 1 326 ? -23.75 5.688 7.379 1 51.72 326 GLY B O 1
ATOM 6516 N N . GLN B 1 327 ? -22.266 6.242 8.891 1 43.16 327 GLN B N 1
ATOM 6517 C CA . GLN B 1 327 ? -23.422 6.578 9.711 1 43.16 327 GLN B CA 1
ATOM 6518 C C . GLN B 1 327 ? -24.094 7.859 9.219 1 43.16 327 GLN B C 1
ATOM 6520 O O . GLN B 1 327 ? -23.422 8.883 9.023 1 43.16 327 GLN B O 1
ATOM 6525 N N . LEU B 1 328 ? -25.141 7.738 8.531 1 39.91 328 LEU B N 1
ATOM 6526 C CA . LEU B 1 328 ? -26 8.898 8.375 1 39.91 328 LEU B CA 1
ATOM 6527 C C . LEU B 1 328 ? -26.391 9.477 9.727 1 39.91 328 LEU B C 1
ATOM 6529 O O . LEU B 1 328 ? -27.031 8.797 10.531 1 39.91 328 LEU B O 1
ATOM 6533 N N . ASN B 1 329 ? -25.641 10.164 10.398 1 37.75 329 ASN B N 1
ATOM 6534 C CA . ASN B 1 329 ? -26.344 10.797 11.492 1 37.75 329 ASN B CA 1
ATOM 6535 C C . ASN B 1 329 ? -27.734 11.258 11.062 1 37.75 329 ASN B C 1
ATOM 6537 O O . ASN B 1 329 ? -27.922 11.742 9.945 1 37.75 329 ASN B O 1
ATOM 6541 N N . GLN B 1 330 ? -28.797 10.75 11.703 1 35.66 330 GLN B N 1
ATOM 6542 C CA . GLN B 1 330 ? -30.156 11.25 11.477 1 35.66 330 GLN B CA 1
ATOM 6543 C C . GLN B 1 330 ? -30.172 12.766 11.344 1 35.66 330 GLN B C 1
ATOM 6545 O O . GLN B 1 330 ? -31.094 13.336 10.766 1 35.66 330 GLN B O 1
ATOM 6550 N N . ASP B 1 331 ? -29.328 13.414 12.125 1 35.81 331 ASP B N 1
ATOM 6551 C CA . ASP B 1 331 ? -29.422 14.867 12.07 1 35.81 331 ASP B CA 1
ATOM 6552 C C . ASP B 1 331 ? -28.969 15.398 10.711 1 35.81 331 ASP B C 1
ATOM 6554 O O . ASP B 1 331 ? -29.031 16.609 10.461 1 35.81 331 ASP B O 1
ATOM 6558 N N . ASP B 1 332 ? -28.219 14.602 10.086 1 35.12 332 ASP B N 1
ATOM 6559 C CA . ASP B 1 332 ? -27.547 15.242 8.961 1 35.12 332 ASP B CA 1
ATOM 6560 C C . ASP B 1 332 ? -28.516 15.555 7.828 1 35.12 332 ASP B C 1
ATOM 6562 O O . ASP B 1 332 ? -28.125 16.062 6.777 1 35.12 332 ASP B O 1
ATOM 6566 N N . ILE B 1 333 ? -29.703 14.945 7.855 1 32.25 333 ILE B N 1
ATOM 6567 C CA . ILE B 1 333 ? -30.641 15.516 6.895 1 32.25 333 ILE B CA 1
ATOM 6568 C C . ILE B 1 333 ? -31.141 16.875 7.398 1 32.25 333 ILE B C 1
ATOM 6570 O O . ILE B 1 333 ? -31.812 17.594 6.672 1 32.25 333 ILE B O 1
ATOM 6574 N N . HIS B 1 334 ? -31.391 16.922 8.734 1 29.59 334 HIS B N 1
ATOM 6575 C CA . HIS B 1 334 ? -32.062 18.141 9.188 1 29.59 334 HIS B CA 1
ATOM 6576 C C . HIS B 1 334 ? -31.078 19.281 9.375 1 29.59 334 HIS B C 1
ATOM 6578 O O . HIS B 1 334 ? -30.469 19.406 10.438 1 29.59 334 HIS B O 1
ATOM 6584 N N . ASP B 1 335 ? -30.266 19.625 8.5 1 28.81 335 ASP B N 1
ATOM 6585 C CA . ASP B 1 335 ? -29.5 20.812 8.859 1 28.81 335 ASP B CA 1
ATOM 6586 C C . ASP B 1 335 ? -30.406 21.938 9.359 1 28.81 335 ASP B C 1
ATOM 6588 O O . ASP B 1 335 ? -30.062 23.109 9.227 1 28.81 335 ASP B O 1
ATOM 6592 N N . SER B 1 336 ? -31.75 21.672 9.609 1 23.56 336 SER B N 1
ATOM 6593 C CA . SER B 1 336 ? -32.281 22.906 10.156 1 23.56 336 SER B CA 1
ATOM 6594 C C . SER B 1 336 ? -31.797 23.141 11.578 1 23.56 336 SER B C 1
ATOM 6596 O O . SER B 1 336 ? -31.562 22.188 12.328 1 23.56 336 SER B O 1
ATOM 6598 N N . HIS B 1 337 ? -31.25 24.328 12.023 1 23.39 337 HIS B N 1
ATOM 6599 C CA . HIS B 1 337 ? -30.594 25 13.141 1 23.39 337 HIS B CA 1
ATOM 6600 C C . HIS B 1 337 ? -31.422 24.875 14.422 1 23.39 337 HIS B C 1
ATOM 6602 O O . HIS B 1 337 ? -31.172 25.578 15.398 1 23.39 337 HIS B O 1
ATOM 6608 N N . ASP B 1 338 ? -32.531 24.047 14.578 1 22.23 338 ASP B N 1
ATOM 6609 C CA . ASP B 1 338 ? -33.156 24.578 15.789 1 22.23 338 ASP B CA 1
ATOM 6610 C C . ASP B 1 338 ? -32.406 24.078 17.047 1 22.23 338 ASP B C 1
ATOM 6612 O O . ASP B 1 338 ? -32.281 22.875 17.25 1 22.23 338 ASP B O 1
ATOM 6616 N N . ASP B 1 339 ? -31.562 24.859 17.734 1 22.17 339 ASP B N 1
ATOM 6617 C CA . ASP B 1 339 ? -30.594 24.812 18.844 1 22.17 339 ASP B CA 1
ATOM 6618 C C . ASP B 1 339 ? -31.297 24.453 20.156 1 22.17 339 ASP B C 1
ATOM 6620 O O . ASP B 1 339 ? -30.672 24.5 21.219 1 22.17 339 ASP B O 1
ATOM 6624 N N . ASN B 1 340 ? -32.594 24.25 20.438 1 20.22 340 ASN B N 1
ATOM 6625 C CA . ASN B 1 340 ? -32.906 24.672 21.797 1 20.22 340 ASN B CA 1
ATOM 6626 C C . ASN B 1 340 ? -32.656 23.562 22.812 1 20.22 340 ASN B C 1
ATOM 6628 O O . ASN B 1 340 ? -33.219 23.578 23.906 1 20.22 340 ASN B O 1
ATOM 6632 N N . GLU B 1 341 ? -31.984 22.453 22.547 1 20.94 341 GLU B N 1
ATOM 6633 C CA . GLU B 1 341 ? -32.344 21.438 23.531 1 20.94 341 GLU B CA 1
ATOM 6634 C C . GLU B 1 341 ? -31.656 21.688 24.875 1 20.94 341 GLU B C 1
ATOM 6636 O O . GLU B 1 341 ? -30.516 22.141 24.906 1 20.94 341 GLU B O 1
ATOM 6641 N N . ASP B 1 342 ? -32.406 21.734 26.031 1 20.48 342 ASP B N 1
ATOM 6642 C CA . ASP B 1 342 ? -32.25 22 27.453 1 20.48 342 ASP B CA 1
ATOM 6643 C C . ASP B 1 342 ? -31.438 20.891 28.141 1 20.48 342 ASP B C 1
ATOM 6645 O O . ASP B 1 342 ? -31.578 19.719 27.812 1 20.48 342 ASP B O 1
ATOM 6649 N N . ASP B 1 343 ? -30.297 21.281 28.844 1 21.25 343 ASP B N 1
ATOM 6650 C CA . ASP B 1 343 ? -29.141 20.703 29.5 1 21.25 343 ASP B CA 1
ATOM 6651 C C . ASP B 1 343 ? -29.531 19.984 30.797 1 21.25 343 ASP B C 1
ATOM 6653 O O . ASP B 1 343 ? -28.875 20.141 31.828 1 21.25 343 ASP B O 1
ATOM 6657 N N . SER B 1 344 ? -30.641 19.234 31.016 1 21.75 344 SER B N 1
ATOM 6658 C CA . SER B 1 344 ? -30.797 18.875 32.406 1 21.75 344 SER B CA 1
ATOM 6659 C C . SER B 1 344 ? -29.781 17.828 32.844 1 21.75 344 SER B C 1
ATOM 6661 O O . SER B 1 344 ? -29.469 16.906 32.062 1 21.75 344 SER B O 1
ATOM 6663 N N . ASP B 1 345 ? -28.938 18.125 33.906 1 21.42 345 ASP B N 1
ATOM 6664 C CA . ASP B 1 345 ? -27.719 17.641 34.562 1 21.42 345 ASP B CA 1
ATOM 6665 C C . ASP B 1 345 ? -27.984 16.375 35.344 1 21.42 345 ASP B C 1
ATOM 6667 O O . ASP B 1 345 ? -27.156 15.969 36.188 1 21.42 345 ASP B O 1
ATOM 6671 N N . GLU B 1 346 ? -28.922 15.438 35.188 1 21.77 346 GLU B N 1
ATOM 6672 C CA . GLU B 1 346 ? -29.016 14.531 36.344 1 21.77 346 GLU B CA 1
ATOM 6673 C C . GLU B 1 346 ? -27.812 13.578 36.375 1 21.77 346 GLU B C 1
ATOM 6675 O O . GLU B 1 346 ? -27.359 13.094 35.344 1 21.77 346 GLU B O 1
ATOM 6680 N N . GLU B 1 347 ? -27.062 13.484 37.5 1 22.7 347 GLU B N 1
ATOM 6681 C CA . GLU B 1 347 ? -25.828 12.883 38 1 22.7 347 GLU B CA 1
ATOM 6682 C C . GLU B 1 347 ? -25.969 11.367 38.156 1 22.7 347 GLU B C 1
ATOM 6684 O O . GLU B 1 347 ? -26.609 10.883 39.062 1 22.7 347 GLU B O 1
ATOM 6689 N N . GLU B 1 348 ? -26.484 10.516 37.312 1 22.61 348 GLU B N 1
ATOM 6690 C CA . GLU B 1 348 ? -26.562 9.125 37.75 1 22.61 348 GLU B CA 1
ATOM 6691 C C . GLU B 1 348 ? -25.188 8.484 37.875 1 22.61 348 GLU B C 1
ATOM 6693 O O . GLU B 1 348 ? -24.281 8.836 37.125 1 22.61 348 GLU B O 1
ATOM 6698 N N . ASN B 1 349 ? -24.859 7.754 39 1 24.05 349 ASN B N 1
ATOM 6699 C CA . ASN B 1 349 ? -23.75 7.004 39.594 1 24.05 349 ASN B CA 1
ATOM 6700 C C . ASN B 1 349 ? -23.312 5.855 38.688 1 24.05 349 ASN B C 1
ATOM 6702 O O . ASN B 1 349 ? -24.125 4.988 38.344 1 24.05 349 ASN B O 1
ATOM 6706 N N . ALA B 1 350 ? -22.125 6.004 37.969 1 23.7 350 ALA B N 1
ATOM 6707 C CA . ALA B 1 350 ? -21.609 5.16 36.906 1 23.7 350 ALA B CA 1
ATOM 6708 C C . ALA B 1 350 ? -20.938 3.912 37.469 1 23.7 350 ALA B C 1
ATOM 6710 O O . ALA B 1 350 ? -19.828 3.984 37.969 1 23.7 350 ALA B O 1
ATOM 6711 N N . ASN B 1 351 ? -21.594 3.064 38.188 1 23.98 351 ASN B N 1
ATOM 6712 C CA . ASN B 1 351 ? -20.922 1.793 38.469 1 23.98 351 ASN B CA 1
ATOM 6713 C C . ASN B 1 351 ? -20.453 1.124 37.188 1 23.98 351 ASN B C 1
ATOM 6715 O O . ASN B 1 351 ? -21.266 0.842 36.281 1 23.98 351 ASN B O 1
ATOM 6719 N N . GLU B 1 352 ? -19.172 1.4 36.844 1 25.28 352 GLU B N 1
ATOM 6720 C CA . GLU B 1 352 ? -18.516 1.034 35.594 1 25.28 352 GLU B CA 1
ATOM 6721 C C . GLU B 1 352 ? -18.281 -0.472 35.5 1 25.28 352 GLU B C 1
ATOM 6723 O O . GLU B 1 352 ? -17.344 -0.997 36.125 1 25.28 352 GLU B O 1
ATOM 6728 N N . GLU B 1 353 ? -19.234 -1.395 35.844 1 27.41 353 GLU B N 1
ATOM 6729 C CA . GLU B 1 353 ? -18.938 -2.746 35.375 1 27.41 353 GLU B CA 1
ATOM 6730 C C . GLU B 1 353 ? -18.375 -2.732 33.938 1 27.41 353 GLU B C 1
ATOM 6732 O O . GLU B 1 353 ? -18.891 -2.033 33.094 1 27.41 353 GLU B O 1
ATOM 6737 N N . ASP B 1 354 ? -17.062 -3.027 33.938 1 27.72 354 ASP B N 1
ATOM 6738 C CA . ASP B 1 354 ? -16.281 -3.152 32.688 1 27.72 354 ASP B CA 1
ATOM 6739 C C . ASP B 1 354 ? -16.969 -4.09 31.703 1 27.72 354 ASP B C 1
ATOM 6741 O O . ASP B 1 354 ? -16.781 -5.305 31.766 1 27.72 354 ASP B O 1
ATOM 6745 N N . GLU B 1 355 ? -18.281 -4.164 31.719 1 29.64 355 GLU B N 1
ATOM 6746 C CA . GLU B 1 355 ? -18.766 -4.824 30.516 1 29.64 355 GLU B CA 1
ATOM 6747 C C . GLU B 1 355 ? -18.031 -4.328 29.28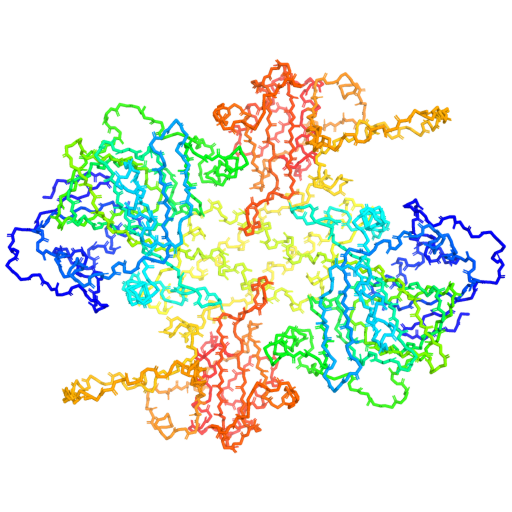1 1 29.64 355 GLU B C 1
ATOM 6749 O O . GLU B 1 355 ? -17.906 -3.123 29.062 1 29.64 355 GLU B O 1
ATOM 6754 N N . HIS B 1 356 ? -16.953 -5.117 28.969 1 31.39 356 HIS B N 1
ATOM 6755 C CA . HIS B 1 356 ? -16.531 -4.953 27.578 1 31.39 356 HIS B CA 1
ATOM 6756 C C . HIS B 1 356 ? -17.719 -4.582 26.688 1 31.39 356 HIS B C 1
ATOM 6758 O O . HIS B 1 356 ? -18.594 -5.406 26.453 1 31.39 356 HIS B O 1
ATOM 6764 N N . ASP B 1 357 ? -18.172 -3.434 26.859 1 30.34 357 ASP B N 1
ATOM 6765 C CA . ASP B 1 357 ? -19.094 -2.812 25.906 1 30.34 357 ASP B CA 1
ATOM 6766 C C . ASP B 1 357 ? -18.688 -3.145 24.469 1 30.34 357 ASP B C 1
ATOM 6768 O O . ASP B 1 357 ? -17.609 -2.75 24.016 1 30.34 357 ASP B O 1
ATOM 6772 N N . GLN B 1 358 ? -18.859 -4.434 24.109 1 32.94 358 GLN B N 1
ATOM 6773 C CA . GLN B 1 358 ? -19.031 -4.516 22.672 1 32.94 358 GLN B CA 1
ATOM 6774 C C . GLN B 1 358 ? -19.641 -3.23 22.125 1 32.94 358 GLN B C 1
ATOM 6776 O O . GLN B 1 358 ? -20.781 -2.891 22.438 1 32.94 358 GLN B O 1
ATOM 6781 N N . ASP B 1 359 ? -18.922 -2.189 22.141 1 35.19 359 ASP B N 1
ATOM 6782 C CA . ASP B 1 359 ? -19.391 -1.024 21.406 1 35.19 359 ASP B CA 1
ATOM 6783 C C . ASP B 1 359 ? -20.375 -1.433 20.297 1 35.19 359 ASP B C 1
ATOM 6785 O O . ASP B 1 359 ? -20.016 -2.199 19.406 1 35.19 359 ASP B O 1
ATOM 6789 N N . ASP B 1 360 ? -21.547 -1.668 20.625 1 36.62 360 ASP B N 1
ATOM 6790 C CA . ASP B 1 360 ? -22.625 -1.624 19.641 1 36.62 360 ASP B CA 1
ATOM 6791 C C . ASP B 1 360 ? -22.281 -0.678 18.484 1 36.62 360 ASP B C 1
ATOM 6793 O O . ASP B 1 360 ? -22.5 0.532 18.594 1 36.62 360 ASP B O 1
ATOM 6797 N N . VAL B 1 361 ? -21.219 -0.908 17.938 1 40.75 361 VAL B N 1
ATOM 6798 C CA . VAL B 1 361 ? -21.219 -0.179 16.672 1 40.75 361 VAL B CA 1
ATOM 6799 C C . VAL B 1 361 ? -22.625 -0.129 16.094 1 40.75 361 VAL B C 1
ATOM 6801 O O . VAL B 1 361 ? -23.188 -1.159 15.703 1 40.75 361 VAL B O 1
ATOM 6804 N N . GLU B 1 362 ? -23.5 0.546 16.625 1 46.25 362 GLU B N 1
ATOM 6805 C CA . GLU B 1 362 ? -24.766 0.824 15.977 1 46.25 362 GLU B CA 1
ATOM 6806 C C . GLU B 1 362 ? -24.625 0.874 14.461 1 46.25 362 GLU B C 1
ATOM 6808 O O . GLU B 1 362 ? -23.953 1.751 13.93 1 46.25 362 GLU B O 1
ATOM 6813 N N . ASN B 1 363 ? -24.438 -0.269 13.898 1 56.22 363 ASN B N 1
ATOM 6814 C CA . ASN B 1 363 ? -24.453 -0.339 12.438 1 56.22 363 ASN B CA 1
ATOM 6815 C C . ASN B 1 363 ? -25.578 0.506 11.852 1 56.22 363 ASN B C 1
ATOM 6817 O O . ASN B 1 363 ? -26.75 0.275 12.148 1 56.22 363 ASN B O 1
ATOM 6821 N N . ASN B 1 364 ? -25.312 1.763 11.516 1 77.38 364 ASN B N 1
ATOM 6822 C CA . ASN B 1 364 ? -26.312 2.672 10.977 1 77.38 364 ASN B CA 1
ATOM 6823 C C . ASN B 1 364 ? -26.734 2.27 9.57 1 77.38 364 ASN B C 1
ATOM 6825 O O . ASN B 1 364 ? -25.906 2.248 8.656 1 77.38 364 ASN B O 1
ATOM 6829 N N . VAL B 1 365 ? -27.844 1.601 9.445 1 91.88 365 VAL B N 1
ATOM 6830 C CA . VAL B 1 365 ? -28.484 1.207 8.195 1 91.88 365 VAL B CA 1
ATOM 6831 C C . VAL B 1 365 ? -29.375 2.344 7.688 1 91.88 365 VAL B C 1
ATOM 6833 O O . VAL B 1 365 ? -30.203 2.869 8.43 1 91.88 365 VAL B O 1
ATOM 6836 N N . VAL B 1 366 ? -29.141 2.791 6.504 1 93.69 366 VAL B N 1
ATOM 6837 C CA . VAL B 1 366 ? -29.969 3.818 5.898 1 93.69 366 VAL B CA 1
ATOM 6838 C C . VAL B 1 366 ? -31.25 3.188 5.359 1 93.69 366 VAL B C 1
ATOM 6840 O O . VAL B 1 366 ? -31.203 2.281 4.523 1 93.69 366 VAL B O 1
ATOM 6843 N N . ASP B 1 367 ? -32.375 3.668 5.824 1 95.38 367 ASP B N 1
ATOM 6844 C CA . ASP B 1 367 ? -33.656 3.17 5.352 1 95.38 367 ASP B CA 1
ATOM 6845 C C . ASP B 1 367 ? -34.25 4.098 4.293 1 95.38 367 ASP B C 1
ATOM 6847 O O . ASP B 1 367 ? -34.75 5.188 4.613 1 95.38 367 ASP B O 1
ATOM 6851 N N . LEU B 1 368 ? -34.344 3.643 3.066 1 96.38 368 LEU B N 1
ATOM 6852 C CA . LEU B 1 368 ? -34.75 4.508 1.966 1 96.38 368 LEU B CA 1
ATOM 6853 C C . LEU B 1 368 ? -36.281 4.621 1.905 1 96.38 368 LEU B C 1
ATOM 6855 O O . LEU B 1 368 ? -36.812 5.379 1.097 1 96.38 368 LEU B O 1
ATOM 6859 N N . SER B 1 369 ? -36.969 3.928 2.74 1 92.88 369 SER B N 1
ATOM 6860 C CA . SER B 1 369 ? -38.406 4.051 2.854 1 92.88 369 SER B CA 1
ATOM 6861 C C . SER B 1 369 ? -38.781 5.031 3.955 1 92.88 369 SER B C 1
ATOM 6863 O O . SER B 1 369 ? -39.969 5.238 4.223 1 92.88 369 SER B O 1
ATOM 6865 N N . ASP B 1 370 ? -37.812 5.566 4.59 1 93.69 370 ASP B N 1
ATOM 6866 C CA . ASP B 1 370 ? -38.062 6.559 5.633 1 93.69 370 ASP B CA 1
ATOM 6867 C C . ASP B 1 370 ? -38.938 7.703 5.105 1 93.69 370 ASP B C 1
ATOM 6869 O O . ASP B 1 370 ? -38.594 8.344 4.113 1 93.69 370 ASP B O 1
ATOM 6873 N N . PRO B 1 371 ? -40 7.992 5.777 1 94.44 371 PRO B N 1
ATOM 6874 C CA . PRO B 1 371 ? -40.906 9.062 5.32 1 94.44 371 PRO B CA 1
ATOM 6875 C C . PRO B 1 371 ? -40.188 10.414 5.234 1 94.44 371 PRO B C 1
ATOM 6877 O O . PRO B 1 371 ? -40.531 11.227 4.363 1 94.44 371 PRO B O 1
ATOM 6880 N N . ASN B 1 372 ? -39.312 10.641 6.105 1 93.69 372 ASN B N 1
ATOM 6881 C CA . ASN B 1 372 ? -38.562 11.898 6.062 1 93.69 372 ASN B CA 1
ATOM 6882 C C . ASN B 1 372 ? -37.781 12.039 4.773 1 93.69 372 ASN B C 1
ATOM 6884 O O . ASN B 1 372 ? -37.688 13.133 4.211 1 93.69 372 ASN B O 1
ATOM 6888 N N . LEU B 1 373 ? -37.25 10.969 4.309 1 93.56 373 LEU B N 1
ATOM 6889 C CA . LEU B 1 373 ? -36.531 10.977 3.049 1 93.56 373 LEU B CA 1
ATOM 6890 C C . LEU B 1 373 ? -37.469 11.125 1.866 1 93.56 373 LEU B C 1
ATOM 6892 O O . LEU B 1 373 ? -37.188 11.898 0.942 1 93.56 373 LEU B O 1
ATOM 6896 N N . LEU B 1 374 ? -38.531 10.477 1.962 1 94.88 374 LEU B N 1
ATOM 6897 C CA . LEU B 1 374 ? -39.469 10.461 0.85 1 94.88 374 LEU B CA 1
ATOM 6898 C C . LEU B 1 374 ? -40.156 11.82 0.682 1 94.88 374 LEU B C 1
ATOM 6900 O O . LEU B 1 374 ? -40.531 12.188 -0.427 1 94.88 374 LEU B O 1
ATOM 6904 N N . THR B 1 375 ? -40.188 12.555 1.769 1 95 375 THR B N 1
ATOM 6905 C CA . THR B 1 375 ? -40.875 13.836 1.685 1 95 375 THR B CA 1
ATOM 6906 C C . THR B 1 375 ? -39.906 14.984 1.559 1 95 375 THR B C 1
ATOM 6908 O O . THR B 1 375 ? -40.281 16.141 1.383 1 95 375 THR B O 1
ATOM 6911 N N . ASP B 1 376 ? -38.656 14.719 1.67 1 94.44 376 ASP B N 1
ATOM 6912 C CA . ASP B 1 376 ? -37.625 15.758 1.555 1 94.44 376 ASP B CA 1
ATOM 6913 C C . ASP B 1 376 ? -37.625 16.359 0.154 1 94.44 376 ASP B C 1
ATOM 6915 O O . ASP B 1 376 ? -37.219 15.711 -0.808 1 94.44 376 ASP B O 1
ATOM 6919 N N . SER B 1 377 ? -37.938 17.578 -0.028 1 92.94 377 SER B N 1
ATOM 6920 C CA . SER B 1 377 ? -38.125 18.234 -1.32 1 92.94 377 SER B CA 1
ATOM 6921 C C . SER B 1 377 ? -36.75 18.578 -1.941 1 92.94 377 SER B C 1
ATOM 6923 O O . SER B 1 377 ? -36.688 18.891 -3.131 1 92.94 377 SER B O 1
ATOM 6925 N N . THR B 1 378 ? -35.719 18.453 -1.195 1 91.94 378 THR B N 1
ATOM 6926 C CA . THR B 1 378 ? -34.406 18.781 -1.717 1 91.94 378 THR B CA 1
ATOM 6927 C C . THR B 1 378 ? -33.844 17.625 -2.555 1 91.94 378 THR B C 1
ATOM 6929 O O . THR B 1 378 ? -32.906 17.812 -3.32 1 91.94 378 THR B O 1
ATOM 6932 N N . ILE B 1 379 ? -34.375 16.516 -2.354 1 94.19 379 ILE B N 1
ATOM 6933 C CA . ILE B 1 379 ? -34 15.359 -3.145 1 94.19 379 ILE B CA 1
ATOM 6934 C C . ILE B 1 379 ? -34.688 15.391 -4.5 1 94.19 379 ILE B C 1
ATOM 6936 O O . ILE B 1 379 ? -35.875 15.102 -4.598 1 94.19 379 ILE B O 1
ATOM 6940 N N . VAL B 1 380 ? -33.969 15.82 -5.48 1 91.12 380 VAL B N 1
ATOM 6941 C CA . VAL B 1 380 ? -34.531 15.953 -6.82 1 91.12 380 VAL B CA 1
ATOM 6942 C C . VAL B 1 380 ? -33.594 15.305 -7.84 1 91.12 380 VAL B C 1
ATOM 6944 O O . VAL B 1 380 ? -32.375 15.445 -7.75 1 91.12 380 VAL B O 1
ATOM 6947 N N . VAL B 1 381 ? -34.156 14.516 -8.742 1 92.81 381 VAL B N 1
ATOM 6948 C CA . VAL B 1 381 ? -33.438 13.93 -9.867 1 92.81 381 VAL B CA 1
ATOM 6949 C C . VAL B 1 381 ? -34.094 14.352 -11.18 1 92.81 381 VAL B C 1
ATOM 6951 O O . VAL B 1 381 ? -35.281 14.141 -11.367 1 92.81 381 VAL B O 1
ATOM 6954 N N . GLU B 1 382 ? -33.312 14.961 -12.031 1 90.31 382 GLU B N 1
ATOM 6955 C CA . GLU B 1 382 ? -33.844 15.359 -13.336 1 90.31 382 GLU B CA 1
ATOM 6956 C C . GLU B 1 382 ? -34.094 14.141 -14.211 1 90.31 382 GLU B C 1
ATOM 6958 O O . GLU B 1 382 ? -33.25 13.25 -14.32 1 90.31 382 GLU B O 1
ATOM 6963 N N . PRO B 1 383 ? -35.219 14.141 -14.844 1 86.94 383 PRO B N 1
ATOM 6964 C CA . PRO B 1 383 ? -35.562 12.992 -15.695 1 86.94 383 PRO B CA 1
ATOM 6965 C C . PRO B 1 383 ? -34.562 12.805 -16.844 1 86.94 383 PRO B C 1
ATOM 6967 O O . PRO B 1 383 ? -34.406 11.688 -17.344 1 86.94 383 PRO B O 1
ATOM 6970 N N . SER B 1 384 ? -33.875 13.891 -17.203 1 88.56 384 SER B N 1
ATOM 6971 C CA . SER B 1 384 ? -32.938 13.828 -18.328 1 88.56 384 SER B CA 1
ATOM 6972 C C . SER B 1 384 ? -31.547 13.469 -17.844 1 88.56 384 SER B C 1
ATOM 6974 O O . SER B 1 384 ? -30.625 13.305 -18.656 1 88.56 384 SER B O 1
ATOM 6976 N N . ALA B 1 385 ? -31.438 13.359 -16.547 1 93.5 385 ALA B N 1
ATOM 6977 C CA . ALA B 1 385 ? -30.109 13.039 -16.016 1 93.5 385 ALA B CA 1
ATOM 6978 C C . ALA B 1 385 ? -29.656 11.664 -16.5 1 93.5 385 ALA B C 1
ATOM 6980 O O . ALA B 1 385 ? -30.453 10.734 -16.594 1 93.5 385 ALA B O 1
ATOM 6981 N N . GLN B 1 386 ? -28.375 11.602 -16.875 1 95.38 386 GLN B N 1
ATOM 6982 C CA . GLN B 1 386 ? -27.781 10.336 -17.297 1 95.38 386 GLN B CA 1
ATOM 6983 C C . GLN B 1 386 ? -26.875 9.758 -16.234 1 95.38 386 GLN B C 1
ATOM 6985 O O . GLN B 1 386 ? -26.031 10.477 -15.672 1 95.38 386 GLN B O 1
ATOM 6990 N N . PHE B 1 387 ? -27.062 8.461 -15.977 1 96.44 387 PHE B N 1
ATOM 6991 C CA . PHE B 1 387 ? -26.297 7.781 -14.945 1 96.44 387 PHE B CA 1
ATOM 6992 C C . PHE B 1 387 ? -25.594 6.555 -15.508 1 96.44 387 PHE B C 1
ATOM 6994 O O . PHE B 1 387 ? -26.016 6.012 -16.531 1 96.44 387 PHE B O 1
ATOM 7001 N N . ARG B 1 388 ? -24.516 6.191 -14.953 1 97 388 ARG B N 1
ATOM 7002 C CA . ARG B 1 388 ? -23.891 4.891 -15.156 1 97 388 ARG B CA 1
ATOM 7003 C C . ARG B 1 388 ? -23.422 4.305 -13.828 1 97 388 ARG B C 1
ATOM 7005 O O . ARG B 1 388 ? -23.344 5.012 -12.82 1 97 388 ARG B O 1
ATOM 7012 N N . LEU B 1 389 ? -23.219 3.037 -13.812 1 97.19 389 LEU B N 1
ATOM 7013 C CA . LEU B 1 389 ? -22.625 2.41 -12.633 1 97.19 389 LEU B CA 1
ATOM 7014 C C . LEU B 1 389 ? -21.203 2.906 -12.398 1 97.19 389 LEU B C 1
ATOM 7016 O O . LEU B 1 389 ? -20.453 3.098 -13.352 1 97.19 389 LEU B O 1
ATOM 7020 N N . ASN B 1 390 ? -20.875 3.18 -11.18 1 97.56 390 ASN B N 1
ATOM 7021 C CA . ASN B 1 390 ? -19.5 3.482 -10.781 1 97.56 390 ASN B CA 1
ATOM 7022 C C . ASN B 1 390 ? -18.609 2.242 -10.828 1 97.56 390 ASN B C 1
ATOM 7024 O O . ASN B 1 390 ? -18.844 1.278 -10.094 1 97.56 390 ASN B O 1
ATOM 7028 N N . PRO B 1 391 ? -17.609 2.277 -11.656 1 96.38 391 PRO B N 1
ATOM 7029 C CA . PRO B 1 391 ? -16.781 1.077 -11.797 1 96.38 391 PRO B CA 1
ATOM 7030 C C . PRO B 1 391 ? -15.984 0.762 -10.531 1 96.38 391 PRO B C 1
ATOM 7032 O O . PRO B 1 391 ? -15.398 -0.317 -10.422 1 96.38 391 PRO B O 1
ATOM 7035 N N . LEU B 1 392 ? -15.953 1.617 -9.555 1 97.88 392 LEU B N 1
ATOM 7036 C CA . LEU B 1 392 ? -15.188 1.409 -8.328 1 97.88 392 LEU B CA 1
ATOM 7037 C C . LEU B 1 392 ? -16.078 0.955 -7.188 1 97.88 392 LEU B C 1
ATOM 7039 O O . LEU B 1 392 ? -15.656 0.916 -6.031 1 97.88 392 LEU B O 1
ATOM 7043 N N . ALA B 1 393 ? -17.297 0.615 -7.516 1 97.62 393 ALA B N 1
ATOM 7044 C CA . ALA B 1 393 ? -18.266 0.265 -6.488 1 97.62 393 ALA B CA 1
ATOM 7045 C C . ALA B 1 393 ? -18.672 -1.206 -6.582 1 97.62 393 ALA B C 1
ATOM 7047 O O . ALA B 1 393 ? -18.578 -1.81 -7.656 1 97.62 393 ALA B O 1
ATOM 7048 N N . ASN B 1 394 ? -19.016 -1.781 -5.484 1 97.5 394 ASN B N 1
ATOM 7049 C CA . ASN B 1 394 ? -19.609 -3.109 -5.406 1 97.5 394 ASN B CA 1
ATOM 7050 C C . ASN B 1 394 ? -20.859 -3.113 -4.527 1 97.5 394 ASN B C 1
ATOM 7052 O O . ASN B 1 394 ? -20.828 -2.609 -3.404 1 97.5 394 ASN B O 1
ATOM 7056 N N . LEU B 1 395 ? -21.891 -3.562 -5.082 1 97.5 395 LEU B N 1
ATOM 7057 C CA . LEU B 1 395 ? -23.156 -3.701 -4.348 1 97.5 395 LEU B CA 1
ATOM 7058 C C . LEU B 1 395 ? -23.516 -5.172 -4.168 1 97.5 395 LEU B C 1
ATOM 7060 O O . LEU B 1 395 ? -23.516 -5.938 -5.137 1 97.5 395 LEU B O 1
ATOM 7064 N N . MET B 1 396 ? -23.797 -5.562 -2.951 1 96.81 396 MET B N 1
ATOM 7065 C CA . MET B 1 396 ? -24.219 -6.941 -2.713 1 96.81 396 MET B CA 1
ATOM 7066 C C . MET B 1 396 ? -25.422 -6.988 -1.769 1 96.81 396 MET B C 1
ATOM 7068 O O . MET B 1 396 ? -25.578 -6.113 -0.916 1 96.81 396 MET B O 1
ATOM 7072 N N . ALA B 1 397 ? -26.234 -7.949 -1.991 1 96.44 397 ALA B N 1
ATOM 7073 C CA . ALA B 1 397 ? -27.297 -8.219 -1.022 1 96.44 397 ALA B CA 1
ATOM 7074 C C . ALA B 1 397 ? -26.734 -8.844 0.25 1 96.44 397 ALA B C 1
ATOM 7076 O O . ALA B 1 397 ? -25.797 -9.648 0.194 1 96.44 397 ALA B O 1
ATOM 7077 N N . PHE B 1 398 ? -27.281 -8.461 1.368 1 95.81 398 PHE B N 1
ATOM 7078 C CA . PHE B 1 398 ? -26.844 -9.047 2.629 1 95.81 398 PHE B CA 1
ATOM 7079 C C . PHE B 1 398 ? -26.984 -10.562 2.605 1 95.81 398 PHE B C 1
ATOM 7081 O O . PHE B 1 398 ? -26.156 -11.281 3.172 1 95.81 398 PHE B O 1
ATOM 7088 N N . THR B 1 399 ? -27.938 -11.047 1.896 1 94.62 399 THR B N 1
ATOM 7089 C CA . THR B 1 399 ? -28.25 -12.469 1.836 1 94.62 399 THR B CA 1
ATOM 7090 C C . THR B 1 399 ? -27.234 -13.203 0.959 1 94.62 399 THR B C 1
ATOM 7092 O O . THR B 1 399 ? -27.219 -14.438 0.918 1 94.62 399 THR B O 1
ATOM 7095 N N . ASP B 1 400 ? -26.438 -12.469 0.251 1 93.69 400 ASP B N 1
ATOM 7096 C CA . ASP B 1 400 ? -25.344 -13.109 -0.481 1 93.69 400 ASP B CA 1
ATOM 7097 C C . ASP B 1 400 ? -24.328 -13.727 0.477 1 93.69 400 ASP B C 1
ATOM 7099 O O . ASP B 1 400 ? -23.547 -14.586 0.083 1 93.69 400 ASP B O 1
ATOM 7103 N N . ILE B 1 401 ? -24.266 -13.242 1.691 1 92.81 401 ILE B N 1
ATOM 7104 C CA . ILE B 1 401 ? -23.391 -13.766 2.734 1 92.81 401 ILE B CA 1
ATOM 7105 C C . ILE B 1 401 ? -24.094 -14.906 3.469 1 92.81 401 ILE B C 1
ATOM 7107 O O . ILE B 1 401 ? -25.109 -14.695 4.125 1 92.81 401 ILE B O 1
ATOM 7111 N N . PRO B 1 402 ? -23.562 -16.016 3.328 1 90.12 402 PRO B N 1
ATOM 7112 C CA . PRO B 1 402 ? -24.188 -17.109 4.051 1 90.12 402 PRO B CA 1
ATOM 7113 C C . PRO B 1 402 ? -24.344 -16.828 5.543 1 90.12 402 PRO B C 1
ATOM 7115 O O . PRO B 1 402 ? -23.453 -16.234 6.156 1 90.12 402 PRO B O 1
ATOM 7118 N N . SER B 1 403 ? -25.391 -17.375 6.176 1 89.31 403 SER B N 1
ATOM 7119 C CA . SER B 1 403 ? -25.781 -17.031 7.539 1 89.31 403 SER B CA 1
ATOM 7120 C C . SER B 1 403 ? -24.75 -17.516 8.547 1 89.31 403 SER B C 1
ATOM 7122 O O . SER B 1 403 ? -24.562 -16.891 9.602 1 89.31 403 SER B O 1
ATOM 7124 N N . ILE B 1 404 ? -24.031 -18.531 8.227 1 86.56 404 ILE B N 1
ATOM 7125 C CA . ILE B 1 404 ? -23.062 -19.109 9.148 1 86.56 404 ILE B CA 1
ATOM 7126 C C . ILE B 1 404 ? -21.938 -18.109 9.406 1 86.56 404 ILE B C 1
ATOM 7128 O O . ILE B 1 404 ? -21.203 -18.219 10.398 1 86.56 404 ILE B O 1
ATOM 7132 N N . HIS B 1 405 ? -21.844 -17.141 8.484 1 89.12 405 HIS B N 1
ATOM 7133 C CA . HIS B 1 405 ? -20.719 -16.203 8.586 1 89.12 405 HIS B CA 1
ATOM 7134 C C . HIS B 1 405 ? -21.156 -14.906 9.258 1 89.12 405 HIS B C 1
ATOM 7136 O O . HIS B 1 405 ? -20.328 -14.031 9.523 1 89.12 405 HIS B O 1
ATOM 7142 N N . HIS B 1 406 ? -22.422 -14.742 9.539 1 89.81 406 HIS B N 1
ATOM 7143 C CA . HIS B 1 406 ? -22.906 -13.484 10.094 1 89.81 406 HIS B CA 1
ATOM 7144 C C . HIS B 1 406 ? -22.297 -13.211 11.461 1 89.81 406 HIS B C 1
ATOM 7146 O O . HIS B 1 406 ? -22.188 -14.117 12.289 1 89.81 406 HIS B O 1
ATOM 7152 N N . THR B 1 407 ? -21.875 -12.008 11.617 1 86.12 407 THR B N 1
ATOM 7153 C CA . THR B 1 407 ? -21.328 -11.594 12.906 1 86.12 407 THR B CA 1
ATOM 7154 C C . THR B 1 407 ? -22.422 -11.562 13.969 1 86.12 407 THR B C 1
ATOM 7156 O O . THR B 1 407 ? -22.172 -11.914 15.125 1 86.12 407 THR B O 1
ATOM 7159 N N . ARG B 1 408 ? -23.578 -11.078 13.57 1 84.75 408 ARG B N 1
ATOM 7160 C CA . ARG B 1 408 ? -24.719 -10.961 14.469 1 84.75 408 ARG B CA 1
ATOM 7161 C C . ARG B 1 408 ? -26.031 -11.055 13.703 1 84.75 408 ARG B C 1
ATOM 7163 O O . ARG B 1 408 ? -26.078 -10.789 12.5 1 84.75 408 ARG B O 1
ATOM 7170 N N . PRO B 1 409 ? -26.938 -11.484 14.398 1 86.62 409 PRO B N 1
ATOM 7171 C CA . PRO B 1 409 ? -28.25 -11.406 13.75 1 86.62 409 PRO B CA 1
ATOM 7172 C C . PRO B 1 409 ? -28.688 -9.969 13.461 1 86.62 409 PRO B C 1
ATOM 7174 O O . PRO B 1 409 ? -28.375 -9.062 14.234 1 86.62 409 PRO B O 1
ATOM 7177 N N . ARG B 1 410 ? -29.25 -9.773 12.367 1 90.56 410 ARG B N 1
ATOM 7178 C CA . ARG B 1 410 ? -29.688 -8.43 11.984 1 90.56 410 ARG B CA 1
ATOM 7179 C C . ARG B 1 410 ? -31.109 -8.156 12.445 1 90.56 410 ARG B C 1
ATOM 7181 O O . ARG B 1 410 ? -32 -8.008 11.617 1 90.56 410 ARG B O 1
ATOM 7188 N N . LEU B 1 411 ? -31.25 -7.945 13.695 1 88 411 LEU B N 1
ATOM 7189 C CA . LEU B 1 411 ? -32.562 -7.688 14.289 1 88 411 LEU B CA 1
ATOM 7190 C C . LEU B 1 411 ? -33 -6.242 14.039 1 88 411 LEU B C 1
ATOM 7192 O O . LEU B 1 411 ? -34.156 -5.906 14.211 1 88 411 LEU B O 1
ATOM 7196 N N . ASP B 1 412 ? -32.156 -5.43 13.594 1 86.19 412 ASP B N 1
ATOM 7197 C CA . ASP B 1 412 ? -32.406 -4.012 13.352 1 86.19 412 ASP B CA 1
ATOM 7198 C C . ASP B 1 412 ? -33.062 -3.793 12 1 86.19 412 ASP B C 1
ATOM 7200 O O . ASP B 1 412 ? -33.5 -2.678 11.68 1 86.19 412 ASP B O 1
ATOM 7204 N N . VAL B 1 413 ? -33.125 -4.879 11.25 1 90.81 413 VAL B N 1
ATOM 7205 C CA . VAL B 1 413 ? -33.719 -4.793 9.914 1 90.81 413 VAL B CA 1
ATOM 7206 C C . VAL B 1 413 ? -34.938 -5.703 9.828 1 90.81 413 VAL B C 1
ATOM 7208 O O . VAL B 1 413 ? -34.906 -6.871 10.211 1 90.81 413 VAL B O 1
ATOM 7211 N N . GLN B 1 414 ? -36.094 -5.152 9.383 1 90.81 414 GLN B N 1
ATOM 7212 C CA . GLN B 1 414 ? -37.344 -5.902 9.312 1 90.81 414 GLN B CA 1
ATOM 7213 C C . GLN B 1 414 ? -37.219 -7.039 8.305 1 90.81 414 GLN B C 1
ATOM 7215 O O . GLN B 1 414 ? -37.719 -8.148 8.562 1 90.81 414 GLN B O 1
ATOM 7220 N N . ASP B 1 415 ? -36.688 -6.793 7.152 1 94.19 415 ASP B N 1
ATOM 7221 C CA . ASP B 1 415 ? -36.531 -7.77 6.078 1 94.19 415 ASP B CA 1
ATOM 7222 C C . ASP B 1 415 ? -35.094 -7.77 5.523 1 94.19 415 ASP B C 1
ATOM 7224 O O . ASP B 1 415 ? -34.75 -6.902 4.727 1 94.19 415 ASP B O 1
ATOM 7228 N N . VAL B 1 416 ? -34.406 -8.781 5.824 1 94.81 416 VAL B N 1
ATOM 7229 C CA . VAL B 1 416 ? -32.969 -8.852 5.457 1 94.81 416 VAL B CA 1
ATOM 7230 C C . VAL B 1 416 ? -32.844 -9.047 3.951 1 94.81 416 VAL B C 1
ATOM 7232 O O . VAL B 1 416 ? -31.781 -8.805 3.379 1 94.81 416 VAL B O 1
ATOM 7235 N N . GLU B 1 417 ? -33.906 -9.461 3.273 1 95.31 417 GLU B N 1
ATOM 7236 C CA . GLU B 1 417 ? -33.875 -9.641 1.825 1 95.31 417 GLU B CA 1
ATOM 7237 C C . GLU B 1 417 ? -33.781 -8.297 1.107 1 95.31 417 GLU B C 1
ATOM 7239 O O . GLU B 1 417 ? -33.469 -8.25 -0.085 1 95.31 417 GLU B O 1
ATOM 7244 N N . LYS B 1 418 ? -34.062 -7.246 1.825 1 97.38 418 LYS B N 1
ATOM 7245 C CA . LYS B 1 418 ? -34.031 -5.906 1.247 1 97.38 418 LYS B CA 1
ATOM 7246 C C . LYS B 1 418 ? -32.812 -5.109 1.754 1 97.38 418 LYS B C 1
ATOM 7248 O O . LYS B 1 418 ? -32.75 -3.898 1.537 1 97.38 418 LYS B O 1
ATOM 7253 N N . LEU B 1 419 ? -31.984 -5.766 2.496 1 97 419 LEU B N 1
ATOM 7254 C CA . LEU B 1 419 ? -30.766 -5.156 3.031 1 97 419 LEU B CA 1
ATOM 7255 C C . LEU B 1 419 ? -29.594 -5.34 2.066 1 97 419 LEU B C 1
ATOM 7257 O O . LEU B 1 419 ? -29.312 -6.457 1.623 1 97 419 LEU B O 1
ATOM 7261 N N . PHE B 1 420 ? -28.953 -4.219 1.732 1 97.75 420 PHE B N 1
ATOM 7262 C CA . PHE B 1 420 ? -27.844 -4.238 0.795 1 97.75 420 PHE B CA 1
ATOM 7263 C C . PHE B 1 420 ? -26.609 -3.598 1.412 1 97.75 420 PHE B C 1
ATOM 7265 O O . PHE B 1 420 ? -26.719 -2.779 2.328 1 97.75 420 PHE B O 1
ATOM 7272 N N . ILE B 1 421 ? -25.438 -4.039 0.962 1 96.62 421 ILE B N 1
ATOM 7273 C CA . ILE B 1 421 ? -24.141 -3.518 1.382 1 96.62 421 ILE B CA 1
ATOM 7274 C C . ILE B 1 421 ? -23.422 -2.91 0.182 1 96.62 421 ILE B C 1
ATOM 7276 O O . ILE B 1 421 ? -23.219 -3.582 -0.831 1 96.62 421 ILE B O 1
ATOM 7280 N N . LEU B 1 422 ? -23.094 -1.673 0.301 1 97.25 422 LEU B N 1
ATOM 7281 C CA . LEU B 1 422 ? -22.344 -0.963 -0.739 1 97.25 422 LEU B CA 1
ATOM 7282 C C . LEU B 1 422 ? -20.906 -0.702 -0.304 1 97.25 422 LEU B C 1
ATOM 7284 O O . LEU B 1 422 ? -20.672 -0.195 0.794 1 97.25 422 LEU B O 1
ATOM 7288 N N . ASN B 1 423 ? -19.953 -1.143 -1.135 1 96.81 423 ASN B N 1
ATOM 7289 C CA . ASN B 1 423 ? -18.547 -0.859 -0.95 1 96.81 423 ASN B CA 1
ATOM 7290 C C . ASN B 1 423 ? -18.016 0.069 -2.039 1 96.81 423 ASN B C 1
ATOM 7292 O O . ASN B 1 423 ? -18.219 -0.175 -3.227 1 96.81 423 ASN B O 1
ATOM 7296 N N . ILE B 1 424 ? -17.359 1.131 -1.583 1 97 424 ILE B N 1
ATOM 7297 C CA . ILE B 1 424 ? -16.781 2.08 -2.521 1 97 424 ILE B CA 1
ATOM 7298 C C . ILE B 1 424 ? -15.258 2.113 -2.34 1 97 424 ILE B C 1
ATOM 7300 O O . ILE B 1 424 ? -14.766 2.238 -1.217 1 97 424 ILE B O 1
ATOM 7304 N N . GLY B 1 425 ? -14.539 1.992 -3.457 1 97.12 425 GLY B N 1
ATOM 7305 C CA . GLY B 1 425 ? -13.086 2.119 -3.406 1 97.12 425 GLY B CA 1
ATOM 7306 C C . GLY B 1 425 ? -12.43 1.087 -2.51 1 97.12 425 GLY B C 1
ATOM 7307 O O . GLY B 1 425 ? -12.352 1.273 -1.295 1 97.12 425 GLY B O 1
ATOM 7308 N N . PHE B 1 426 ? -11.883 0.07 -3.039 1 97.38 426 PHE B N 1
ATOM 7309 C CA . PHE B 1 426 ? -11.234 -0.966 -2.248 1 97.38 426 PHE B CA 1
ATOM 7310 C C . PHE B 1 426 ? -9.977 -1.469 -2.947 1 97.38 426 PHE B C 1
ATOM 7312 O O . PHE B 1 426 ? -9.688 -2.668 -2.939 1 97.38 426 PHE B O 1
ATOM 7319 N N . GLY B 1 427 ? -9.234 -0.507 -3.508 1 96.38 427 GLY B N 1
ATOM 7320 C CA . GLY B 1 427 ? -7.969 -0.787 -4.168 1 96.38 427 GLY B CA 1
ATOM 7321 C C . GLY B 1 427 ? -6.785 -0.777 -3.223 1 96.38 427 GLY B C 1
ATOM 7322 O O . GLY B 1 427 ? -5.648 -1.031 -3.635 1 96.38 427 GLY B O 1
ATOM 7323 N N . HIS B 1 428 ? -7.043 -0.488 -1.95 1 93.06 428 HIS B N 1
ATOM 7324 C CA . HIS B 1 428 ? -5.988 -0.552 -0.944 1 93.06 428 HIS B CA 1
ATOM 7325 C C . HIS B 1 428 ? -5.367 -1.943 -0.886 1 93.06 428 HIS B C 1
ATOM 7327 O O . HIS B 1 428 ? -6.016 -2.934 -1.225 1 93.06 428 HIS B O 1
ATOM 7333 N N . ALA B 1 429 ? -4.109 -1.995 -0.421 1 90.06 429 ALA B N 1
ATOM 7334 C CA . ALA B 1 429 ? -3.404 -3.273 -0.38 1 90.06 429 ALA B CA 1
ATOM 7335 C C . ALA B 1 429 ? -4.18 -4.301 0.441 1 90.06 429 ALA B C 1
ATOM 7337 O O . ALA B 1 429 ? -4.141 -5.496 0.144 1 90.06 429 ALA B O 1
ATOM 7338 N N . SER B 1 430 ? -4.922 -3.812 1.4 1 91.62 430 SER B N 1
ATOM 7339 C CA . SER B 1 430 ? -5.719 -4.699 2.244 1 91.62 430 SER B CA 1
ATOM 7340 C C . SER B 1 430 ? -7.086 -4.973 1.625 1 91.62 430 SER B C 1
ATOM 7342 O O . SER B 1 430 ? -7.859 -5.777 2.146 1 91.62 430 SER B O 1
ATOM 7344 N N . TYR B 1 431 ? -7.473 -4.289 0.643 1 94.75 431 TYR B N 1
ATOM 7345 C CA . TYR B 1 431 ? -8.742 -4.375 -0.061 1 94.75 431 TYR B CA 1
ATOM 7346 C C . TYR B 1 431 ? -9.883 -3.852 0.806 1 94.75 431 TYR B C 1
ATOM 7348 O O . TYR B 1 431 ? -11.055 -4.148 0.549 1 94.75 431 TYR B O 1
ATOM 7356 N N . THR B 1 432 ? -9.492 -3.135 1.873 1 94.5 432 THR B N 1
ATOM 7357 C CA . THR B 1 432 ? -10.5 -2.463 2.684 1 94.5 432 THR B CA 1
ATOM 7358 C C . THR B 1 432 ? -11.156 -1.328 1.902 1 94.5 432 THR B C 1
ATOM 7360 O O . THR B 1 432 ? -10.477 -0.577 1.2 1 94.5 432 THR B O 1
ATOM 7363 N N . SER B 1 433 ? -12.43 -1.21 2.062 1 96.12 433 SER B N 1
ATOM 7364 C CA . SER B 1 433 ? -13.172 -0.187 1.329 1 96.12 433 SER B CA 1
ATOM 7365 C C . SER B 1 433 ? -12.938 1.197 1.926 1 96.12 433 SER B C 1
ATOM 7367 O O . SER B 1 433 ? -12.844 1.346 3.146 1 96.12 433 SER B O 1
ATOM 7369 N N . CYS B 1 434 ? -12.883 2.15 1.07 1 95.69 434 CYS B N 1
ATOM 7370 C CA . CYS B 1 434 ? -12.812 3.539 1.51 1 95.69 434 CYS B CA 1
ATOM 7371 C C . CYS B 1 434 ? -14.102 3.953 2.211 1 95.69 434 CYS B C 1
ATOM 7373 O O . CYS B 1 434 ? -14.086 4.785 3.119 1 95.69 434 CYS B O 1
ATOM 7375 N N . MET B 1 435 ? -15.18 3.396 1.74 1 95.44 435 MET B N 1
ATOM 7376 C CA . MET B 1 435 ? -16.484 3.623 2.342 1 95.44 435 MET B CA 1
ATOM 7377 C C . MET B 1 435 ? -17.359 2.377 2.232 1 95.44 435 MET B C 1
ATOM 7379 O O . MET B 1 435 ? -17.375 1.713 1.195 1 95.44 435 MET B O 1
ATOM 7383 N N . ARG B 1 436 ? -18.031 2.029 3.227 1 94.94 436 ARG B N 1
ATOM 7384 C CA . ARG B 1 436 ? -18.969 0.916 3.314 1 94.94 436 ARG B CA 1
ATOM 7385 C C . ARG B 1 436 ? -20.297 1.367 3.902 1 94.94 436 ARG B C 1
ATOM 7387 O O . ARG B 1 436 ? -20.344 1.908 5.008 1 94.94 436 ARG B O 1
ATOM 7394 N N . VAL B 1 437 ? -21.406 1.148 3.184 1 95 437 VAL B N 1
ATOM 7395 C CA . VAL B 1 437 ? -22.719 1.618 3.609 1 95 437 VAL B CA 1
ATOM 7396 C C . VAL B 1 437 ? -23.734 0.471 3.545 1 95 437 VAL B C 1
ATOM 7398 O O . VAL B 1 437 ? -23.766 -0.283 2.568 1 95 437 VAL B O 1
ATOM 7401 N N . GLU B 1 438 ? -24.531 0.344 4.547 1 95.25 438 GLU B N 1
ATOM 7402 C CA . GLU B 1 438 ? -25.672 -0.55 4.523 1 95.25 438 GLU B CA 1
ATOM 7403 C C . GLU B 1 438 ? -26.984 0.23 4.34 1 95.25 438 GLU B C 1
ATOM 7405 O O . GLU B 1 438 ? -27.172 1.287 4.945 1 95.25 438 GLU B O 1
ATOM 7410 N N . PHE B 1 439 ? -27.844 -0.26 3.494 1 96.56 439 PHE B N 1
ATOM 7411 C CA . PHE B 1 439 ? -29.109 0.419 3.324 1 96.56 439 PHE B CA 1
ATOM 7412 C C . PHE B 1 439 ? -30.219 -0.581 3.002 1 96.56 439 PHE B C 1
ATOM 7414 O O . PHE B 1 439 ? -29.953 -1.681 2.518 1 96.56 439 PHE B O 1
ATOM 7421 N N . VAL B 1 440 ? -31.438 -0.231 3.326 1 97.25 440 VAL B N 1
ATOM 7422 C CA . VAL B 1 440 ? -32.625 -1.04 3.041 1 97.25 440 VAL B CA 1
ATOM 7423 C C . VAL B 1 440 ? -33.5 -0.311 2.043 1 97.25 440 VAL B C 1
ATOM 7425 O O . VAL B 1 440 ? -33.688 0.91 2.119 1 97.25 440 VAL B O 1
ATOM 7428 N N . VAL B 1 441 ? -34.062 -1.06 1.165 1 97.56 441 VAL B N 1
ATOM 7429 C CA . VAL B 1 441 ? -34.969 -0.485 0.182 1 97.56 441 VAL B CA 1
ATOM 7430 C C . VAL B 1 441 ? -36.406 -0.987 0.44 1 97.56 441 VAL B C 1
ATOM 7432 O O . VAL B 1 441 ? -36.594 -2.014 1.096 1 97.56 441 VAL B O 1
ATOM 7435 N N . SER B 1 442 ? -37.406 -0.246 -0.047 1 95.44 442 SER B N 1
ATOM 7436 C CA . SER B 1 442 ? -38.812 -0.652 0.066 1 95.44 442 SER B CA 1
ATOM 7437 C C . SER B 1 442 ? -39.188 -1.65 -1.024 1 95.44 442 SER B C 1
ATOM 7439 O O . SER B 1 442 ? -38.406 -1.867 -1.965 1 95.44 442 SER B O 1
ATOM 7441 N N . ASP B 1 443 ? -40.406 -2.238 -0.885 1 95.5 443 ASP B N 1
ATOM 7442 C CA . ASP B 1 443 ? -40.938 -3.125 -1.911 1 95.5 443 ASP B CA 1
ATOM 7443 C C . ASP B 1 443 ? -41.062 -2.4 -3.248 1 95.5 443 ASP B C 1
ATOM 7445 O O . ASP B 1 443 ? -40.906 -3.006 -4.309 1 95.5 443 ASP B O 1
ATOM 7449 N N . ALA B 1 444 ? -41.344 -1.161 -3.141 1 93.81 444 ALA B N 1
ATOM 7450 C CA . ALA B 1 444 ? -41.531 -0.361 -4.348 1 93.81 444 ALA B CA 1
ATOM 7451 C C . ALA B 1 444 ? -40.219 -0.056 -5.027 1 93.81 444 ALA B C 1
ATOM 7453 O O . ALA B 1 444 ? -40.156 0.093 -6.25 1 93.81 444 ALA B O 1
ATOM 7454 N N . GLN B 1 445 ? -39.125 -0 -4.289 1 95.5 445 GLN B N 1
ATOM 7455 C CA . GLN B 1 445 ? -37.844 0.395 -4.793 1 95.5 445 GLN B CA 1
ATOM 7456 C C . GLN B 1 445 ? -37.062 -0.813 -5.312 1 95.5 445 GLN B C 1
ATOM 7458 O O . GLN B 1 445 ? -36.188 -0.679 -6.191 1 95.5 445 GLN B O 1
ATOM 7463 N N . LEU B 1 446 ? -37.281 -1.932 -4.809 1 96.19 446 LEU B N 1
ATOM 7464 C CA . LEU B 1 446 ? -36.5 -3.135 -5.031 1 96.19 446 LEU B CA 1
ATOM 7465 C C . LEU B 1 446 ? -36.438 -3.492 -6.512 1 96.19 446 LEU B C 1
ATOM 7467 O O . LEU B 1 446 ? -35.375 -3.771 -7.055 1 96.19 446 LEU B O 1
ATOM 7471 N N . PRO B 1 447 ? -37.562 -3.482 -7.227 1 93.69 447 PRO B N 1
ATOM 7472 C CA . PRO B 1 447 ? -37.469 -3.814 -8.656 1 93.69 447 PRO B CA 1
ATOM 7473 C C . PRO B 1 447 ? -36.594 -2.863 -9.438 1 93.69 447 PRO B C 1
ATOM 7475 O O . PRO B 1 447 ? -35.844 -3.297 -10.328 1 93.69 447 PRO B O 1
ATOM 7478 N N . THR B 1 448 ? -36.688 -1.599 -9.086 1 93.75 448 THR B N 1
ATOM 7479 C CA . THR B 1 448 ? -35.844 -0.613 -9.75 1 93.75 448 THR B CA 1
ATOM 7480 C C . THR B 1 448 ? -34.375 -0.881 -9.461 1 93.75 448 THR B C 1
ATOM 7482 O O . THR B 1 448 ? -33.531 -0.824 -10.359 1 93.75 448 THR B O 1
ATOM 7485 N N . LEU B 1 449 ? -34.031 -1.142 -8.234 1 96.25 449 LEU B N 1
ATOM 7486 C CA . LEU B 1 449 ? -32.656 -1.436 -7.863 1 96.25 449 LEU B CA 1
ATOM 7487 C C . LEU B 1 449 ? -32.125 -2.646 -8.625 1 96.25 449 LEU B C 1
ATOM 7489 O O . LEU B 1 449 ? -31.016 -2.623 -9.141 1 96.25 449 LEU B O 1
ATOM 7493 N N . LYS B 1 450 ? -32.906 -3.688 -8.711 1 94.44 450 LYS B N 1
ATOM 7494 C CA . LYS B 1 450 ? -32.531 -4.891 -9.43 1 94.44 450 LYS B CA 1
ATOM 7495 C C . LYS B 1 450 ? -32.25 -4.586 -10.906 1 94.44 450 LYS B C 1
ATOM 7497 O O . LYS B 1 450 ? -31.312 -5.121 -11.492 1 94.44 450 LYS B O 1
ATOM 7502 N N . LYS B 1 451 ? -33.062 -3.758 -11.469 1 93.31 451 LYS B N 1
ATOM 7503 C CA . LYS B 1 451 ? -32.875 -3.35 -12.852 1 93.31 451 LYS B CA 1
ATOM 7504 C C . LYS B 1 451 ? -31.562 -2.586 -13.016 1 93.31 451 LYS B C 1
ATOM 7506 O O . LYS B 1 451 ? -30.828 -2.799 -13.984 1 93.31 451 LYS B O 1
ATOM 7511 N N . ILE B 1 452 ? -31.297 -1.677 -12.078 1 94.88 452 ILE B N 1
ATOM 7512 C CA . ILE B 1 452 ? -30.078 -0.882 -12.117 1 94.88 452 ILE B CA 1
ATOM 7513 C C . ILE B 1 452 ? -28.859 -1.802 -12.039 1 94.88 452 ILE B C 1
ATOM 7515 O O . ILE B 1 452 ? -27.891 -1.635 -12.797 1 94.88 452 ILE B O 1
ATOM 7519 N N . ILE B 1 453 ? -28.875 -2.797 -11.203 1 94.25 453 ILE B N 1
ATOM 7520 C CA . ILE B 1 453 ? -27.766 -3.734 -11.008 1 94.25 453 ILE B CA 1
ATOM 7521 C C . ILE B 1 453 ? -27.5 -4.492 -12.305 1 94.25 453 ILE B C 1
ATOM 7523 O O . ILE B 1 453 ? -26.359 -4.793 -12.633 1 94.25 453 ILE B O 1
ATOM 7527 N N . ALA B 1 454 ? -28.484 -4.664 -13.031 1 91.25 454 ALA B N 1
ATOM 7528 C CA . ALA B 1 454 ? -28.391 -5.492 -14.234 1 91.25 454 ALA B CA 1
ATOM 7529 C C . ALA B 1 454 ? -27.938 -4.664 -15.438 1 91.25 454 ALA B C 1
ATOM 7531 O O . ALA B 1 454 ? -27.547 -5.215 -16.469 1 91.25 454 ALA B O 1
ATOM 7532 N N . ILE B 1 455 ? -28 -3.346 -15.227 1 88 455 ILE B N 1
ATOM 7533 C CA . ILE B 1 455 ? -27.703 -2.467 -16.359 1 88 455 ILE B CA 1
ATOM 7534 C C . ILE B 1 455 ? -26.203 -2.408 -16.594 1 88 455 ILE B C 1
ATOM 7536 O O . ILE B 1 455 ? -25.422 -2.273 -15.648 1 88 455 ILE B O 1
ATOM 7540 N N . LYS B 1 456 ? -25.766 -2.508 -17.812 1 83.38 456 LYS B N 1
ATOM 7541 C CA . LYS B 1 456 ? -24.344 -2.498 -18.156 1 83.38 456 LYS B CA 1
ATOM 7542 C C . LYS B 1 456 ? -23.938 -1.176 -18.797 1 83.38 456 LYS B C 1
ATOM 7544 O O . LYS B 1 456 ? -22.75 -0.871 -18.922 1 83.38 456 LYS B O 1
ATOM 7549 N N . SER B 1 457 ? -24.953 -0.347 -19.203 1 87.94 457 SER B N 1
ATOM 7550 C CA . SER B 1 457 ? -24.688 0.897 -19.922 1 87.94 457 SER B CA 1
ATOM 7551 C C . SER B 1 457 ? -25.297 2.092 -19.188 1 87.94 457 SER B C 1
ATOM 7553 O O . SER B 1 457 ? -25.938 1.932 -18.156 1 87.94 457 SER B O 1
ATOM 7555 N N . ALA B 1 458 ? -24.953 3.262 -19.734 1 93.56 458 ALA B N 1
ATOM 7556 C CA . ALA B 1 458 ? -25.562 4.477 -19.203 1 93.56 458 ALA B CA 1
ATOM 7557 C C . ALA B 1 458 ? -27.078 4.461 -19.375 1 93.56 458 ALA B C 1
ATOM 7559 O O . ALA B 1 458 ? -27.578 3.871 -20.328 1 93.56 458 ALA B O 1
ATOM 7560 N N . PHE B 1 459 ? -27.766 5.082 -18.438 1 93.81 459 PHE B N 1
ATOM 7561 C CA . PHE B 1 459 ? -29.234 5.07 -18.484 1 93.81 459 PHE B CA 1
ATOM 7562 C C . PHE B 1 459 ? -29.797 6.391 -17.984 1 93.81 459 PHE B C 1
ATOM 7564 O O . PHE B 1 459 ? -29.062 7.211 -17.422 1 93.81 459 PHE B O 1
ATOM 7571 N N . THR B 1 460 ? -31.016 6.59 -18.281 1 92.06 460 THR B N 1
ATOM 7572 C CA . THR B 1 460 ? -31.781 7.727 -17.781 1 92.06 460 THR B CA 1
ATOM 7573 C C . THR B 1 460 ? -32.969 7.254 -16.969 1 92.06 460 THR B C 1
ATOM 7575 O O . THR B 1 460 ? -33.438 6.117 -17.125 1 92.06 460 THR B O 1
ATOM 7578 N N . PRO B 1 461 ? -33.438 8.078 -16.078 1 86.94 461 PRO B N 1
ATOM 7579 C CA . PRO B 1 461 ? -34.594 7.699 -15.281 1 86.94 461 PRO B CA 1
ATOM 7580 C C . PRO B 1 461 ? -35.812 7.344 -16.156 1 86.94 461 PRO B C 1
ATOM 7582 O O . PRO B 1 461 ? -36.688 6.59 -15.719 1 86.94 461 PRO B O 1
ATOM 7585 N N . LYS B 1 462 ? -35.938 7.812 -17.297 1 81 462 LYS B N 1
ATOM 7586 C CA . LYS B 1 462 ? -37.031 7.539 -18.203 1 81 462 LYS B CA 1
ATOM 7587 C C . LYS B 1 462 ? -37.031 6.07 -18.625 1 81 462 LYS B C 1
ATOM 7589 O O . LYS B 1 462 ? -38.062 5.566 -19.094 1 81 462 LYS B O 1
ATOM 7594 N N . ASP B 1 463 ? -35.906 5.516 -18.453 1 80.69 463 ASP B N 1
ATOM 7595 C CA . ASP B 1 463 ? -35.781 4.117 -18.859 1 80.69 463 ASP B CA 1
ATOM 7596 C C . ASP B 1 463 ? -36.531 3.203 -17.891 1 80.69 463 ASP B C 1
ATOM 7598 O O . ASP B 1 463 ? -36.75 2.025 -18.188 1 80.69 463 ASP B O 1
ATOM 7602 N N . PHE B 1 464 ? -36.906 3.869 -16.812 1 81.75 464 PHE B N 1
ATOM 7603 C CA . PHE B 1 464 ? -37.625 3.064 -15.844 1 81.75 464 PHE B CA 1
ATOM 7604 C C . PHE B 1 464 ? -39.125 3.326 -15.969 1 81.75 464 PHE B C 1
ATOM 7606 O O . PHE B 1 464 ? -39.562 4.441 -16.281 1 81.75 464 PHE B O 1
ATOM 7613 N N . ASP B 1 465 ? -39.969 2.32 -15.852 1 70.75 465 ASP B N 1
ATOM 7614 C CA . ASP B 1 465 ? -41.406 2.361 -16.141 1 70.75 465 ASP B CA 1
ATOM 7615 C C . ASP B 1 465 ? -42.125 3.318 -15.188 1 70.75 465 ASP B C 1
ATOM 7617 O O . ASP B 1 465 ? -43.062 4.008 -15.594 1 70.75 465 ASP B O 1
ATOM 7621 N N . LYS B 1 466 ? -41.781 3.344 -13.953 1 73.75 466 LYS B N 1
ATOM 7622 C CA . LYS B 1 466 ? -42.5 4.184 -12.992 1 73.75 466 LYS B CA 1
ATOM 7623 C C . LYS B 1 466 ? -41.562 5.23 -12.383 1 73.75 466 LYS B C 1
ATOM 7625 O O . LYS B 1 466 ? -40.562 4.883 -11.75 1 73.75 466 LYS B O 1
ATOM 7630 N N . TRP B 1 467 ? -41.875 6.512 -12.758 1 81.94 467 TRP B N 1
ATOM 7631 C CA . TRP B 1 467 ? -41.156 7.633 -12.164 1 81.94 467 TRP B CA 1
ATOM 7632 C C . TRP B 1 467 ? -41.844 8.102 -10.891 1 81.94 467 TRP B C 1
ATOM 7634 O O . TRP B 1 467 ? -42.625 9.047 -10.914 1 81.94 467 TRP B O 1
ATOM 7644 N N . THR B 1 468 ? -41.594 7.379 -9.852 1 89.31 468 THR B N 1
ATOM 7645 C CA . THR B 1 468 ? -42.219 7.645 -8.57 1 89.31 468 THR B CA 1
ATOM 7646 C C . THR B 1 468 ? -41.25 8.352 -7.625 1 89.31 468 THR B C 1
ATOM 7648 O O . THR B 1 468 ? -40.062 8.453 -7.914 1 89.31 468 THR B O 1
ATOM 7651 N N . ARG B 1 469 ? -41.781 8.898 -6.664 1 92.5 469 ARG B N 1
ATOM 7652 C CA . ARG B 1 469 ? -40.969 9.508 -5.617 1 92.5 469 ARG B CA 1
ATOM 7653 C C . ARG B 1 469 ? -39.969 8.5 -5.055 1 92.5 469 ARG B C 1
ATOM 7655 O O . ARG B 1 469 ? -38.812 8.852 -4.793 1 92.5 469 ARG B O 1
ATOM 7662 N N . GLU B 1 470 ? -40.375 7.25 -4.926 1 92.81 470 GLU B N 1
ATOM 7663 C CA . GLU B 1 470 ? -39.531 6.184 -4.426 1 92.81 470 GLU B CA 1
ATOM 7664 C C . GLU B 1 470 ? -38.312 5.977 -5.336 1 92.81 470 GLU B C 1
ATOM 7666 O O . GLU B 1 470 ? -37.188 5.812 -4.855 1 92.81 470 GLU B O 1
ATOM 7671 N N . THR B 1 471 ? -38.531 6.016 -6.539 1 92.19 471 THR B N 1
ATOM 7672 C CA . THR B 1 471 ? -37.469 5.84 -7.516 1 92.19 471 THR B CA 1
ATOM 7673 C C . THR B 1 471 ? -36.5 7.02 -7.473 1 92.19 471 THR B C 1
ATOM 7675 O O . THR B 1 471 ? -35.281 6.836 -7.555 1 92.19 471 THR B O 1
ATOM 7678 N N . GLN B 1 472 ? -37.062 8.18 -7.336 1 92.88 472 GLN B N 1
ATOM 7679 C CA . GLN B 1 472 ? -36.219 9.375 -7.262 1 92.88 472 GLN B CA 1
ATOM 7680 C C . GLN B 1 472 ? -35.312 9.32 -6.055 1 92.88 472 GLN B C 1
ATOM 7682 O O . GLN B 1 472 ? -34.094 9.594 -6.172 1 92.88 472 GLN B O 1
ATOM 7687 N N . VAL B 1 473 ? -35.844 8.984 -4.973 1 95.5 473 VAL B N 1
ATOM 7688 C CA . VAL B 1 473 ? -35.094 8.906 -3.738 1 95.5 473 VAL B CA 1
ATOM 7689 C C . VAL B 1 473 ? -34 7.836 -3.871 1 95.5 473 VAL B C 1
ATOM 7691 O O . VAL B 1 473 ? -32.844 8.047 -3.471 1 95.5 473 VAL B O 1
ATOM 7694 N N . LEU B 1 474 ? -34.312 6.695 -4.496 1 96.25 474 LEU B N 1
ATOM 7695 C CA . LEU B 1 474 ? -33.344 5.617 -4.703 1 96.25 474 LEU B CA 1
ATOM 7696 C C . LEU B 1 474 ? -32.188 6.082 -5.582 1 96.25 474 LEU B C 1
ATOM 7698 O O . LEU B 1 474 ? -31.031 5.914 -5.223 1 96.25 474 LEU B O 1
ATOM 7702 N N . LEU B 1 475 ? -32.531 6.695 -6.68 1 95.62 475 LEU B N 1
ATOM 7703 C CA . LEU B 1 475 ? -31.5 7.137 -7.625 1 95.62 475 LEU B CA 1
ATOM 7704 C C . LEU B 1 475 ? -30.609 8.203 -7 1 95.62 475 LEU B C 1
ATOM 7706 O O . LEU B 1 475 ? -29.391 8.164 -7.16 1 95.62 475 LEU B O 1
ATOM 7710 N N . HIS B 1 476 ? -31.25 9.148 -6.328 1 96.56 476 HIS B N 1
ATOM 7711 C CA . HIS B 1 476 ? -30.5 10.203 -5.652 1 96.56 476 HIS B CA 1
ATOM 7712 C C . HIS B 1 476 ? -29.531 9.609 -4.633 1 96.56 476 HIS B C 1
ATOM 7714 O O . HIS B 1 476 ? -28.359 10 -4.582 1 96.56 476 HIS B O 1
ATOM 7720 N N . PHE B 1 477 ? -30.031 8.656 -3.883 1 97.06 477 PHE B N 1
ATOM 7721 C CA . PHE B 1 477 ? -29.219 8.023 -2.85 1 97.06 477 PHE B CA 1
ATOM 7722 C C . PHE B 1 477 ? -28.047 7.27 -3.469 1 97.06 477 PHE B C 1
ATOM 7724 O O . PHE B 1 477 ? -26.906 7.43 -3.037 1 97.06 477 PHE B O 1
ATOM 7731 N N . LEU B 1 478 ? -28.297 6.473 -4.516 1 97.94 478 LEU B N 1
ATOM 7732 C CA . LEU B 1 478 ? -27.266 5.656 -5.148 1 97.94 478 LEU B CA 1
ATOM 7733 C C . LEU B 1 478 ? -26.188 6.535 -5.777 1 97.94 478 LEU B C 1
ATOM 7735 O O . LEU B 1 478 ? -25.016 6.152 -5.816 1 97.94 478 LEU B O 1
ATOM 7739 N N . CYS B 1 479 ? -26.562 7.656 -6.246 1 97.38 479 CYS B N 1
ATOM 7740 C CA . CYS B 1 479 ? -25.594 8.609 -6.781 1 97.38 479 CYS B CA 1
ATOM 7741 C C . CYS B 1 479 ? -24.797 9.258 -5.656 1 97.38 479 CYS B C 1
ATOM 7743 O O . CYS B 1 479 ? -23.578 9.375 -5.742 1 97.38 479 CYS B O 1
ATOM 7745 N N . HIS B 1 480 ? -25.5 9.602 -4.594 1 96.75 480 HIS B N 1
ATOM 7746 C CA . HIS B 1 480 ? -24.875 10.258 -3.447 1 96.75 480 HIS B CA 1
ATOM 7747 C C . HIS B 1 480 ? -23.812 9.367 -2.809 1 96.75 480 HIS B C 1
ATOM 7749 O O . HIS B 1 480 ? -22.719 9.836 -2.488 1 96.75 480 HIS B O 1
ATOM 7755 N N . VAL B 1 481 ? -24.109 8.062 -2.75 1 97.06 481 VAL B N 1
ATOM 7756 C CA . VAL B 1 481 ? -23.219 7.152 -2.047 1 97.06 481 VAL B CA 1
ATOM 7757 C C . VAL B 1 481 ? -22.188 6.582 -3.025 1 97.06 481 VAL B C 1
ATOM 7759 O O . VAL B 1 481 ? -21.281 5.844 -2.627 1 97.06 481 VAL B O 1
ATOM 7762 N N . GLY B 1 482 ? -22.328 6.828 -4.266 1 97.75 482 GLY B N 1
ATOM 7763 C CA . GLY B 1 482 ? -21.281 6.531 -5.215 1 97.75 482 GLY B CA 1
ATOM 7764 C C . GLY B 1 482 ? -21.469 5.211 -5.938 1 97.75 482 GLY B C 1
ATOM 7765 O O . GLY B 1 482 ? -20.531 4.676 -6.523 1 97.75 482 GLY B O 1
ATOM 7766 N N . TYR B 1 483 ? -22.734 4.625 -5.871 1 98.19 483 TYR B N 1
ATOM 7767 C CA . TYR B 1 483 ? -23 3.447 -6.695 1 98.19 483 TYR B CA 1
ATOM 7768 C C . TYR B 1 483 ? -23.234 3.84 -8.148 1 98.19 483 TYR B C 1
ATOM 7770 O O . TYR B 1 483 ? -22.906 3.088 -9.062 1 98.19 483 TYR B O 1
ATOM 7778 N N . LEU B 1 484 ? -23.797 4.977 -8.281 1 97.88 484 LEU B N 1
ATOM 7779 C CA . LEU B 1 484 ? -24.016 5.566 -9.594 1 97.88 484 LEU B CA 1
ATOM 7780 C C . LEU B 1 484 ? -23.203 6.852 -9.758 1 97.88 484 LEU B C 1
ATOM 7782 O O . LEU B 1 484 ? -22.969 7.566 -8.781 1 97.88 484 LEU B O 1
ATOM 7786 N N . THR B 1 485 ? -22.781 7.125 -10.938 1 97.81 485 THR B N 1
ATOM 7787 C CA . THR B 1 485 ? -22.156 8.391 -11.297 1 97.81 485 THR B CA 1
ATOM 7788 C C . THR B 1 485 ? -23 9.141 -12.32 1 97.81 485 THR B C 1
ATOM 7790 O O . THR B 1 485 ? -23.422 8.562 -13.336 1 97.81 485 THR B O 1
ATOM 7793 N N . LYS B 1 486 ? -23.328 10.344 -11.992 1 96.19 486 LYS B N 1
ATOM 7794 C CA . LYS B 1 486 ? -24.078 11.188 -12.914 1 96.19 486 LYS B CA 1
ATOM 7795 C C . LYS B 1 486 ? -23.172 11.719 -14.031 1 96.19 486 LYS B C 1
ATOM 7797 O O . LYS B 1 486 ? -22.141 12.32 -13.766 1 96.19 486 LYS B O 1
ATOM 7802 N N . LEU B 1 487 ? -23.484 11.602 -15.266 1 93.69 487 LEU B N 1
ATOM 7803 C CA . LEU B 1 487 ? -22.688 12 -16.422 1 93.69 487 LEU B CA 1
ATOM 7804 C C . LEU B 1 487 ? -23.109 13.391 -16.906 1 93.69 487 LEU B C 1
ATOM 7806 O O . LEU B 1 487 ? -22.266 14.164 -17.375 1 93.69 487 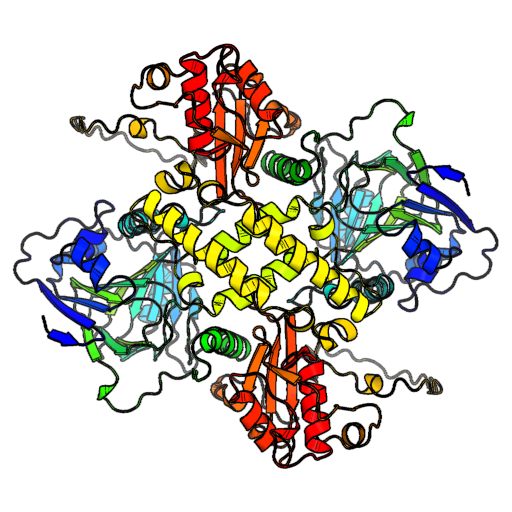LEU B O 1
ATOM 7810 N N . LYS B 1 488 ? -24.391 13.602 -17.016 1 85 488 LYS B N 1
ATOM 7811 C CA . LYS B 1 488 ? -24.969 14.867 -17.469 1 85 488 LYS B CA 1
ATOM 7812 C C . LYS B 1 488 ? -26.172 15.258 -16.609 1 85 488 LYS B C 1
ATOM 7814 O O . LYS B 1 488 ? -26.875 14.398 -16.094 1 85 488 LYS B O 1
#

Sequence (976 aa):
MVGNDIVTILHENDSSEYPSFDEDDILSKLVHPLPLNTFKSDYLRQKALVIHAAPTRFEQLIASGMCNLDQAWVLTKEKKIESVKVHSVQEALTLHRAGHSLYMRSSEELASLLIPALAKDLGMGFTTTSVFNELNGEIEIFCGKAGHTTDWHFDFMGNFTLQLQGTKTWKLKKSNIPHPVRGCTPHYKTQDVVEQQLKLHRLTDPNFGYNPQMGTEEDYISITLQPGTMLYFPGGMWHRVECADDQDSISMNLSMFSTPYVDVMTDALRNFLLKSDAWRADVYYHSVQEAHDHVQMLLNDLTKRIDELTPADILPERLLMHGRDGQLNQDDIHDSHDDNEDDSDEEENANEEDEHDQDDVENNVVDLSDPNLLTDSTIVVEPSAQFRLNPLANLMAFTDIPSIHHTRPRLDVQDVEKLFILNIGFGHASYTSCMRVEFVVSDAQLPTLKKIIAIKSAFTPKDFDKWTRETQVLLHFLCHVGYLTKLKMVGNDIVTILHENDSSEYPSFDEDDILSKLVHPLPLNTFKSDYLRQKALVIHAAPTRFEQLIASGMCNLDQAWVLTKEKKIESVKVHSVQEALTLHRAGHSLYMRSSEELASLLIPALAKDLGMGFTTTSVFNELNGEIEIFCGKAGHTTDWHFDFMGNFTLQLQGTKTWKLKKSNIPHPVRGCTPHYKTQDVVEQQLKLHRLTDPNFGYNPQMGTEEDYISITLQPGTMLYFPGGMWHRVECADDQDSISMNLSMFSTPYVDVMTDALRNFLLKSDAWRADVYYHSVQEAHDHVQMLLNDLTKRIDELTPADILPERLLMHGRDGQLNQDDIHDSHDDNEDDSDEEENANEEDEHDQDDVENNVVDLSDPNLLTDSTIVVEPSAQFRLNPLANLMAFTDIPSIHHTRPRLDVQDVEKLFILNIGFGHASYTSCMRVEFVVSDAQLPTLKKIIAIKSAFTPKDFDKWTRETQVLLHFLCHVGYLTKLK

Radius of gyration: 31.81 Å; Cα contacts (8 Å, |Δi|>4): 1897; chains: 2; bounding box: 82×89×72 Å

Nearest PDB structures (foldseek):
  7zcc-assembly1_A  TM=7.573E-01  e=1.441E-19  Bacillus subtilis subsp. subtilis str. 168
  4aap-assembly2_B  TM=5.501E-01  e=1.644E-09  Homo sapiens
  4xdp-assembly2_B  TM=3.712E-01  e=9.859E-07  Homo sapiens
  4igp-assembly1_A  TM=4.500E-01  e=2.562E-05  Oryza sativa Japonica Group
  6h4v-assembly4_D  TM=4.109E-01  e=1.503E-05  Homo sapiens

Solvent-accessible surface area (backbone atoms only — not comparable to full-atom values): 52457 Å² total; per-residue (Å²): 118,64,56,62,90,52,38,39,43,41,77,48,83,84,64,83,76,62,70,80,90,50,49,72,63,33,52,47,61,64,45,49,86,50,54,57,68,54,41,58,72,66,23,62,79,67,23,25,40,36,34,42,35,54,51,70,56,50,41,62,59,61,70,64,49,56,62,45,59,60,39,32,30,32,38,41,74,58,97,60,73,42,76,42,82,36,84,42,65,66,56,42,50,50,41,36,72,72,56,20,23,36,40,24,35,42,22,67,68,51,37,66,45,40,43,52,34,38,29,54,68,68,21,33,49,41,49,36,30,47,79,84,68,42,67,33,43,49,38,35,36,39,38,39,32,49,55,40,67,49,70,63,30,22,45,38,35,37,35,42,36,36,29,65,36,44,37,38,36,36,35,40,26,76,53,86,44,74,48,30,91,57,46,45,58,69,81,80,45,51,41,69,54,50,52,46,40,48,52,57,51,28,47,67,30,78,79,63,63,80,54,88,66,81,70,59,82,83,60,46,48,78,46,71,41,40,30,26,16,30,37,38,38,30,30,25,37,32,33,29,41,34,34,35,72,85,38,51,23,34,34,39,32,44,37,38,46,70,52,30,40,45,58,60,52,46,23,43,48,42,37,48,44,55,45,34,61,77,30,34,29,49,53,61,43,91,43,66,65,56,42,34,52,52,44,43,53,47,56,57,50,48,56,57,53,57,72,72,61,50,37,49,50,73,56,18,54,37,40,59,75,58,23,38,64,44,56,67,54,78,58,70,76,49,76,69,75,83,73,77,80,80,82,81,75,84,80,78,86,77,80,73,73,79,62,80,65,71,70,68,66,69,77,48,62,47,57,66,64,37,63,70,62,67,65,38,79,81,71,75,67,62,61,82,31,30,33,29,73,20,81,43,36,40,78,43,53,51,69,66,52,59,72,92,27,52,88,60,83,66,80,90,45,96,54,56,89,39,26,32,40,38,36,32,40,41,29,42,96,83,42,52,40,54,27,54,39,40,35,32,52,38,85,82,34,44,62,56,51,56,50,56,71,68,50,89,59,72,44,39,57,70,78,43,94,68,87,43,67,60,47,40,52,50,52,49,46,35,33,35,67,21,48,25,33,77,77,88,118,67,56,61,91,52,38,38,42,43,76,49,82,86,56,87,78,62,69,80,90,51,47,72,63,33,52,49,62,63,45,50,87,50,55,59,69,54,42,58,74,65,23,61,80,67,24,24,39,35,33,42,35,48,52,70,53,49,42,63,64,60,67,64,53,56,61,49,57,60,39,32,32,32,38,42,75,57,99,58,74,43,76,43,82,37,81,43,64,65,56,42,50,50,41,36,72,71,55,20,24,36,40,24,35,44,21,67,68,55,37,66,45,41,44,52,33,37,29,53,68,67,19,32,50,40,49,36,30,47,78,84,68,41,67,33,43,47,36,36,36,38,37,39,32,49,54,38,67,48,69,63,29,23,45,36,35,39,35,41,37,36,28,65,35,46,38,39,37,36,34,40,26,76,54,87,44,74,46,29,91,56,48,46,60,68,83,79,45,50,42,68,54,49,52,47,39,48,52,58,49,28,47,68,30,78,79,64,63,80,55,88,68,81,70,58,84,82,61,46,49,77,45,72,40,40,31,25,14,30,38,37,38,29,30,26,39,33,33,29,41,33,34,36,72,85,38,52,22,32,34,41,34,44,38,39,48,70,50,32,39,45,59,57,51,45,22,43,48,42,37,49,45,54,44,35,62,78,31,35,30,51,53,62,44,90,45,67,64,56,43,35,52,51,44,44,53,48,55,57,50,47,54,56,53,56,71,71,60,51,37,49,49,73,55,18,54,39,41,57,74,58,24,38,62,43,55,69,54,79,58,71,76,50,74,68,76,84,73,75,82,80,80,84,74,84,80,75,85,76,80,72,70,80,60,80,63,70,70,70,66,70,77,48,63,46,57,67,65,38,65,70,63,66,65,39,78,83,72,75,66,62,62,80,30,30,33,30,74,19,80,42,37,40,78,43,53,51,70,64,51,56,74,92,26,51,86,61,82,65,78,90,45,96,54,59,88,38,27,31,39,38,35,32,42,39,30,42,97,83,42,53,40,55,27,52,40,39,36,33,53,38,85,83,33,45,63,58,52,55,51,56,71,69,50,88,59,73,45,39,57,70,78,42,91,70,89,42,68,59,46,39,51,49,54,49,47,35,34,35,66,20,48,26,34,75,77,88

InterPro domains:
  IPR003347 JmjC domain [PS51184] (104-273)
  IPR003347 JmjC domain [SM00558] (102-270)
  IPR041667 Cupin-like domain 8 [PF13621] (98-253)

Foldseek 3Di:
DDDDQAEDEEEDEPPPDQDDCFLPPNVPSLQPPDDLVCCLVPPALGYKYKYDYDLVSCVVVVVVVQQPFQWKWWQAPDPDRDTDIDGDPVVQVVRVVVVIKIKTWGDPVVCVTHQLSVCVSNQQFQVCADLVRHGQKTKMKIKFGAWDKQAKKFALWKKKKAWNAAKKKKKKAAAQARNQPGIARLPDDDPVVNVVSLVRSCVRPVPDDSDPPPDDVVGIDMDMHHNRMIMIDHTRMIMMMTGHNPGITMMMMMTGHHDDVVVLVVLLLLLLQCVDPLSVDDDDDDDPVRNVVSVVVVVVVSVVSVVVDDPCLSPFQCCRVPHALQAPPPCVVVVPPPPDDDDDDDDDDCPCPVPVPPVCPVQRAAELVPPCLLPPPVLDDDQPWKKAFRSQKDKDQPVVDPPVPDPDDPPVDPDSRQKMKMFGRQSPPVSRGRHIHIYGADPVQVVVVVVNVPDHDMDGNVVDPDPGSSPSSVVSVCRNRNRMPTDD/DDDDQAEDEEEDEPAPDQDDCFLPPNVVSLQPPDDLVCCLVPPELGYKYKYDYDLVSCVVVVVVVQQPFQWKWWQAPDPDRDTDIDGDPVVVVVRVVVVIKIKTWTDPVVCVTHQLSVCVSNQQFQVCADLVRHGQKTKMKIKFGAWDKQAKKFALWKKKKAWNAAKKKKKKAAAQARNQPGIQRLPDDDPVVNVVSLVRSCVRPVPDDSDPPDDDVVGIDMDMDHNRMMMIDHTRMIMMMTGHNPGITMMMMMTGHHDDVVVLVVLLLLLLQCVDPLSVDDDDDDDPVRNVVSVVVVVVVSVVSVVVDDPCLSPFQCCRVPHALQAPPPCVVVPPPPPDDDDDDDDDDCPCPVPVPPVCPVQRAAELPPPCLLPPPVLDDDQPWKKAFRSQKDKDQPVVDPPVPDPDDPPVDPDSRQKMKMFGRQSPPVSRGRHIHIYGADPVQVVVVVVNVPDHDMDGNVVDPDPDSSPSSVVSVCRNRNRMPTDD